Protein 3VQI (pdb70)

Organism: Kluyveromyces marxianus (strain DMKU3-1042 / BCC 29191 / NBRC 104275) (NCBI:txid1003335)

Structure (mmCIF, N/CA/C/O backbone):
data_3VQI
#
_entry.id   3VQI
#
_cell.length_a   165.700
_cell.length_b   81.900
_cell.length_c   158.520
_cell.angle_alpha   90.00
_cell.angle_beta   92.39
_cell.angle_gamma   90.00
#
_symmetry.space_group_name_H-M   'C 1 2 1'
#
loop_
_entity.id
_entity.type
_entity.pdbx_description
1 polymer Atg5
2 non-polymer '4-(2-HYDROXYETHYL)-1-PIPERAZINE ETHANESULFONIC ACID'
3 non-polymer 'SULFATE ION'
4 water water
#
loop_
_atom_site.group_PDB
_atom_site.id
_atom_site.type_symbol
_atom_site.label_atom_id
_atom_site.label_alt_id
_atom_site.label_comp_id
_atom_site.label_asym_id
_atom_site.label_entity_id
_atom_site.label_seq_id
_atom_site.pdbx_PDB_ins_code
_atom_site.Cartn_x
_atom_site.Cartn_y
_atom_site.Cartn_z
_atom_site.occupancy
_atom_site.B_iso_or_equiv
_atom_site.auth_seq_id
_atom_site.auth_comp_id
_atom_site.auth_asym_id
_atom_site.auth_atom_id
_atom_site.pdbx_PDB_model_num
ATOM 1 N N . MET A 1 4 ? 27.240 0.164 13.060 1.00 104.34 1 MET A N 1
ATOM 2 C CA . MET A 1 4 ? 26.601 1.505 13.199 1.00 105.11 1 MET A CA 1
ATOM 3 C C . MET A 1 4 ? 26.571 1.901 14.673 1.00 105.10 1 MET A C 1
ATOM 4 O O . MET A 1 4 ? 27.373 2.720 15.129 1.00 104.75 1 MET A O 1
ATOM 6 N N . GLU A 1 5 ? 25.629 1.313 15.404 1.00 105.22 2 GLU A N 1
ATOM 7 C CA . GLU A 1 5 ? 25.467 1.555 16.837 1.00 104.69 2 GLU A CA 1
ATOM 8 C C . GLU A 1 5 ? 25.593 0.226 17.559 1.00 103.51 2 GLU A C 1
ATOM 9 O O . GLU A 1 5 ? 25.846 0.175 18.762 1.00 103.31 2 GLU A O 1
ATOM 15 N N . GLU A 1 6 ? 25.412 -0.848 16.800 1.00 102.30 3 GLU A N 1
ATOM 16 C CA . GLU A 1 6 ? 25.502 -2.202 17.326 1.00 100.52 3 GLU A CA 1
ATOM 17 C C . GLU A 1 6 ? 26.766 -2.390 18.162 1.00 99.25 3 GLU A C 1
ATOM 18 O O . GLU A 1 6 ? 26.693 -2.685 19.357 1.00 98.30 3 GLU A O 1
ATOM 20 N N . LEU A 1 7 ? 27.920 -2.215 17.521 1.00 98.03 4 LEU A N 1
ATOM 21 C CA . LEU A 1 7 ? 29.212 -2.365 18.182 1.00 96.54 4 LEU A CA 1
ATOM 22 C C . LEU A 1 7 ? 29.287 -1.623 19.506 1.00 95.21 4 LEU A C 1
ATOM 23 O O . LEU A 1 7 ? 29.475 -2.233 20.559 1.00 94.80 4 LEU A O 1
ATOM 28 N N . ARG A 1 8 ? 29.137 -0.304 19.446 1.00 93.37 5 ARG A N 1
ATOM 29 C CA . ARG A 1 8 ? 29.210 0.523 20.638 1.00 92.11 5 ARG A CA 1
ATOM 30 C C . ARG A 1 8 ? 28.443 -0.047 21.825 1.00 89.69 5 ARG A C 1
ATOM 31 O O . ARG A 1 8 ? 28.788 0.208 22.978 1.00 89.34 5 ARG A O 1
ATOM 39 N N . GLU A 1 9 ? 27.403 -0.821 21.547 1.00 87.19 6 GLU A N 1
ATOM 40 C CA . GLU A 1 9 ? 26.626 -1.425 22.621 1.00 84.43 6 GLU A CA 1
ATOM 41 C C . GLU A 1 9 ? 27.384 -2.605 23.212 1.00 82.14 6 GLU A C 1
ATOM 42 O O . GLU A 1 9 ? 27.568 -2.684 24.427 1.00 81.51 6 GLU A O 1
ATOM 48 N N . ARG A 1 10 ? 27.825 -3.519 22.349 1.00 79.11 7 ARG A N 1
ATOM 49 C CA . ARG A 1 10 ? 28.578 -4.690 22.786 1.00 75.19 7 ARG A CA 1
ATOM 50 C C . ARG A 1 10 ? 29.759 -4.269 23.654 1.00 72.01 7 ARG A C 1
ATOM 51 O O . ARG A 1 10 ? 30.037 -4.893 24.680 1.00 71.11 7 ARG A O 1
ATOM 59 N N . VAL A 1 11 ? 30.454 -3.217 23.226 1.00 66.72 8 VAL A N 1
ATOM 60 C CA . VAL A 1 11 ? 31.607 -2.705 23.949 1.00 63.12 8 VAL A CA 1
ATOM 61 C C . VAL A 1 11 ? 31.206 -2.212 25.341 1.00 61.52 8 VAL A C 1
ATOM 62 O O . VAL A 1 11 ? 31.781 -2.623 26.352 1.00 59.31 8 VAL A O 1
ATOM 66 N N . TRP A 1 12 ? 30.206 -1.339 25.390 1.00 58.82 9 TRP A N 1
ATOM 67 C CA . TRP A 1 12 ? 29.726 -0.811 26.661 1.00 55.86 9 TRP A CA 1
ATOM 68 C C . TRP A 1 12 ? 29.330 -1.936 27.612 1.00 55.58 9 TRP A C 1
ATOM 69 O O . TRP A 1 12 ? 29.502 -1.831 28.825 1.00 54.99 9 TRP A O 1
ATOM 80 N N . ASN A 1 13 ? 28.792 -3.012 27.053 1.00 56.22 10 ASN A N 1
ATOM 81 C CA . ASN A 1 13 ? 28.391 -4.158 27.855 1.00 57.11 10 ASN A CA 1
ATOM 82 C C . ASN A 1 13 ? 29.466 -5.241 27.894 1.00 56.36 10 ASN A C 1
ATOM 83 O O . ASN A 1 13 ? 29.210 -6.357 28.350 1.00 56.47 10 ASN A O 1
ATOM 88 N N . GLY A 1 14 ? 30.667 -4.903 27.423 1.00 55.13 11 GLY A N 1
ATOM 89 C CA . GLY A 1 14 ? 31.772 -5.853 27.423 1.00 54.87 11 GLY A CA 1
ATOM 90 C C . GLY A 1 14 ? 31.986 -6.525 28.769 1.00 54.32 11 GLY A C 1
ATOM 91 O O . GLY A 1 14 ? 32.039 -5.873 29.812 1.00 53.04 11 GLY A O 1
ATOM 92 N N . THR A 1 15 ? 32.128 -7.841 28.744 1.00 53.83 12 THR A N 1
ATOM 93 C CA . THR A 1 15 ? 32.301 -8.596 29.967 1.00 54.41 12 THR A CA 1
ATOM 94 C C . THR A 1 15 ? 33.519 -9.521 29.945 1.00 54.60 12 THR A C 1
ATOM 95 O O . THR A 1 15 ? 34.038 -9.836 28.8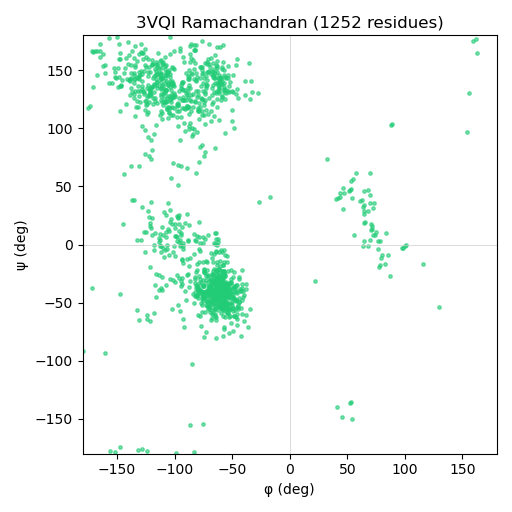80 1.00 55.78 12 THR A O 1
ATOM 99 N N . ILE A 1 16 ? 33.985 -9.925 31.127 1.00 54.69 13 ILE A N 1
ATOM 100 C CA . ILE A 1 16 ? 35.100 -10.872 31.250 1.00 56.40 13 ILE A CA 1
ATOM 101 C C . ILE A 1 16 ? 34.898 -11.690 32.525 1.00 57.52 13 ILE A C 1
ATOM 102 O O . ILE A 1 16 ? 34.532 -11.145 33.565 1.00 57.13 13 ILE A O 1
ATOM 107 N N . ASN A 1 17 ? 35.108 -13.003 32.428 1.00 59.07 14 ASN A N 1
ATOM 108 C CA . ASN A 1 17 ? 34.958 -13.907 33.572 1.00 59.57 14 ASN A CA 1
ATOM 109 C C . ASN A 1 17 ? 36.201 -13.811 34.440 1.00 58.47 14 ASN A C 1
ATOM 110 O O . ASN A 1 17 ? 37.321 -13.889 33.938 1.00 59.68 14 ASN A O 1
ATOM 115 N N . VAL A 1 18 ? 36.008 -13.663 35.743 1.00 55.19 15 VAL A N 1
ATOM 116 C CA . VAL A 1 18 ? 37.137 -13.503 36.643 1.00 53.28 15 VAL A CA 1
ATOM 117 C C . VAL A 1 18 ? 37.106 -14.420 37.857 1.00 53.57 15 VAL A C 1
ATOM 118 O O . VAL A 1 18 ? 36.108 -14.468 38.575 1.00 52.60 15 VAL A O 1
ATOM 122 N N . GLU A 1 19 ? 38.195 -15.149 38.089 1.00 54.23 16 GLU A N 1
ATOM 123 C CA . GLU A 1 19 ? 38.263 -16.001 39.263 1.00 55.92 16 GLU A CA 1
ATOM 124 C C . GLU A 1 19 ? 39.216 -15.364 40.266 1.00 55.33 16 GLU A C 1
ATOM 125 O O . GLU A 1 19 ? 40.403 -15.170 39.989 1.00 55.83 16 GLU A O 1
ATOM 131 N N . VAL A 1 20 ? 38.678 -15.024 41.427 1.00 53.84 17 VAL A N 1
ATOM 132 C CA . VAL A 1 20 ? 39.454 -14.395 42.477 1.00 53.67 17 VAL A CA 1
ATOM 133 C C . VAL A 1 20 ? 39.721 -15.390 43.600 1.00 54.29 17 VAL A C 1
ATOM 134 O O . VAL A 1 20 ? 38.794 -15.866 44.259 1.00 56.37 17 VAL A O 1
ATOM 138 N N . VAL A 1 21 ? 40.995 -15.699 43.813 1.00 52.77 18 VAL A N 1
ATOM 139 C CA . VAL A 1 21 ? 41.391 -16.639 44.852 1.00 50.65 18 VAL A CA 1
ATOM 140 C C . VAL A 1 21 ? 42.265 -15.934 45.877 1.00 49.82 18 VAL A C 1
ATOM 141 O O . VAL A 1 21 ? 43.130 -15.143 45.506 1.00 48.33 18 VAL A O 1
ATOM 145 N N . VAL A 1 22 ? 42.054 -16.214 47.160 1.00 49.22 19 VAL A N 1
ATOM 146 C CA . VAL A 1 22 ? 42.885 -15.584 48.179 1.00 50.22 19 VAL A CA 1
ATOM 147 C C . VAL A 1 22 ? 44.331 -16.024 47.962 1.00 50.95 19 VAL A C 1
ATOM 148 O O . VAL A 1 22 ? 44.578 -17.160 47.566 1.00 48.89 19 VAL A O 1
ATOM 152 N N . SER A 1 23 ? 45.283 -15.125 48.198 1.00 51.53 20 SER A N 1
ATOM 153 C CA . SER A 1 23 ? 46.683 -15.471 47.995 1.00 53.16 20 SER A CA 1
ATOM 154 C C . SER A 1 23 ? 47.175 -16.338 49.142 1.00 55.47 20 SER A C 1
ATOM 155 O O . SER A 1 23 ? 46.694 -16.227 50.274 1.00 55.60 20 SER A O 1
ATOM 158 N N . ASP A 1 24 ? 48.138 -17.203 48.837 1.00 57.14 21 ASP A N 1
ATOM 159 C CA . ASP A 1 24 ? 48.698 -18.112 49.832 1.00 56.86 21 ASP A CA 1
ATOM 160 C C . ASP A 1 24 ? 49.145 -17.371 51.081 1.00 55.00 21 ASP A C 1
ATOM 161 O O . ASP A 1 24 ? 48.923 -17.828 52.198 1.00 54.77 21 ASP A O 1
ATOM 166 N N . ALA A 1 25 ? 49.751 -16.207 50.887 1.00 53.63 22 ALA A N 1
ATOM 167 C CA . ALA A 1 25 ? 50.253 -15.412 51.999 1.00 52.91 22 ALA A CA 1
ATOM 168 C C . ALA A 1 25 ? 49.259 -15.067 53.103 1.00 53.43 22 ALA A C 1
ATOM 169 O O . ALA A 1 25 ? 49.645 -14.989 54.268 1.00 54.38 22 ALA A O 1
ATOM 171 N N . ILE A 1 26 ? 47.989 -14.866 52.764 1.00 54.33 23 ILE A N 1
ATOM 172 C CA . ILE A 1 26 ? 47.022 -14.474 53.792 1.00 55.20 23 ILE A CA 1
ATOM 173 C C . ILE A 1 26 ? 45.857 -15.425 54.055 1.00 56.33 23 ILE A C 1
ATOM 174 O O . ILE A 1 26 ? 45.058 -15.191 54.968 1.00 55.17 23 ILE A O 1
ATOM 179 N N . VAL A 1 27 ? 45.752 -16.489 53.269 1.00 56.71 24 VAL A N 1
ATOM 180 C CA . VAL A 1 27 ? 44.663 -17.438 53.455 1.00 60.65 24 VAL A CA 1
ATOM 181 C C . VAL A 1 27 ? 44.800 -18.229 54.754 1.00 63.81 24 VAL A C 1
ATOM 182 O O . VAL A 1 27 ? 45.907 -18.423 55.258 1.00 65.07 24 VAL A O 1
ATOM 186 N N . VAL A 1 28 ? 43.669 -18.676 55.301 1.00 67.63 25 VAL A N 1
ATOM 187 C CA . VAL A 1 28 ? 43.684 -19.475 56.523 1.00 70.52 25 VAL A CA 1
ATOM 188 C C . VAL A 1 28 ? 44.211 -20.867 56.176 1.00 72.96 25 VAL A C 1
ATOM 189 O O . VAL A 1 28 ? 43.834 -21.453 55.153 1.00 71.98 25 VAL A O 1
ATOM 193 N N . PRO A 1 29 ? 45.096 -21.410 57.029 1.00 75.55 26 PRO A N 1
ATOM 194 C CA . PRO A 1 29 ? 45.720 -22.728 56.874 1.00 76.64 26 PRO A CA 1
ATOM 195 C C . PRO A 1 29 ? 44.861 -23.820 56.238 1.00 77.92 26 PRO A C 1
ATOM 196 O O . PRO A 1 29 ? 43.754 -24.115 56.698 1.00 77.17 26 PRO A O 1
ATOM 200 N N . ASN A 1 30 ? 45.401 -24.403 55.171 1.00 79.59 27 ASN A N 1
ATOM 201 C CA . ASN A 1 30 ? 44.768 -25.484 54.418 1.00 81.27 27 ASN A CA 1
ATOM 202 C C . ASN A 1 30 ? 43.240 -25.466 54.337 1.00 82.48 27 ASN A C 1
ATOM 203 O O . ASN A 1 30 ? 42.562 -26.262 54.991 1.00 83.11 27 ASN A O 1
ATOM 205 N N . THR A 1 31 ? 42.700 -24.554 53.537 1.00 83.50 28 THR A N 1
ATOM 206 C CA . THR A 1 31 ? 41.258 -24.482 53.339 1.00 83.34 28 THR A CA 1
ATOM 207 C C . THR A 1 31 ? 41.031 -24.787 51.869 1.00 83.45 28 THR A C 1
ATOM 208 O O . THR A 1 31 ? 41.864 -24.451 51.026 1.00 82.76 28 THR A O 1
ATOM 212 N N . THR A 1 32 ? 39.912 -25.442 51.576 1.00 83.36 29 THR A N 1
ATOM 213 C CA . THR A 1 32 ? 39.569 -25.848 50.215 1.00 83.63 29 THR A CA 1
ATOM 214 C C . THR A 1 32 ? 39.585 -24.718 49.196 1.00 82.58 29 THR A C 1
ATOM 215 O O . THR A 1 32 ? 39.246 -23.576 49.510 1.00 81.81 29 THR A O 1
ATOM 219 N N . LEU A 1 33 ? 39.980 -25.055 47.972 1.00 80.95 30 LEU A N 1
ATOM 220 C CA . LEU A 1 33 ? 40.029 -24.085 46.888 1.00 79.96 30 LEU A CA 1
ATOM 221 C C . LEU A 1 33 ? 38.650 -23.460 46.688 1.00 79.62 30 LEU A C 1
ATOM 222 O O . LEU A 1 33 ? 38.520 -22.243 46.564 1.00 80.07 30 LEU A O 1
ATOM 227 N N . ALA A 1 34 ? 37.621 -24.297 46.663 1.00 78.30 31 ALA A N 1
ATOM 228 C CA . ALA A 1 34 ? 36.269 -23.807 46.474 1.00 77.65 31 ALA A CA 1
ATOM 229 C C . ALA A 1 34 ? 35.950 -22.716 47.485 1.00 77.09 31 ALA A C 1
ATOM 230 O O . ALA A 1 34 ? 35.359 -21.694 47.138 1.00 78.90 31 ALA A O 1
ATOM 232 N N . ASP A 1 35 ? 36.351 -22.925 48.731 1.00 75.18 32 ASP A N 1
ATOM 233 C CA . ASP A 1 35 ? 36.085 -21.953 49.785 1.00 74.50 32 ASP A CA 1
ATOM 234 C C . ASP A 1 35 ? 36.848 -20.629 49.677 1.00 73.02 32 ASP A C 1
ATOM 235 O O . ASP A 1 35 ? 36.361 -19.590 50.128 1.00 72.34 32 ASP A O 1
ATOM 240 N N . LYS A 1 36 ? 38.040 -20.662 49.088 1.00 71.36 33 LYS A N 1
ATOM 241 C CA . LYS A 1 36 ? 38.854 -19.456 48.961 1.00 69.23 33 LYS A CA 1
ATOM 242 C C . LYS A 1 36 ? 38.754 -18.833 47.571 1.00 67.18 33 LYS A C 1
ATOM 243 O O . LYS A 1 36 ? 39.585 -18.017 47.178 1.00 65.94 33 LYS A O 1
ATOM 249 N N . SER A 1 37 ? 37.726 -19.222 46.833 1.00 65.48 34 SER A N 1
ATOM 250 C CA . SER A 1 37 ? 37.521 -18.695 45.498 1.00 65.84 34 SER A CA 1
ATOM 251 C C . SER A 1 37 ? 36.134 -18.104 45.342 1.00 65.50 34 SER A C 1
ATOM 252 O O . SER A 1 37 ? 35.268 -18.284 46.192 1.00 65.62 34 SER A O 1
ATOM 255 N N . CYS A 1 38 ? 35.944 -17.389 44.242 1.00 65.32 35 CYS A N 1
ATOM 256 C CA . CYS A 1 38 ? 34.665 -16.786 43.903 1.00 64.97 35 CYS A CA 1
ATOM 257 C C . CYS A 1 38 ? 34.806 -16.274 42.481 1.00 64.88 35 CYS A C 1
ATOM 258 O O . CYS A 1 38 ? 35.830 -15.708 42.117 1.00 65.41 35 CYS A O 1
ATOM 261 N N . HIS A 1 39 ? 33.793 -16.514 41.662 1.00 65.78 36 HIS A N 1
ATOM 262 C CA . HIS A 1 39 ? 33.831 -16.064 40.281 1.00 65.51 36 HIS A CA 1
ATOM 263 C C . HIS A 1 39 ? 32.866 -14.908 40.141 1.00 63.47 36 HIS A C 1
ATOM 264 O O . HIS A 1 39 ? 31.735 -14.966 40.614 1.00 62.66 36 HIS A O 1
ATOM 271 N N . ILE A 1 40 ? 33.322 -13.843 39.505 1.00 61.05 37 ILE A N 1
ATOM 272 C CA . ILE A 1 40 ? 32.467 -12.700 39.315 1.00 59.61 37 ILE A CA 1
ATOM 273 C C . ILE A 1 40 ? 32.661 -12.184 37.916 1.00 58.54 37 ILE A C 1
ATOM 274 O O . ILE A 1 40 ? 33.764 -12.239 37.374 1.00 58.80 37 ILE A O 1
ATOM 279 N N . VAL A 1 41 ? 31.579 -11.718 37.311 1.00 56.69 38 VAL A N 1
ATOM 280 C CA . VAL A 1 41 ? 31.675 -11.177 35.973 1.00 55.78 38 VAL A CA 1
ATOM 281 C C . VAL A 1 41 ? 32.001 -9.705 36.174 1.00 54.88 38 VAL A C 1
ATOM 282 O O . VAL A 1 41 ? 31.370 -9.042 36.999 1.00 56.16 38 VAL A O 1
ATOM 286 N N . MET A 1 42 ? 33.010 -9.206 35.463 1.00 51.85 39 MET A N 1
ATOM 287 C CA . MET A 1 42 ? 33.398 -7.802 35.575 1.00 50.21 39 MET A CA 1
ATOM 288 C C . MET A 1 42 ? 33.192 -7.081 34.254 1.00 51.42 39 MET A C 1
ATOM 289 O O . MET A 1 42 ? 33.365 -7.660 33.175 1.00 51.32 39 MET A O 1
ATOM 294 N N . LEU A 1 43 ? 32.814 -5.814 34.334 1.00 49.80 40 LEU A N 1
ATOM 295 C CA . LEU A 1 43 ? 32.627 -5.046 33.126 1.00 47.85 40 LEU A CA 1
ATOM 296 C C . LEU A 1 43 ? 34.006 -4.655 32.615 1.00 47.78 40 LEU A C 1
ATOM 297 O O . LEU A 1 43 ? 34.871 -4.279 33.396 1.00 46.99 40 LEU A O 1
ATOM 302 N N . ARG A 1 44 ? 34.217 -4.773 31.308 1.00 47.60 41 ARG A N 1
ATOM 303 C CA . ARG A 1 44 ? 35.496 -4.423 30.718 1.00 48.79 41 ARG A CA 1
ATOM 304 C C . ARG A 1 44 ? 35.820 -2.965 30.963 1.00 49.15 41 ARG A C 1
ATOM 305 O O . ARG A 1 44 ? 36.950 -2.615 31.278 1.00 48.92 41 ARG A O 1
ATOM 313 N N . ASP A 1 45 ? 34.819 -2.112 30.825 1.00 51.94 42 ASP A N 1
ATOM 314 C CA . ASP A 1 45 ? 35.026 -0.699 31.036 1.00 53.49 42 ASP A CA 1
ATOM 315 C C . ASP A 1 45 ? 34.524 -0.279 32.398 1.00 53.56 42 ASP A C 1
ATOM 316 O O . ASP A 1 45 ? 33.523 0.427 32.529 1.00 56.54 42 ASP A O 1
ATOM 321 N N . ALA A 1 46 ? 35.245 -0.736 33.409 1.00 51.67 43 ALA A N 1
ATOM 322 C CA . ALA A 1 46 ? 34.963 -0.452 34.805 1.00 49.43 43 ALA A CA 1
ATOM 323 C C . ALA A 1 46 ? 36.337 -0.532 35.441 1.00 48.91 43 ALA A C 1
ATOM 324 O O . ALA A 1 46 ? 37.323 -0.777 34.749 1.00 48.43 43 ALA A O 1
ATOM 326 N N . TYR A 1 47 ? 36.412 -0.336 36.749 1.00 47.26 44 TYR A N 1
ATOM 327 C CA . TYR A 1 47 ? 37.693 -0.408 37.431 1.00 47.15 44 TYR A CA 1
ATOM 328 C C . TYR A 1 47 ? 37.725 -1.568 38.421 1.00 47.58 44 TYR A C 1
ATOM 329 O O . TYR A 1 47 ? 36.727 -1.823 39.106 1.00 45.36 44 TYR A O 1
ATOM 338 N N . LEU A 1 48 ? 38.861 -2.270 38.481 1.00 45.85 45 LEU A N 1
ATOM 339 C CA . LEU A 1 48 ? 39.015 -3.399 39.401 1.00 43.80 45 LEU A CA 1
ATOM 340 C C . LEU A 1 48 ? 38.604 -2.986 40.785 1.00 43.33 45 LEU A C 1
ATOM 341 O O . LEU A 1 48 ? 37.984 -3.755 41.528 1.00 43.94 45 LEU A O 1
ATOM 346 N N . GLY A 1 49 ? 38.945 -1.750 41.128 1.00 42.49 46 GLY A N 1
ATOM 347 C CA . GLY A 1 49 ? 38.608 -1.231 42.437 1.00 41.56 46 GLY A CA 1
ATOM 348 C C . GLY A 1 49 ? 37.126 -1.256 42.743 1.00 43.86 46 GLY A C 1
ATOM 349 O O . GLY A 1 49 ? 36.755 -1.287 43.918 1.00 46.34 46 GLY A O 1
ATOM 350 N N . PHE A 1 50 ? 36.266 -1.228 41.723 1.00 42.41 47 PHE A N 1
ATOM 351 C CA . PHE A 1 50 ? 34.829 -1.250 41.990 1.00 43.00 47 PHE A CA 1
ATOM 352 C C . PHE A 1 50 ? 34.463 -2.599 42.585 1.00 44.68 47 PHE A C 1
ATOM 353 O O . PHE A 1 50 ? 33.479 -2.720 43.317 1.00 45.26 47 PHE A O 1
ATOM 361 N N . TYR A 1 51 ? 35.253 -3.621 42.265 1.00 46.01 48 TYR A N 1
ATOM 362 C CA . TYR A 1 51 ? 34.957 -4.973 42.739 1.00 47.45 48 TYR A CA 1
ATOM 363 C C . TYR A 1 51 ? 35.642 -5.385 44.040 1.00 49.23 48 TYR A C 1
ATOM 364 O O . TYR A 1 51 ? 35.262 -6.390 44.644 1.00 49.40 48 TYR A O 1
ATOM 373 N N . LEU A 1 52 ? 36.630 -4.604 44.471 1.00 51.10 49 LEU A N 1
ATOM 374 C CA . LEU A 1 52 ? 37.388 -4.891 45.686 1.00 52.67 49 LEU A CA 1
ATOM 375 C C . LEU A 1 52 ? 36.580 -5.290 46.924 1.00 52.48 49 LEU A C 1
ATOM 376 O O . LEU A 1 52 ? 36.730 -6.402 47.415 1.00 54.42 49 LEU A O 1
ATOM 381 N N . PRO A 1 53 ? 35.727 -4.396 47.455 1.00 53.01 50 PRO A N 1
ATOM 382 C CA . PRO A 1 53 ? 34.948 -4.768 48.647 1.00 53.24 50 PRO A CA 1
ATOM 383 C C . PRO A 1 53 ? 34.043 -5.989 48.525 1.00 53.01 50 PRO A C 1
ATOM 384 O O . PRO A 1 53 ? 33.826 -6.713 49.494 1.00 53.86 50 PRO A O 1
ATOM 388 N N . THR A 1 54 ? 33.500 -6.207 47.338 1.00 53.49 51 THR A N 1
ATOM 389 C CA . THR A 1 54 ? 32.626 -7.348 47.107 1.00 51.63 51 THR A CA 1
ATOM 390 C C . THR A 1 54 ? 33.470 -8.604 47.243 1.00 50.70 51 THR A C 1
ATOM 391 O O . THR A 1 54 ? 33.083 -9.560 47.915 1.00 50.93 51 THR A O 1
ATOM 395 N N . VAL A 1 55 ? 34.630 -8.594 46.596 1.00 48.39 52 VAL A N 1
ATOM 396 C CA . VAL A 1 55 ? 35.533 -9.734 46.650 1.00 46.46 52 VAL A CA 1
ATOM 397 C C . VAL A 1 55 ? 36.003 -9.954 48.081 1.00 46.87 52 VAL A C 1
ATOM 398 O O . VAL A 1 55 ? 36.040 -11.085 48.567 1.00 46.60 52 VAL A O 1
ATOM 402 N N . VAL A 1 56 ? 36.332 -8.876 48.777 1.00 47.76 53 VAL A N 1
ATOM 403 C CA . VAL A 1 56 ? 36.767 -9.018 50.150 1.00 49.39 53 VAL A CA 1
ATOM 404 C C . VAL A 1 56 ? 35.655 -9.649 50.984 1.00 51.40 53 VAL A C 1
ATOM 405 O O . VAL A 1 56 ? 35.901 -10.579 51.741 1.00 51.98 53 VAL A O 1
ATOM 409 N N . ARG A 1 57 ? 34.432 -9.152 50.826 1.00 53.86 54 ARG A N 1
ATOM 410 C CA . ARG A 1 57 ? 33.275 -9.668 51.560 1.00 54.01 54 ARG A CA 1
ATOM 411 C C . ARG A 1 57 ? 33.108 -11.174 51.338 1.00 52.82 54 ARG A C 1
ATOM 412 O O . ARG A 1 57 ? 33.076 -11.953 52.285 1.00 52.19 54 ARG A O 1
ATOM 420 N N . LYS A 1 58 ? 33.006 -11.582 50.081 1.00 52.29 55 LYS A N 1
ATOM 421 C CA . LYS A 1 58 ? 32.806 -12.989 49.772 1.00 53.53 55 LYS A CA 1
ATOM 422 C C . LYS A 1 58 ? 33.859 -13.930 50.329 1.00 54.83 55 LYS A C 1
ATOM 423 O O . LYS A 1 58 ? 33.567 -15.103 50.576 1.00 55.82 55 LYS A O 1
ATOM 429 N N . LEU A 1 59 ? 35.077 -13.431 50.525 1.00 54.67 56 LEU A N 1
ATOM 430 C CA . LEU A 1 59 ? 36.164 -14.278 51.009 1.00 52.77 56 LEU A CA 1
ATOM 431 C C . LEU A 1 59 ? 36.665 -13.923 52.397 1.00 53.85 56 LEU A C 1
ATOM 432 O O . LEU A 1 59 ? 37.638 -14.509 52.861 1.00 56.24 56 LEU A O 1
ATOM 437 N N . ALA A 1 60 ? 36.007 -12.980 53.065 1.00 54.57 57 ALA A N 1
ATOM 438 C CA . ALA A 1 60 ? 36.426 -12.572 54.406 1.00 56.51 57 ALA A CA 1
ATOM 439 C C . ALA A 1 60 ? 36.610 -13.763 55.347 1.00 58.90 57 ALA A C 1
ATOM 440 O O . ALA A 1 60 ? 37.431 -13.718 56.266 1.00 58.59 57 ALA A O 1
ATOM 442 N N . ASP A 1 61 ? 35.848 -14.824 55.108 1.00 60.73 58 ASP A N 1
ATOM 443 C CA . ASP A 1 61 ? 35.904 -16.027 55.933 1.00 63.83 58 ASP A CA 1
ATOM 444 C C . ASP A 1 61 ? 37.200 -16.807 55.810 1.00 64.34 58 ASP A C 1
ATOM 445 O O . ASP A 1 61 ? 37.653 -17.429 56.771 1.00 62.96 58 ASP A O 1
ATOM 450 N N . THR A 1 62 ? 37.784 -16.772 54.621 1.00 64.59 59 THR A N 1
ATOM 451 C CA . THR A 1 62 ? 39.007 -17.501 54.336 1.00 65.21 59 THR A CA 1
ATOM 452 C C . THR A 1 62 ? 40.265 -16.682 54.557 1.00 64.75 59 THR A C 1
ATOM 453 O O . THR A 1 62 ? 41.375 -17.176 54.379 1.00 65.65 59 THR A O 1
ATOM 457 N N . ILE A 1 63 ? 40.106 -15.429 54.954 1.00 64.75 60 ILE A N 1
ATOM 458 C CA . ILE A 1 63 ? 41.270 -14.587 55.183 1.00 64.43 60 ILE A CA 1
ATOM 459 C C . ILE A 1 63 ? 41.733 -14.732 56.621 1.00 64.94 60 ILE A C 1
ATOM 460 O O . ILE A 1 63 ? 40.991 -14.420 57.553 1.00 64.34 60 ILE A O 1
ATOM 465 N N . LYS A 1 64 ? 42.967 -15.200 56.792 1.00 65.80 61 LYS A N 1
ATOM 466 C CA . LYS A 1 64 ? 43.534 -15.411 58.122 1.00 66.98 61 LYS A CA 1
ATOM 467 C C . LYS A 1 64 ? 44.016 -14.117 58.764 1.00 66.46 61 LYS A C 1
ATOM 468 O O . LYS A 1 64 ? 43.953 -13.952 59.982 1.00 66.90 61 LYS A O 1
ATOM 474 N N . VAL A 1 65 ? 44.499 -13.200 57.937 1.00 65.69 62 VAL A N 1
ATOM 475 C CA . VAL A 1 65 ? 45.034 -11.931 58.421 1.00 65.25 62 VAL A CA 1
ATOM 476 C C . VAL A 1 65 ? 43.927 -10.953 58.816 1.00 64.15 62 VAL A C 1
ATOM 477 O O . VAL A 1 65 ? 42.807 -11.045 58.324 1.00 64.91 62 VAL A O 1
ATOM 481 N N . PRO A 1 66 ? 44.216 -10.032 59.749 1.00 63.33 63 PRO A N 1
ATOM 482 C CA . PRO A 1 66 ? 43.222 -9.043 60.187 1.00 63.30 63 PRO A CA 1
ATOM 483 C C . PRO A 1 66 ? 43.305 -7.777 59.331 1.00 63.27 63 PRO A C 1
ATOM 484 O O . PRO A 1 66 ? 44.386 -7.412 58.869 1.00 63.01 63 PRO A O 1
ATOM 488 N N . TYR A 1 67 ? 42.175 -7.106 59.120 1.00 63.21 64 TYR A N 1
ATOM 489 C CA . TYR A 1 67 ? 42.188 -5.885 58.322 1.00 63.30 64 TYR A CA 1
ATOM 490 C C . TYR A 1 67 ? 41.332 -4.726 58.814 1.00 64.95 64 TYR A C 1
ATOM 491 O O . TYR A 1 67 ? 40.208 -4.899 59.284 1.00 64.59 64 TYR A O 1
ATOM 500 N N . GLU A 1 68 ? 41.889 -3.531 58.667 1.00 67.01 65 GLU A N 1
ATOM 501 C CA . GLU A 1 68 ? 41.237 -2.299 59.074 1.00 69.08 65 GLU A CA 1
ATOM 502 C C . GLU A 1 68 ? 40.024 -1.957 58.188 1.00 68.94 65 GLU A C 1
ATOM 503 O O . GLU A 1 68 ? 38.992 -1.501 58.689 1.00 69.76 65 GLU A O 1
ATOM 509 N N . SER A 1 69 ? 40.155 -2.164 56.875 1.00 66.87 66 SER A N 1
ATOM 510 C CA . SER A 1 69 ? 39.069 -1.852 55.949 1.00 63.97 66 SER A CA 1
ATOM 511 C C . SER A 1 69 ? 38.992 -2.766 54.732 1.00 62.56 66 SER A C 1
ATOM 512 O O . SER A 1 69 ? 39.727 -3.751 54.623 1.00 61.35 66 SER A O 1
ATOM 515 N N . ASP A 1 70 ? 38.087 -2.418 53.821 1.00 60.66 67 ASP A N 1
ATOM 516 C CA . ASP A 1 70 ? 37.888 -3.162 52.586 1.00 59.81 67 ASP A CA 1
ATOM 517 C C . ASP A 1 70 ? 38.635 -2.510 51.424 1.00 57.37 67 ASP A C 1
ATOM 518 O O . ASP A 1 70 ? 38.489 -2.927 50.284 1.00 55.40 67 ASP A O 1
ATOM 523 N N . TYR A 1 71 ? 39.436 -1.491 51.709 1.00 56.50 68 TYR A N 1
ATOM 524 C CA . TYR A 1 71 ? 40.171 -0.800 50.654 1.00 57.72 68 TYR A CA 1
ATOM 525 C C . TYR A 1 71 ? 41.678 -0.756 50.845 1.00 56.11 68 TYR A C 1
ATOM 526 O O . TYR A 1 71 ? 42.443 -1.316 50.036 1.00 55.29 68 TYR A O 1
ATOM 535 N N . ARG A 1 72 ? 42.080 -0.065 51.912 1.00 52.74 69 ARG A N 1
ATOM 536 C CA . ARG A 1 72 ? 43.471 0.112 52.290 1.00 50.71 69 ARG A CA 1
ATOM 537 C C . ARG A 1 72 ? 44.230 -1.203 52.403 1.00 49.50 69 ARG A C 1
ATOM 538 O O . ARG A 1 72 ? 43.761 -2.153 53.035 1.00 49.48 69 ARG A O 1
ATOM 540 N N . ASN A 1 73 ? 45.401 -1.241 51.777 1.00 46.68 70 ASN A N 1
ATOM 541 C CA . ASN A 1 73 ? 46.281 -2.403 51.795 1.00 45.66 70 ASN A CA 1
ATOM 542 C C . ASN A 1 73 ? 45.837 -3.640 51.017 1.00 43.76 70 ASN A C 1
ATOM 543 O O . ASN A 1 73 ? 46.409 -4.719 51.188 1.00 44.10 70 ASN A O 1
ATOM 548 N N . TRP A 1 74 ? 44.817 -3.505 50.177 1.00 39.71 71 TRP A N 1
ATOM 549 C CA . TRP A 1 74 ? 44.403 -4.636 49.360 1.00 37.54 71 TRP A CA 1
ATOM 550 C C . TRP A 1 74 ? 44.822 -4.336 47.942 1.00 35.44 71 TRP A C 1
ATOM 551 O O . TRP A 1 74 ? 44.975 -3.181 47.572 1.00 39.39 71 TRP A O 1
ATOM 562 N N . TRP A 1 75 ? 45.043 -5.375 47.157 1.00 34.42 72 TRP A N 1
ATOM 563 C CA . TRP A 1 75 ? 45.387 -5.203 45.752 1.00 34.40 72 TRP A CA 1
ATOM 564 C C . TRP A 1 75 ? 45.205 -6.561 45.073 1.00 35.37 72 TRP A C 1
ATOM 565 O O . TRP A 1 75 ? 44.913 -7.553 45.730 1.00 35.60 72 TRP A O 1
ATOM 576 N N . PHE A 1 76 ? 45.310 -6.610 43.757 1.00 38.34 73 PHE A N 1
ATOM 577 C CA . PHE A 1 76 ? 45.155 -7.879 43.067 1.00 40.30 73 PHE A CA 1
ATOM 578 C C . PHE A 1 76 ? 46.484 -8.258 42.441 1.00 42.05 73 PHE A C 1
ATOM 579 O O . PHE A 1 76 ? 47.309 -7.397 42.102 1.00 39.81 73 PHE A O 1
ATOM 587 N N . GLU A 1 77 ? 46.699 -9.555 42.296 1.00 42.37 74 GLU A N 1
ATOM 588 C CA . GLU A 1 77 ? 47.929 -10.009 41.682 1.00 44.55 74 GLU A CA 1
ATOM 589 C C . GLU A 1 77 ? 47.615 -11.031 40.625 1.00 45.03 74 GLU A C 1
ATOM 590 O O . GLU A 1 77 ? 46.748 -11.891 40.800 1.00 47.42 74 GLU A O 1
ATOM 596 N N . TYR A 1 78 ? 48.284 -10.896 39.498 1.00 44.43 75 TYR A N 1
ATOM 597 C CA . TYR A 1 78 ? 48.117 -11.844 38.418 1.00 45.59 75 TYR A CA 1
ATOM 598 C C . TYR A 1 78 ? 49.514 -12.426 38.264 1.00 45.82 75 TYR A C 1
ATOM 599 O O . TYR A 1 78 ? 50.483 -11.681 38.137 1.00 44.45 75 TYR A O 1
ATOM 608 N N . ASN A 1 79 ? 49.611 -13.750 38.320 1.00 47.51 76 ASN A N 1
ATOM 609 C CA . ASN A 1 79 ? 50.892 -14.444 38.219 1.00 47.82 76 ASN A CA 1
ATOM 610 C C . ASN A 1 79 ? 51.968 -13.834 39.098 1.00 46.78 76 ASN A C 1
ATOM 611 O O . ASN A 1 79 ? 53.088 -13.628 38.655 1.00 46.69 76 ASN A O 1
ATOM 616 N N . GLY A 1 80 ? 51.609 -13.516 40.336 1.00 45.69 77 GLY A N 1
ATOM 617 C CA . GLY A 1 80 ? 52.573 -12.961 41.261 1.00 45.76 77 GLY A CA 1
ATOM 618 C C . GLY A 1 80 ? 52.976 -11.516 41.057 1.00 47.92 77 GLY A C 1
ATOM 619 O O . GLY A 1 80 ? 53.932 -11.054 41.679 1.00 47.31 77 GLY A O 1
ATOM 620 N N . GLU A 1 81 ? 52.262 -10.796 40.196 1.00 48.31 78 GLU A N 1
ATOM 621 C CA . GLU A 1 81 ? 52.572 -9.390 39.955 1.00 47.42 78 GLU A CA 1
ATOM 622 C C . GLU A 1 81 ? 51.375 -8.475 40.254 1.00 45.24 78 GLU A C 1
ATOM 623 O O . GLU A 1 81 ? 50.238 -8.760 39.859 1.00 43.57 78 GLU A O 1
ATOM 629 N N . GLY A 1 82 ? 51.632 -7.384 40.966 1.00 42.73 79 GLY A N 1
ATOM 630 C CA . GLY A 1 82 ? 50.559 -6.456 41.275 1.00 43.36 79 GLY A CA 1
ATOM 631 C C . GLY A 1 82 ? 49.869 -5.928 40.024 1.00 40.68 79 GLY A C 1
ATOM 632 O O . GLY A 1 82 ? 50.524 -5.549 39.059 1.00 41.42 79 GLY A O 1
ATOM 633 N N . VAL A 1 83 ? 48.545 -5.919 40.021 1.00 40.34 80 VAL A N 1
ATOM 634 C CA . VAL A 1 83 ? 47.817 -5.410 38.869 1.00 42.46 80 VAL A CA 1
ATOM 635 C C . VAL A 1 83 ? 47.666 -3.902 39.000 1.00 42.95 80 VAL A C 1
ATOM 636 O O . VAL A 1 83 ? 47.239 -3.411 40.038 1.00 43.77 80 VAL A O 1
ATOM 640 N N . PRO A 1 84 ? 48.035 -3.150 37.948 1.00 43.77 81 PRO A N 1
ATOM 641 C CA . PRO A 1 84 ? 47.966 -1.685 37.882 1.00 44.56 81 PRO A CA 1
ATOM 642 C C . PRO A 1 84 ? 46.514 -1.345 37.703 1.00 46.83 81 PRO A C 1
ATOM 643 O O . PRO A 1 84 ? 46.104 -0.997 36.589 1.00 47.86 81 PRO A O 1
ATOM 647 N N . TRP A 1 85 ? 45.738 -1.442 38.781 1.00 45.78 82 TRP A N 1
ATOM 648 C CA . TRP A 1 85 ? 44.311 -1.197 38.687 1.00 47.36 82 TRP A CA 1
ATOM 649 C C . TRP A 1 85 ? 43.741 0.178 38.295 1.00 46.04 82 TRP A C 1
ATOM 650 O O . TRP A 1 85 ? 42.522 0.326 38.210 1.00 45.22 82 TRP A O 1
ATOM 661 N N . GLU A 1 86 ? 44.595 1.163 38.043 1.00 44.91 83 GLU A N 1
ATOM 662 C CA . GLU A 1 86 ? 44.114 2.469 37.614 1.00 47.08 83 GLU A CA 1
ATOM 663 C C . GLU A 1 86 ? 43.755 2.445 36.121 1.00 48.41 83 GLU A C 1
ATOM 664 O O . GLU A 1 86 ? 43.462 3.481 35.524 1.00 50.48 83 GLU A O 1
ATOM 670 N N . TYR A 1 87 ? 43.798 1.262 35.515 1.00 46.48 84 TYR A N 1
ATOM 671 C CA . TYR A 1 87 ? 43.425 1.117 34.120 1.00 45.27 84 TYR A CA 1
ATOM 672 C C . TYR A 1 87 ? 42.169 0.269 34.089 1.00 45.75 84 TYR A C 1
ATOM 673 O O . TYR A 1 87 ? 41.964 -0.579 34.954 1.00 46.22 84 TYR A O 1
ATOM 682 N N . PRO A 1 88 ? 41.290 0.498 33.106 1.00 46.79 85 PRO A N 1
ATOM 683 C CA . PRO A 1 88 ? 40.085 -0.338 33.100 1.00 45.81 85 PRO A CA 1
ATOM 684 C C . PRO A 1 88 ? 40.386 -1.832 33.047 1.00 45.63 85 PRO A C 1
ATOM 685 O O . PRO A 1 88 ? 41.408 -2.249 32.493 1.00 45.21 85 PRO A O 1
ATOM 689 N N . CYS A 1 89 ? 39.491 -2.621 33.639 1.00 43.62 86 CYS A N 1
ATOM 690 C CA . CYS A 1 89 ? 39.606 -4.076 33.680 1.00 44.71 86 CYS A CA 1
ATOM 691 C C . CYS A 1 89 ? 39.899 -4.683 32.313 1.00 44.56 86 CYS A C 1
ATOM 692 O O . CYS A 1 89 ? 40.856 -5.425 32.139 1.00 44.75 86 CYS A O 1
ATOM 695 N N . GLY A 1 90 ? 39.053 -4.371 31.346 1.00 44.06 87 GLY A N 1
ATOM 696 C CA . GLY A 1 90 ? 39.238 -4.914 30.016 1.00 46.10 87 GLY A CA 1
ATOM 697 C C . GLY A 1 90 ? 40.629 -4.690 29.463 1.00 45.84 87 GLY A C 1
ATOM 698 O O . GLY A 1 90 ? 41.209 -5.573 28.820 1.00 46.09 87 GLY A O 1
ATOM 699 N N . VAL A 1 91 ? 41.162 -3.502 29.712 1.00 43.86 88 VAL A N 1
ATOM 700 C CA . VAL A 1 91 ? 42.488 -3.149 29.245 1.00 43.16 88 VAL A CA 1
ATOM 701 C C . VAL A 1 91 ? 43.537 -4.048 29.900 1.00 43.97 88 VAL A C 1
ATOM 702 O O . VAL A 1 91 ? 44.449 -4.533 29.236 1.00 45.50 88 VAL A O 1
ATOM 706 N N . LEU A 1 92 ? 43.391 -4.284 31.199 1.00 43.16 89 LEU A N 1
ATOM 707 C CA . LEU A 1 92 ? 44.333 -5.109 31.935 1.00 43.13 89 LEU A CA 1
ATOM 708 C C . LEU A 1 92 ? 44.203 -6.549 31.486 1.00 45.14 89 LEU A C 1
ATOM 709 O O . LEU A 1 92 ? 45.198 -7.248 31.301 1.00 43.09 89 LEU A O 1
ATOM 714 N N . PHE A 1 93 ? 42.962 -6.986 31.306 1.00 47.72 90 PHE A N 1
ATOM 715 C CA . PHE A 1 93 ? 42.690 -8.343 30.846 1.00 49.92 90 PHE A CA 1
ATOM 716 C C . PHE A 1 93 ? 43.390 -8.564 29.497 1.00 51.51 90 PHE A C 1
ATOM 717 O O . PHE A 1 93 ? 44.074 -9.569 29.292 1.00 53.53 90 PHE A O 1
ATOM 725 N N . ASP A 1 94 ? 43.207 -7.620 28.580 1.00 50.60 91 ASP A N 1
ATOM 726 C CA . ASP A 1 94 ? 43.817 -7.717 27.264 1.00 50.97 91 ASP A CA 1
ATOM 727 C C . ASP A 1 94 ? 45.334 -7.760 27.358 1.00 49.87 91 ASP A C 1
ATOM 728 O O . ASP A 1 94 ? 45.988 -8.445 26.593 1.00 48.63 91 ASP A O 1
ATOM 733 N N . LEU A 1 95 ? 45.879 -7.025 28.315 1.00 50.03 92 LEU A N 1
ATOM 734 C CA . LEU A 1 95 ? 47.315 -6.924 28.492 1.00 48.98 92 LEU A CA 1
ATOM 735 C C . LEU A 1 95 ? 48.008 -8.075 29.216 1.00 49.67 92 LEU A C 1
ATOM 736 O O . LEU A 1 95 ? 49.106 -8.469 28.827 1.00 49.15 92 LEU A O 1
ATOM 741 N N . LEU A 1 96 ? 47.374 -8.618 30.253 1.00 49.44 93 LEU A N 1
ATOM 742 C CA . LEU A 1 96 ? 48.005 -9.658 31.054 1.00 50.64 93 LEU A CA 1
ATOM 743 C C . LEU A 1 96 ? 47.574 -11.112 30.883 1.00 53.91 93 LEU A C 1
ATOM 744 O O . LEU A 1 96 ? 48.387 -12.023 31.083 1.00 53.05 93 LEU A O 1
ATOM 749 N N . ASN A 1 97 ? 46.324 -11.349 30.509 1.00 56.90 94 ASN A N 1
ATOM 750 C CA . ASN A 1 97 ? 45.853 -12.729 30.400 1.00 62.39 94 ASN A CA 1
ATOM 751 C C . ASN A 1 97 ? 46.488 -13.637 29.350 1.00 64.28 94 ASN A C 1
ATOM 752 O O . ASN A 1 97 ? 46.872 -13.194 28.265 1.00 65.50 94 ASN A O 1
ATOM 757 N N . LYS A 1 98 ? 46.573 -14.925 29.684 1.00 66.07 95 LYS A N 1
ATOM 758 C CA . LYS A 1 98 ? 47.153 -15.923 28.789 1.00 67.14 95 LYS A CA 1
ATOM 759 C C . LYS A 1 98 ? 46.310 -16.076 27.524 1.00 67.86 95 LYS A C 1
ATOM 760 O O . LYS A 1 98 ? 46.791 -15.842 26.413 1.00 68.63 95 LYS A O 1
ATOM 762 N N . GLN A 1 113 ? 36.435 -17.486 28.815 1.00 76.08 110 GLN A N 1
ATOM 763 C CA . GLN A 1 113 ? 37.866 -17.286 29.042 1.00 77.73 110 GLN A CA 1
ATOM 764 C C . GLN A 1 113 ? 38.067 -16.624 30.405 1.00 77.83 110 GLN A C 1
ATOM 765 O O . GLN A 1 113 ? 37.979 -15.398 30.530 1.00 79.11 110 GLN A O 1
ATOM 767 N N . MET A 1 114 ? 38.346 -17.435 31.422 1.00 75.87 111 MET A N 1
ATOM 768 C CA . MET A 1 114 ? 38.520 -16.917 32.770 1.00 74.07 111 MET A CA 1
ATOM 769 C C . MET A 1 114 ? 39.897 -16.327 33.063 1.00 71.70 111 MET A C 1
ATOM 770 O O . MET A 1 114 ? 40.924 -16.830 32.605 1.00 72.26 111 MET A O 1
ATOM 775 N N . TRP A 1 115 ? 39.886 -15.240 33.829 1.00 67.27 112 TRP A N 1
ATOM 776 C CA . TRP A 1 115 ? 41.086 -14.521 34.240 1.00 62.76 112 TRP A CA 1
ATOM 777 C C . TRP A 1 115 ? 41.234 -14.793 35.737 1.00 61.21 112 TRP A C 1
ATOM 778 O O . TRP A 1 115 ? 40.311 -14.529 36.506 1.00 61.54 112 TRP A O 1
ATOM 789 N N . GLU A 1 116 ? 42.369 -15.342 36.155 1.00 59.43 113 GLU A N 1
ATOM 790 C CA . GLU A 1 116 ? 42.555 -15.624 37.572 1.00 59.27 113 GLU A CA 1
ATOM 791 C C . GLU A 1 116 ? 43.416 -14.561 38.254 1.00 56.23 113 GLU A C 1
ATOM 792 O O . GLU A 1 116 ? 44.488 -14.208 37.765 1.00 55.36 113 GLU A O 1
ATOM 798 N N . LEU A 1 117 ? 42.931 -14.055 39.385 1.00 52.21 114 LEU A N 1
ATOM 799 C CA . LEU A 1 117 ? 43.634 -13.031 40.149 1.00 50.05 114 LEU A CA 1
ATOM 800 C C . LEU A 1 117 ? 43.725 -13.467 41.598 1.00 49.63 114 LEU A C 1
ATOM 801 O O . LEU A 1 117 ? 42.843 -14.176 42.094 1.00 50.40 114 LEU A O 1
ATOM 806 N N . GLN A 1 118 ? 44.785 -13.064 42.288 1.00 47.40 115 GLN A N 1
ATOM 807 C CA . GLN A 1 118 ? 44.862 -13.419 43.694 1.00 47.60 115 GLN A CA 1
ATOM 808 C C . GLN A 1 118 ? 44.511 -12.145 44.466 1.00 46.10 115 GLN A C 1
ATOM 809 O O . GLN A 1 118 ? 44.831 -11.036 44.036 1.00 46.16 115 GLN A O 1
ATOM 815 N N . LEU A 1 119 ? 43.824 -12.299 45.588 1.00 45.02 116 LEU A N 1
ATOM 816 C CA . LEU A 1 119 ? 43.470 -11.150 46.404 1.00 43.17 116 LEU A CA 1
ATOM 817 C C . LEU A 1 119 ? 44.540 -11.122 47.485 1.00 43.05 116 LEU A C 1
ATOM 818 O O . LEU A 1 119 ? 44.699 -12.087 48.227 1.00 45.23 116 LEU A O 1
ATOM 823 N N . CYS A 1 120 ? 45.279 -10.026 47.565 1.00 42.17 117 CYS A N 1
ATOM 824 C CA . CYS A 1 120 ? 46.350 -9.910 48.536 1.00 42.45 117 CYS A CA 1
ATOM 825 C C . CYS A 1 120 ? 46.151 -8.749 49.502 1.00 43.61 117 CYS A C 1
ATOM 826 O O . CYS A 1 120 ? 45.422 -7.807 49.206 1.00 45.30 117 CYS A O 1
ATOM 829 N N . HIS A 1 121 ? 46.817 -8.823 50.651 1.00 43.42 118 HIS A N 1
ATOM 830 C CA . HIS A 1 121 ? 46.749 -7.771 51.664 1.00 44.98 118 HIS A CA 1
ATOM 831 C C . HIS A 1 121 ? 48.095 -7.706 52.356 1.00 44.32 118 HIS A C 1
ATOM 832 O O . HIS A 1 121 ? 48.670 -8.739 52.674 1.00 47.14 118 HIS A O 1
ATOM 839 N N . GLY A 1 122 ? 48.602 -6.504 52.589 1.00 42.93 119 GLY A N 1
ATOM 840 C CA . GLY A 1 122 ? 49.890 -6.381 53.246 1.00 45.26 119 GLY A CA 1
ATOM 841 C C . GLY A 1 122 ? 50.166 -4.985 53.765 1.00 46.24 119 GLY A C 1
ATOM 842 O O . GLY A 1 122 ? 49.470 -4.044 53.408 1.00 48.36 119 GLY A O 1
ATOM 843 N N . ASP A 1 123 ? 51.181 -4.833 54.602 1.00 47.14 120 ASP A N 1
ATOM 844 C CA . ASP A 1 123 ? 51.483 -3.516 55.136 1.00 49.74 120 ASP A CA 1
ATOM 845 C C . ASP A 1 123 ? 52.281 -2.693 54.137 1.00 49.24 120 ASP A C 1
ATOM 846 O O . ASP A 1 123 ? 52.365 -1.474 54.244 1.00 48.70 120 ASP A O 1
ATOM 851 N N . LYS A 1 124 ? 52.857 -3.372 53.158 1.00 47.58 121 LYS A N 1
ATOM 852 C CA . LYS A 1 124 ? 53.652 -2.708 52.147 1.00 47.64 121 LYS A CA 1
ATOM 853 C C . LYS A 1 124 ? 53.125 -3.061 50.767 1.00 47.29 121 LYS A C 1
ATOM 854 O O . LYS A 1 124 ? 53.179 -4.223 50.356 1.00 48.96 121 LYS A O 1
ATOM 860 N N . TYR A 1 125 ? 52.628 -2.055 50.053 1.00 44.36 122 TYR A N 1
ATOM 861 C CA . TYR A 1 125 ? 52.102 -2.249 48.711 1.00 43.45 122 TYR A CA 1
ATOM 862 C C . TYR A 1 125 ? 53.229 -2.639 47.785 1.00 41.03 122 TYR A C 1
ATOM 863 O O . TYR A 1 125 ? 54.370 -2.236 47.975 1.00 40.39 122 TYR A O 1
ATOM 872 N N . PRO A 1 126 ? 52.924 -3.446 46.771 1.00 40.47 123 PRO A N 1
ATOM 873 C CA . PRO A 1 126 ? 53.979 -3.841 45.837 1.00 40.85 123 PRO A CA 1
ATOM 874 C C . PRO A 1 126 ? 54.500 -2.601 45.102 1.00 42.02 123 PRO A C 1
ATOM 875 O O . PRO A 1 126 ? 53.790 -1.593 44.948 1.00 39.48 123 PRO A O 1
ATOM 879 N N . ARG A 1 127 ? 55.746 -2.689 44.658 1.00 42.91 124 ARG A N 1
ATOM 880 C CA . ARG A 1 127 ? 56.401 -1.608 43.949 1.00 44.11 124 ARG A CA 1
ATOM 881 C C . ARG A 1 127 ? 55.582 -1.136 42.759 1.00 42.28 124 ARG A C 1
ATOM 882 O O . ARG A 1 127 ? 55.085 -1.942 41.979 1.00 41.32 124 ARG A O 1
ATOM 890 N N . GLY A 1 128 ? 55.422 0.180 42.649 1.00 43.19 125 GLY A N 1
ATOM 891 C CA . GLY A 1 128 ? 54.670 0.770 41.546 1.00 44.53 125 GLY A CA 1
ATOM 892 C C . GLY A 1 128 ? 53.143 0.765 41.587 1.00 45.43 125 GLY A C 1
ATOM 893 O O . GLY A 1 128 ? 52.501 1.509 40.844 1.00 44.81 125 GLY A O 1
ATOM 894 N N . ILE A 1 129 ? 52.548 -0.071 42.431 1.00 46.14 126 ILE A N 1
ATOM 895 C CA . ILE A 1 129 ? 51.092 -0.134 42.521 1.00 47.62 126 ILE A CA 1
ATOM 896 C C . ILE A 1 129 ? 50.520 1.061 43.289 1.00 46.81 126 ILE A C 1
ATOM 897 O O . ILE A 1 129 ? 50.916 1.325 44.418 1.00 46.76 126 ILE A O 1
ATOM 902 N N . LEU A 1 130 ? 49.596 1.793 42.676 1.00 47.50 127 LEU A N 1
ATOM 903 C CA . LEU A 1 130 ? 48.985 2.937 43.355 1.00 45.86 127 LEU A CA 1
ATOM 904 C C . LEU A 1 130 ? 48.032 2.417 44.413 1.00 44.09 127 LEU A C 1
ATOM 905 O O . LEU A 1 130 ? 47.133 1.634 44.121 1.00 43.14 127 LEU A O 1
ATOM 910 N N . PRO A 1 131 ? 48.231 2.834 45.665 1.00 44.13 128 PRO A N 1
ATOM 911 C CA . PRO A 1 131 ? 47.366 2.396 46.761 1.00 45.18 128 PRO A CA 1
ATOM 912 C C . PRO A 1 131 ? 45.941 2.939 46.651 1.00 46.60 128 PRO A C 1
ATOM 913 O O . PRO A 1 131 ? 45.737 4.109 46.351 1.00 47.36 128 PRO A O 1
ATOM 917 N N . LEU A 1 132 ? 44.958 2.076 46.871 1.00 47.31 129 LEU A N 1
ATOM 918 C CA . LEU A 1 132 ? 43.563 2.488 46.819 1.00 48.19 129 LEU A CA 1
ATOM 919 C C . LEU A 1 132 ? 43.156 2.643 48.279 1.00 49.72 129 LEU A C 1
ATOM 920 O O . LEU A 1 132 ? 43.059 1.663 49.012 1.00 49.89 129 LEU A O 1
ATOM 925 N N . VAL A 1 133 ? 42.912 3.875 48.698 1.00 50.94 130 VAL A N 1
ATOM 926 C CA . VAL A 1 133 ? 42.572 4.139 50.085 1.00 51.53 130 VAL A CA 1
ATOM 927 C C . VAL A 1 133 ? 41.180 4.697 50.343 1.00 52.44 130 VAL A C 1
ATOM 928 O O . VAL A 1 133 ? 40.638 4.526 51.426 1.00 53.40 130 VAL A O 1
ATOM 932 N N . ASP A 1 134 ? 40.595 5.368 49.365 1.00 53.12 131 ASP A N 1
ATOM 933 C CA . ASP A 1 134 ? 39.277 5.939 49.581 1.00 56.03 131 ASP A CA 1
ATOM 934 C C . ASP A 1 134 ? 38.201 5.451 48.634 1.00 55.42 131 ASP A C 1
ATOM 935 O O . ASP A 1 134 ? 37.322 6.214 48.236 1.00 56.96 131 ASP A O 1
ATOM 940 N N . GLY A 1 135 ? 38.268 4.175 48.282 1.00 53.77 132 GLY A N 1
ATOM 941 C CA . GLY A 1 135 ? 37.278 3.605 47.399 1.00 52.31 132 GLY A CA 1
ATOM 942 C C . GLY A 1 135 ? 36.839 4.466 46.235 1.00 52.57 132 GLY A C 1
ATOM 943 O O . GLY A 1 135 ? 37.650 5.156 45.609 1.00 53.11 132 GLY A O 1
ATOM 944 N N . HIS A 1 136 ? 35.540 4.431 45.960 1.00 51.98 133 HIS A N 1
ATOM 945 C CA . HIS A 1 136 ? 34.964 5.163 44.847 1.00 51.61 133 HIS A CA 1
ATOM 946 C C . HIS A 1 136 ? 35.365 6.624 44.771 1.00 52.43 133 HIS A C 1
ATOM 947 O O . HIS A 1 136 ? 35.676 7.126 43.687 1.00 52.82 133 HIS A O 1
ATOM 954 N N . SER A 1 137 ? 35.384 7.301 45.914 1.00 51.88 134 SER A N 1
ATOM 955 C CA . SER A 1 137 ? 35.773 8.708 45.958 1.00 51.57 134 SER A CA 1
ATOM 956 C C . SER A 1 137 ? 37.101 8.878 45.237 1.00 50.32 134 SER A C 1
ATOM 957 O O . SER A 1 137 ? 37.253 9.728 44.362 1.00 51.32 134 SER A O 1
ATOM 960 N N . GLN A 1 138 ? 38.061 8.045 45.606 1.00 49.26 135 GLN A N 1
ATOM 961 C CA . GLN A 1 138 ? 39.392 8.100 45.018 1.00 49.31 135 GLN A CA 1
ATOM 962 C C . GLN A 1 138 ? 39.391 7.737 43.541 1.00 49.46 135 GLN A C 1
ATOM 963 O O . GLN A 1 138 ? 40.045 8.407 42.733 1.00 49.86 135 GLN A O 1
ATOM 969 N N . ILE A 1 139 ? 38.664 6.676 43.190 1.00 46.53 136 ILE A N 1
ATOM 970 C CA . ILE A 1 139 ? 38.604 6.251 41.807 1.00 46.37 136 ILE A CA 1
ATOM 971 C C . ILE A 1 139 ? 37.990 7.371 40.983 1.00 48.92 136 ILE A C 1
ATOM 972 O O . ILE A 1 139 ? 38.389 7.631 39.846 1.00 47.23 136 ILE A O 1
ATOM 977 N N . LYS A 1 140 ? 37.005 8.034 41.579 1.00 53.27 137 LYS A N 1
ATOM 978 C CA . LYS A 1 140 ? 36.302 9.140 40.940 1.00 54.69 137 LYS A CA 1
ATOM 979 C C . LYS A 1 140 ? 37.322 10.218 40.561 1.00 54.07 137 LYS A C 1
ATOM 980 O O . LYS A 1 140 ? 37.495 10.536 39.384 1.00 52.13 137 LYS A O 1
ATOM 986 N N . ASP A 1 141 ? 38.004 10.762 41.564 1.00 53.65 138 ASP A N 1
ATOM 987 C CA . ASP A 1 141 ? 39.008 11.792 41.337 1.00 54.87 138 ASP A CA 1
ATOM 988 C C . ASP A 1 141 ? 39.964 11.458 40.218 1.00 54.03 138 ASP A C 1
ATOM 989 O O . ASP A 1 141 ? 40.232 12.294 39.357 1.00 55.59 138 ASP A O 1
ATOM 994 N N . TYR A 1 142 ? 40.490 10.241 40.229 1.00 50.16 139 TYR A N 1
ATOM 995 C CA . TYR A 1 142 ? 41.436 9.848 39.202 1.00 49.57 139 TYR A CA 1
ATOM 996 C C . TYR A 1 142 ? 40.781 9.775 37.839 1.00 48.32 139 TYR A C 1
ATOM 997 O O . TYR A 1 142 ? 41.289 10.340 36.875 1.00 48.50 139 TYR A O 1
ATOM 1006 N N . TRP A 1 143 ? 39.662 9.068 37.750 1.00 48.46 140 TRP A N 1
ATOM 1007 C CA . TRP A 1 143 ? 38.942 8.961 36.486 1.00 48.83 140 TRP A CA 1
ATOM 1008 C C . TRP A 1 143 ? 38.667 10.385 35.963 1.00 50.28 140 TRP A C 1
ATOM 1009 O O . TRP A 1 143 ? 38.841 10.679 34.77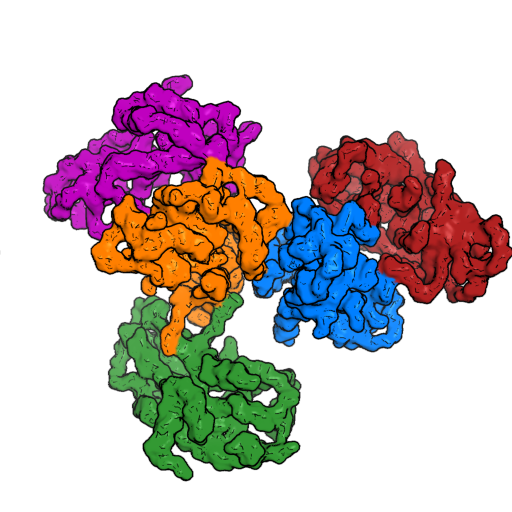9 1.00 45.79 140 TRP A O 1
ATOM 1020 N N . ARG A 1 144 ? 38.244 11.262 36.870 1.00 53.64 141 ARG A N 1
ATOM 1021 C CA . ARG A 1 144 ? 37.951 12.654 36.532 1.00 57.19 141 ARG A CA 1
ATOM 1022 C C . ARG A 1 144 ? 39.138 13.280 35.806 1.00 58.15 141 ARG A C 1
ATOM 1023 O O . ARG A 1 144 ? 39.034 13.703 34.651 1.00 56.05 141 ARG A O 1
ATOM 1031 N N . HIS A 1 145 ? 40.268 13.329 36.507 1.00 60.16 142 HIS A N 1
ATOM 1032 C CA . HIS A 1 145 ? 41.497 13.904 35.972 1.00 61.07 142 HIS A CA 1
ATOM 1033 C C . HIS A 1 145 ? 41.953 13.237 34.679 1.00 58.07 142 HIS A C 1
ATOM 1034 O O . HIS A 1 145 ? 42.662 13.834 33.881 1.00 58.91 142 HIS A O 1
ATOM 1041 N N . GLN A 1 146 ? 41.529 12.008 34.450 1.00 56.13 143 GLN A N 1
ATOM 1042 C CA . GLN A 1 146 ? 41.899 11.344 33.217 1.00 55.13 143 GLN A CA 1
ATOM 1043 C C . GLN A 1 146 ? 41.150 12.042 32.086 1.00 56.58 143 GLN A C 1
ATOM 1044 O O . GLN A 1 146 ? 41.711 12.304 31.025 1.00 56.73 143 GLN A O 1
ATOM 1050 N N . TRP A 1 147 ? 39.872 12.341 32.311 1.00 57.21 144 TRP A N 1
ATOM 1051 C CA . TRP A 1 147 ? 39.068 13.015 31.293 1.00 57.94 144 TRP A CA 1
ATOM 1052 C C . TRP A 1 147 ? 39.522 14.453 31.145 1.00 60.06 144 TRP A C 1
ATOM 1053 O O . TRP A 1 147 ? 39.581 14.995 30.043 1.00 59.49 144 TRP A O 1
ATOM 1064 N N . LYS A 1 148 ? 39.846 15.060 32.277 1.00 63.07 145 LYS A N 1
ATOM 1065 C CA . LYS A 1 148 ? 40.316 16.425 32.301 1.00 66.76 145 LYS A CA 1
ATOM 1066 C C . LYS A 1 148 ? 41.553 16.460 31.421 1.00 68.88 145 LYS A C 1
ATOM 1067 O O . LYS A 1 148 ? 41.975 17.525 3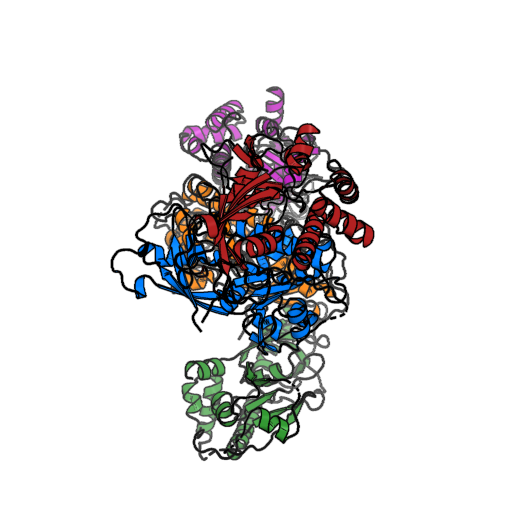0.981 1.00 71.68 145 LYS A O 1
ATOM 1073 N N . GLN A 1 149 ? 42.117 15.280 31.164 1.00 70.00 146 GLN A N 1
ATOM 1074 C CA . GLN A 1 149 ? 43.320 15.132 30.346 1.00 70.28 146 GLN A CA 1
ATOM 1075 C C . GLN A 1 149 ? 43.005 14.771 28.905 1.00 69.80 146 GLN A C 1
ATOM 1076 O O . GLN A 1 149 ? 43.486 15.416 27.983 1.00 70.15 146 GLN A O 1
ATOM 1082 N N . ALA A 1 150 ? 42.213 13.727 28.704 1.00 70.39 147 ALA A N 1
ATOM 1083 C CA . ALA A 1 150 ? 41.857 13.315 27.351 1.00 71.78 147 ALA A CA 1
ATOM 1084 C C . ALA A 1 150 ? 41.186 14.487 26.632 1.00 73.17 147 ALA A C 1
ATOM 1085 O O . ALA A 1 150 ? 41.083 14.515 25.406 1.00 71.57 147 ALA A O 1
ATOM 1087 N N . CYS A 1 151 ? 40.735 15.455 27.421 1.00 75.78 148 CYS A N 1
ATOM 1088 C CA . CYS A 1 151 ? 40.068 16.637 26.896 1.00 78.36 148 CYS A CA 1
ATOM 1089 C C . CYS A 1 151 ? 41.102 17.519 26.183 1.00 78.74 148 CYS A C 1
ATOM 1090 O O . CYS A 1 151 ? 40.938 17.856 25.004 1.00 77.70 148 CYS A O 1
ATOM 1093 N N . PHE A 1 152 ? 42.160 17.884 26.910 1.00 78.74 149 PHE A N 1
ATOM 1094 C CA . PHE A 1 152 ? 43.250 18.696 26.371 1.00 78.22 149 PHE A CA 1
ATOM 1095 C C . PHE A 1 152 ? 43.741 18.099 25.064 1.00 77.50 149 PHE A C 1
ATOM 1096 O O . PHE A 1 152 ? 43.958 18.801 24.078 1.00 76.96 149 PHE A O 1
ATOM 1104 N N . ILE A 1 153 ? 43.940 16.791 25.077 1.00 77.04 150 ILE A N 1
ATOM 1105 C CA . ILE A 1 153 ? 44.395 16.101 23.893 1.00 77.98 150 ILE A CA 1
ATOM 1106 C C . ILE A 1 153 ? 43.417 16.351 22.749 1.00 79.04 150 ILE A C 1
ATOM 1107 O O . ILE A 1 153 ? 43.829 16.640 21.628 1.00 79.99 150 ILE A O 1
ATOM 1112 N N . LEU A 1 154 ? 42.122 16.271 23.040 1.00 79.36 151 LEU A N 1
ATOM 1113 C CA . LEU A 1 154 ? 41.104 16.458 22.012 1.00 80.27 151 LEU A CA 1
ATOM 1114 C C . LEU A 1 154 ? 40.885 17.911 21.594 1.00 81.63 151 LEU A C 1
ATOM 1115 O O . LEU A 1 154 ? 40.770 18.201 20.398 1.00 81.13 151 LEU A O 1
ATOM 1120 N N . ASN A 1 155 ? 40.851 18.828 22.564 1.00 83.06 152 ASN A N 1
ATOM 1121 C CA . ASN A 1 155 ? 40.606 20.229 22.243 1.00 83.55 152 ASN A CA 1
ATOM 1122 C C . ASN A 1 155 ? 41.647 21.279 22.615 1.00 84.30 152 ASN A C 1
ATOM 1123 O O . ASN A 1 155 ? 41.315 22.465 22.595 1.00 86.23 152 ASN A O 1
ATOM 1128 N N . GLY A 1 156 ? 42.876 20.907 22.965 1.00 83.43 153 GLY A N 1
ATOM 1129 C CA . GLY A 1 156 ? 43.874 21.926 23.304 1.00 82.40 153 GLY A CA 1
ATOM 1130 C C . GLY A 1 156 ? 43.650 22.721 24.585 1.00 82.38 153 GLY A C 1
ATOM 1131 O O . GLY A 1 156 ? 44.468 23.594 24.938 1.00 82.25 153 GLY A O 1
ATOM 1132 N N . SER A 1 157 ? 42.548 22.448 25.277 1.00 82.53 154 SER A N 1
ATOM 1133 C CA . SER A 1 157 ? 42.259 23.143 26.516 1.00 83.26 154 SER A CA 1
ATOM 1134 C C . SER A 1 157 ? 41.141 22.462 27.282 1.00 84.01 154 SER A C 1
ATOM 1135 O O . SER A 1 157 ? 40.224 21.900 26.688 1.00 84.21 154 SER A O 1
ATOM 1137 N N . ALA A 1 158 ? 41.225 22.506 28.606 1.00 84.54 155 ALA A N 1
ATOM 1138 C CA . ALA A 1 158 ? 40.199 21.898 29.436 1.00 85.64 155 ALA A CA 1
ATOM 1139 C C . ALA A 1 158 ? 39.049 22.889 29.512 1.00 86.70 155 ALA A C 1
ATOM 1140 O O . ALA A 1 158 ? 38.705 23.385 30.585 1.00 87.22 155 ALA A O 1
ATOM 1142 N N . LYS A 1 159 ? 38.471 23.193 28.353 1.00 87.66 156 LYS A N 1
ATOM 1143 C CA . LYS A 1 159 ? 37.359 24.133 28.265 1.00 88.34 156 LYS A CA 1
ATOM 1144 C C . LYS A 1 159 ? 36.022 23.408 28.371 1.00 88.72 156 LYS A C 1
ATOM 1145 O O . LYS A 1 159 ? 35.322 23.511 29.379 1.00 88.34 156 LYS A O 1
ATOM 1147 N N . ARG A 1 160 ? 35.686 22.667 27.320 1.00 89.10 157 ARG A N 1
ATOM 1148 C CA . ARG A 1 160 ? 34.439 21.915 27.249 1.00 90.07 157 ARG A CA 1
ATOM 1149 C C . ARG A 1 160 ? 34.084 21.174 28.537 1.00 90.16 157 ARG A C 1
ATOM 1150 O O . ARG A 1 160 ? 32.918 21.145 28.937 1.00 90.63 157 ARG A O 1
ATOM 1158 N N . ILE A 1 161 ? 35.087 20.587 29.188 1.00 89.61 158 ILE A N 1
ATOM 1159 C CA . ILE A 1 161 ? 34.859 19.825 30.414 1.00 88.36 158 ILE A CA 1
ATOM 1160 C C . ILE A 1 161 ? 34.768 20.660 31.691 1.00 87.47 158 ILE A C 1
ATOM 1161 O O . ILE A 1 161 ? 34.038 20.302 32.614 1.00 86.50 158 ILE A O 1
ATOM 1166 N N . MET A 1 162 ? 35.505 21.762 31.757 1.00 87.40 159 MET A N 1
ATOM 1167 C CA . MET A 1 162 ? 35.447 22.614 32.942 1.00 87.53 159 MET A CA 1
ATOM 1168 C C . MET A 1 162 ? 34.139 23.400 32.905 1.00 87.12 159 MET A C 1
ATOM 1169 O O . MET A 1 162 ? 33.703 23.963 33.911 1.00 86.71 159 MET A O 1
ATOM 1174 N N . SER A 1 163 ? 33.512 23.415 31.732 1.00 86.76 160 SER A N 1
ATOM 1175 C CA . SER A 1 163 ? 32.251 24.123 31.525 1.00 86.44 160 SER A CA 1
ATOM 1176 C C . SER A 1 163 ? 31.038 23.341 32.022 1.00 85.22 160 SER A C 1
ATOM 1177 O O . SER A 1 163 ? 29.987 23.927 32.283 1.00 84.36 160 SER A O 1
ATOM 1180 N N . LEU A 1 164 ? 31.184 22.023 32.141 1.00 83.93 161 LEU A N 1
ATOM 1181 C CA . LEU A 1 164 ? 30.096 21.161 32.601 1.00 82.22 161 LEU A CA 1
ATOM 1182 C C . LEU A 1 164 ? 29.656 21.525 34.012 1.00 81.50 161 LEU A C 1
ATOM 1183 O O . LEU A 1 164 ? 30.495 21.735 34.895 1.00 81.87 161 LEU A O 1
ATOM 1188 N N . SER A 1 165 ? 28.340 21.609 34.215 1.00 79.36 162 SER A N 1
ATOM 1189 C CA . SER A 1 165 ? 27.784 21.929 35.525 1.00 77.40 162 SER A CA 1
ATOM 1190 C C . SER A 1 165 ? 28.118 20.754 36.426 1.00 76.34 162 SER A C 1
ATOM 1191 O O . SER A 1 165 ? 28.342 19.646 35.939 1.00 75.47 162 SER A O 1
ATOM 1194 N N . ILE A 1 166 ? 28.158 20.979 37.733 1.00 75.48 163 ILE A N 1
ATOM 1195 C CA . ILE A 1 166 ? 28.491 19.891 38.641 1.00 74.73 163 ILE A CA 1
ATOM 1196 C C . ILE A 1 166 ? 27.604 18.657 38.456 1.00 73.64 163 ILE A C 1
ATOM 1197 O O . ILE A 1 166 ? 28.118 17.556 38.270 1.00 73.50 163 ILE A O 1
ATOM 1202 N N . PRO A 1 167 ? 26.267 18.823 38.481 1.00 72.81 164 PRO A N 1
ATOM 1203 C CA . PRO A 1 167 ? 25.350 17.684 38.311 1.00 72.26 164 PRO A CA 1
ATOM 1204 C C . PRO A 1 167 ? 25.447 16.976 36.949 1.00 71.22 164 PRO A C 1
ATOM 1205 O O . PRO A 1 167 ? 25.088 15.802 36.817 1.00 68.93 164 PRO A O 1
ATOM 1209 N N . ASP A 1 168 ? 25.941 17.700 35.949 1.00 71.93 165 ASP A N 1
ATOM 1210 C CA . ASP A 1 168 ? 26.086 17.174 34.593 1.00 72.69 165 ASP A CA 1
ATOM 1211 C C . ASP A 1 168 ? 27.281 16.229 34.540 1.00 72.30 165 ASP A C 1
ATOM 1212 O O . ASP A 1 168 ? 27.266 15.231 33.820 1.00 71.64 165 ASP A O 1
ATOM 1217 N N . PHE A 1 169 ? 28.317 16.564 35.309 1.00 72.22 166 PHE A N 1
ATOM 1218 C CA . PHE A 1 169 ? 29.514 15.738 35.419 1.00 71.95 166 PHE A CA 1
ATOM 1219 C C . PHE A 1 169 ? 29.248 14.573 36.373 1.00 70.56 166 PHE A C 1
ATOM 1220 O O . PHE A 1 169 ? 29.667 13.436 36.122 1.00 68.56 166 PHE A O 1
ATOM 1228 N N . GLU A 1 170 ? 28.564 14.875 37.479 1.00 69.51 167 GLU A N 1
ATOM 1229 C CA . GLU A 1 170 ? 28.191 13.886 38.510 1.00 68.42 167 GLU A CA 1
ATOM 1230 C C . GLU A 1 170 ? 27.355 12.836 37.831 1.00 66.70 167 GLU A C 1
ATOM 1231 O O . GLU A 1 170 ? 27.413 11.679 38.168 1.00 66.75 167 GLU A O 1
ATOM 1237 N N . ASN A 1 171 ? 26.541 13.284 36.890 1.00 65.08 168 ASN A N 1
ATOM 1238 C CA . ASN A 1 171 ? 25.675 12.410 36.116 1.00 64.46 168 ASN A CA 1
ATOM 1239 C C . ASN A 1 171 ? 26.590 11.591 35.194 1.00 61.64 168 ASN A C 1
ATOM 1240 O O . ASN A 1 171 ? 26.285 10.448 34.849 1.00 61.75 168 ASN A O 1
ATOM 1245 N N . PHE A 1 172 ? 27.706 12.195 34.785 1.00 58.59 169 PHE A N 1
ATOM 1246 C CA . PHE A 1 172 ? 28.685 11.537 33.904 1.00 55.02 169 PHE A CA 1
ATOM 1247 C C . PHE A 1 172 ? 29.278 10.360 34.675 1.00 53.63 169 PHE A C 1
ATOM 1248 O O . PHE A 1 172 ? 29.363 9.244 34.170 1.00 52.44 169 PHE A O 1
ATOM 1256 N N . TRP A 1 173 ? 29.666 10.627 35.917 1.00 53.15 170 TRP A N 1
ATOM 1257 C CA . TRP A 1 173 ? 30.225 9.606 36.790 1.00 52.04 170 TRP A CA 1
ATOM 1258 C C . TRP A 1 173 ? 29.192 8.501 36.979 1.00 51.13 170 TRP A C 1
ATOM 1259 O O . TRP A 1 173 ? 29.436 7.337 36.642 1.00 51.63 170 TRP A O 1
ATOM 1270 N N . VAL A 1 174 ? 28.029 8.882 37.499 1.00 49.76 171 VAL A N 1
ATOM 1271 C CA . VAL A 1 174 ? 26.947 7.945 37.752 1.00 47.59 171 VAL A CA 1
ATOM 1272 C C . VAL A 1 174 ? 26.644 7.011 36.578 1.00 47.07 171 VAL A C 1
ATOM 1273 O O . VAL A 1 174 ? 26.327 5.840 36.788 1.00 44.29 171 VAL A O 1
ATOM 1277 N N . SER A 1 175 ? 26.756 7.514 35.350 1.00 47.42 172 SER A N 1
ATOM 1278 C CA . SER A 1 175 ? 26.475 6.694 34.172 1.00 49.28 172 SER A CA 1
ATOM 1279 C C . SER A 1 175 ? 27.338 5.434 34.153 1.00 50.91 172 SER A C 1
ATOM 1280 O O . SER A 1 175 ? 26.893 4.360 33.730 1.00 49.30 172 SER A O 1
ATOM 1283 N N . ILE A 1 176 ? 28.575 5.574 34.620 1.00 50.75 173 ILE A N 1
ATOM 1284 C CA . ILE A 1 176 ? 29.506 4.464 34.651 1.00 51.89 173 ILE A CA 1
ATOM 1285 C C . ILE A 1 176 ? 29.149 3.441 35.726 1.00 53.11 173 ILE A C 1
ATOM 1286 O O . ILE A 1 176 ? 29.453 2.251 35.583 1.00 53.95 173 ILE A O 1
ATOM 1291 N N . LEU A 1 177 ? 28.488 3.894 36.787 1.00 51.55 174 LEU A N 1
ATOM 1292 C CA . LEU A 1 177 ? 28.092 2.998 37.867 1.00 49.93 174 LEU A CA 1
ATOM 1293 C C . LEU A 1 177 ? 26.735 2.371 37.555 1.00 49.40 174 LEU A C 1
ATOM 1294 O O . LEU A 1 177 ? 26.502 1.204 37.852 1.00 48.38 174 LEU A O 1
ATOM 1299 N N . SER A 1 178 ? 25.848 3.143 36.934 1.00 50.39 175 SER A N 1
ATOM 1300 C CA . SER A 1 178 ? 24.511 2.652 36.613 1.00 51.73 175 SER A CA 1
ATOM 1301 C C . SER A 1 178 ? 24.442 1.975 35.261 1.00 51.74 175 SER A C 1
ATOM 1302 O O . SER A 1 178 ? 23.452 1.318 34.939 1.00 51.75 175 SER A O 1
ATOM 1305 N N . ARG A 1 179 ? 25.491 2.140 34.469 1.00 51.57 176 ARG A N 1
ATOM 1306 C CA . ARG A 1 179 ? 25.519 1.541 33.153 1.00 52.49 176 ARG A CA 1
ATOM 1307 C C . ARG A 1 179 ? 24.483 2.200 32.232 1.00 53.39 176 ARG A C 1
ATOM 1308 O O . ARG A 1 179 ? 23.945 1.569 31.327 1.00 53.46 176 ARG A O 1
ATOM 1316 N N . ASN A 1 180 ? 24.191 3.475 32.484 1.00 53.57 177 ASN A N 1
ATOM 1317 C CA . ASN A 1 180 ? 23.272 4.208 31.626 1.00 52.71 177 ASN A CA 1
ATOM 1318 C C . ASN A 1 180 ? 24.110 4.791 30.509 1.00 52.72 177 ASN A C 1
ATOM 1319 O O . ASN A 1 180 ? 24.750 5.847 30.659 1.00 49.82 177 ASN A O 1
ATOM 1324 N N . ARG A 1 181 ? 24.083 4.113 29.370 1.00 53.22 178 ARG A N 1
ATOM 1325 C CA . ARG A 1 181 ? 24.878 4.523 28.212 1.00 56.38 178 ARG A CA 1
ATOM 1326 C C . ARG A 1 181 ? 24.556 5.833 27.538 1.00 56.80 178 ARG A C 1
ATOM 1327 O O . ARG A 1 181 ? 25.457 6.584 27.199 1.00 56.10 178 ARG A O 1
ATOM 1335 N N . SER A 1 182 ? 23.273 6.089 27.321 1.00 58.79 179 SER A N 1
ATOM 1336 C CA . SER A 1 182 ? 22.835 7.329 26.685 1.00 58.47 179 SER A CA 1
ATOM 1337 C C . SER A 1 182 ? 23.253 8.491 27.570 1.00 58.15 179 SER A C 1
ATOM 1338 O O . SER A 1 182 ? 23.618 9.568 27.085 1.00 58.12 179 SER A O 1
ATOM 1341 N N . ASP A 1 183 ? 23.200 8.261 28.877 1.00 56.91 180 ASP A N 1
ATOM 1342 C CA . ASP A 1 183 ? 23.599 9.284 29.829 1.00 58.66 180 ASP A CA 1
ATOM 1343 C C . ASP A 1 183 ? 25.090 9.554 29.674 1.00 59.50 180 ASP A C 1
ATOM 1344 O O . ASP A 1 183 ? 25.539 10.697 29.759 1.00 60.08 180 ASP A O 1
ATOM 1349 N N . PHE A 1 184 ? 25.856 8.491 29.440 1.00 59.77 181 PHE A N 1
ATOM 1350 C CA . PHE A 1 184 ? 27.295 8.606 29.275 1.00 59.29 181 PHE A CA 1
ATOM 1351 C C . PHE A 1 184 ? 27.627 9.337 27.974 1.00 59.14 181 PHE A C 1
ATOM 1352 O O . PHE A 1 184 ? 28.310 10.363 27.992 1.00 58.55 181 PHE A O 1
ATOM 1360 N N . MET A 1 185 ? 27.135 8.817 26.852 1.00 59.29 182 MET A N 1
ATOM 1361 C CA . MET A 1 185 ? 27.383 9.439 25.546 1.00 60.86 182 MET A CA 1
ATOM 1362 C C . MET A 1 185 ? 26.948 10.904 25.546 1.00 60.16 182 MET A C 1
ATOM 1363 O O . MET A 1 185 ? 27.559 11.745 24.893 1.00 58.90 182 MET A O 1
ATOM 1368 N N . ALA A 1 186 ? 25.889 11.196 26.292 1.00 61.60 183 ALA A N 1
ATOM 1369 C CA . ALA A 1 186 ? 25.349 12.545 26.376 1.00 62.64 183 ALA A CA 1
ATOM 1370 C C . ALA A 1 186 ? 26.410 13.551 26.759 1.00 62.94 183 ALA A C 1
ATOM 1371 O O . ALA A 1 186 ? 26.662 14.501 26.017 1.00 63.93 183 ALA A O 1
ATOM 1373 N N . VAL A 1 187 ? 27.029 13.343 27.918 1.00 63.07 184 VAL A N 1
ATOM 1374 C CA . VAL A 1 187 ? 28.065 14.249 28.400 1.00 62.55 184 VAL A CA 1
ATOM 1375 C C . VAL A 1 187 ? 29.370 14.105 27.608 1.00 63.76 184 VAL A C 1
ATOM 1376 O O . VAL A 1 187 ? 30.115 15.072 27.444 1.00 61.86 184 VAL A O 1
ATOM 1380 N N . ARG A 1 188 ? 29.644 12.906 27.106 1.00 65.24 185 ARG A N 1
ATOM 1381 C CA . ARG A 1 188 ? 30.862 12.704 26.326 1.00 68.10 185 ARG A CA 1
ATOM 1382 C C . ARG A 1 188 ? 30.823 13.705 25.169 1.00 70.11 185 ARG A C 1
ATOM 1383 O O . ARG A 1 188 ? 31.841 14.301 24.802 1.00 69.44 185 ARG A O 1
ATOM 1391 N N . SER A 1 189 ? 29.627 13.891 24.614 1.00 72.75 186 SER A N 1
ATOM 1392 C CA . SER A 1 189 ? 29.411 14.818 23.503 1.00 74.33 186 SER A CA 1
ATOM 1393 C C . SER A 1 189 ? 29.704 16.248 23.933 1.00 74.91 186 SER A C 1
ATOM 1394 O O . SER A 1 189 ? 30.394 16.985 23.235 1.00 75.13 186 SER A O 1
ATOM 1397 N N . LYS A 1 190 ? 29.175 16.640 25.086 1.00 76.31 187 LYS A N 1
ATOM 1398 C CA . LYS A 1 190 ? 29.402 17.990 25.586 1.00 78.53 187 LYS A CA 1
ATOM 1399 C C . LYS A 1 190 ? 30.889 18.238 25.862 1.00 79.44 187 LYS A C 1
ATOM 1400 O O . LYS A 1 190 ? 31.274 19.315 26.327 1.00 80.01 187 LYS A O 1
ATOM 1406 N N . LEU A 1 191 ? 31.723 17.243 25.565 1.00 79.74 188 LEU A N 1
ATOM 1407 C CA . LEU A 1 191 ? 33.154 17.360 25.798 1.00 79.29 188 LEU A CA 1
ATOM 1408 C C . LEU A 1 191 ? 33.944 17.402 24.506 1.00 80.69 188 LEU A C 1
ATOM 1409 O O . LEU A 1 191 ? 34.930 18.133 24.395 1.00 80.88 188 LEU A O 1
ATOM 1414 N N . PHE A 1 192 ? 33.518 16.626 23.520 1.00 81.51 189 PHE A N 1
ATOM 1415 C CA . PHE A 1 192 ? 34.246 16.620 22.264 1.00 82.65 189 PHE A CA 1
ATOM 1416 C C . PHE A 1 192 ? 33.449 16.096 21.074 1.00 83.56 189 PHE A C 1
ATOM 1417 O O . PHE A 1 192 ? 32.521 15.301 21.230 1.00 83.57 189 PHE A O 1
ATOM 1425 N N . SER A 1 193 ? 33.845 16.541 19.884 1.00 83.97 190 SER A N 1
ATOM 1426 C CA . SER A 1 193 ? 33.236 16.096 18.638 1.00 84.69 190 SER A CA 1
ATOM 1427 C C . SER A 1 193 ? 34.380 15.488 17.823 1.00 84.85 190 SER A C 1
ATOM 1428 O O . SER A 1 193 ? 35.456 16.084 17.713 1.00 84.30 190 SER A O 1
ATOM 1430 N N . MET A 1 194 ? 34.161 14.298 17.277 1.00 85.22 191 MET A N 1
ATOM 1431 C CA . MET A 1 194 ? 35.191 13.638 16.486 1.00 86.85 191 MET A CA 1
ATOM 1432 C C . MET A 1 194 ? 35.611 14.523 15.311 1.00 88.55 191 MET A C 1
ATOM 1433 O O . MET A 1 194 ? 36.799 14.778 15.095 1.00 88.76 191 MET A O 1
ATOM 1435 N N . ASN A 1 195 ? 34.621 15.004 14.567 1.00 89.73 192 ASN A N 1
ATOM 1436 C CA . ASN A 1 195 ? 34.854 15.851 13.403 1.00 90.41 192 ASN A CA 1
ATOM 1437 C C . ASN A 1 195 ? 35.567 17.180 13.685 1.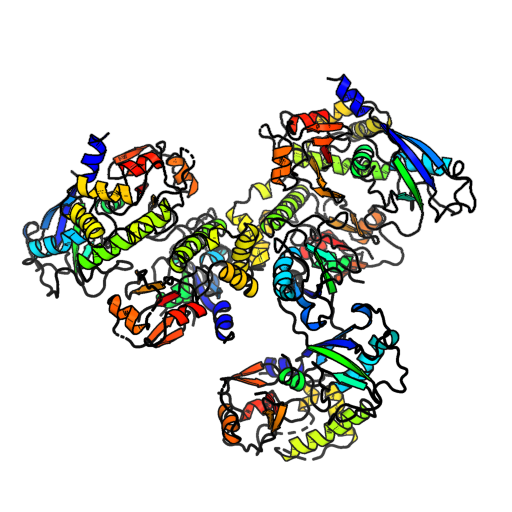00 90.42 192 ASN A C 1
ATOM 1438 O O . ASN A 1 195 ? 35.919 17.899 12.749 1.00 90.33 192 ASN A O 1
ATOM 1440 N N . LYS A 1 196 ? 35.785 17.510 14.955 1.00 90.06 193 LYS A N 1
ATOM 1441 C CA . LYS A 1 196 ? 36.448 18.770 15.295 1.00 89.55 193 LYS A CA 1
ATOM 1442 C C . LYS A 1 196 ? 37.525 18.623 16.374 1.00 89.17 193 LYS A C 1
ATOM 1443 O O . LYS A 1 196 ? 37.681 19.502 17.231 1.00 88.69 193 LYS A O 1
ATOM 1445 N N . ALA A 1 197 ? 38.279 17.530 16.325 1.00 87.44 194 ALA A N 1
ATOM 1446 C CA . ALA A 1 197 ? 39.316 17.305 17.324 1.00 86.68 194 ALA A CA 1
ATOM 1447 C C . ALA A 1 197 ? 40.743 17.383 16.786 1.00 85.64 194 ALA A C 1
ATOM 1448 O O . ALA A 1 197 ? 41.056 16.814 15.740 1.00 85.55 194 ALA A O 1
ATOM 1450 N N . LYS A 1 198 ? 41.603 18.088 17.518 1.00 84.64 195 LYS A N 1
ATOM 1451 C CA . LYS A 1 198 ? 43.007 18.234 17.146 1.00 84.50 195 LYS A CA 1
ATOM 1452 C C . LYS A 1 198 ? 43.695 16.860 17.192 1.00 84.63 195 LYS A C 1
ATOM 1453 O O . LYS A 1 198 ? 43.878 16.211 16.159 1.00 84.86 195 LYS A O 1
ATOM 1455 N N . SER A 1 199 ? 44.072 16.420 18.392 1.00 83.98 196 SER A N 1
ATOM 1456 C CA . SER A 1 199 ? 44.718 15.116 18.572 1.00 82.44 196 SER A CA 1
ATOM 1457 C C . SER A 1 199 ? 43.865 14.174 19.438 1.00 80.64 196 SER A C 1
ATOM 1458 O O . SER A 1 199 ? 43.095 14.617 20.294 1.00 79.70 196 SER A O 1
ATOM 1461 N N . LEU A 1 200 ? 43.994 12.872 19.201 1.00 78.06 197 LEU A N 1
ATOM 1462 C CA . LEU A 1 200 ? 43.221 11.894 19.951 1.00 76.66 197 LEU A CA 1
ATOM 1463 C C . LEU A 1 200 ? 44.006 11.107 21.013 1.00 74.93 197 LEU A C 1
ATOM 1464 O O . LEU A 1 200 ? 45.141 10.677 20.780 1.00 73.89 197 LEU A O 1
ATOM 1469 N N . PRO A 1 201 ? 43.398 10.917 22.203 1.00 72.37 198 PRO A N 1
ATOM 1470 C CA . PRO A 1 201 ? 43.981 10.194 23.345 1.00 69.86 198 PRO A CA 1
ATOM 1471 C C . PRO A 1 201 ? 44.299 8.730 23.039 1.00 67.03 198 PRO A C 1
ATOM 1472 O O . PRO A 1 201 ? 43.398 7.901 22.918 1.00 65.83 198 PRO A O 1
ATOM 1476 N N . VAL A 1 202 ? 45.582 8.415 22.908 1.00 64.73 199 VAL A N 1
ATOM 1477 C CA . VAL A 1 202 ? 45.978 7.049 22.616 1.00 63.01 199 VAL A CA 1
ATOM 1478 C C . VAL A 1 202 ? 47.067 6.574 23.555 1.00 62.57 199 VAL A C 1
ATOM 1479 O O . VAL A 1 202 ? 47.965 7.336 23.933 1.00 63.50 199 VAL A O 1
ATOM 1483 N N . ARG A 1 203 ? 46.976 5.305 23.932 1.00 60.24 200 ARG A N 1
ATOM 1484 C CA . ARG A 1 203 ? 47.955 4.700 24.820 1.00 56.80 200 ARG A CA 1
ATOM 1485 C C . ARG A 1 203 ? 48.246 3.313 24.310 1.00 55.91 200 ARG A C 1
ATOM 1486 O O . ARG A 1 203 ? 47.329 2.533 24.044 1.00 54.93 200 ARG A O 1
ATOM 1494 N N . VAL A 1 204 ? 49.531 3.018 24.153 1.00 55.58 201 VAL A N 1
ATOM 1495 C CA . VAL A 1 204 ? 49.946 1.720 23.647 1.00 56.83 201 VAL A CA 1
ATOM 1496 C C . VAL A 1 204 ? 50.731 0.952 24.699 1.00 55.75 201 VAL A C 1
ATOM 1497 O O . VAL A 1 204 ? 51.537 1.535 25.425 1.00 55.12 201 VAL A O 1
ATOM 1501 N N . TRP A 1 205 ? 50.482 -0.352 24.784 1.00 55.19 202 TRP A N 1
ATOM 1502 C CA . TRP A 1 205 ? 51.183 -1.203 25.741 1.00 54.18 202 TRP A CA 1
ATOM 1503 C C . TRP A 1 205 ? 52.234 -1.993 24.999 1.00 55.00 202 TRP A C 1
ATOM 1504 O O . TRP A 1 205 ? 51.959 -2.557 23.939 1.00 56.98 202 TRP A O 1
ATOM 1515 N N . THR A 1 206 ? 53.441 -2.022 25.556 1.00 54.35 203 THR A N 1
ATOM 1516 C CA . THR A 1 206 ? 54.551 -2.755 24.964 1.00 52.91 203 THR A CA 1
ATOM 1517 C C . THR A 1 206 ? 54.481 -4.219 25.371 1.00 54.41 203 THR A C 1
ATOM 1518 O O . THR A 1 206 ? 53.564 -4.636 26.084 1.00 55.43 203 THR A O 1
ATOM 1522 N N . SER A 1 207 ? 55.457 -4.998 24.922 1.00 54.79 204 SER A N 1
ATOM 1523 C CA . SER A 1 207 ? 55.496 -6.415 25.251 1.00 54.17 204 SER A CA 1
ATOM 1524 C C . SER A 1 207 ? 55.935 -6.589 26.695 1.00 54.41 204 SER A C 1
ATOM 1525 O O . SER A 1 207 ? 55.621 -7.606 27.325 1.00 54.56 204 SER A O 1
ATOM 1527 N N . ASN A 1 208 ? 56.651 -5.593 27.225 1.00 53.66 205 ASN A N 1
ATOM 1528 C CA . ASN A 1 208 ? 57.126 -5.669 28.600 1.00 52.08 205 ASN A CA 1
ATOM 1529 C C . ASN A 1 208 ? 56.231 -4.963 29.617 1.00 51.24 205 ASN A C 1
ATOM 1530 O O . ASN A 1 208 ? 56.642 -4.676 30.740 1.00 49.22 205 ASN A O 1
ATOM 1535 N N . TYR A 1 209 ? 54.997 -4.690 29.213 1.00 53.29 206 TYR A N 1
ATOM 1536 C CA . TYR A 1 209 ? 54.012 -4.064 30.098 1.00 52.54 206 TYR A CA 1
ATOM 1537 C C . TYR A 1 209 ? 54.287 -2.618 30.490 1.00 51.38 206 TYR A C 1
ATOM 1538 O O . TYR A 1 209 ? 54.190 -2.253 31.658 1.00 51.08 206 TYR A O 1
ATOM 1547 N N . ALA A 1 210 ? 54.624 -1.798 29.501 1.00 51.15 207 ALA A N 1
ATOM 1548 C CA . ALA A 1 210 ? 54.878 -0.380 29.720 1.00 50.88 207 ALA A CA 1
ATOM 1549 C C . ALA A 1 210 ? 53.914 0.381 28.803 1.00 51.04 207 ALA A C 1
ATOM 1550 O O . ALA A 1 210 ? 53.566 -0.120 27.729 1.00 49.68 207 ALA A O 1
ATOM 1552 N N . VAL A 1 211 ? 53.476 1.572 29.220 1.00 50.81 208 VAL A N 1
ATOM 1553 C CA . VAL A 1 211 ? 52.564 2.373 28.394 1.00 52.07 208 VAL A CA 1
ATOM 1554 C C . VAL A 1 211 ? 53.166 3.607 27.763 1.00 51.55 208 VAL A C 1
ATOM 1555 O O . VAL A 1 211 ? 53.796 4.420 28.429 1.00 52.36 208 VAL A O 1
ATOM 1559 N N . LEU A 1 212 ? 52.941 3.741 26.467 1.00 52.41 209 LEU A N 1
ATOM 1560 C CA . LEU A 1 212 ? 53.395 4.894 25.722 1.00 53.98 209 LEU A CA 1
ATOM 1561 C C . LEU A 1 212 ? 52.136 5.704 25.436 1.00 56.32 209 LEU A C 1
ATOM 1562 O O . LEU A 1 212 ? 51.046 5.140 25.256 1.00 54.53 209 LEU A O 1
ATOM 1567 N N . GLN A 1 213 ? 52.276 7.025 25.429 1.00 58.68 210 GLN A N 1
ATOM 1568 C CA . GLN A 1 213 ? 51.152 7.890 25.126 1.00 59.97 210 GLN A CA 1
ATOM 1569 C C . GLN A 1 213 ? 51.557 8.754 23.931 1.00 61.30 210 GLN A C 1
ATOM 1570 O O . GLN A 1 213 ? 51.861 9.944 24.065 1.00 59.73 210 GLN A O 1
ATOM 1576 N N . PRO A 1 214 ? 51.546 8.142 22.736 1.00 62.84 211 PRO A N 1
ATOM 1577 C CA . PRO A 1 214 ? 51.882 8.679 21.415 1.00 65.68 211 PRO A CA 1
ATOM 1578 C C . PRO A 1 214 ? 51.066 9.904 21.048 1.00 69.24 211 PRO A C 1
ATOM 1579 O O . PRO A 1 214 ? 49.836 9.849 21.076 1.00 70.35 211 PRO A O 1
ATOM 1583 N N . THR A 1 215 ? 51.736 11.000 20.698 1.00 72.50 212 THR A N 1
ATOM 1584 C CA . THR A 1 215 ? 51.021 12.200 20.278 1.00 75.31 212 THR A CA 1
ATOM 1585 C C . THR A 1 215 ? 50.509 11.899 18.875 1.00 77.44 212 THR A C 1
ATOM 1586 O O . THR A 1 215 ? 51.294 11.764 17.937 1.00 77.32 212 THR A O 1
ATOM 1590 N N . VAL A 1 216 ? 49.192 11.769 18.747 1.00 79.86 213 VAL A N 1
ATOM 1591 C CA . VAL A 1 216 ? 48.572 11.476 17.466 1.00 81.62 213 VAL A CA 1
ATOM 1592 C C . VAL A 1 216 ? 47.586 12.568 17.054 1.00 83.85 213 VAL A C 1
ATOM 1593 O O . VAL A 1 216 ? 46.402 12.507 17.383 1.00 83.59 213 VAL A O 1
ATOM 1597 N N . PRO A 1 217 ? 48.068 13.594 16.335 1.00 85.97 214 PRO A N 1
ATOM 1598 C CA . PRO A 1 217 ? 47.180 14.675 15.898 1.00 87.21 214 PRO A CA 1
ATOM 1599 C C . PRO A 1 217 ? 46.331 14.181 14.721 1.00 88.74 214 PRO A C 1
ATOM 1600 O O . PRO A 1 217 ? 46.749 13.279 13.988 1.00 87.96 214 PRO A O 1
ATOM 1604 N N . VAL A 1 218 ? 45.143 14.759 14.549 1.00 90.39 215 VAL A N 1
ATOM 1605 C CA . VAL A 1 218 ? 44.250 14.368 13.456 1.00 91.87 215 VAL A CA 1
ATOM 1606 C C . VAL A 1 218 ? 44.548 15.148 12.166 1.00 92.52 215 VAL A C 1
ATOM 1607 O O . VAL A 1 218 ? 44.774 16.361 12.190 1.00 91.90 215 VAL A O 1
ATOM 1611 N N . THR A 1 219 ? 44.543 14.434 11.045 1.00 93.00 216 THR A N 1
ATOM 1612 C CA . THR A 1 219 ? 44.822 15.028 9.745 1.00 93.66 216 THR A CA 1
ATOM 1613 C C . THR A 1 219 ? 44.552 14.007 8.644 1.00 94.29 216 THR A C 1
ATOM 1614 O O . THR A 1 219 ? 44.881 12.826 8.786 1.00 94.02 216 THR A O 1
ATOM 1616 N N . LEU A 1 223 ? 45.942 8.196 9.573 1.00 93.16 220 LEU A N 1
ATOM 1617 C CA . LEU A 1 223 ? 46.894 7.287 10.209 1.00 93.26 220 LEU A CA 1
ATOM 1618 C C . LEU A 1 223 ? 46.275 5.927 10.505 1.00 93.08 220 LEU A C 1
ATOM 1619 O O . LEU A 1 223 ? 45.197 5.839 11.087 1.00 93.72 220 LEU A O 1
ATOM 1624 N N . SER A 1 224 ? 46.965 4.866 10.101 1.00 92.95 221 SER A N 1
ATOM 1625 C CA . SER A 1 224 ? 46.494 3.508 10.342 1.00 92.46 221 SER A CA 1
ATOM 1626 C C . SER A 1 224 ? 47.246 2.951 11.551 1.00 91.73 221 SER A C 1
ATOM 1627 O O . SER A 1 224 ? 48.245 3.529 11.984 1.00 91.01 221 SER A O 1
ATOM 1630 N N . VAL A 1 225 ? 46.763 1.837 12.095 1.00 91.19 222 VAL A N 1
ATOM 1631 C CA . VAL A 1 225 ? 47.406 1.214 13.251 1.00 90.14 222 VAL A CA 1
ATOM 1632 C C . VAL A 1 225 ? 48.860 0.916 12.906 1.00 90.05 222 VAL A C 1
ATOM 1633 O O . VAL A 1 225 ? 49.778 1.299 13.637 1.00 89.21 222 VAL A O 1
ATOM 1637 N N . ALA A 1 226 ? 49.061 0.244 11.778 1.00 89.28 223 ALA A N 1
ATOM 1638 C CA . ALA A 1 226 ? 50.401 -0.091 11.327 1.00 89.35 223 ALA A CA 1
ATOM 1639 C C . ALA A 1 226 ? 51.249 1.178 11.241 1.00 88.80 223 ALA A C 1
ATOM 1640 O O . ALA A 1 226 ? 52.415 1.177 11.633 1.00 88.70 223 ALA A O 1
ATOM 1642 N N . GLU A 1 227 ? 50.658 2.261 10.741 1.00 88.52 224 GLU A N 1
ATOM 1643 C CA . GLU A 1 227 ? 51.368 3.531 10.609 1.00 88.47 224 GLU A CA 1
ATOM 1644 C C . GLU A 1 227 ? 51.700 4.123 11.977 1.00 88.81 224 GLU A C 1
ATOM 1645 O O . GLU A 1 227 ? 52.718 4.796 12.143 1.00 88.82 224 GLU A O 1
ATOM 1647 N N . LEU A 1 228 ? 50.836 3.875 12.956 1.00 89.18 225 LEU A N 1
ATOM 1648 C CA . LEU A 1 228 ? 51.067 4.382 14.300 1.00 89.45 225 LEU A CA 1
ATOM 1649 C C . LEU A 1 228 ? 52.213 3.620 14.957 1.00 90.11 225 LEU A C 1
ATOM 1650 O O . LEU A 1 228 ? 53.139 4.224 15.503 1.00 89.92 225 LEU A O 1
ATOM 1655 N N . LEU A 1 229 ? 52.147 2.292 14.899 1.00 90.10 226 LEU A N 1
ATOM 1656 C CA . LEU A 1 229 ? 53.177 1.452 15.498 1.00 90.78 226 LEU A CA 1
ATOM 1657 C C . LEU A 1 229 ? 54.574 1.769 14.968 1.00 91.82 226 LEU A C 1
ATOM 1658 O O . LEU A 1 229 ? 55.512 1.933 15.750 1.00 92.38 226 LEU A O 1
ATOM 1663 N N . ASP A 1 230 ? 54.712 1.856 13.646 1.00 92.31 227 ASP A N 1
ATOM 1664 C CA . ASP A 1 230 ? 56.003 2.159 13.038 1.00 92.05 227 ASP A CA 1
ATOM 1665 C C . ASP A 1 230 ? 56.589 3.430 13.626 1.00 91.69 227 ASP A C 1
ATOM 1666 O O . ASP A 1 230 ? 57.710 3.434 14.124 1.00 92.03 227 ASP A O 1
ATOM 1671 N N . SER A 1 231 ? 55.823 4.511 13.566 1.00 91.16 228 SER A N 1
ATOM 1672 C CA . SER A 1 231 ? 56.274 5.795 14.082 1.00 90.78 228 SER A CA 1
ATOM 1673 C C . SER A 1 231 ? 56.683 5.747 15.552 1.00 90.71 228 SER A C 1
ATOM 1674 O O . SER A 1 231 ? 57.242 6.712 16.075 1.00 90.44 228 SER A O 1
ATOM 1677 N N . ILE A 1 232 ? 56.416 4.624 16.214 1.00 91.42 229 ILE A N 1
ATOM 1678 C CA . ILE A 1 232 ? 56.754 4.489 17.627 1.00 91.91 229 ILE A CA 1
ATOM 1679 C C . ILE A 1 232 ? 57.606 3.246 17.912 1.00 91.79 229 ILE A C 1
ATOM 1680 O O . ILE A 1 232 ? 57.837 2.875 19.066 1.00 91.25 229 ILE A O 1
ATOM 1685 N N . LYS A 1 233 ? 58.079 2.620 16.839 1.00 92.58 230 LYS A N 1
ATOM 1686 C CA . LYS A 1 233 ? 58.933 1.440 16.924 1.00 93.33 230 LYS A CA 1
ATOM 1687 C C . LYS A 1 233 ? 58.294 0.284 17.683 1.00 93.97 230 LYS A C 1
ATOM 1688 O O . LYS A 1 233 ? 58.821 -0.152 18.708 1.00 94.32 230 LYS A O 1
ATOM 1690 N N . LEU A 1 234 ? 57.174 -0.228 17.178 1.00 94.10 231 LEU A N 1
ATOM 1691 C CA . LEU A 1 234 ? 56.495 -1.330 17.852 1.00 94.40 231 LEU A CA 1
ATOM 1692 C C . LEU A 1 234 ? 55.834 -2.345 16.917 1.00 95.03 231 LEU A C 1
ATOM 1693 O O . LEU A 1 234 ? 54.983 -3.127 17.349 1.00 94.98 231 LEU A O 1
ATOM 1698 N N . SER A 1 235 ? 56.223 -2.341 15.645 1.00 95.59 232 SER A N 1
ATOM 1699 C CA . SER A 1 235 ? 55.651 -3.283 14.685 1.00 96.52 232 SER A CA 1
ATOM 1700 C C . SER A 1 235 ? 56.413 -4.608 14.701 1.00 97.13 232 SER A C 1
ATOM 1701 O O . SER A 1 235 ? 57.524 -4.681 15.218 1.00 96.39 232 SER A O 1
ATOM 1704 N N . SER A 1 236 ? 55.810 -5.651 14.136 1.00 98.15 233 SER A N 1
ATOM 1705 C CA . SER A 1 236 ? 56.443 -6.965 14.087 1.00 98.77 233 SER A CA 1
ATOM 1706 C C . SER A 1 236 ? 55.823 -7.852 13.011 1.00 99.40 233 SER A C 1
ATOM 1707 O O . SER A 1 236 ? 55.292 -7.361 12.014 1.00 100.41 233 SER A O 1
ATOM 1709 N N . VAL A 1 239 ? 53.361 -10.042 13.328 1.00 94.13 236 VAL A N 1
ATOM 1710 C CA . VAL A 1 239 ? 52.369 -9.238 14.031 1.00 94.33 236 VAL A CA 1
ATOM 1711 C C . VAL A 1 239 ? 51.481 -8.468 13.053 1.00 94.50 236 VAL A C 1
ATOM 1712 O O . VAL A 1 239 ? 51.894 -7.451 12.488 1.00 94.36 236 VAL A O 1
ATOM 1714 N N . LYS A 1 240 ? 50.258 -8.959 12.860 1.00 94.44 237 LYS A N 1
ATOM 1715 C CA . LYS A 1 240 ? 49.303 -8.321 11.958 1.00 94.08 237 LYS A CA 1
ATOM 1716 C C . LYS A 1 240 ? 48.099 -7.751 12.718 1.00 93.87 237 LYS A C 1
ATOM 1717 O O . LYS A 1 240 ? 47.468 -6.791 12.261 1.00 94.26 237 LYS A O 1
ATOM 1719 N N . SER A 1 241 ? 47.791 -8.339 13.877 1.00 92.77 238 SER A N 1
ATOM 1720 C CA . SER A 1 241 ? 46.654 -7.905 14.698 1.00 90.64 238 SER A CA 1
ATOM 1721 C C . SER A 1 241 ? 47.046 -7.263 16.031 1.00 89.04 238 SER A C 1
ATOM 1722 O O . SER A 1 241 ? 48.047 -7.632 16.650 1.00 89.87 238 SER A O 1
ATOM 1724 N N . VAL A 1 242 ? 46.237 -6.301 16.464 1.00 86.41 239 VAL A N 1
ATOM 1725 C CA . VAL A 1 242 ? 46.444 -5.596 17.728 1.00 83.01 239 VAL A CA 1
ATOM 1726 C C . VAL A 1 242 ? 45.265 -5.968 18.614 1.00 80.47 239 VAL A C 1
ATOM 1727 O O . VAL A 1 242 ? 44.274 -6.497 18.117 1.00 79.93 239 VAL A O 1
ATOM 1731 N N . ILE A 1 243 ? 45.360 -5.720 19.917 1.00 77.92 240 ILE A N 1
ATOM 1732 C CA . ILE A 1 243 ? 44.236 -6.036 20.795 1.00 74.59 240 ILE A CA 1
ATOM 1733 C C . ILE A 1 243 ? 43.585 -4.774 21.343 1.00 73.14 240 ILE A C 1
ATOM 1734 O O . ILE A 1 243 ? 44.206 -4.012 22.082 1.00 74.19 240 ILE A O 1
ATOM 1739 N N . ILE A 1 244 ? 42.331 -4.555 20.961 1.00 70.84 241 ILE A N 1
ATOM 1740 C CA . ILE A 1 244 ? 41.576 -3.396 21.410 1.00 67.45 241 ILE A CA 1
ATOM 1741 C C . ILE A 1 244 ? 40.230 -3.864 21.926 1.00 66.91 241 ILE A C 1
ATOM 1742 O O . ILE A 1 244 ? 39.555 -4.654 21.271 1.00 66.87 241 ILE A O 1
ATOM 1747 N N . GLN A 1 245 ? 39.850 -3.383 23.105 1.00 65.30 242 GLN A N 1
ATOM 1748 C CA . GLN A 1 245 ? 38.578 -3.751 23.708 1.00 64.34 242 GLN A CA 1
ATOM 1749 C C . GLN A 1 245 ? 38.300 -5.248 23.656 1.00 66.35 242 GLN A C 1
ATOM 1750 O O . GLN A 1 245 ? 37.144 -5.666 23.579 1.00 66.63 242 GLN A O 1
ATOM 1756 N N . GLY A 1 246 ? 39.365 -6.047 23.693 1.00 67.93 243 GLY A N 1
ATOM 1757 C CA . GLY A 1 246 ? 39.222 -7.493 23.677 1.00 69.94 243 GLY A CA 1
ATOM 1758 C C . GLY A 1 246 ? 39.063 -8.139 22.310 1.00 72.87 243 GLY A C 1
ATOM 1759 O O . GLY A 1 246 ? 38.754 -9.333 22.207 1.00 72.31 243 GLY A O 1
ATOM 1760 N N . ILE A 1 247 ? 39.274 -7.363 21.253 1.00 74.48 244 ILE A N 1
ATOM 1761 C CA . ILE A 1 247 ? 39.140 -7.898 19.908 1.00 76.06 244 ILE A CA 1
ATOM 1762 C C . ILE A 1 247 ? 40.365 -7.599 19.050 1.00 77.59 244 ILE A C 1
ATOM 1763 O O . ILE A 1 247 ? 40.958 -6.519 19.138 1.00 75.40 244 ILE A O 1
ATOM 1768 N N . ASP A 1 248 ? 40.750 -8.584 18.240 1.00 80.07 245 ASP A N 1
ATOM 1769 C CA . ASP A 1 248 ? 41.899 -8.456 17.350 1.00 81.25 245 ASP A CA 1
ATOM 1770 C C . ASP A 1 248 ? 41.532 -7.532 16.197 1.00 82.08 245 ASP A C 1
ATOM 1771 O O . ASP A 1 248 ? 40.649 -7.846 15.408 1.00 82.53 245 ASP A O 1
ATOM 1776 N N . VAL A 1 249 ? 42.209 -6.390 16.117 1.00 83.21 246 VAL A N 1
ATOM 1777 C CA . VAL A 1 249 ? 41.977 -5.407 15.065 1.00 84.60 246 VAL A CA 1
ATOM 1778 C C . VAL A 1 249 ? 43.133 -5.459 14.064 1.00 86.05 246 VAL A C 1
ATOM 1779 O O . VAL A 1 249 ? 44.294 -5.561 14.461 1.00 86.99 246 VAL A O 1
ATOM 1783 N N . SER A 1 250 ? 42.820 -5.401 12.771 1.00 86.89 247 SER A N 1
ATOM 1784 C CA . SER A 1 250 ? 43.853 -5.437 11.737 1.00 87.46 247 SER A CA 1
ATOM 1785 C C . SER A 1 250 ? 44.765 -4.222 11.875 1.00 87.60 247 SER A C 1
ATOM 1786 O O . SER A 1 250 ? 44.293 -3.107 12.097 1.00 87.24 247 SER A O 1
ATOM 1788 N N . ILE A 1 251 ? 46.071 -4.435 11.748 1.00 87.81 248 ILE A N 1
ATOM 1789 C CA . ILE A 1 251 ? 47.021 -3.338 11.868 1.00 88.79 248 ILE A CA 1
ATOM 1790 C C . ILE A 1 251 ? 46.813 -2.313 10.756 1.00 90.09 248 ILE A C 1
ATOM 1791 O O . ILE A 1 251 ? 47.575 -1.356 10.647 1.00 90.62 248 ILE A O 1
ATOM 1793 N N . GLU A 1 252 ? 45.774 -2.509 9.944 1.00 91.22 249 GLU A N 1
ATOM 1794 C CA . GLU A 1 252 ? 45.471 -1.604 8.833 1.00 91.93 249 GLU A CA 1
ATOM 1795 C C . GLU A 1 252 ? 44.382 -0.575 9.157 1.00 92.65 249 GLU A C 1
ATOM 1796 O O . GLU A 1 252 ? 44.351 0.512 8.569 1.00 92.66 249 GLU A O 1
ATOM 1798 N N . ASP A 1 253 ? 43.498 -0.923 10.092 1.00 92.69 250 ASP A N 1
ATOM 1799 C CA . ASP A 1 253 ? 42.391 -0.057 10.504 1.00 92.25 250 ASP A CA 1
ATOM 1800 C C . ASP A 1 253 ? 42.758 1.404 10.762 1.00 91.88 250 ASP A C 1
ATOM 1801 O O . ASP A 1 253 ? 43.917 1.740 11.002 1.00 92.06 250 ASP A O 1
ATOM 1806 N N . ASN A 1 254 ? 41.748 2.267 10.715 1.00 91.56 251 ASN A N 1
ATOM 1807 C CA . ASN A 1 254 ? 41.930 3.700 10.926 1.00 91.81 251 ASN A CA 1
ATOM 1808 C C . ASN A 1 254 ? 41.798 4.081 12.407 1.00 91.54 251 ASN A C 1
ATOM 1809 O O . ASN A 1 254 ? 40.742 3.911 13.016 1.00 90.99 251 ASN A O 1
ATOM 1814 N N . ILE A 1 255 ? 42.879 4.606 12.977 1.00 91.09 252 ILE A N 1
ATOM 1815 C CA . ILE A 1 255 ? 42.900 4.980 14.387 1.00 90.63 252 ILE A CA 1
ATOM 1816 C C . ILE A 1 255 ? 41.836 6.014 14.772 1.00 90.68 252 ILE A C 1
ATOM 1817 O O . ILE A 1 255 ? 41.238 5.924 15.847 1.00 90.71 252 ILE A O 1
ATOM 1822 N N . PHE A 1 256 ? 41.605 6.995 13.904 1.00 89.97 253 PHE A N 1
ATOM 1823 C CA . PHE A 1 256 ? 40.596 8.019 14.166 1.00 89.39 253 PHE A CA 1
ATOM 1824 C C . PHE A 1 256 ? 39.246 7.339 14.389 1.00 87.63 253 PHE A C 1
ATOM 1825 O O . PHE A 1 256 ? 38.460 7.754 15.243 1.00 86.92 253 PHE A O 1
ATOM 1833 N N . GLU A 1 257 ? 38.992 6.285 13.617 1.00 85.32 254 GLU A N 1
ATOM 1834 C CA . GLU A 1 257 ? 37.741 5.540 13.708 1.00 83.28 254 GLU A CA 1
ATOM 1835 C C . GLU A 1 257 ? 37.756 4.591 14.903 1.00 81.82 254 GLU A C 1
ATOM 1836 O O . GLU A 1 257 ? 36.756 4.456 15.616 1.00 81.87 254 GLU A O 1
ATOM 1838 N N . LEU A 1 258 ? 38.892 3.931 15.116 1.00 79.17 255 LEU A N 1
ATOM 1839 C CA . LEU A 1 258 ? 39.034 3.001 16.229 1.00 76.13 255 LEU A CA 1
ATOM 1840 C C . LEU A 1 258 ? 38.783 3.730 17.545 1.00 75.31 255 LEU A C 1
ATOM 1841 O O . LEU A 1 258 ? 38.318 3.134 18.512 1.00 74.67 255 LEU A O 1
ATOM 1846 N N . TYR A 1 259 ? 39.081 5.027 17.569 1.00 74.18 256 TYR A N 1
ATOM 1847 C CA . TYR A 1 259 ? 38.879 5.828 18.767 1.00 74.08 256 TYR A CA 1
ATOM 1848 C C . TYR A 1 259 ? 37.403 6.138 18.980 1.00 75.34 256 TYR A C 1
ATOM 1849 O O . TYR A 1 259 ? 36.873 5.973 20.080 1.00 75.87 256 TYR A O 1
ATOM 1858 N N . ASP A 1 260 ? 36.752 6.605 17.920 1.00 75.76 257 ASP A N 1
ATOM 1859 C CA . ASP A 1 260 ? 35.340 6.972 17.966 1.00 74.70 257 ASP A CA 1
ATOM 1860 C C . ASP A 1 260 ? 34.444 5.824 18.440 1.00 72.45 257 ASP A C 1
ATOM 1861 O O . ASP A 1 260 ? 33.369 6.052 18.994 1.00 72.44 257 ASP A O 1
ATOM 1866 N N . ILE A 1 261 ? 34.894 4.593 18.230 1.00 69.56 258 ILE A N 1
ATOM 1867 C CA . ILE A 1 261 ? 34.115 3.425 18.624 1.00 68.22 258 ILE A CA 1
ATOM 1868 C C . ILE A 1 261 ? 34.665 2.596 19.794 1.00 66.73 258 ILE A C 1
ATOM 1869 O O . ILE A 1 261 ? 33.890 1.964 20.517 1.00 65.92 258 ILE A O 1
ATOM 1874 N N . PHE A 1 262 ? 35.983 2.604 19.993 1.00 63.86 259 PHE A N 1
ATOM 1875 C CA . PHE A 1 262 ? 36.583 1.780 21.039 1.00 60.27 259 PHE A CA 1
ATOM 1876 C C . PHE A 1 262 ? 37.253 2.432 22.242 1.00 58.47 259 PHE A C 1
ATOM 1877 O O . PHE A 1 262 ? 37.799 1.725 23.089 1.00 56.61 259 PHE A O 1
ATOM 1885 N N . ALA A 1 263 ? 37.232 3.757 22.325 1.00 56.89 260 ALA A N 1
ATOM 1886 C CA . ALA A 1 263 ? 37.841 4.435 23.463 1.00 55.90 260 ALA A CA 1
ATOM 1887 C C . ALA A 1 263 ? 37.225 3.882 24.746 1.00 56.22 260 ALA A C 1
ATOM 1888 O O . ALA A 1 263 ? 36.032 3.574 24.790 1.00 56.72 260 ALA A O 1
ATOM 1890 N N . SER A 1 264 ? 38.042 3.761 25.786 1.00 55.29 261 SER A N 1
ATOM 1891 C CA . SER A 1 264 ? 37.583 3.226 27.065 1.00 53.84 261 SER A CA 1
ATOM 1892 C C . SER A 1 264 ? 36.893 4.307 27.896 1.00 52.95 261 SER A C 1
ATOM 1893 O O . SER A 1 264 ? 36.994 5.483 27.578 1.00 54.53 261 SER A O 1
ATOM 1896 N N . ILE A 1 265 ? 36.200 3.912 28.959 1.00 51.32 262 ILE A N 1
ATOM 1897 C CA . ILE A 1 265 ? 35.470 4.867 29.792 1.00 51.67 262 ILE A CA 1
ATOM 1898 C C . ILE A 1 265 ? 36.279 6.023 30.345 1.00 49.83 262 ILE A C 1
ATOM 1899 O O . ILE A 1 265 ? 35.716 6.947 30.921 1.00 47.79 262 ILE A O 1
ATOM 1904 N N . ASP A 1 266 ? 37.596 5.974 30.200 1.00 49.77 263 ASP A N 1
ATOM 1905 C CA . ASP A 1 266 ? 38.412 7.054 30.726 1.00 49.74 263 ASP A CA 1
ATOM 1906 C C . ASP A 1 266 ? 38.850 8.033 29.642 1.00 51.03 263 ASP A C 1
ATOM 1907 O O . ASP A 1 266 ? 39.543 9.013 29.926 1.00 52.70 263 ASP A O 1
ATOM 1912 N N . GLY A 1 267 ? 38.457 7.764 28.402 1.00 50.69 264 GLY A N 1
ATOM 1913 C CA . GLY A 1 267 ? 38.792 8.677 27.322 1.00 53.87 264 GLY A CA 1
ATOM 1914 C C . GLY A 1 267 ? 39.960 8.301 26.428 1.00 54.14 264 GLY A C 1
ATOM 1915 O O . GLY A 1 267 ? 40.298 9.025 25.490 1.00 53.60 264 GLY A O 1
ATOM 1916 N N . PHE A 1 268 ? 40.590 7.171 26.708 1.00 53.57 265 PHE A N 1
ATOM 1917 C CA . PHE A 1 268 ? 41.701 6.766 25.885 1.00 52.02 265 PHE A CA 1
ATOM 1918 C C . PHE A 1 268 ? 41.418 5.477 25.155 1.00 52.46 265 PHE A C 1
ATOM 1919 O O . PHE A 1 268 ? 40.670 4.623 25.621 1.00 52.70 265 PHE A O 1
ATOM 1927 N N . LEU A 1 269 ? 42.016 5.364 23.981 1.00 53.97 266 LEU A N 1
ATOM 1928 C CA . LEU A 1 269 ? 41.902 4.175 23.154 1.00 53.94 266 LEU A CA 1
ATOM 1929 C C . LEU A 1 269 ? 43.163 3.392 23.492 1.00 53.99 266 LEU A C 1
ATOM 1930 O O . LEU A 1 269 ? 44.272 3.890 23.304 1.00 55.40 266 LEU A O 1
ATOM 1935 N N . TYR A 1 270 ? 43.003 2.184 24.009 1.00 53.46 267 TYR A N 1
ATOM 1936 C CA . TYR A 1 270 ? 44.159 1.386 24.375 1.00 53.20 267 TYR A CA 1
ATOM 1937 C C . TYR A 1 270 ? 44.484 0.295 23.377 1.00 54.10 267 TYR A C 1
ATOM 1938 O O . TYR A 1 270 ? 43.637 -0.524 23.020 1.00 53.91 267 TYR A O 1
ATOM 1947 N N . LEU A 1 271 ? 45.731 0.284 22.938 1.00 55.34 268 LEU A N 1
ATOM 1948 C CA . LEU A 1 271 ? 46.189 -0.738 22.022 1.00 58.12 268 LEU A CA 1
ATOM 1949 C C . LEU A 1 271 ? 47.149 -1.648 22.772 1.00 59.14 268 LEU A C 1
ATOM 1950 O O . LEU A 1 271 ? 48.075 -1.175 23.435 1.00 58.96 268 LEU A O 1
ATOM 1955 N N . VAL A 1 272 ? 46.910 -2.947 22.690 1.00 60.84 269 VAL A N 1
ATOM 1956 C CA . VAL A 1 272 ? 47.790 -3.919 23.314 1.00 62.32 269 VAL A CA 1
ATOM 1957 C C . VAL A 1 272 ? 48.497 -4.660 22.180 1.00 64.77 269 VAL A C 1
ATOM 1958 O O . VAL A 1 272 ? 47.867 -5.375 21.398 1.00 64.68 269 VAL A O 1
ATOM 1962 N N . THR A 1 273 ? 49.807 -4.459 22.088 1.00 67.53 270 THR A N 1
ATOM 1963 C CA . THR A 1 273 ? 50.627 -5.088 21.059 1.00 70.91 270 THR A CA 1
ATOM 1964 C C . THR A 1 273 ? 50.818 -6.584 21.278 1.00 73.54 270 THR A C 1
ATOM 1965 O O . THR A 1 273 ? 50.707 -7.087 22.401 1.00 74.41 270 THR A O 1
ATOM 1969 N N . LYS A 1 274 ? 51.115 -7.286 20.189 1.00 75.96 271 LYS A N 1
ATOM 1970 C CA . LYS A 1 274 ? 51.346 -8.723 20.230 1.00 77.99 271 LYS A CA 1
ATOM 1971 C C . LYS A 1 274 ? 52.818 -9.030 19.953 1.00 78.48 271 LYS A C 1
ATOM 1972 O O . LYS A 1 274 ? 53.554 -8.074 19.618 1.00 78.47 271 LYS A O 1
ATOM 1978 N N . MET B 1 4 ? 12.827 -16.976 51.852 1.00 90.11 1 MET B N 1
ATOM 1979 C CA . MET B 1 4 ? 12.589 -15.578 52.324 1.00 89.79 1 MET B CA 1
ATOM 1980 C C . MET B 1 4 ? 13.588 -14.657 51.671 1.00 89.83 1 MET B C 1
ATOM 1981 O O . MET B 1 4 ? 13.462 -13.432 51.746 1.00 90.79 1 MET B O 1
ATOM 1983 N N . GLU B 1 5 ? 14.594 -15.254 51.038 1.00 88.70 2 GLU B N 1
ATOM 1984 C CA . GLU B 1 5 ? 15.655 -14.482 50.397 1.00 88.05 2 GLU B CA 1
ATOM 1985 C C . GLU B 1 5 ? 15.453 -14.264 48.903 1.00 86.92 2 GLU B C 1
ATOM 1986 O O . GLU B 1 5 ? 15.887 -13.251 48.354 1.00 87.93 2 GLU B O 1
ATOM 1992 N N . GLU B 1 6 ? 14.776 -15.198 48.245 1.00 84.13 3 GLU B N 1
ATOM 1993 C CA . GLU B 1 6 ? 14.472 -15.033 46.822 1.00 82.64 3 GLU B CA 1
ATOM 1994 C C . GLU B 1 6 ? 13.499 -13.838 46.817 1.00 81.53 3 GLU B C 1
ATOM 1995 O O . GLU B 1 6 ? 13.245 -13.197 45.791 1.00 82.00 3 GLU B O 1
ATOM 1997 N N . LEU B 1 7 ? 12.989 -13.537 48.009 1.00 78.78 4 LEU B N 1
ATOM 1998 C CA . LEU B 1 7 ? 12.046 -12.445 48.218 1.00 76.33 4 LEU B CA 1
ATOM 1999 C C . LEU B 1 7 ? 12.749 -11.109 48.398 1.00 74.86 4 LEU B C 1
ATOM 2000 O O . LEU B 1 7 ? 12.305 -10.116 47.848 1.00 74.76 4 LEU B O 1
ATOM 2005 N N . ARG B 1 8 ? 13.838 -11.076 49.163 1.00 73.55 5 ARG B N 1
ATOM 2006 C CA . ARG B 1 8 ? 14.567 -9.824 49.366 1.00 71.86 5 ARG B CA 1
ATOM 2007 C C . ARG B 1 8 ? 15.188 -9.404 48.047 1.00 69.93 5 ARG B C 1
ATOM 2008 O O . ARG B 1 8 ? 15.443 -8.222 47.804 1.00 69.31 5 ARG B O 1
ATOM 2016 N N . GLU B 1 9 ? 15.425 -10.396 47.198 1.00 66.57 6 GLU B N 1
ATOM 2017 C CA . GLU B 1 9 ? 16.022 -10.177 45.895 1.00 64.30 6 GLU B CA 1
ATOM 2018 C C . GLU B 1 9 ? 14.961 -9.644 44.938 1.00 61.44 6 GLU B C 1
ATOM 2019 O O . GLU B 1 9 ? 15.258 -8.900 44.006 1.00 61.10 6 GLU B O 1
ATOM 2025 N N . ARG B 1 10 ? 13.720 -10.040 45.185 1.00 58.67 7 ARG B N 1
ATOM 2026 C CA . ARG B 1 10 ? 12.581 -9.643 44.365 1.00 56.02 7 ARG B CA 1
ATOM 2027 C C . ARG B 1 10 ? 12.268 -8.166 44.639 1.00 53.53 7 ARG B C 1
ATOM 2028 O O . ARG B 1 10 ? 11.945 -7.403 43.728 1.00 54.25 7 ARG B O 1
ATOM 2030 N N . VAL B 1 11 ? 12.370 -7.781 45.908 1.00 49.07 8 VAL B N 1
ATOM 2031 C CA . VA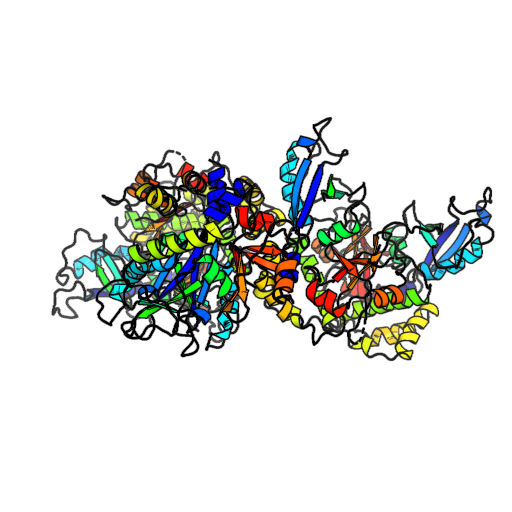L B 1 11 ? 12.118 -6.417 46.338 1.00 44.80 8 VAL B CA 1
ATOM 2032 C C . VAL B 1 11 ? 13.227 -5.504 45.842 1.00 43.30 8 VAL B C 1
ATOM 2033 O O . VAL B 1 11 ? 12.975 -4.399 45.374 1.00 44.24 8 VAL B O 1
ATOM 2037 N N . TRP B 1 12 ? 14.461 -5.976 45.947 1.00 40.15 9 TRP B N 1
ATOM 2038 C CA . TRP B 1 12 ? 15.595 -5.206 45.490 1.00 38.03 9 TRP B CA 1
ATOM 2039 C C . TRP B 1 12 ? 15.488 -4.934 43.983 1.00 39.81 9 TRP B C 1
ATOM 2040 O O . TRP B 1 12 ? 15.889 -3.865 43.505 1.00 38.46 9 TRP B O 1
ATOM 2051 N N . ASN B 1 13 ? 14.938 -5.898 43.244 1.00 39.52 10 ASN B N 1
ATOM 2052 C CA . ASN B 1 13 ? 14.776 -5.748 41.797 1.00 41.30 10 ASN B CA 1
ATOM 2053 C C . ASN B 1 13 ? 13.385 -5.209 41.435 1.00 42.72 10 ASN B C 1
ATOM 2054 O O . ASN B 1 13 ? 12.991 -5.188 40.265 1.00 41.63 10 ASN B O 1
ATOM 2059 N N . GLY B 1 14 ? 12.643 -4.769 42.448 1.00 42.14 11 GLY B N 1
ATOM 2060 C CA . GLY B 1 14 ? 11.314 -4.234 42.203 1.00 42.25 11 GLY B CA 1
ATOM 2061 C C . GLY B 1 14 ? 11.308 -3.208 41.084 1.00 40.01 11 GLY B C 1
ATOM 2062 O O . GLY B 1 14 ? 12.098 -2.262 41.076 1.00 40.46 11 GLY B O 1
ATOM 2063 N N . THR B 1 15 ? 10.376 -3.375 40.157 1.00 39.40 12 THR B N 1
ATOM 2064 C CA . THR B 1 15 ? 10.301 -2.501 39.005 1.00 37.81 12 THR B CA 1
ATOM 2065 C C . THR B 1 15 ? 8.898 -1.991 38.659 1.00 37.27 12 THR B C 1
ATOM 2066 O O . THR B 1 15 ? 7.902 -2.610 39.030 1.00 37.11 12 THR B O 1
ATOM 2070 N N . ILE B 1 16 ? 8.825 -0.833 38.000 1.00 37.59 13 ILE B N 1
ATOM 2071 C CA . ILE B 1 16 ? 7.540 -0.289 37.523 1.00 37.56 13 ILE B CA 1
ATOM 2072 C C . ILE B 1 16 ? 7.704 0.300 36.126 1.00 37.10 13 ILE B C 1
ATOM 2073 O O . ILE B 1 16 ? 8.729 0.888 35.785 1.00 34.66 13 ILE B O 1
ATOM 2078 N N . ASN B 1 17 ? 6.685 0.119 35.303 1.00 38.72 14 ASN B N 1
ATOM 2079 C CA . ASN B 1 17 ? 6.734 0.634 33.946 1.00 39.44 14 ASN B CA 1
ATOM 2080 C C . ASN B 1 17 ? 6.171 2.045 33.939 1.00 39.89 14 ASN B C 1
ATOM 2081 O O . ASN B 1 17 ? 5.086 2.302 34.475 1.00 37.54 14 ASN B O 1
ATOM 2086 N N . VAL B 1 18 ? 6.919 2.957 33.331 1.00 39.99 15 VAL B N 1
ATOM 2087 C CA . VAL B 1 18 ? 6.504 4.347 33.282 1.00 40.08 15 VAL B CA 1
ATOM 2088 C C . VAL B 1 18 ? 6.498 4.953 31.880 1.00 40.86 15 VAL B C 1
ATOM 2089 O O . VAL B 1 18 ? 7.460 4.802 31.120 1.00 39.03 15 VAL B O 1
ATOM 2093 N N . GLU B 1 19 ? 5.403 5.633 31.547 1.00 40.44 16 GLU B N 1
ATOM 2094 C CA . GLU B 1 19 ? 5.300 6.319 30.270 1.00 40.52 16 GLU B CA 1
ATOM 2095 C C . GLU B 1 19 ? 5.433 7.806 30.569 1.00 39.04 16 GLU B C 1
ATOM 2096 O O . GLU B 1 19 ? 4.687 8.359 31.372 1.00 38.54 16 GLU B O 1
ATOM 2102 N N . VAL B 1 20 ? 6.396 8.451 29.938 1.00 37.86 17 VAL B N 1
ATOM 2103 C CA . VAL B 1 20 ? 6.568 9.866 30.157 1.00 37.70 17 VAL B CA 1
ATOM 2104 C C . VAL B 1 20 ? 6.180 10.632 28.893 1.00 38.22 17 VAL B C 1
ATOM 2105 O O . VAL B 1 20 ? 6.718 10.388 27.806 1.00 38.20 17 VAL B O 1
ATOM 2109 N N . VAL B 1 21 ? 5.218 11.537 29.046 1.00 36.30 18 VAL B N 1
ATOM 2110 C CA . VAL B 1 21 ? 4.742 12.356 27.945 1.00 36.13 18 VAL B CA 1
ATOM 2111 C C . VAL B 1 21 ? 5.019 13.825 28.250 1.00 36.66 18 VAL B C 1
ATOM 2112 O O . VAL B 1 21 ? 4.732 14.304 29.359 1.00 34.76 18 VAL B O 1
ATOM 2116 N N . VAL B 1 22 ? 5.605 14.535 27.286 1.00 37.13 19 VAL B N 1
ATOM 2117 C CA . VAL B 1 22 ? 5.875 15.954 27.488 1.00 37.88 19 VAL B CA 1
ATOM 2118 C C . VAL B 1 22 ? 4.504 16.558 27.748 1.00 39.59 19 VAL B C 1
ATOM 2119 O O . VAL B 1 22 ? 3.523 16.147 27.132 1.00 36.20 19 VAL B O 1
ATOM 2123 N N . SER B 1 23 ? 4.422 17.507 28.675 1.00 42.29 20 SER B N 1
ATOM 2124 C CA . SER B 1 23 ? 3.132 18.107 28.992 1.00 44.69 20 SER B CA 1
ATOM 2125 C C . SER B 1 23 ? 2.687 19.045 27.886 1.00 45.09 20 SER B C 1
ATOM 2126 O O . SER B 1 23 ? 3.513 19.569 27.140 1.00 44.79 20 SER B O 1
ATOM 2129 N N . ASP B 1 24 ? 1.378 19.254 27.798 1.00 47.58 21 ASP B N 1
ATOM 2130 C CA . ASP B 1 24 ? 0.800 20.131 26.782 1.00 49.89 21 ASP B CA 1
ATOM 2131 C C . ASP B 1 24 ? 1.312 21.562 26.883 1.00 48.67 21 ASP B C 1
ATOM 2132 O O . ASP B 1 24 ? 1.478 22.240 25.875 1.00 49.64 21 ASP B O 1
ATOM 2137 N N . ALA B 1 25 ? 1.587 22.011 28.097 1.00 47.27 22 ALA B N 1
ATOM 2138 C CA . ALA B 1 25 ? 2.055 23.370 28.293 1.00 46.74 22 ALA B CA 1
ATOM 2139 C C . ALA B 1 25 ? 3.386 23.691 27.639 1.00 49.04 22 ALA B C 1
ATOM 2140 O O . ALA B 1 25 ? 3.706 24.867 27.447 1.00 53.13 22 ALA B O 1
ATOM 2142 N N . ILE B 1 26 ? 4.170 22.679 27.278 1.00 47.24 23 ILE B N 1
ATOM 2143 C CA . ILE B 1 26 ? 5.473 22.972 26.691 1.00 44.55 23 ILE B CA 1
ATOM 2144 C C . ILE B 1 26 ? 5.848 22.207 25.424 1.00 44.89 23 ILE B C 1
ATOM 2145 O O . ILE B 1 26 ? 6.962 22.352 24.922 1.00 44.36 23 ILE B O 1
ATOM 2150 N N . VAL B 1 27 ? 4.937 21.394 24.906 1.00 44.50 24 VAL B N 1
ATOM 2151 C CA . VAL B 1 27 ? 5.246 20.628 23.711 1.00 47.64 24 VAL B CA 1
ATOM 2152 C C . VAL B 1 27 ? 5.093 21.468 22.445 1.00 50.93 24 VAL B C 1
ATOM 2153 O O . VAL B 1 27 ? 4.227 22.336 22.358 1.00 52.20 24 VAL B O 1
ATOM 2157 N N . VAL B 1 28 ? 5.956 21.218 21.471 1.00 53.73 25 VAL B N 1
ATOM 2158 C CA . VAL B 1 28 ? 5.878 21.921 20.205 1.00 55.57 25 VAL B CA 1
ATOM 2159 C C . VAL B 1 28 ? 4.585 21.496 19.517 1.00 58.11 25 VAL B C 1
ATOM 2160 O O . VAL B 1 28 ? 4.363 20.309 19.264 1.00 57.64 25 VAL B O 1
ATOM 2164 N N . PRO B 1 29 ? 3.717 22.468 19.199 1.00 60.07 26 PRO B N 1
ATOM 2165 C CA . PRO B 1 29 ? 2.428 22.242 18.540 1.00 61.02 26 PRO B CA 1
ATOM 2166 C C . PRO B 1 29 ? 2.432 21.166 17.458 1.00 62.25 26 PRO B C 1
ATOM 2167 O O . PRO B 1 29 ? 3.382 21.035 16.686 1.00 62.19 26 PRO B O 1
ATOM 2171 N N . ASN B 1 30 ? 1.355 20.395 17.416 1.00 64.04 27 ASN B N 1
ATOM 2172 C CA . ASN B 1 30 ? 1.198 19.337 16.426 1.00 66.33 27 ASN B CA 1
ATOM 2173 C C . ASN B 1 30 ? 2.364 18.352 16.379 1.00 67.48 27 ASN B C 1
ATOM 2174 O O . ASN B 1 30 ? 2.960 18.138 15.319 1.00 69.63 27 ASN B O 1
ATOM 2176 N N . THR B 1 31 ? 2.694 17.769 17.530 1.00 67.55 28 THR B N 1
ATOM 2177 C CA . THR B 1 31 ? 3.760 16.770 17.626 1.00 65.94 28 THR B CA 1
ATOM 2178 C C . THR B 1 31 ? 3.061 15.428 17.829 1.00 64.97 28 THR B C 1
ATOM 2179 O O . THR B 1 31 ? 2.058 15.347 18.544 1.00 63.47 28 THR B O 1
ATOM 2183 N N . THR B 1 32 ? 3.577 14.383 17.192 1.00 63.85 29 THR B N 1
ATOM 2184 C CA . THR B 1 32 ? 2.981 13.055 17.324 1.00 64.56 29 THR B CA 1
ATOM 2185 C C . THR B 1 32 ? 3.245 12.483 18.715 1.00 64.68 29 THR B C 1
ATOM 2186 O O . THR B 1 32 ? 4.281 12.770 19.324 1.00 65.50 29 THR B O 1
ATOM 2190 N N . LEU B 1 33 ? 2.312 11.681 19.219 1.00 63.83 30 LEU B N 1
ATOM 2191 C CA . LEU B 1 33 ? 2.477 11.063 20.532 1.00 63.45 30 LEU B CA 1
ATOM 2192 C C . LEU B 1 33 ? 3.838 10.390 20.595 1.00 62.62 30 LEU B C 1
ATOM 2193 O O . LEU B 1 33 ? 4.603 10.604 21.527 1.00 63.08 30 LEU B O 1
ATOM 2198 N N . ALA B 1 34 ? 4.136 9.590 19.579 1.00 62.10 31 ALA B N 1
ATOM 2199 C CA . ALA B 1 34 ? 5.392 8.862 19.506 1.00 62.58 31 ALA B CA 1
ATOM 2200 C C . ALA B 1 34 ? 6.625 9.713 19.782 1.00 62.45 31 ALA B C 1
ATOM 2201 O O . ALA B 1 34 ? 7.581 9.244 20.396 1.00 63.55 31 ALA B O 1
ATOM 2203 N N . ASP B 1 35 ? 6.607 10.962 19.337 1.00 61.17 32 ASP B N 1
ATOM 2204 C CA . ASP B 1 35 ? 7.754 11.839 19.527 1.00 58.85 32 ASP B CA 1
ATOM 2205 C C . ASP B 1 35 ? 7.806 12.474 20.914 1.00 56.36 32 ASP B C 1
ATOM 2206 O O . ASP B 1 35 ? 8.886 12.676 21.480 1.00 53.11 32 ASP B O 1
ATOM 2211 N N . LYS B 1 36 ? 6.638 12.777 21.468 1.00 52.78 33 LYS B N 1
ATOM 2212 C CA . LYS B 1 36 ? 6.583 13.424 22.769 1.00 51.11 33 LYS B CA 1
ATOM 2213 C C . LYS B 1 36 ? 6.441 12.480 23.960 1.00 50.24 33 LYS B C 1
ATOM 2214 O O . LYS B 1 36 ? 6.133 12.918 25.068 1.00 49.01 33 LYS B O 1
ATOM 2220 N N . SER B 1 37 ? 6.689 11.195 23.727 1.00 48.64 34 SER B N 1
ATOM 2221 C CA . SER B 1 37 ? 6.582 10.193 24.775 1.00 47.72 34 SER B CA 1
ATOM 2222 C C . SER B 1 37 ? 7.727 9.170 24.740 1.00 47.65 34 SER B C 1
ATOM 2223 O O . SER B 1 37 ? 8.353 8.936 23.707 1.00 46.47 34 SER B O 1
ATOM 2226 N N . CYS B 1 38 ? 8.005 8.584 25.896 1.00 46.42 35 CYS B N 1
ATOM 2227 C CA . CYS B 1 38 ? 9.030 7.569 26.015 1.00 44.06 35 CYS B CA 1
ATOM 2228 C C . CYS B 1 38 ? 8.630 6.644 27.153 1.00 42.47 35 CYS B C 1
ATOM 2229 O O . CYS B 1 38 ? 8.043 7.067 28.142 1.00 42.15 35 CYS B O 1
ATOM 2232 N N . HIS B 1 39 ? 8.917 5.362 26.992 1.00 41.72 36 HIS B N 1
ATOM 2233 C CA . HIS B 1 39 ? 8.563 4.396 28.001 1.00 41.62 36 HIS B CA 1
ATOM 2234 C C . HIS B 1 39 ? 9.800 3.883 28.703 1.00 41.87 36 HIS B C 1
ATOM 2235 O O . HIS B 1 39 ? 10.735 3.414 28.060 1.00 41.46 36 HIS B O 1
ATOM 2242 N N . ILE B 1 40 ? 9.803 3.972 30.030 1.00 42.89 37 ILE B N 1
ATOM 2243 C CA . ILE B 1 40 ? 10.952 3.517 30.799 1.00 44.13 37 ILE B CA 1
ATOM 2244 C C . ILE B 1 40 ? 10.613 2.683 32.024 1.00 42.40 37 ILE B C 1
ATOM 2245 O O . ILE B 1 40 ? 9.618 2.929 32.704 1.00 43.72 37 ILE B O 1
ATOM 2250 N N . VAL B 1 41 ? 11.449 1.681 32.276 1.00 40.91 38 VAL B N 1
ATOM 2251 C CA . VAL B 1 41 ? 11.318 0.805 33.436 1.00 38.72 38 VAL B CA 1
ATOM 2252 C C . VAL B 1 41 ? 12.079 1.488 34.556 1.00 39.58 38 VAL B C 1
ATOM 2253 O O . VAL B 1 41 ? 13.285 1.705 34.446 1.00 41.12 38 VAL B O 1
ATOM 2257 N N . MET B 1 42 ? 11.380 1.844 35.622 1.00 39.77 39 MET B N 1
ATOM 2258 C CA . MET B 1 42 ? 12.020 2.507 36.751 1.00 41.54 39 MET B CA 1
ATOM 2259 C C . MET B 1 42 ? 12.123 1.583 37.944 1.00 40.75 39 MET B C 1
ATOM 2260 O O . MET B 1 42 ? 11.226 0.786 38.194 1.00 42.18 39 MET B O 1
ATOM 2265 N N . LEU B 1 43 ? 13.217 1.688 38.687 1.00 41.09 40 LEU B N 1
ATOM 2266 C CA . LEU B 1 43 ? 13.374 0.859 39.876 1.00 40.38 40 LEU B CA 1
ATOM 2267 C C . LEU B 1 43 ? 12.497 1.399 41.005 1.00 37.89 40 LEU B C 1
ATOM 2268 O O . LEU B 1 43 ? 12.484 2.592 41.258 1.00 36.90 40 LEU B O 1
ATOM 2273 N N . ARG B 1 44 ? 11.750 0.524 41.662 1.00 38.86 41 ARG B N 1
ATOM 2274 C CA . ARG B 1 44 ? 10.907 0.930 42.783 1.00 39.61 41 ARG B CA 1
ATOM 2275 C C . ARG B 1 44 ? 11.725 1.632 43.852 1.00 40.29 41 ARG B C 1
ATOM 2276 O O . ARG B 1 44 ? 11.321 2.657 44.393 1.00 38.90 41 ARG B O 1
ATOM 2284 N N . ASP B 1 45 ? 12.883 1.068 44.158 1.00 43.93 42 ASP B N 1
ATOM 2285 C CA . ASP B 1 45 ? 13.733 1.647 45.174 1.00 45.80 42 ASP B CA 1
ATOM 2286 C C . ASP B 1 45 ? 14.817 2.512 44.582 1.00 45.28 42 ASP B C 1
ATOM 2287 O O . ASP B 1 45 ? 16.001 2.181 44.625 1.00 47.96 42 ASP B O 1
ATOM 2292 N N . ALA B 1 46 ? 14.380 3.629 44.023 1.00 44.26 43 ALA B N 1
ATOM 2293 C CA . ALA B 1 46 ? 15.254 4.618 43.414 1.00 43.16 43 ALA B CA 1
ATOM 2294 C C . ALA B 1 46 ? 14.455 5.915 43.475 1.00 42.96 43 ALA B C 1
ATOM 2295 O O . ALA B 1 46 ? 13.347 5.932 44.008 1.00 43.45 43 ALA B O 1
ATOM 2297 N N . TYR B 1 47 ? 15.004 6.989 42.929 1.00 40.22 44 TYR B N 1
ATOM 2298 C CA . TYR B 1 47 ? 14.316 8.265 42.937 1.00 39.46 44 TYR B CA 1
ATOM 2299 C C . TYR B 1 47 ? 14.029 8.732 41.515 1.00 39.53 44 TYR B C 1
ATOM 2300 O O . TYR B 1 47 ? 14.831 8.489 40.614 1.00 39.74 44 TYR B O 1
ATOM 2309 N N . LEU B 1 48 ? 12.890 9.395 41.311 1.00 39.33 45 LEU B N 1
ATOM 2310 C CA . LEU B 1 48 ? 12.511 9.913 39.989 1.00 38.12 45 LEU B CA 1
ATOM 2311 C C . LEU B 1 48 ? 13.602 10.788 39.400 1.00 39.23 45 LEU B C 1
ATOM 2312 O O . LEU B 1 48 ? 13.851 10.772 38.194 1.00 39.53 45 LEU B O 1
ATOM 2317 N N . GLY B 1 49 ? 14.237 11.568 40.267 1.00 40.22 46 GLY B N 1
ATOM 2318 C CA . GLY B 1 49 ? 15.303 12.444 39.843 1.00 38.82 46 GLY B CA 1
ATOM 2319 C C . GLY B 1 49 ? 16.410 11.680 39.158 1.00 41.59 46 GLY B C 1
ATOM 2320 O O . GLY B 1 49 ? 17.170 12.279 38.394 1.00 43.64 46 GLY B O 1
ATOM 2321 N N . PHE B 1 50 ? 16.524 10.374 39.426 1.00 41.79 47 PHE B N 1
ATOM 2322 C CA . PHE B 1 50 ? 17.563 9.563 38.788 1.00 42.12 47 PHE B CA 1
ATOM 2323 C C . PHE B 1 50 ? 17.318 9.507 37.287 1.00 42.79 47 PHE B C 1
ATOM 2324 O O . PHE B 1 50 ? 18.257 9.446 36.504 1.00 46.20 47 PHE B O 1
ATOM 2332 N N . TYR B 1 51 ? 16.047 9.518 36.897 1.00 42.24 48 TYR B N 1
ATOM 2333 C CA . TYR B 1 51 ? 15.654 9.418 35.492 1.00 42.36 48 TYR B CA 1
ATOM 2334 C C . TYR B 1 51 ? 15.308 10.738 34.810 1.00 42.95 48 TYR B C 1
ATOM 2335 O O . TYR B 1 51 ? 15.128 10.772 33.595 1.00 42.50 48 TYR B O 1
ATOM 2344 N N . LEU B 1 52 ? 15.200 11.810 35.579 1.00 43.59 49 LEU B N 1
ATOM 2345 C CA . LEU B 1 52 ? 14.841 13.109 35.017 1.00 48.59 49 LEU B CA 1
ATOM 2346 C C . LEU B 1 52 ? 15.667 13.489 33.792 1.00 50.79 49 LEU B C 1
ATOM 2347 O O . LEU B 1 52 ? 15.124 13.735 32.715 1.00 52.91 49 LEU B O 1
ATOM 2352 N N . PRO B 1 53 ? 16.998 13.535 33.938 1.00 51.41 50 PRO B N 1
ATOM 2353 C CA . PRO B 1 53 ? 17.862 13.895 32.815 1.00 51.64 50 PRO B CA 1
ATOM 2354 C C . PRO B 1 53 ? 17.770 12.996 31.596 1.00 51.52 50 PRO B C 1
ATOM 2355 O O . PRO B 1 53 ? 17.957 13.452 30.467 1.00 52.66 50 PRO B O 1
ATOM 2359 N N . THR B 1 54 ? 17.480 11.722 31.815 1.00 49.95 51 THR B N 1
ATOM 2360 C CA . THR B 1 54 ? 17.390 10.776 30.713 1.00 47.42 51 THR B CA 1
ATOM 2361 C C . THR B 1 54 ? 16.130 11.068 29.924 1.00 46.58 51 THR B C 1
ATOM 2362 O O . THR B 1 54 ? 16.125 11.009 28.696 1.00 47.78 51 THR B O 1
ATOM 2366 N N . VAL B 1 55 ? 15.059 11.376 30.645 1.00 45.44 52 VAL B N 1
ATOM 2367 C CA . VAL B 1 55 ? 13.781 11.679 30.026 1.00 44.42 52 VAL B CA 1
ATOM 2368 C C . VAL B 1 55 ? 13.868 13.004 29.257 1.00 43.26 52 VAL B C 1
ATOM 2369 O O . VAL B 1 55 ? 13.345 13.113 28.155 1.00 41.90 52 VAL B O 1
ATOM 2373 N N . VAL B 1 56 ? 14.542 13.996 29.831 1.00 42.33 53 VAL B N 1
ATOM 2374 C CA . VAL B 1 56 ? 14.711 15.278 29.166 1.00 43.65 53 VAL B CA 1
ATOM 2375 C C . VAL B 1 56 ? 15.422 15.172 27.800 1.00 45.90 53 VAL B C 1
ATOM 2376 O O . VAL B 1 56 ? 14.928 15.698 26.816 1.00 46.62 53 VAL B O 1
ATOM 2380 N N . ARG B 1 57 ? 16.558 14.485 27.716 1.00 48.97 54 ARG B N 1
ATOM 2381 C CA . ARG B 1 57 ? 17.254 14.383 26.429 1.00 50.53 54 ARG B CA 1
ATOM 2382 C C . ARG B 1 57 ? 16.417 13.617 25.431 1.00 50.04 54 ARG B C 1
ATOM 2383 O O . ARG B 1 57 ? 16.298 13.996 24.271 1.00 50.56 54 ARG B O 1
ATOM 2391 N N . LYS B 1 58 ? 15.854 12.517 25.897 1.00 49.57 55 LYS B N 1
ATOM 2392 C CA . LYS B 1 58 ? 15.045 11.658 25.063 1.00 49.85 55 LYS B CA 1
ATOM 2393 C C . LYS B 1 58 ? 13.833 12.352 24.453 1.00 50.43 55 LYS B C 1
ATOM 2394 O O . LYS B 1 58 ? 13.327 11.905 23.422 1.00 52.12 55 LYS B O 1
ATOM 2400 N N . LEU B 1 59 ? 13.366 13.441 25.065 1.00 48.13 56 LEU B N 1
ATOM 2401 C CA . LEU B 1 59 ? 12.182 14.142 24.545 1.00 45.08 56 LEU B CA 1
ATOM 2402 C C . LEU B 1 59 ? 12.482 15.588 24.104 1.00 45.17 56 LEU B C 1
ATOM 2403 O O . LEU B 1 59 ? 11.596 16.305 23.623 1.00 42.07 56 LEU B O 1
ATOM 2408 N N . ALA B 1 60 ? 13.739 15.984 24.260 1.00 44.88 57 ALA B N 1
ATOM 2409 C CA . ALA B 1 60 ? 14.210 17.326 23.935 1.00 49.30 57 ALA B CA 1
ATOM 2410 C C . ALA B 1 60 ? 13.742 17.948 22.619 1.00 51.62 57 ALA B C 1
ATOM 2411 O O . ALA B 1 60 ? 13.278 19.088 22.602 1.00 49.95 57 ALA B O 1
ATOM 2413 N N . ASP B 1 61 ? 13.874 17.208 21.523 1.00 54.85 58 ASP B N 1
ATOM 2414 C CA . ASP B 1 61 ? 13.473 17.707 20.211 1.00 57.93 58 ASP B CA 1
ATOM 2415 C C . ASP B 1 61 ? 12.005 18.094 20.149 1.00 58.62 58 ASP B C 1
ATOM 2416 O O . ASP B 1 61 ? 11.551 18.651 19.148 1.00 60.46 58 ASP B O 1
ATOM 2421 N N . THR B 1 62 ? 11.260 17.814 21.214 1.00 57.03 59 THR B N 1
ATOM 2422 C CA . THR B 1 62 ? 9.835 18.130 21.233 1.00 55.42 59 THR B CA 1
ATOM 2423 C C . THR B 1 62 ? 9.460 19.263 22.188 1.00 53.59 59 THR B C 1
ATOM 2424 O O . THR B 1 62 ? 8.306 19.687 22.242 1.00 52.53 59 THR B O 1
ATOM 2428 N N . ILE B 1 63 ? 10.441 19.775 22.920 1.00 51.76 60 ILE B N 1
ATOM 2429 C CA . ILE B 1 63 ? 10.193 20.858 23.860 1.00 51.14 60 ILE B CA 1
ATOM 2430 C C . ILE B 1 63 ? 10.306 22.241 23.225 1.00 52.00 60 ILE B C 1
ATOM 2431 O O . ILE B 1 63 ? 11.391 22.684 22.854 1.00 51.62 60 ILE B O 1
ATOM 2436 N N . LYS B 1 64 ? 9.166 22.921 23.132 1.00 52.38 61 LYS B N 1
ATOM 2437 C CA . LYS B 1 64 ? 9.089 24.247 22.525 1.00 53.54 61 LYS B CA 1
ATOM 2438 C C . LYS B 1 64 ? 9.734 25.347 23.373 1.00 55.04 61 LYS B C 1
ATOM 2439 O O . LYS B 1 64 ? 10.189 26.366 22.848 1.00 54.65 61 LYS B O 1
ATOM 2445 N N . VAL B 1 65 ? 9.778 25.128 24.682 1.00 55.25 62 VAL B N 1
ATOM 2446 C CA . VAL B 1 65 ? 10.329 26.105 25.614 1.00 54.67 62 VAL B CA 1
ATOM 2447 C C . VAL B 1 65 ? 11.854 26.063 25.761 1.00 54.01 62 VAL B C 1
ATOM 2448 O O . VAL B 1 65 ? 12.500 25.034 25.564 1.00 54.60 62 VAL B O 1
ATOM 2452 N N . PRO B 1 66 ? 12.455 27.207 26.079 1.00 54.39 63 PRO B N 1
ATOM 2453 C CA . PRO B 1 66 ? 13.908 27.218 26.242 1.00 55.78 63 PRO B CA 1
ATOM 2454 C C . PRO B 1 66 ? 14.236 26.793 27.664 1.00 56.39 63 PRO B C 1
ATOM 2455 O O . PRO B 1 66 ? 13.458 27.066 28.583 1.00 58.68 63 PRO B O 1
ATOM 2459 N N . TYR B 1 67 ? 15.355 26.104 27.858 1.00 55.67 64 TYR B N 1
ATOM 2460 C CA . TYR B 1 67 ? 15.730 25.717 29.211 1.00 54.82 64 TYR B CA 1
ATOM 2461 C C . TYR B 1 67 ? 17.222 25.718 29.450 1.00 56.63 64 TYR B C 1
ATOM 2462 O O . TYR B 1 67 ? 18.017 25.338 28.599 1.00 54.74 64 TYR B O 1
ATOM 2471 N N . GLU B 1 68 ? 17.568 26.169 30.645 1.00 61.25 65 GLU B N 1
ATOM 2472 C CA . GLU B 1 68 ? 18.939 26.281 31.105 1.00 63.98 65 GLU B CA 1
ATOM 2473 C C . GLU B 1 68 ? 19.570 24.899 31.332 1.00 64.16 65 GLU B C 1
ATOM 2474 O O . GLU B 1 68 ? 20.588 24.581 30.724 1.00 64.53 65 GLU B O 1
ATOM 2480 N N . SER B 1 69 ? 18.965 24.076 32.194 1.00 63.84 66 SER B N 1
ATOM 2481 C CA . SER B 1 69 ? 19.511 22.747 32.482 1.00 62.15 66 SER B CA 1
ATOM 2482 C C . SER B 1 69 ? 18.536 21.570 32.357 1.00 61.03 66 SER B C 1
ATOM 2483 O O . SER B 1 69 ? 17.384 21.734 31.956 1.00 60.27 66 SER B O 1
ATOM 2486 N N . ASP B 1 70 ? 19.032 20.381 32.698 1.00 59.68 67 ASP B N 1
ATOM 2487 C CA . ASP B 1 70 ? 18.264 19.137 32.637 1.00 58.50 67 ASP B CA 1
ATOM 2488 C C . ASP B 1 70 ? 17.656 18.818 33.998 1.00 56.95 67 ASP B C 1
ATOM 2489 O O . ASP B 1 70 ? 16.959 17.817 34.151 1.00 55.47 67 ASP B O 1
ATOM 2494 N N . TYR B 1 71 ? 17.931 19.657 34.989 1.00 55.62 68 TYR B N 1
ATOM 2495 C CA . TYR B 1 71 ? 17.404 19.440 36.336 1.00 56.66 68 TYR B CA 1
ATOM 2496 C C . TYR B 1 71 ? 16.484 20.549 36.806 1.00 55.09 68 TYR B C 1
ATOM 2497 O O . TYR B 1 71 ? 15.309 20.324 37.119 1.00 54.59 68 TYR B O 1
ATOM 2506 N N . ARG B 1 72 ? 17.045 21.747 36.834 1.00 53.47 69 ARG B N 1
ATOM 2507 C CA . ARG B 1 72 ? 16.360 22.934 37.289 1.00 52.82 69 ARG B CA 1
ATOM 2508 C C . ARG B 1 72 ? 15.074 23.275 36.565 1.00 49.89 69 ARG B C 1
ATOM 2509 O O . ARG B 1 72 ? 15.037 23.297 35.356 1.00 50.72 69 ARG B O 1
ATOM 2517 N N . ASN B 1 73 ? 14.027 23.540 37.333 1.00 46.15 70 ASN B N 1
ATOM 2518 C CA . ASN B 1 73 ? 12.725 23.897 36.799 1.00 44.33 70 ASN B CA 1
ATOM 2519 C C . ASN B 1 73 ? 11.951 22.776 36.120 1.00 41.08 70 ASN B C 1
ATOM 2520 O O . ASN B 1 73 ? 10.979 23.051 35.420 1.00 39.73 70 ASN B O 1
ATOM 2525 N N . TRP B 1 74 ? 12.384 21.526 36.300 1.00 37.26 71 TRP B N 1
ATOM 2526 C CA . TRP B 1 74 ? 11.656 20.387 35.737 1.00 35.48 71 TRP B CA 1
ATOM 2527 C C . TRP B 1 74 ? 11.033 19.640 36.904 1.00 35.05 71 TRP B C 1
ATOM 2528 O O . TRP B 1 74 ? 11.503 19.727 38.034 1.00 37.97 71 TRP B O 1
ATOM 2539 N N . TRP B 1 75 ? 9.983 18.891 36.615 1.00 31.63 72 TRP B N 1
ATOM 2540 C CA . TRP B 1 75 ? 9.335 18.094 37.620 1.00 31.52 72 TRP B CA 1
ATOM 2541 C C . TRP B 1 75 ? 8.310 17.209 36.906 1.00 32.31 72 TRP B C 1
ATOM 2542 O O . TRP B 1 75 ? 8.022 17.420 35.719 1.00 34.15 72 TRP B O 1
ATOM 2553 N N . PHE B 1 76 ? 7.798 16.199 37.604 1.00 30.20 73 PHE B N 1
ATOM 2554 C CA . PHE B 1 76 ? 6.823 15.296 37.018 1.00 32.06 73 PHE B CA 1
ATOM 2555 C C . PHE B 1 76 ? 5.442 15.532 37.603 1.00 34.58 73 PHE B C 1
ATOM 2556 O O . PHE B 1 76 ? 5.295 15.952 38.755 1.00 34.90 73 PHE B O 1
ATOM 2564 N N . GLU B 1 77 ? 4.423 15.251 36.808 1.00 34.11 74 GLU B N 1
ATOM 2565 C CA . GLU B 1 77 ? 3.067 15.430 37.282 1.00 35.97 74 GLU B CA 1
ATOM 2566 C C . GLU B 1 77 ? 2.255 14.183 36.977 1.00 35.63 74 GLU B C 1
ATOM 2567 O O . GLU B 1 77 ? 2.453 13.533 35.958 1.00 32.64 74 GLU B O 1
ATOM 2573 N N . TYR B 1 78 ? 1.365 13.842 37.898 1.00 35.63 75 TYR B N 1
ATOM 2574 C CA . TYR B 1 78 ? 0.487 12.714 37.711 1.00 36.33 75 TYR B CA 1
ATOM 2575 C C . TYR B 1 78 ? -0.917 13.295 37.867 1.00 37.93 75 TYR B C 1
ATOM 2576 O O . TYR B 1 78 ? -1.235 13.889 38.889 1.00 38.99 75 TYR B O 1
ATOM 2585 N N . ASN B 1 79 ? -1.746 13.157 36.838 1.00 40.90 76 ASN B N 1
ATOM 2586 C CA . ASN B 1 79 ? -3.094 13.689 36.901 1.00 40.94 76 ASN B CA 1
ATOM 2587 C C . ASN B 1 79 ? -3.134 15.159 37.290 1.00 39.53 76 ASN B C 1
ATOM 2588 O O . ASN B 1 79 ? -3.903 15.545 38.171 1.00 39.46 76 ASN B O 1
ATOM 2593 N N . GLY B 1 80 ? -2.293 15.970 36.662 1.00 36.86 77 GLY B N 1
ATOM 2594 C CA . GLY B 1 80 ? -2.277 17.386 36.968 1.00 36.48 77 GLY B CA 1
ATOM 2595 C C . GLY B 1 80 ? -1.688 17.811 38.305 1.00 38.97 77 GLY B C 1
ATOM 2596 O O . GLY B 1 80 ? -1.798 18.980 38.664 1.00 39.87 77 GLY B O 1
ATOM 2597 N N . GLU B 1 81 ? -1.075 16.889 39.046 1.00 39.25 78 GLU B N 1
ATOM 2598 C CA . GLU B 1 81 ? -0.469 17.223 40.331 1.00 38.80 78 GLU B CA 1
ATOM 2599 C C . GLU B 1 81 ? 1.011 16.819 40.337 1.00 39.21 78 GLU B C 1
ATOM 2600 O O . GLU B 1 81 ? 1.376 15.721 39.888 1.00 36.47 78 GLU B O 1
ATOM 2606 N N . GLY B 1 82 ? 1.862 17.720 40.829 1.00 38.00 79 GLY B N 1
ATOM 2607 C CA . GLY B 1 82 ? 3.285 17.448 40.890 1.00 36.11 79 GLY B CA 1
ATOM 2608 C C . GLY B 1 82 ? 3.584 16.259 41.776 1.00 34.79 79 GLY B C 1
ATOM 2609 O O . GLY B 1 82 ? 2.935 16.059 42.793 1.00 35.67 79 GLY B O 1
ATOM 2610 N N . VAL B 1 83 ? 4.554 15.449 41.385 1.00 35.34 80 VAL B N 1
ATOM 2611 C CA . VAL B 1 83 ? 4.919 14.295 42.184 1.00 35.53 80 VAL B CA 1
ATOM 2612 C C . VAL B 1 83 ? 6.047 14.653 43.145 1.00 36.64 80 VAL B C 1
ATOM 2613 O O . VAL B 1 83 ? 7.091 15.140 42.732 1.00 37.56 80 VAL B O 1
ATOM 2617 N N . PRO B 1 84 ? 5.837 14.425 44.450 1.00 37.93 81 PRO B N 1
ATOM 2618 C CA . PRO B 1 84 ? 6.839 14.727 45.479 1.00 37.96 81 PRO B CA 1
ATOM 2619 C C . PRO B 1 84 ? 7.954 13.713 45.403 1.00 40.85 81 PRO B C 1
ATOM 2620 O O . PRO B 1 84 ? 8.008 12.759 46.200 1.00 43.90 81 PRO B O 1
ATOM 2624 N N . TRP B 1 85 ? 8.844 13.937 44.439 1.00 38.73 82 TRP B N 1
ATOM 2625 C CA . TRP B 1 85 ? 9.954 13.055 44.177 1.00 40.74 82 TRP B CA 1
ATOM 2626 C C . TRP B 1 85 ? 11.032 12.818 45.246 1.00 41.05 82 TRP B C 1
ATOM 2627 O O . TRP B 1 85 ? 12.014 12.134 44.984 1.00 39.31 82 TRP B O 1
ATOM 2638 N N . GLU B 1 86 ? 10.873 13.361 46.442 1.00 43.90 83 GLU B N 1
ATOM 2639 C CA . GLU B 1 86 ? 11.877 13.100 47.468 1.00 44.80 83 GLU B CA 1
ATOM 2640 C C . GLU B 1 86 ? 11.641 11.714 48.065 1.00 44.56 83 GLU B C 1
ATOM 2641 O O . GLU B 1 86 ? 12.423 11.253 48.881 1.00 47.09 83 GLU B O 1
ATOM 2647 N N . TYR B 1 87 ? 10.569 11.050 47.642 1.00 43.11 84 TYR B N 1
ATOM 2648 C CA . TYR B 1 87 ? 10.266 9.697 48.111 1.00 42.93 84 TYR B CA 1
ATOM 2649 C C . TYR B 1 87 ? 10.599 8.699 47.000 1.00 42.60 84 TYR B C 1
ATOM 2650 O O . TYR B 1 87 ? 10.527 9.034 45.823 1.00 44.68 84 TYR B O 1
ATOM 2659 N N . PRO B 1 88 ? 10.976 7.459 47.352 1.00 43.12 85 PRO B N 1
ATOM 2660 C CA . PRO B 1 88 ? 11.282 6.539 46.250 1.00 41.70 85 PRO B CA 1
ATOM 2661 C C . PRO B 1 88 ? 10.140 6.307 45.276 1.00 39.71 85 PRO B C 1
ATOM 2662 O O . PRO B 1 88 ? 8.965 6.400 45.635 1.00 40.22 85 PRO B O 1
ATOM 2666 N N . CYS B 1 89 ? 10.522 6.013 44.036 1.00 38.35 86 CYS B N 1
ATOM 2667 C CA . CYS B 1 89 ? 9.595 5.773 42.936 1.00 39.11 86 CYS B CA 1
ATOM 2668 C C . CYS B 1 89 ? 8.451 4.855 43.285 1.00 36.58 86 CYS B C 1
ATOM 2669 O O . CYS B 1 89 ? 7.300 5.204 43.056 1.00 37.10 86 CYS B O 1
ATOM 2672 N N . GLY B 1 90 ? 8.783 3.673 43.804 1.00 34.89 87 GLY B N 1
ATOM 2673 C CA . GLY B 1 90 ? 7.780 2.678 44.153 1.00 33.56 87 GLY B CA 1
ATOM 2674 C C . GLY B 1 90 ? 6.759 3.163 45.161 1.00 34.48 87 GLY B C 1
ATOM 2675 O O . GLY B 1 90 ? 5.571 2.835 45.065 1.00 32.19 87 GLY B O 1
ATOM 2676 N N . VAL B 1 91 ? 7.221 3.956 46.124 1.00 33.35 88 VAL B N 1
ATOM 2677 C CA . VAL B 1 91 ? 6.331 4.485 47.137 1.00 34.71 88 VAL B CA 1
ATOM 2678 C C . VAL B 1 91 ? 5.325 5.429 46.486 1.00 36.12 88 VAL B C 1
ATOM 2679 O O . VAL B 1 91 ? 4.121 5.347 46.745 1.00 37.52 88 VAL B O 1
ATOM 2683 N N . LEU B 1 92 ? 5.815 6.311 45.622 1.00 36.13 89 LEU B N 1
ATOM 2684 C CA . LEU B 1 92 ? 4.933 7.272 44.966 1.00 36.24 89 LEU B CA 1
ATOM 2685 C C . LEU B 1 92 ? 3.946 6.543 44.067 1.00 36.34 89 LEU B C 1
ATOM 2686 O O . LEU B 1 92 ? 2.792 6.959 43.904 1.00 35.65 89 LEU B O 1
ATOM 2691 N N . PHE B 1 93 ? 4.401 5.430 43.513 1.00 37.20 90 PHE B N 1
ATOM 2692 C CA . PHE B 1 93 ? 3.574 4.647 42.620 1.00 40.56 90 PHE B CA 1
ATOM 2693 C C . PHE B 1 93 ? 2.392 4.065 43.390 1.00 42.00 90 PHE B C 1
ATOM 2694 O O . PHE B 1 93 ? 1.231 4.278 43.028 1.00 40.98 90 PHE B O 1
ATOM 2702 N N . ASP B 1 94 ? 2.689 3.334 44.459 1.00 43.31 91 ASP B N 1
ATOM 2703 C CA . ASP B 1 94 ? 1.635 2.752 45.278 1.00 43.28 91 ASP B CA 1
ATOM 2704 C C . ASP B 1 94 ? 0.714 3.854 45.813 1.00 43.16 91 ASP B C 1
ATOM 2705 O O . ASP B 1 94 ? -0.504 3.678 45.910 1.00 43.56 91 ASP B O 1
ATOM 2710 N N . LEU B 1 95 ? 1.304 4.993 46.161 1.00 41.61 92 LEU B N 1
ATOM 2711 C CA . LEU B 1 95 ? 0.542 6.118 46.684 1.00 41.21 92 LEU B CA 1
ATOM 2712 C C . LEU B 1 95 ? -0.382 6.791 45.679 1.00 42.07 92 LEU B C 1
ATOM 2713 O O . LEU B 1 95 ? -1.559 7.013 45.961 1.00 41.87 92 LEU B O 1
ATOM 2718 N N . LEU B 1 96 ? 0.151 7.108 44.503 1.00 41.73 93 LEU B N 1
ATOM 2719 C CA . LEU B 1 96 ? -0.620 7.838 43.509 1.00 42.65 93 LEU B CA 1
ATOM 2720 C C . LEU B 1 96 ? -1.384 7.116 42.405 1.00 45.92 93 LEU B C 1
ATOM 2721 O O . LEU B 1 96 ? -2.462 7.559 42.006 1.00 44.89 93 LEU B O 1
ATOM 2726 N N . ASN B 1 97 ? -0.840 6.017 41.903 1.00 52.37 94 ASN B N 1
ATOM 2727 C CA . ASN B 1 97 ? -1.483 5.295 40.810 1.00 58.14 94 ASN B CA 1
ATOM 2728 C C . ASN B 1 97 ? -2.964 4.985 41.029 1.00 60.87 94 ASN B C 1
ATOM 2729 O O . ASN B 1 97 ? -3.333 4.233 41.935 1.00 60.37 94 ASN B O 1
ATOM 2734 N N . LYS B 1 98 ? -3.807 5.571 40.181 1.00 63.17 95 LYS B N 1
ATOM 2735 C CA . LYS B 1 98 ? -5.250 5.361 40.255 1.00 64.87 95 LYS B CA 1
ATOM 2736 C C . LYS B 1 98 ? -5.687 4.436 39.117 1.00 65.96 95 LYS B C 1
ATOM 2737 O O . LYS B 1 98 ? -4.905 3.604 38.638 1.00 66.62 95 LYS B O 1
ATOM 2739 N N . THR B 1 110 ? -3.676 -9.333 27.786 1.00 70.61 107 THR B N 1
ATOM 2740 C CA . THR B 1 110 ? -3.626 -8.849 29.166 1.00 72.09 107 THR B CA 1
ATOM 2741 C C . THR B 1 110 ? -3.118 -7.402 29.245 1.00 70.84 107 THR B C 1
ATOM 2742 O O . THR B 1 110 ? -2.407 -6.930 28.356 1.00 69.94 107 THR B O 1
ATOM 2744 N N . SER B 1 111 ? -3.484 -6.714 30.324 1.00 70.28 108 SER B N 1
ATOM 2745 C CA . SER B 1 111 ? -3.098 -5.317 30.540 1.00 68.97 108 SER B CA 1
ATOM 2746 C C . SER B 1 111 ? -1.644 -5.171 30.990 1.00 66.55 108 SER B C 1
ATOM 2747 O O . SER B 1 111 ? -1.104 -6.023 31.696 1.00 67.14 108 SER B O 1
ATOM 2750 N N . LEU B 1 112 ? -1.014 -4.081 30.577 1.00 63.16 109 LEU B N 1
ATOM 2751 C CA . LEU B 1 112 ? 0.376 -3.833 30.936 1.00 61.79 109 LEU B CA 1
ATOM 2752 C C . LEU B 1 112 ? 0.383 -2.708 31.957 1.00 59.11 109 LEU B C 1
ATOM 2753 O O . LEU B 1 112 ? -0.138 -1.623 31.691 1.00 59.23 109 LEU B O 1
ATOM 2758 N N . GLN B 1 113 ? 0.946 -2.963 33.129 1.00 55.67 110 GLN B N 1
ATOM 2759 C CA . GLN B 1 113 ? 0.981 -1.931 34.149 1.00 53.49 110 GLN B CA 1
ATOM 2760 C C . GLN B 1 113 ? 1.739 -0.740 33.550 1.00 53.23 110 GLN B C 1
ATOM 2761 O O . GLN B 1 113 ? 2.847 -0.901 33.010 1.00 52.02 110 GLN B O 1
ATOM 2767 N N . MET B 1 114 ? 1.129 0.443 33.609 1.00 47.35 111 MET B N 1
ATOM 2768 C CA . MET B 1 114 ? 1.754 1.628 33.040 1.00 45.36 111 MET B CA 1
ATOM 2769 C C . MET B 1 114 ? 1.419 2.906 33.793 1.00 42.79 111 MET B C 1
ATOM 2770 O O . MET B 1 114 ? 0.272 3.335 33.847 1.00 43.38 111 MET B O 1
ATOM 2775 N N . TRP B 1 115 ? 2.433 3.507 34.393 1.00 39.70 112 TRP B N 1
ATOM 2776 C CA . TRP B 1 115 ? 2.244 4.740 35.143 1.00 39.02 112 TRP B CA 1
ATOM 2777 C C . TRP B 1 115 ? 2.532 5.897 34.184 1.00 37.55 112 TRP B C 1
ATOM 2778 O O . TRP B 1 115 ? 3.638 6.038 33.677 1.00 37.51 112 TRP B O 1
ATOM 2789 N N . GLU B 1 116 ? 1.524 6.712 33.926 1.00 38.21 113 GLU B N 1
ATOM 2790 C CA . GLU B 1 116 ? 1.672 7.815 32.990 1.00 40.82 113 GLU B CA 1
ATOM 2791 C C . GLU B 1 116 ? 1.992 9.130 33.667 1.00 38.55 113 GLU B C 1
ATOM 2792 O O . GLU B 1 116 ? 1.171 9.647 34.406 1.00 39.86 113 GLU B O 1
ATOM 2798 N N . LEU B 1 117 ? 3.179 9.666 33.408 1.00 35.32 114 LEU B N 1
ATOM 2799 C CA . LEU B 1 117 ? 3.585 10.943 33.984 1.00 36.89 114 LEU B CA 1
ATOM 2800 C C . LEU B 1 117 ? 3.785 12.008 32.891 1.00 37.74 114 LEU B C 1
ATOM 2801 O O . LEU B 1 117 ? 4.074 11.691 31.727 1.00 38.08 114 LEU B O 1
ATOM 2806 N N . GLN B 1 118 ? 3.627 13.268 33.266 1.00 35.21 115 GLN B N 1
ATOM 2807 C CA . GLN B 1 118 ? 3.839 14.353 32.327 1.00 37.53 115 GLN B CA 1
ATOM 2808 C C . GLN B 1 118 ? 5.142 15.029 32.719 1.00 35.35 115 GLN B C 1
ATOM 2809 O O . GLN B 1 118 ? 5.365 15.320 33.896 1.00 35.48 115 GLN B O 1
ATOM 2815 N N . LEU B 1 119 ? 6.000 15.277 31.740 1.00 34.01 116 LEU B N 1
ATOM 2816 C CA . LEU B 1 119 ? 7.270 15.941 32.017 1.00 34.68 116 LEU B CA 1
ATOM 2817 C C . LEU B 1 119 ? 6.976 17.442 31.910 1.00 34.09 116 LEU B C 1
ATOM 2818 O O . LEU B 1 119 ? 6.564 17.935 30.867 1.00 30.94 116 LEU B O 1
ATOM 2823 N N . CYS B 1 120 ? 7.170 18.149 33.018 1.00 35.23 117 CYS B N 1
ATOM 2824 C CA . CYS B 1 120 ? 6.857 19.571 33.077 1.00 35.73 117 CYS B CA 1
ATOM 2825 C C . CYS B 1 120 ? 8.042 20.480 33.285 1.00 36.31 117 CYS B C 1
ATOM 2826 O O . CYS B 1 120 ? 9.036 20.095 33.882 1.00 35.86 117 CYS B O 1
ATOM 2829 N N . HIS B 1 121 ? 7.909 21.706 32.796 1.00 38.04 118 HIS B N 1
ATOM 2830 C CA . HIS B 1 121 ? 8.955 22.712 32.949 1.00 40.06 118 HIS B CA 1
ATOM 2831 C C . HIS B 1 121 ? 8.279 24.064 33.054 1.00 39.42 118 HIS B C 1
ATOM 2832 O O . HIS B 1 121 ? 7.350 24.346 32.305 1.00 40.47 118 HIS B O 1
ATOM 2839 N N . GLY B 1 122 ? 8.742 24.898 33.977 1.00 39.60 119 GLY B N 1
ATOM 2840 C CA . GLY B 1 122 ? 8.148 26.212 34.130 1.00 40.93 119 GLY B CA 1
ATOM 2841 C C . GLY B 1 122 ? 8.974 27.086 35.045 1.00 42.92 119 GLY B C 1
ATOM 2842 O O . GLY B 1 122 ? 9.849 26.577 35.740 1.00 43.40 119 GLY B O 1
ATOM 2843 N N . ASP B 1 123 ? 8.700 28.392 35.055 1.00 43.71 120 ASP B N 1
ATOM 2844 C CA . ASP B 1 123 ? 9.452 29.319 35.900 1.00 44.67 120 ASP B CA 1
ATOM 2845 C C . ASP B 1 123 ? 9.081 29.231 37.377 1.00 43.62 120 ASP B C 1
ATOM 2846 O O . ASP B 1 123 ? 9.850 29.644 38.235 1.00 44.38 120 ASP B O 1
ATOM 2851 N N . LYS B 1 124 ? 7.902 28.703 37.671 1.00 42.53 121 LYS B N 1
ATOM 2852 C CA . LYS B 1 124 ? 7.443 28.588 39.044 1.00 43.05 121 LYS B CA 1
ATOM 2853 C C . LYS B 1 124 ? 7.065 27.142 39.317 1.00 42.07 121 LYS B C 1
ATOM 2854 O O . LYS B 1 124 ? 6.223 26.561 38.633 1.00 42.92 121 LYS B O 1
ATOM 2860 N N . TYR B 1 125 ? 7.697 26.572 40.330 1.00 41.33 122 TYR B N 1
ATOM 2861 C CA . TYR B 1 125 ? 7.459 25.200 40.725 1.00 38.92 122 TYR B CA 1
ATOM 2862 C C . TYR B 1 125 ? 6.067 25.081 41.305 1.00 38.39 122 TYR B C 1
ATOM 2863 O O . TYR B 1 125 ? 5.561 26.010 41.916 1.00 39.62 122 TYR B O 1
ATOM 2872 N N . PRO B 1 126 ? 5.417 23.939 41.102 1.00 36.19 123 PRO B N 1
ATOM 2873 C CA . PRO B 1 126 ? 4.074 23.815 41.665 1.00 37.79 123 PRO B CA 1
ATOM 2874 C C . PRO B 1 126 ? 4.220 23.897 43.170 1.00 40.33 123 PRO B C 1
ATOM 2875 O O . PRO B 1 126 ? 5.263 23.532 43.727 1.00 40.37 123 PRO B O 1
ATOM 2879 N N . ARG B 1 127 ? 3.175 24.376 43.829 1.00 42.47 124 ARG B N 1
ATOM 2880 C CA . ARG B 1 127 ? 3.204 24.524 45.268 1.00 44.40 124 ARG B CA 1
ATOM 2881 C C . ARG B 1 127 ? 3.601 23.242 46.009 1.00 44.08 124 ARG B C 1
ATOM 2882 O O . ARG B 1 127 ? 3.158 22.140 45.678 1.00 45.94 124 ARG B O 1
ATOM 2890 N N . GLY B 1 128 ? 4.468 23.392 46.999 1.00 42.80 125 GLY B N 1
ATOM 2891 C CA . GLY B 1 128 ? 4.900 22.247 47.783 1.00 44.25 125 GLY B CA 1
ATOM 2892 C C . GLY B 1 128 ? 5.917 21.270 47.193 1.00 45.61 125 GLY B C 1
ATOM 2893 O O . GLY B 1 128 ? 6.315 20.339 47.881 1.00 43.52 125 GLY B O 1
ATOM 2894 N N . ILE B 1 129 ? 6.336 21.446 45.943 1.00 44.25 126 ILE B N 1
ATOM 2895 C CA . ILE B 1 129 ? 7.312 20.528 45.370 1.00 45.09 126 ILE B CA 1
ATOM 2896 C C . ILE B 1 129 ? 8.735 21.047 45.613 1.00 46.31 126 ILE B C 1
ATOM 2897 O O . ILE B 1 129 ? 9.016 22.229 45.399 1.00 44.85 126 ILE B O 1
ATOM 2902 N N . LEU B 1 130 ? 9.625 20.165 46.076 1.00 47.56 127 LEU B N 1
ATOM 2903 C CA . LEU B 1 130 ? 11.016 20.546 46.340 1.00 46.64 127 LEU B CA 1
ATOM 2904 C C . LEU B 1 130 ? 11.771 20.646 45.024 1.00 46.11 127 LEU B C 1
ATOM 2905 O O . LEU B 1 130 ? 11.773 19.716 44.218 1.00 46.72 127 LEU B O 1
ATOM 2910 N N . PRO B 1 131 ? 12.399 21.791 44.770 1.00 44.93 128 PRO B N 1
ATOM 2911 C CA . PRO B 1 131 ? 13.115 21.850 43.502 1.00 44.82 128 PRO B CA 1
ATOM 2912 C C . PRO B 1 131 ? 14.387 21.011 43.507 1.00 45.26 128 PRO B C 1
ATOM 2913 O O . PRO B 1 131 ? 15.109 20.978 44.496 1.00 45.37 128 PRO B O 1
ATOM 2917 N N . LEU B 1 132 ? 14.629 20.307 42.404 1.00 46.53 129 LEU B N 1
ATOM 2918 C CA . LEU B 1 132 ? 15.827 19.496 42.249 1.00 48.74 129 LEU B CA 1
ATOM 2919 C C . LEU B 1 132 ? 16.747 20.408 41.441 1.00 50.01 129 LEU B C 1
ATOM 2920 O O . LEU B 1 132 ? 16.447 20.737 40.299 1.00 51.94 129 LEU B O 1
ATOM 2925 N N . VAL B 1 133 ? 17.859 20.827 42.026 1.00 51.42 130 VAL B N 1
ATOM 2926 C CA . VAL B 1 133 ? 18.760 21.735 41.335 1.00 52.08 130 VAL B CA 1
ATOM 2927 C C . VAL B 1 133 ? 20.143 21.176 41.031 1.00 54.42 130 VAL B C 1
ATOM 2928 O O . VAL B 1 133 ? 20.646 21.332 39.928 1.00 57.07 130 VAL B O 1
ATOM 2932 N N . ASP B 1 134 ? 20.758 20.524 42.007 1.00 56.66 131 ASP B N 1
ATOM 2933 C CA . ASP B 1 134 ? 22.101 19.985 41.830 1.00 58.09 131 ASP B CA 1
ATOM 2934 C C . ASP B 1 134 ? 22.151 18.504 41.465 1.00 57.71 131 ASP B C 1
ATOM 2935 O O . ASP B 1 134 ? 23.149 17.824 41.709 1.00 58.44 131 ASP B O 1
ATOM 2940 N N . GLY B 1 135 ? 21.067 18.013 40.881 1.00 55.81 132 GLY B N 1
ATOM 2941 C CA . GLY B 1 135 ? 21.008 16.632 40.454 1.00 53.24 132 GLY B CA 1
ATOM 2942 C C . GLY B 1 135 ? 21.358 15.579 41.475 1.00 52.98 132 GLY B C 1
ATOM 2943 O O . GLY B 1 135 ? 20.933 15.652 42.627 1.00 53.17 132 GLY B O 1
ATOM 2944 N N . HIS B 1 136 ? 22.136 14.591 41.040 1.00 51.73 133 HIS B N 1
ATOM 2945 C CA . HIS B 1 136 ? 22.529 13.488 41.896 1.00 51.39 133 HIS B CA 1
ATOM 2946 C C . HIS B 1 136 ? 23.150 13.879 43.224 1.00 50.61 133 HIS B C 1
ATOM 2947 O O . HIS B 1 136 ? 22.859 13.256 44.244 1.00 50.54 133 HIS B O 1
ATOM 2954 N N . SER B 1 137 ? 23.995 14.903 43.233 1.00 49.16 134 SER B N 1
ATOM 2955 C CA . SER B 1 137 ? 24.601 15.303 44.490 1.00 49.77 134 SER B CA 1
ATOM 2956 C C . SER B 1 137 ? 23.506 15.701 45.481 1.00 48.26 134 SER B C 1
ATOM 2957 O O . SER B 1 137 ? 23.552 15.326 46.658 1.00 47.79 134 SER B O 1
ATOM 2960 N N . GLN B 1 138 ? 22.508 16.431 44.992 1.00 46.21 135 GLN B N 1
ATOM 2961 C CA . GLN B 1 138 ? 21.406 16.865 45.835 1.00 44.47 135 GLN B CA 1
ATOM 2962 C C . GLN B 1 138 ? 20.613 15.672 46.331 1.00 43.45 135 GLN B C 1
ATOM 2963 O O . GLN B 1 138 ? 20.222 15.616 47.497 1.00 43.93 135 GLN B O 1
ATOM 2969 N N . ILE B 1 139 ? 20.362 14.717 45.446 1.00 43.27 136 ILE B N 1
ATOM 2970 C CA . ILE B 1 139 ? 19.637 13.521 45.850 1.00 43.06 136 ILE B CA 1
ATOM 2971 C C . ILE B 1 139 ? 20.477 12.744 46.874 1.00 44.51 136 ILE B C 1
ATOM 2972 O O . ILE B 1 139 ? 19.950 12.273 47.884 1.00 44.42 136 ILE B O 1
ATOM 2977 N N . LYS B 1 140 ? 21.784 12.632 46.626 1.00 44.39 137 LYS B N 1
ATOM 2978 C CA . LYS B 1 140 ? 22.680 11.930 47.546 1.00 47.06 137 LYS B CA 1
ATOM 2979 C C . LYS B 1 140 ? 22.549 12.536 48.948 1.00 46.98 137 LYS B C 1
ATOM 2980 O O . LYS B 1 140 ? 22.369 11.826 49.943 1.00 43.76 137 LYS B O 1
ATOM 2986 N N . ASP B 1 141 ? 22.631 13.861 49.005 1.00 48.96 138 ASP B N 1
ATOM 2987 C CA . ASP B 1 141 ? 22.507 14.612 50.252 1.00 51.36 138 ASP B CA 1
ATOM 2988 C C . ASP B 1 141 ? 21.234 14.311 51.017 1.00 50.22 138 ASP B C 1
ATOM 2989 O O . ASP B 1 141 ? 21.256 14.044 52.220 1.00 52.65 138 ASP B O 1
ATOM 2994 N N . TYR B 1 142 ? 20.117 14.388 50.312 1.00 47.80 139 TYR B N 1
ATOM 2995 C CA . TYR B 1 142 ? 18.821 14.163 50.920 1.00 47.32 139 TYR B CA 1
ATOM 2996 C C . TYR B 1 142 ? 18.674 12.744 51.443 1.00 46.15 139 TYR B C 1
ATOM 2997 O O . TYR B 1 142 ? 18.216 12.527 52.562 1.00 46.66 139 TYR B O 1
ATOM 3006 N N . TRP B 1 143 ? 19.062 11.783 50.620 1.00 46.01 140 TRP B N 1
ATOM 3007 C CA . TRP B 1 143 ? 18.999 10.365 50.974 1.00 46.47 140 TRP B CA 1
ATOM 3008 C C . TRP B 1 143 ? 19.836 10.107 52.212 1.00 47.30 140 TRP B C 1
ATOM 3009 O O . TRP B 1 143 ? 19.517 9.282 53.068 1.00 48.20 140 TRP B O 1
ATOM 3020 N N . ARG B 1 144 ? 20.931 10.831 52.291 1.00 48.25 141 ARG B N 1
ATOM 3021 C CA . ARG B 1 144 ? 21.858 10.684 53.388 1.00 50.81 141 ARG B CA 1
ATOM 3022 C C . ARG B 1 144 ? 21.260 11.080 54.712 1.00 51.56 141 ARG B C 1
ATOM 3023 O O . ARG B 1 144 ? 21.283 10.310 55.653 1.00 50.44 141 ARG B O 1
ATOM 3031 N N . HIS B 1 145 ? 20.761 12.304 54.785 1.00 52.28 142 HIS B N 1
ATOM 3032 C CA . HIS B 1 145 ? 20.122 12.812 55.989 1.00 53.72 142 HIS B CA 1
ATOM 3033 C C . HIS B 1 145 ? 18.883 11.976 56.338 1.00 50.34 142 HIS B C 1
ATOM 3034 O O . HIS B 1 145 ? 18.427 11.910 57.489 1.00 50.19 142 HIS B O 1
ATOM 3041 N N . GLN B 1 146 ? 18.367 11.292 55.331 1.00 47.65 143 GLN B N 1
ATOM 3042 C CA . GLN B 1 146 ? 17.217 10.424 55.535 1.00 46.85 143 GLN B CA 1
ATOM 3043 C C . GLN B 1 146 ? 17.714 9.195 56.325 1.00 48.85 143 GLN B C 1
ATOM 3044 O O . GLN B 1 146 ? 17.080 8.761 57.289 1.00 48.49 143 GLN B O 1
ATOM 3050 N N . TRP B 1 147 ? 18.864 8.647 55.929 1.00 49.76 144 TRP B N 1
ATOM 3051 C CA . TRP B 1 147 ? 19.425 7.495 56.632 1.00 49.05 144 TRP B CA 1
ATOM 3052 C C . TRP B 1 147 ? 19.897 7.914 58.015 1.00 51.36 144 TRP B C 1
ATOM 3053 O O . TRP B 1 147 ? 19.785 7.159 58.989 1.00 50.06 144 TRP B O 1
ATOM 3064 N N . LYS B 1 148 ? 20.427 9.131 58.081 1.00 52.76 145 LYS B N 1
ATOM 3065 C CA . LYS B 1 148 ? 20.911 9.697 59.320 1.00 54.39 145 LYS B CA 1
ATOM 3066 C C . LYS B 1 148 ? 19.723 9.755 60.274 1.00 55.53 145 LYS B C 1
ATOM 3067 O O . LYS B 1 148 ? 19.856 9.480 61.466 1.00 56.28 145 LYS B O 1
ATOM 3073 N N . GLN B 1 149 ? 18.548 10.083 59.742 1.00 56.51 146 GLN B N 1
ATOM 3074 C CA . GLN B 1 149 ? 17.346 10.156 60.569 1.00 55.99 146 GLN B CA 1
ATOM 3075 C C . GLN B 1 149 ? 16.874 8.753 60.943 1.00 55.83 146 GLN B C 1
ATOM 3076 O O . GLN B 1 149 ? 16.458 8.513 62.073 1.00 55.94 146 GLN B O 1
ATOM 3082 N N . ALA B 1 150 ? 16.937 7.831 59.990 1.00 55.39 147 ALA B N 1
ATOM 3083 C CA . ALA B 1 150 ? 16.509 6.463 60.240 1.00 58.34 147 ALA B CA 1
ATOM 3084 C C . ALA B 1 150 ? 17.347 5.839 61.347 1.00 61.19 147 ALA B C 1
ATOM 3085 O O . ALA B 1 150 ? 16.846 5.021 62.122 1.00 61.85 147 ALA B O 1
ATOM 3087 N N . CYS B 1 151 ? 18.626 6.210 61.411 1.00 62.94 148 CYS B N 1
ATOM 3088 C CA . CYS B 1 151 ? 19.507 5.680 62.445 1.00 65.92 148 CYS B CA 1
ATOM 3089 C C . CYS B 1 151 ? 19.208 6.335 63.795 1.00 65.15 148 CYS B C 1
ATOM 3090 O O . CYS B 1 151 ? 19.115 5.637 64.805 1.00 64.47 148 CYS B O 1
ATOM 3093 N N . PHE B 1 152 ? 19.066 7.662 63.819 1.00 63.31 149 PHE B N 1
ATOM 3094 C CA . PHE B 1 152 ? 18.734 8.352 65.059 1.00 62.85 149 PHE B CA 1
ATOM 3095 C C . PHE B 1 152 ? 17.552 7.582 65.644 1.00 61.41 149 PHE B C 1
ATOM 3096 O O . PHE B 1 152 ? 17.465 7.341 66.842 1.00 62.03 149 PHE B O 1
ATOM 3104 N N . ILE B 1 153 ? 16.644 7.180 64.771 1.00 59.63 150 ILE B N 1
ATOM 3105 C CA . ILE B 1 153 ? 15.470 6.447 65.201 1.00 58.55 150 ILE B CA 1
ATOM 3106 C C . ILE B 1 153 ? 15.831 5.043 65.657 1.00 59.02 150 ILE B C 1
ATOM 3107 O O . ILE B 1 153 ? 15.437 4.620 66.739 1.00 59.58 150 ILE B O 1
ATOM 3112 N N . LEU B 1 154 ? 16.584 4.327 64.829 1.00 59.28 151 LEU B N 1
ATOM 3113 C CA . LEU B 1 154 ? 16.984 2.958 65.137 1.00 60.46 151 LEU B CA 1
ATOM 3114 C C . LEU B 1 154 ? 17.965 2.811 66.311 1.00 62.10 151 LEU B C 1
ATOM 3115 O O . LEU B 1 154 ? 17.855 1.866 67.096 1.00 62.72 151 LEU B O 1
ATOM 3120 N N . ASN B 1 155 ? 18.908 3.741 66.443 1.00 62.03 152 ASN B N 1
ATOM 3121 C CA . ASN B 1 155 ? 19.919 3.639 67.492 1.00 63.43 152 ASN B CA 1
ATOM 3122 C C . ASN B 1 155 ? 19.943 4.740 68.545 1.00 64.35 152 ASN B C 1
ATOM 3123 O O . ASN B 1 155 ? 20.884 4.816 69.336 1.00 66.07 152 ASN B O 1
ATOM 3128 N N . GLY B 1 156 ? 18.932 5.597 68.561 1.00 64.23 153 GLY B N 1
ATOM 3129 C CA . GLY B 1 156 ? 18.906 6.668 69.539 1.00 63.37 153 GLY B CA 1
ATOM 3130 C C . GLY B 1 156 ? 20.044 7.655 69.371 1.00 64.27 153 GLY B C 1
ATOM 3131 O O . GLY B 1 156 ? 20.141 8.636 70.114 1.00 64.64 153 GLY B O 1
ATOM 3132 N N . SER B 1 157 ? 20.910 7.404 68.394 1.00 65.97 154 SER B N 1
ATOM 3133 C CA . SER B 1 157 ? 22.052 8.286 68.137 1.00 67.73 154 SER B CA 1
ATOM 3134 C C . SER B 1 157 ? 22.603 8.090 66.733 1.00 68.62 154 SER B C 1
ATOM 3135 O O . SER B 1 157 ? 22.575 6.984 66.188 1.00 69.15 154 SER B O 1
ATOM 3137 N N . ALA B 1 158 ? 23.112 9.171 66.153 1.00 69.80 155 ALA B N 1
ATOM 3138 C CA . ALA B 1 158 ? 23.681 9.110 64.818 1.00 72.10 155 ALA B CA 1
ATOM 3139 C C . ALA B 1 158 ? 25.086 8.521 64.922 1.00 73.01 155 ALA B C 1
ATOM 3140 O O . ALA B 1 158 ? 25.910 8.667 64.018 1.00 73.73 155 ALA B O 1
ATOM 3142 N N . LYS B 1 159 ? 25.342 7.846 66.037 1.00 74.22 156 LYS B N 1
ATOM 3143 C CA . LYS B 1 159 ? 26.638 7.228 66.296 1.00 75.56 156 LYS B CA 1
ATOM 3144 C C . LYS B 1 159 ? 27.110 6.352 65.135 1.00 75.84 156 LYS B C 1
ATOM 3145 O O . LYS B 1 159 ? 28.088 6.677 64.456 1.00 74.16 156 LYS B O 1
ATOM 3147 N N . ARG B 1 160 ? 26.405 5.247 64.915 1.00 76.61 157 ARG B N 1
ATOM 3148 C CA . ARG B 1 160 ? 26.742 4.303 63.859 1.00 78.41 157 ARG B CA 1
ATOM 3149 C C . ARG B 1 160 ? 26.917 4.880 62.468 1.00 79.38 157 ARG B C 1
ATOM 3150 O O . ARG B 1 160 ? 27.736 4.374 61.697 1.00 79.84 157 ARG B O 1
ATOM 3158 N N . ILE B 1 161 ? 26.170 5.926 62.124 1.00 80.19 158 ILE B N 1
ATOM 3159 C CA . ILE B 1 161 ? 26.304 6.497 60.779 1.00 80.91 158 ILE B CA 1
ATOM 3160 C C . ILE B 1 161 ? 27.531 7.400 60.596 1.00 80.98 158 ILE B C 1
ATOM 3161 O O . ILE B 1 161 ? 28.184 7.367 59.557 1.00 81.04 158 ILE B O 1
ATOM 3166 N N . MET B 1 162 ? 27.841 8.202 61.610 1.00 80.69 159 MET B N 1
ATOM 3167 C CA . MET B 1 162 ? 29.000 9.083 61.551 1.00 80.61 159 MET B CA 1
ATOM 3168 C C . MET B 1 162 ? 30.263 8.224 61.703 1.00 79.78 159 MET B C 1
ATOM 3169 O O . MET B 1 162 ? 31.355 8.605 61.269 1.00 80.09 159 MET B O 1
ATOM 3174 N N . SER B 1 163 ? 30.105 7.063 62.331 1.00 78.26 160 SER B N 1
ATOM 3175 C CA . SER B 1 163 ? 31.208 6.123 62.491 1.00 77.15 160 SER B CA 1
ATOM 3176 C C . SER B 1 163 ? 31.727 5.773 61.096 1.00 76.52 160 SER B C 1
ATOM 3177 O O . SER B 1 163 ? 32.910 5.947 60.805 1.00 77.47 160 SER B O 1
ATOM 3180 N N . LEU B 1 164 ? 30.826 5.280 60.243 1.00 73.82 161 LEU B N 1
ATOM 3181 C CA . LEU B 1 164 ? 31.155 4.883 58.875 1.00 71.68 161 LEU B CA 1
ATOM 3182 C C . LEU B 1 164 ? 32.239 5.729 58.225 1.00 70.81 161 LEU B C 1
ATOM 3183 O O . LEU B 1 164 ? 32.285 6.947 58.404 1.00 70.05 161 LEU B O 1
ATOM 3188 N N . SER B 1 165 ? 33.112 5.071 57.466 1.00 69.46 162 SER B N 1
ATOM 3189 C CA . SER B 1 165 ? 34.183 5.766 56.768 1.00 70.36 162 SER B CA 1
ATOM 3190 C C . SER B 1 165 ? 33.640 6.343 55.467 1.00 70.08 162 SER B C 1
ATOM 3191 O O . SER B 1 165 ? 32.643 5.862 54.931 1.00 68.56 162 SER B O 1
ATOM 3194 N N . ILE B 1 166 ? 34.291 7.381 54.962 1.00 70.38 163 ILE B N 1
ATOM 3195 C CA . ILE B 1 166 ? 33.846 7.991 53.723 1.00 71.56 163 ILE B CA 1
ATOM 3196 C C . ILE B 1 166 ? 33.664 6.954 52.602 1.00 70.68 163 ILE B C 1
ATOM 3197 O O . ILE B 1 166 ? 32.580 6.844 52.035 1.00 71.37 163 ILE B O 1
ATOM 3202 N N . PRO B 1 167 ? 34.707 6.162 52.292 1.00 69.67 164 PRO B N 1
ATOM 3203 C CA . PRO B 1 167 ? 34.596 5.153 51.228 1.00 68.91 164 PRO B CA 1
ATOM 3204 C C . PRO B 1 167 ? 33.532 4.068 51.452 1.00 67.43 164 PRO B C 1
ATOM 3205 O O . PRO B 1 167 ? 33.005 3.501 50.496 1.00 66.84 164 PRO B O 1
ATOM 3209 N N . ASP B 1 168 ? 33.224 3.788 52.714 1.00 67.28 165 ASP B N 1
ATOM 3210 C CA . ASP B 1 168 ? 32.225 2.782 53.076 1.00 66.32 165 ASP B CA 1
ATOM 3211 C C . ASP B 1 168 ? 30.834 3.336 52.805 1.00 65.27 165 ASP B C 1
ATOM 3212 O O . ASP B 1 168 ? 29.927 2.610 52.401 1.00 64.05 165 ASP B O 1
ATOM 3217 N N . PHE B 1 169 ? 30.683 4.635 53.043 1.00 64.17 166 PHE B N 1
ATOM 3218 C CA . PHE B 1 169 ? 29.419 5.312 52.824 1.00 62.74 166 PHE B CA 1
ATOM 3219 C C . PHE B 1 169 ? 29.221 5.547 51.331 1.00 61.72 166 PHE B C 1
ATOM 3220 O O . PHE B 1 169 ? 28.146 5.279 50.785 1.00 59.43 166 PHE B O 1
ATOM 3228 N N . GLU B 1 170 ? 30.258 6.053 50.672 1.00 60.02 167 GLU B N 1
ATOM 3229 C CA . GLU B 1 170 ? 30.185 6.258 49.234 1.00 59.78 167 GLU B CA 1
ATOM 3230 C C . GLU B 1 170 ? 29.842 4.913 48.610 1.00 56.36 167 GLU B C 1
ATOM 3231 O O . GLU B 1 170 ? 29.138 4.835 47.609 1.00 57.70 167 GLU B O 1
ATOM 3237 N N . ASN B 1 171 ? 30.332 3.847 49.217 1.00 51.97 168 ASN B N 1
ATOM 3238 C CA . ASN B 1 171 ? 30.059 2.529 48.701 1.00 52.02 168 ASN B CA 1
ATOM 3239 C C . ASN B 1 171 ? 28.578 2.201 48.889 1.00 49.09 168 ASN B C 1
ATOM 3240 O O . ASN B 1 171 ? 27.969 1.531 48.057 1.00 46.81 168 ASN B O 1
ATOM 3245 N N . PHE B 1 172 ? 28.010 2.677 49.991 1.00 47.55 169 PHE B N 1
ATOM 3246 C CA . PHE B 1 172 ? 26.595 2.466 50.301 1.00 46.77 169 PHE B CA 1
ATOM 3247 C C . PHE B 1 172 ? 25.760 3.132 49.187 1.00 47.07 169 PHE B C 1
ATOM 3248 O O . PHE B 1 172 ? 24.871 2.520 48.599 1.00 45.72 169 PHE B O 1
ATOM 3256 N N . TRP B 1 173 ? 26.072 4.391 48.905 1.00 47.84 170 TRP B N 1
ATOM 3257 C CA . TRP B 1 173 ? 25.397 5.154 47.868 1.00 47.12 170 TRP B CA 1
ATOM 3258 C C . TRP B 1 173 ? 25.577 4.456 46.528 1.00 46.82 170 TRP B C 1
ATOM 3259 O O . TRP B 1 173 ? 24.600 4.153 45.840 1.00 47.50 170 TRP B O 1
ATOM 3270 N N . VAL B 1 174 ? 26.830 4.191 46.166 1.00 44.55 171 VAL B N 1
ATOM 3271 C CA . VAL B 1 174 ? 27.130 3.537 44.903 1.00 40.27 171 VAL B CA 1
ATOM 3272 C C . VAL B 1 174 ? 26.375 2.233 44.725 1.00 40.28 171 VAL B C 1
ATOM 3273 O O . VAL B 1 174 ? 25.960 1.925 43.618 1.00 41.95 171 VAL B O 1
ATOM 3277 N N . SER B 1 175 ? 26.176 1.472 45.798 1.00 41.05 172 SER B N 1
ATOM 3278 C CA . SER B 1 175 ? 25.463 0.194 45.683 1.00 44.04 172 SER B CA 1
ATOM 3279 C C . SER B 1 175 ? 24.042 0.396 45.151 1.00 45.14 172 SER B C 1
ATOM 3280 O O . SER B 1 175 ? 23.486 -0.479 44.486 1.00 46.80 172 SER B O 1
ATOM 3283 N N . ILE B 1 176 ? 23.457 1.554 45.436 1.00 44.04 173 ILE B N 1
ATOM 3284 C CA . ILE B 1 176 ? 22.115 1.848 44.963 1.00 44.31 173 ILE B CA 1
ATOM 3285 C C . ILE B 1 176 ? 22.122 2.171 43.467 1.00 45.07 173 ILE B C 1
ATOM 3286 O O . ILE B 1 176 ? 21.111 2.016 42.778 1.00 44.47 173 ILE B O 1
ATOM 3291 N N . LEU B 1 177 ? 23.271 2.608 42.968 1.00 43.62 174 LEU B N 1
ATOM 3292 C CA . LEU B 1 177 ? 23.396 2.956 41.563 1.00 43.13 174 LEU B CA 1
ATOM 3293 C C . LEU B 1 177 ? 23.843 1.741 40.765 1.00 44.82 174 LEU B C 1
ATOM 3294 O O . LEU B 1 177 ? 23.371 1.513 39.651 1.00 45.26 174 LEU B O 1
ATOM 3299 N N . SER B 1 178 ? 24.756 0.961 41.335 1.00 45.41 175 SER B N 1
ATOM 3300 C CA . SER B 1 178 ? 25.243 -0.229 40.661 1.00 45.09 175 SER B CA 1
ATOM 3301 C C . SER B 1 178 ? 24.231 -1.344 40.873 1.00 45.48 175 SER B C 1
ATOM 3302 O O . SER B 1 178 ? 24.151 -2.282 40.090 1.00 44.51 175 SER B O 1
ATOM 3305 N N . ARG B 1 179 ? 23.449 -1.229 41.936 1.00 46.57 176 ARG B N 1
ATOM 3306 C CA . ARG B 1 179 ? 22.450 -2.236 42.250 1.00 47.88 176 ARG B CA 1
ATOM 3307 C C . ARG B 1 179 ? 23.062 -3.534 42.757 1.00 48.46 176 ARG B C 1
ATOM 3308 O O . ARG B 1 179 ? 22.532 -4.619 42.522 1.00 47.99 176 ARG B O 1
ATOM 3316 N N . ASN B 1 180 ? 24.198 -3.413 43.437 1.00 47.58 177 ASN B N 1
ATOM 3317 C CA . ASN B 1 180 ? 24.845 -4.564 44.040 1.00 47.18 177 ASN B CA 1
ATOM 3318 C C . ASN B 1 180 ? 24.158 -4.724 45.400 1.00 47.13 177 ASN B C 1
ATOM 3319 O O . ASN B 1 180 ? 24.471 -4.002 46.345 1.00 45.84 177 ASN B O 1
ATOM 3324 N N . ARG B 1 181 ? 23.218 -5.658 45.488 1.00 47.76 178 ARG B N 1
ATOM 3325 C CA . ARG B 1 181 ? 22.471 -5.879 46.716 1.00 50.53 178 ARG B CA 1
ATOM 3326 C C . ARG B 1 181 ? 23.298 -6.313 47.918 1.00 52.80 178 ARG B C 1
ATOM 3327 O O . ARG B 1 181 ? 22.934 -6.025 49.060 1.00 54.63 178 ARG B O 1
ATOM 3335 N N . SER B 1 182 ? 24.398 -7.018 47.682 1.00 53.54 179 SER B N 1
ATOM 3336 C CA . SER B 1 182 ? 25.236 -7.456 48.793 1.00 52.84 179 SER B CA 1
ATOM 3337 C C . SER B 1 182 ? 26.048 -6.291 49.350 1.00 51.05 179 SER B C 1
ATOM 3338 O O . SER B 1 182 ? 26.195 -6.158 50.568 1.00 49.29 179 SER B O 1
ATOM 3341 N N . ASP B 1 183 ? 26.575 -5.450 48.467 1.00 49.34 180 ASP B N 1
ATOM 3342 C CA . ASP B 1 183 ? 27.323 -4.280 48.917 1.00 51.45 180 ASP B CA 1
ATOM 3343 C C . ASP B 1 183 ? 26.386 -3.441 49.764 1.00 51.93 180 ASP B C 1
ATOM 3344 O O . ASP B 1 183 ? 26.795 -2.843 50.754 1.00 52.26 180 ASP B O 1
ATOM 3349 N N . PHE B 1 184 ? 25.121 -3.390 49.353 1.00 51.65 181 PHE B N 1
ATOM 3350 C CA . PHE B 1 184 ? 24.136 -2.603 50.064 1.00 51.75 181 PHE B CA 1
ATOM 3351 C C . PHE B 1 184 ? 23.863 -3.197 51.428 1.00 52.11 181 PHE B C 1
ATOM 3352 O O . PHE B 1 184 ? 23.918 -2.488 52.437 1.00 49.72 181 PHE B O 1
ATOM 3360 N N . MET B 1 185 ? 23.573 -4.496 51.450 1.00 53.32 182 MET B N 1
ATOM 3361 C CA . MET B 1 185 ? 23.294 -5.205 52.695 1.00 55.22 182 MET B CA 1
ATOM 3362 C C . MET B 1 185 ? 24.476 -5.139 53.661 1.00 55.12 182 MET B C 1
ATOM 3363 O O . MET B 1 185 ? 24.300 -5.058 54.874 1.00 54.66 182 MET B O 1
ATOM 3368 N N . ALA B 1 186 ? 25.682 -5.154 53.111 1.00 55.89 183 ALA B N 1
ATOM 3369 C CA . ALA B 1 186 ? 26.886 -5.117 53.927 1.00 56.54 183 ALA B CA 1
ATOM 3370 C C . ALA B 1 186 ? 26.948 -3.876 54.796 1.00 57.11 183 ALA B C 1
ATOM 3371 O O . ALA B 1 186 ? 27.293 -3.961 55.975 1.00 58.18 183 ALA B O 1
ATOM 3373 N N . VAL B 1 187 ? 26.619 -2.724 54.218 1.00 55.71 184 VAL B N 1
ATOM 3374 C CA . VAL B 1 187 ? 26.661 -1.479 54.968 1.00 55.23 184 VAL B CA 1
ATOM 3375 C C . VAL B 1 187 ? 25.415 -1.249 55.816 1.00 55.88 184 VAL B C 1
ATOM 3376 O O . VAL B 1 187 ? 25.482 -0.604 56.860 1.00 56.15 184 VAL B O 1
ATOM 3380 N N . ARG B 1 188 ? 24.278 -1.769 55.373 1.00 57.14 185 ARG B N 1
ATOM 3381 C CA . ARG B 1 188 ? 23.039 -1.596 56.122 1.00 58.81 185 ARG B CA 1
ATOM 3382 C C . ARG B 1 188 ? 23.279 -2.228 57.488 1.00 60.39 185 ARG B C 1
ATOM 3383 O O . ARG B 1 188 ? 22.967 -1.643 58.526 1.00 61.09 185 ARG B O 1
ATOM 3391 N N . SER B 1 189 ? 23.860 -3.425 57.464 1.00 61.17 186 SER B N 1
ATOM 3392 C CA . SER B 1 189 ? 24.170 -4.191 58.670 1.00 61.57 186 SER B CA 1
ATOM 3393 C C . SER B 1 189 ? 24.987 -3.417 59.692 1.00 61.21 186 SER B C 1
ATOM 3394 O O . SER B 1 189 ? 24.772 -3.546 60.893 1.00 60.83 186 SER B O 1
ATOM 3397 N N . LYS B 1 190 ? 25.934 -2.626 59.213 1.00 62.06 187 LYS B N 1
ATOM 3398 C CA . LYS B 1 190 ? 26.764 -1.835 60.099 1.00 64.78 187 LYS B CA 1
ATOM 3399 C C . LYS B 1 190 ? 25.929 -0.764 60.791 1.00 67.22 187 LYS B C 1
ATOM 3400 O O . LYS B 1 190 ? 26.188 -0.417 61.946 1.00 69.22 187 LYS B O 1
ATOM 3406 N N . LEU B 1 191 ? 24.922 -0.248 60.086 1.00 69.07 188 LEU B N 1
ATOM 3407 C CA . LEU B 1 191 ? 24.071 0.807 60.630 1.00 68.46 188 LEU B CA 1
ATOM 3408 C C . LEU B 1 191 ? 23.045 0.334 61.629 1.00 69.49 188 LEU B C 1
ATOM 3409 O O . LEU B 1 191 ? 22.701 1.075 62.544 1.00 69.85 188 LEU B O 1
ATOM 3414 N N . PHE B 1 192 ? 22.549 -0.888 61.468 1.00 71.06 189 PHE B N 1
ATOM 3415 C CA . PHE B 1 192 ? 21.568 -1.393 62.419 1.00 72.23 189 PHE B CA 1
ATOM 3416 C C . PHE B 1 192 ? 21.371 -2.914 62.430 1.00 73.72 189 PHE B C 1
ATOM 3417 O O . PHE B 1 192 ? 21.600 -3.610 61.434 1.00 73.66 189 PHE B O 1
ATOM 3425 N N . SER B 1 193 ? 20.941 -3.409 63.586 1.00 74.63 190 SER B N 1
ATOM 3426 C CA . SER B 1 193 ? 20.669 -4.822 63.796 1.00 76.12 190 SER B CA 1
ATOM 3427 C C . SER B 1 193 ? 19.267 -4.867 64.387 1.00 76.72 190 SER B C 1
ATOM 3428 O O . SER B 1 193 ? 18.932 -4.057 65.253 1.00 77.06 190 SER B O 1
ATOM 3430 N N . MET B 1 194 ? 18.439 -5.795 63.918 1.00 77.05 191 MET B N 1
ATOM 3431 C CA . MET B 1 194 ? 17.079 -5.894 64.430 1.00 78.09 191 MET B CA 1
ATOM 3432 C C . MET B 1 194 ? 17.105 -6.109 65.939 1.00 79.10 191 MET B C 1
ATOM 3433 O O . MET B 1 194 ? 16.308 -5.524 66.674 1.00 79.44 191 MET B O 1
ATOM 3435 N N . ASN B 1 195 ? 18.043 -6.937 66.395 1.00 79.41 192 ASN B N 1
ATOM 3436 C CA . ASN B 1 195 ? 18.180 -7.249 67.814 1.00 79.24 192 ASN B CA 1
ATOM 3437 C C . ASN B 1 195 ? 18.479 -6.025 68.681 1.00 78.57 192 ASN B C 1
ATOM 3438 O O . ASN B 1 195 ? 18.027 -5.948 69.820 1.00 78.59 192 ASN B O 1
ATOM 3440 N N . LYS B 1 196 ? 19.235 -5.069 68.154 1.00 77.94 193 LYS B N 1
ATOM 3441 C CA . LYS B 1 196 ? 19.570 -3.876 68.930 1.00 77.03 193 LYS B CA 1
ATOM 3442 C C . LYS B 1 196 ? 18.742 -2.648 68.531 1.00 76.03 193 LYS B C 1
ATOM 3443 O O . LYS B 1 196 ? 19.104 -1.514 68.855 1.00 75.07 193 LYS B O 1
ATOM 3445 N N . ALA B 1 197 ? 17.626 -2.883 67.841 1.00 74.57 194 ALA B N 1
ATOM 3446 C CA . ALA B 1 197 ? 16.744 -1.809 67.390 1.00 72.75 194 ALA B CA 1
ATOM 3447 C C . ALA B 1 197 ? 15.880 -1.239 68.515 1.00 72.39 194 ALA B C 1
ATOM 3448 O O . ALA B 1 197 ? 15.020 -1.932 69.062 1.00 71.41 194 ALA B O 1
ATOM 3450 N N . LYS B 1 198 ? 16.102 0.029 68.850 1.00 71.75 195 LYS B N 1
ATOM 3451 C CA . LYS B 1 198 ? 15.336 0.691 69.904 1.00 71.26 195 LYS B CA 1
ATOM 3452 C C . LYS B 1 198 ? 13.973 1.146 69.368 1.00 71.28 195 LYS B C 1
ATOM 3453 O O . LYS B 1 198 ? 12.955 1.055 70.059 1.00 71.53 195 LYS B O 1
ATOM 3455 N N . SER B 1 199 ? 13.960 1.632 68.130 1.00 70.73 196 SER B N 1
ATOM 3456 C CA . SER B 1 199 ? 12.725 2.085 67.491 1.00 68.97 196 SER B CA 1
ATOM 3457 C C . SER B 1 199 ? 12.899 2.030 65.967 1.00 67.54 196 SER B C 1
ATOM 3458 O O . SER B 1 199 ? 13.965 2.377 65.450 1.00 68.19 196 SER B O 1
ATOM 3461 N N . LEU B 1 200 ? 11.869 1.590 65.246 1.00 64.43 197 LEU B N 1
ATOM 3462 C CA . LEU B 1 200 ? 11.981 1.497 63.794 1.00 62.28 197 LEU B CA 1
ATOM 3463 C C . LEU B 1 200 ? 11.328 2.624 62.982 1.00 59.81 197 LEU B C 1
ATOM 3464 O O . LEU B 1 200 ? 10.233 3.087 63.300 1.00 58.53 197 LEU B O 1
ATOM 3469 N N . PRO B 1 201 ? 12.016 3.086 61.918 1.00 57.96 198 PRO B N 1
ATOM 3470 C CA . PRO B 1 201 ? 11.539 4.163 61.035 1.00 55.81 198 PRO B CA 1
ATOM 3471 C C . PRO B 1 201 ? 10.333 3.722 60.206 1.00 53.09 198 PRO B C 1
ATOM 3472 O O . PRO B 1 201 ? 10.439 2.831 59.365 1.00 50.55 198 PRO B O 1
ATOM 3476 N N . VAL B 1 202 ? 9.185 4.344 60.449 1.00 51.74 199 VAL B N 1
ATOM 3477 C CA . VAL B 1 202 ? 7.975 3.973 59.732 1.00 49.91 199 VAL B CA 1
ATOM 3478 C C . VAL B 1 202 ? 7.166 5.164 59.231 1.00 49.33 199 VAL B C 1
ATOM 3479 O O . VAL B 1 202 ? 6.877 6.095 59.988 1.00 48.11 199 VAL B O 1
ATOM 3483 N N . ARG B 1 203 ? 6.813 5.129 57.946 1.00 47.24 200 ARG B N 1
ATOM 3484 C CA . ARG B 1 203 ? 6.001 6.187 57.350 1.00 44.62 200 ARG B CA 1
ATOM 3485 C C . ARG B 1 203 ? 4.719 5.612 56.772 1.00 43.22 200 ARG B C 1
ATOM 3486 O O . ARG B 1 203 ? 4.736 4.610 56.051 1.00 43.14 200 ARG B O 1
ATOM 3494 N N . VAL B 1 204 ? 3.606 6.254 57.117 1.00 43.11 201 VAL B N 1
ATOM 3495 C CA . VAL B 1 204 ? 2.282 5.829 56.670 1.00 43.93 201 VAL B CA 1
ATOM 3496 C C . VAL B 1 204 ? 1.567 6.927 55.882 1.00 43.80 201 VAL B C 1
ATOM 3497 O O . VAL B 1 204 ? 1.469 8.077 56.326 1.00 43.90 201 VAL B O 1
ATOM 3501 N N . TRP B 1 205 ? 1.057 6.566 54.714 1.00 42.77 202 TRP B N 1
ATOM 3502 C CA . TRP B 1 205 ? 0.355 7.531 53.890 1.00 41.90 202 TRP B CA 1
ATOM 3503 C C . TRP B 1 205 ? -1.153 7.461 54.103 1.00 42.80 202 TRP B C 1
ATOM 3504 O O . TRP B 1 205 ? -1.743 6.372 54.107 1.00 42.26 202 TRP B O 1
ATOM 3515 N N . THR B 1 206 ? -1.773 8.624 54.293 1.00 41.33 203 THR B N 1
ATOM 3516 C CA . THR B 1 206 ? -3.215 8.673 54.485 1.00 42.91 203 THR B CA 1
ATOM 3517 C C . THR B 1 206 ? -3.884 8.631 53.126 1.00 44.11 203 THR B C 1
ATOM 3518 O O . THR B 1 206 ? -3.221 8.807 52.100 1.00 45.90 203 THR B O 1
ATOM 3522 N N . SER B 1 207 ? -5.193 8.405 53.112 1.00 42.88 204 SER B N 1
ATOM 3523 C CA . SER B 1 207 ? -5.920 8.345 51.856 1.00 42.17 204 SER B CA 1
ATOM 3524 C C . SER B 1 207 ? -5.912 9.678 51.117 1.00 40.90 204 SER B C 1
ATOM 3525 O O . SER B 1 207 ? -6.060 9.693 49.899 1.00 41.98 204 SER B O 1
ATOM 3528 N N . ASN B 1 208 ? -5.748 10.789 51.830 1.00 38.36 205 ASN B N 1
ATOM 3529 C CA . ASN B 1 208 ? -5.696 12.079 51.150 1.00 36.89 205 ASN B CA 1
ATOM 3530 C C . ASN B 1 208 ? -4.256 12.538 50.898 1.00 36.80 205 ASN B C 1
ATOM 3531 O O . ASN B 1 208 ? -3.975 13.731 50.790 1.00 34.21 205 ASN B O 1
ATOM 3536 N N . TYR B 1 209 ? -3.344 11.567 50.813 1.00 39.28 206 TYR B N 1
ATOM 3537 C CA . TYR B 1 209 ? -1.922 11.810 50.514 1.00 39.74 206 TYR B CA 1
ATOM 3538 C C . TYR B 1 209 ? -1.108 12.638 51.488 1.00 40.89 206 TYR B C 1
ATOM 3539 O O . TYR B 1 209 ? -0.258 13.442 51.083 1.00 40.98 206 TYR B O 1
ATOM 3548 N N . ALA B 1 210 ? -1.374 12.440 52.770 1.00 41.38 207 ALA B N 1
ATOM 3549 C CA . ALA B 1 210 ? -0.646 13.120 53.817 1.00 39.53 207 ALA B CA 1
ATOM 3550 C C . ALA B 1 210 ? 0.216 11.989 54.383 1.00 39.51 207 ALA B C 1
ATOM 3551 O O . ALA B 1 210 ? -0.211 10.835 54.377 1.00 38.42 207 ALA B O 1
ATOM 3553 N N . VAL B 1 211 ? 1.429 12.300 54.833 1.00 40.41 208 VAL B N 1
ATOM 3554 C CA . VAL B 1 211 ? 2.345 11.289 55.369 1.00 41.41 208 VAL B CA 1
ATOM 3555 C C . VAL B 1 211 ? 2.579 11.430 56.881 1.00 42.61 208 VAL B C 1
ATOM 3556 O O . VAL B 1 211 ? 2.877 12.514 57.384 1.00 43.63 208 VAL B O 1
ATOM 3560 N N . LEU B 1 212 ? 2.415 10.318 57.595 1.00 43.57 209 LEU B N 1
ATOM 3561 C CA . LEU B 1 212 ? 2.576 10.263 59.057 1.00 45.76 209 LEU B CA 1
ATOM 3562 C C . LEU B 1 212 ? 3.800 9.441 59.441 1.00 48.13 209 LEU B C 1
ATOM 3563 O O . LEU B 1 212 ? 4.079 8.412 58.821 1.00 48.46 209 LEU B O 1
ATOM 3568 N N . GLN B 1 213 ? 4.531 9.903 60.450 1.00 48.19 210 GLN B N 1
ATOM 3569 C CA . GLN B 1 213 ? 5.704 9.183 60.925 1.00 49.70 210 GLN B CA 1
ATOM 3570 C C . GLN B 1 213 ? 5.507 8.813 62.400 1.00 50.69 210 GLN B C 1
ATOM 3571 O O . GLN B 1 213 ? 6.120 9.389 63.300 1.00 48.96 210 GLN B O 1
ATOM 3577 N N . PRO B 1 214 ? 4.642 7.826 62.657 1.00 52.64 211 PRO B N 1
ATOM 3578 C CA . PRO B 1 214 ? 4.321 7.341 64.003 1.00 55.89 211 PRO B CA 1
ATOM 3579 C C . PRO B 1 214 ? 5.562 6.819 64.715 1.00 58.79 211 PRO B C 1
ATOM 3580 O O . PRO B 1 214 ? 6.430 6.212 64.085 1.00 60.21 211 PRO B O 1
ATOM 3584 N N . THR B 1 215 ? 5.661 7.049 66.017 1.00 59.88 212 THR B N 1
ATOM 3585 C CA . THR B 1 215 ? 6.795 6.517 66.738 1.00 61.01 212 THR B CA 1
ATOM 3586 C C . THR B 1 215 ? 6.415 5.072 67.012 1.00 62.21 212 THR B C 1
ATOM 3587 O O . THR B 1 215 ? 5.293 4.779 67.427 1.00 61.52 212 THR B O 1
ATOM 3591 N N . VAL B 1 216 ? 7.333 4.160 66.731 1.00 64.41 213 VAL B N 1
ATOM 3592 C CA . VAL B 1 216 ? 7.054 2.746 66.933 1.00 67.06 213 VAL B CA 1
ATOM 3593 C C . VAL B 1 216 ? 8.149 2.083 67.765 1.00 68.85 213 VAL B C 1
ATOM 3594 O O . VAL B 1 216 ? 9.245 1.795 67.267 1.00 68.49 213 VAL B O 1
ATOM 3598 N N . PRO B 1 217 ? 7.870 1.854 69.058 1.00 69.71 214 PRO B N 1
ATOM 3599 C CA . PRO B 1 217 ? 8.855 1.217 69.933 1.00 68.93 214 PRO B CA 1
ATOM 3600 C C . PRO B 1 217 ? 8.959 -0.253 69.551 1.00 67.94 214 PRO B C 1
ATOM 3601 O O . PRO B 1 217 ? 7.961 -0.884 69.218 1.00 65.74 214 PRO B O 1
ATOM 3605 N N . VAL B 1 218 ? 10.173 -0.786 69.590 1.00 69.62 215 VAL B N 1
ATOM 3606 C CA . VAL B 1 218 ? 10.416 -2.177 69.232 1.00 70.36 215 VAL B CA 1
ATOM 3607 C C . VAL B 1 218 ? 9.951 -3.170 70.301 1.00 71.49 215 VAL B C 1
ATOM 3608 O O . VAL B 1 218 ? 10.283 -3.040 71.479 1.00 71.95 215 VAL B O 1
ATOM 3612 N N . GLU B 1 222 ? 5.471 -8.242 69.484 1.00 72.76 219 GLU B N 1
ATOM 3613 C CA . GLU B 1 222 ? 5.146 -8.276 68.060 1.00 74.19 219 GLU B CA 1
ATOM 3614 C C . GLU B 1 222 ? 3.937 -7.392 67.731 1.00 75.30 219 GLU B C 1
ATOM 3615 O O . GLU B 1 222 ? 2.787 -7.813 67.897 1.00 75.89 219 GLU B O 1
ATOM 3617 N N . LEU B 1 223 ? 4.205 -6.170 67.262 1.00 76.38 220 LEU B N 1
ATOM 3618 C CA . LEU B 1 223 ? 3.153 -5.206 66.895 1.00 75.65 220 LEU B CA 1
ATOM 3619 C C . LEU B 1 223 ? 2.741 -5.412 65.435 1.00 74.85 220 LEU B C 1
ATOM 3620 O O . LEU B 1 223 ? 3.583 -5.418 64.535 1.00 75.19 220 LEU B O 1
ATOM 3625 N N . SER B 1 224 ? 1.446 -5.577 65.201 1.00 73.43 221 SER B N 1
ATOM 3626 C CA . SER B 1 224 ? 0.948 -5.797 63.850 1.00 71.94 221 SER B CA 1
ATOM 3627 C C . SER B 1 224 ? 0.471 -4.502 63.188 1.00 71.47 221 SER B C 1
ATOM 3628 O O . SER B 1 224 ? 0.289 -3.479 63.857 1.00 70.73 221 SER B O 1
ATOM 3631 N N . VAL B 1 225 ? 0.259 -4.567 61.872 1.00 69.59 222 VAL B N 1
ATOM 3632 C CA . VAL B 1 225 ? -0.198 -3.424 61.091 1.00 67.04 222 VAL B CA 1
ATOM 3633 C C . VAL B 1 225 ? -1.497 -2.884 61.660 1.00 66.01 222 VAL B C 1
ATOM 3634 O O . VAL B 1 225 ? -1.585 -1.704 62.023 1.00 63.48 222 VAL B O 1
ATOM 3638 N N . ALA B 1 226 ? -2.496 -3.758 61.739 1.00 65.53 223 ALA B N 1
ATOM 3639 C CA . ALA B 1 226 ? -3.808 -3.398 62.268 1.00 66.08 223 ALA B CA 1
ATOM 3640 C C . ALA B 1 226 ? -3.675 -2.622 63.580 1.00 66.28 223 ALA B C 1
ATOM 3641 O O . ALA B 1 226 ? -4.301 -1.577 63.760 1.00 64.92 223 ALA B O 1
ATOM 3643 N N . GLU B 1 227 ? -2.849 -3.128 64.490 1.00 67.60 224 GLU B N 1
ATOM 3644 C CA . GLU B 1 227 ? -2.646 -2.459 65.769 1.00 70.17 224 GLU B CA 1
ATOM 3645 C C . GLU B 1 227 ? -2.034 -1.075 65.600 1.00 70.55 224 GLU B C 1
ATOM 3646 O O . GLU B 1 227 ? -2.537 -0.101 66.160 1.00 71.99 224 GLU B O 1
ATOM 3652 N N . LEU B 1 228 ? -0.952 -0.989 64.829 1.00 70.10 225 LEU B N 1
ATOM 3653 C CA . LEU B 1 228 ? -0.283 0.286 64.598 1.00 69.42 225 LEU B CA 1
ATOM 3654 C C . LEU B 1 228 ? -1.229 1.288 63.950 1.00 69.58 225 LEU B C 1
ATOM 3655 O O . LEU B 1 228 ? -1.181 2.485 64.249 1.00 67.82 225 LEU B O 1
ATOM 3660 N N . LEU B 1 229 ? -2.090 0.790 63.067 1.00 69.73 226 LEU B N 1
ATOM 3661 C CA . LEU B 1 229 ? -3.061 1.636 62.386 1.00 71.23 226 LEU B CA 1
ATOM 3662 C C . LEU B 1 229 ? -4.124 2.095 63.374 1.00 73.07 226 LEU B C 1
ATOM 3663 O O . LEU B 1 229 ? -4.386 3.296 63.498 1.00 73.45 226 LEU B O 1
ATOM 3668 N N . ASP B 1 230 ? -4.735 1.141 64.077 1.00 75.07 227 ASP B N 1
ATOM 3669 C CA . ASP B 1 230 ? -5.762 1.468 65.060 1.00 75.95 227 ASP B CA 1
ATOM 3670 C C . ASP B 1 230 ? -5.230 2.568 65.944 1.00 76.15 227 ASP B C 1
ATOM 3671 O O . ASP B 1 230 ? -5.921 3.549 66.229 1.00 77.35 227 ASP B O 1
ATOM 3676 N N . SER B 1 231 ? -3.988 2.399 66.377 1.00 75.01 228 SER B N 1
ATOM 3677 C CA . SER B 1 231 ? -3.322 3.370 67.237 1.00 75.38 228 SER B CA 1
ATOM 3678 C C . SER B 1 231 ? -3.149 4.781 66.688 1.00 75.00 228 SER B C 1
ATOM 3679 O O . SER B 1 231 ? -2.813 5.684 67.448 1.00 75.23 228 SER B O 1
ATOM 3682 N N . ILE B 1 232 ? -3.342 4.982 65.389 1.00 74.61 229 ILE B N 1
ATOM 3683 C CA . ILE B 1 232 ? -3.183 6.320 64.829 1.00 74.63 229 ILE B CA 1
ATOM 3684 C C . ILE B 1 232 ? -4.403 6.792 64.068 1.00 74.38 229 ILE B C 1
ATOM 3685 O O . ILE B 1 232 ? -4.379 7.818 63.367 1.00 73.12 229 ILE B O 1
ATOM 3690 N N . LYS B 1 233 ? -5.470 6.015 64.225 1.00 74.85 230 LYS B N 1
ATOM 3691 C CA . LYS B 1 233 ? -6.763 6.316 63.647 1.00 76.22 230 LYS B CA 1
ATOM 3692 C C . LYS B 1 233 ? -6.820 6.193 62.127 1.00 76.76 230 LYS B C 1
ATOM 3693 O O . LYS B 1 233 ? -7.495 6.986 61.462 1.00 75.90 230 LYS B O 1
ATOM 3695 N N . LEU B 1 234 ? -6.102 5.217 61.575 1.00 77.16 231 LEU B N 1
ATOM 3696 C CA . LEU B 1 234 ? -6.096 5.006 60.130 1.00 78.10 231 LEU B CA 1
ATOM 3697 C C . LEU B 1 234 ? -6.604 3.628 59.748 1.00 78.82 231 LEU B C 1
ATOM 3698 O O . LEU B 1 234 ? -6.289 3.123 58.666 1.00 78.78 231 LEU B O 1
ATOM 3703 N N . SER B 1 235 ? -7.386 3.016 60.629 1.00 79.21 232 SER B N 1
ATOM 3704 C CA . SER B 1 235 ? -7.918 1.693 60.339 1.00 80.78 232 SER B CA 1
ATOM 3705 C C . SER B 1 235 ? -9.395 1.807 59.998 1.00 82.58 232 SER B C 1
ATOM 3706 O O . SER B 1 235 ? -10.221 2.084 60.868 1.00 83.44 232 SER B O 1
ATOM 3709 N N . SER B 1 236 ? -9.719 1.598 58.724 1.00 84.68 233 SER B N 1
ATOM 3710 C CA . SER B 1 236 ? -11.097 1.686 58.254 1.00 85.81 233 SER B CA 1
ATOM 3711 C C . SER B 1 236 ? -11.762 0.311 58.295 1.00 86.36 233 SER B C 1
ATOM 3712 O O . SER B 1 236 ? -11.137 -0.697 57.969 1.00 86.73 233 SER B O 1
ATOM 3715 N N . ASP B 1 237 ? -13.029 0.291 58.701 1.00 87.08 234 ASP B N 1
ATOM 3716 C CA . ASP B 1 237 ? -13.824 -0.930 58.820 1.00 88.15 234 ASP B CA 1
ATOM 3717 C C . ASP B 1 237 ? -13.549 -2.024 57.785 1.00 88.50 234 ASP B C 1
ATOM 3718 O O . ASP B 1 237 ? -13.250 -3.163 58.150 1.00 88.75 234 ASP B O 1
ATOM 3720 N N . GLY B 1 238 ? -13.659 -1.683 56.503 1.00 88.43 235 GLY B N 1
ATOM 3721 C CA . GLY B 1 238 ? -13.436 -2.651 55.428 1.00 88.78 235 GLY B CA 1
ATOM 3722 C C . GLY B 1 238 ? -11.958 -2.924 55.125 1.00 88.55 235 GLY B C 1
ATOM 3723 O O . GLY B 1 238 ? -11.575 -4.070 54.870 1.00 89.17 235 GLY B O 1
ATOM 3724 N N . VAL B 1 239 ? -11.138 -1.874 55.144 1.00 87.12 236 VAL B N 1
ATOM 3725 C CA . VAL B 1 239 ? -9.708 -2.002 54.862 1.00 84.69 236 VAL B CA 1
ATOM 3726 C C . VAL B 1 239 ? -9.071 -3.113 55.697 1.00 82.79 236 VAL B C 1
ATOM 3727 O O . VAL B 1 239 ? -8.862 -2.959 56.902 1.00 83.39 236 VAL B O 1
ATOM 3729 N N . LYS B 1 240 ? -8.767 -4.234 55.051 1.00 79.55 237 LYS B N 1
ATOM 3730 C CA . LYS B 1 240 ? -8.157 -5.364 55.738 1.00 77.07 237 LYS B CA 1
ATOM 3731 C C . LYS B 1 240 ? -6.695 -5.522 55.327 1.00 75.62 237 LYS B C 1
ATOM 3732 O O . LYS B 1 240 ? -5.965 -6.358 55.876 1.00 76.96 237 LYS B O 1
ATOM 3734 N N . SER B 1 241 ? -6.264 -4.706 54.371 1.00 72.29 238 SER B N 1
ATOM 3735 C CA . SER B 1 241 ? -4.891 -4.765 53.884 1.00 67.93 238 SER B CA 1
ATOM 3736 C C . SER B 1 241 ? -4.255 -3.382 53.760 1.00 64.22 238 SER B C 1
ATOM 3737 O O . SER B 1 241 ? -4.923 -2.360 53.892 1.00 65.11 238 SER B O 1
ATOM 3740 N N . VAL B 1 242 ? -2.952 -3.364 53.508 1.00 59.90 239 VAL B N 1
ATOM 3741 C CA . VAL B 1 242 ? -2.200 -2.124 53.341 1.00 54.60 239 VAL B CA 1
ATOM 3742 C C . VAL B 1 242 ? -1.212 -2.383 52.199 1.00 51.65 239 VAL B C 1
ATOM 3743 O O . VAL B 1 242 ? -0.885 -3.540 51.920 1.00 51.19 239 VAL B O 1
ATOM 3747 N N . ILE B 1 243 ? -0.756 -1.342 51.507 1.00 48.01 240 ILE B N 1
ATOM 3748 C CA . ILE B 1 243 ? 0.205 -1.587 50.430 1.00 45.39 240 ILE B CA 1
ATOM 3749 C C . ILE B 1 243 ? 1.634 -1.282 50.846 1.00 43.42 240 ILE B C 1
ATOM 3750 O O . ILE B 1 243 ? 1.928 -0.201 51.354 1.00 44.85 240 ILE B O 1
ATOM 3755 N N . ILE B 1 244 ? 2.512 -2.260 50.640 1.00 42.06 241 ILE B N 1
ATOM 3756 C CA . ILE B 1 244 ? 3.923 -2.127 50.970 1.00 41.15 241 ILE B CA 1
ATOM 3757 C C . ILE B 1 244 ? 4.713 -2.656 49.784 1.00 42.29 241 ILE B C 1
ATOM 3758 O O . ILE B 1 244 ? 4.415 -3.734 49.276 1.00 41.35 241 ILE B O 1
ATOM 3763 N N . GLN B 1 245 ? 5.714 -1.895 49.354 1.00 41.98 242 GLN B N 1
ATOM 3764 C CA . GLN B 1 245 ? 6.548 -2.284 48.222 1.00 43.92 242 GLN B CA 1
ATOM 3765 C C . GLN B 1 245 ? 5.748 -2.879 47.067 1.00 43.95 242 GLN B C 1
ATOM 3766 O O . GLN B 1 245 ? 6.177 -3.848 46.433 1.00 45.30 242 GLN B O 1
ATOM 3772 N N . GLY B 1 246 ? 4.585 -2.292 46.804 1.00 44.47 243 GLY B N 1
ATOM 3773 C CA . GLY B 1 246 ? 3.740 -2.745 45.712 1.00 45.85 243 GLY B CA 1
ATOM 3774 C C . GLY B 1 246 ? 2.949 -4.009 45.969 1.00 48.85 243 GLY B C 1
ATOM 3775 O O . GLY B 1 246 ? 2.234 -4.489 45.091 1.00 50.36 243 GLY B O 1
ATOM 3776 N N . ILE B 1 247 ? 3.065 -4.541 47.179 1.00 50.65 244 ILE B N 1
ATOM 3777 C CA . ILE B 1 247 ? 2.390 -5.769 47.577 1.00 51.40 244 ILE B CA 1
ATOM 3778 C C . ILE B 1 247 ? 1.305 -5.495 48.621 1.00 52.85 244 ILE B C 1
ATOM 3779 O O . ILE B 1 247 ? 1.481 -4.653 49.496 1.00 51.48 244 ILE B O 1
ATOM 3784 N N . ASP B 1 248 ? 0.187 -6.206 48.522 1.00 55.26 245 ASP B N 1
ATOM 3785 C CA . ASP B 1 248 ? -0.892 -6.054 49.495 1.00 59.46 245 ASP B CA 1
ATOM 3786 C C . ASP B 1 248 ? -0.535 -6.909 50.710 1.00 60.48 245 ASP B C 1
ATOM 3787 O O . ASP B 1 248 ? -0.320 -8.111 50.579 1.00 62.48 245 ASP B O 1
ATOM 3792 N N . VAL B 1 249 ? -0.457 -6.304 51.887 1.00 61.06 246 VAL B N 1
ATOM 3793 C CA . VAL B 1 249 ? -0.127 -7.075 53.079 1.00 61.91 246 VAL B CA 1
ATOM 3794 C C . VAL B 1 249 ? -1.258 -6.977 54.113 1.00 63.06 246 VAL B C 1
ATOM 3795 O O . VAL B 1 249 ? -1.798 -5.893 54.353 1.00 61.39 246 VAL B O 1
ATOM 3799 N N . SER B 1 250 ? -1.623 -8.114 54.704 1.00 64.37 247 SER B N 1
ATOM 3800 C CA . SER B 1 250 ? -2.691 -8.161 55.709 1.00 66.05 247 SER B CA 1
ATOM 3801 C C . SER B 1 250 ? -2.348 -7.286 56.905 1.00 66.47 247 SER B C 1
ATOM 3802 O O . SER B 1 250 ? -1.196 -7.237 57.326 1.00 67.10 247 SER B O 1
ATOM 3804 N N . ILE B 1 251 ? -3.343 -6.599 57.456 1.00 67.50 248 ILE B N 1
ATOM 3805 C CA . ILE B 1 251 ? -3.109 -5.741 58.613 1.00 69.38 248 ILE B CA 1
ATOM 3806 C C . ILE B 1 251 ? -2.674 -6.575 59.812 1.00 70.87 248 ILE B C 1
ATOM 3807 O O . ILE B 1 251 ? -2.302 -6.043 60.859 1.00 69.94 248 ILE B O 1
ATOM 3812 N N . GLU B 1 252 ? -2.719 -7.892 59.636 1.00 73.52 249 GLU B N 1
ATOM 3813 C CA . GLU B 1 252 ? -2.330 -8.837 60.673 1.00 76.04 249 GLU B CA 1
ATOM 3814 C C . GLU B 1 252 ? -0.818 -8.987 60.768 1.00 76.33 249 GLU B C 1
ATOM 3815 O O . GLU B 1 252 ? -0.287 -9.324 61.830 1.00 76.84 249 GLU B O 1
ATOM 3821 N N . ASP B 1 253 ? -0.126 -8.742 59.658 1.00 75.15 250 ASP B N 1
ATOM 3822 C CA . ASP B 1 253 ? 1.325 -8.877 59.624 1.00 74.24 250 ASP B CA 1
ATOM 3823 C C . ASP B 1 253 ? 2.066 -8.089 60.693 1.00 73.02 250 ASP B C 1
ATOM 3824 O O . ASP B 1 253 ? 1.586 -7.076 61.191 1.00 72.52 250 ASP B O 1
ATOM 3829 N N . ASN B 1 254 ? 3.249 -8.586 61.030 1.00 72.16 251 ASN B N 1
ATOM 3830 C CA . ASN B 1 254 ? 4.111 -8.008 62.054 1.00 72.09 251 ASN B CA 1
ATOM 3831 C C . ASN B 1 254 ? 5.036 -6.894 61.528 1.00 70.49 251 ASN B C 1
ATOM 3832 O O . ASN B 1 254 ? 6.034 -7.175 60.870 1.00 69.07 251 ASN B O 1
ATOM 3837 N N . ILE B 1 255 ? 4.702 -5.641 61.835 1.00 68.64 252 ILE B N 1
ATOM 3838 C CA . ILE B 1 255 ? 5.484 -4.478 61.403 1.00 68.71 252 ILE B CA 1
ATOM 3839 C C . ILE B 1 255 ? 7.005 -4.654 61.556 1.00 69.79 252 ILE B C 1
ATOM 3840 O O . ILE B 1 255 ? 7.795 -4.074 60.801 1.00 68.76 252 ILE B O 1
ATOM 3845 N N . PHE B 1 256 ? 7.425 -5.450 62.531 1.00 70.04 253 PHE B N 1
ATOM 3846 C CA . PHE B 1 256 ? 8.854 -5.654 62.746 1.00 69.25 253 PHE B CA 1
ATOM 3847 C C . PHE B 1 256 ? 9.464 -6.505 61.633 1.00 66.61 253 PHE B C 1
ATOM 3848 O O . PHE B 1 256 ? 10.547 -6.210 61.141 1.00 66.01 253 PHE B O 1
ATOM 3856 N N . GLU B 1 257 ? 8.763 -7.558 61.236 1.00 65.87 254 GLU B N 1
ATOM 3857 C CA . GLU B 1 257 ? 9.249 -8.428 60.174 1.00 65.95 254 GLU B CA 1
ATOM 3858 C C . GLU B 1 257 ? 9.206 -7.663 58.856 1.00 63.59 254 GLU B C 1
ATOM 3859 O O . GLU B 1 257 ? 10.143 -7.728 58.057 1.00 62.88 254 GLU B O 1
ATOM 3865 N N . LEU B 1 258 ? 8.106 -6.940 58.646 1.00 61.64 255 LEU B N 1
ATOM 3866 C CA . LEU B 1 258 ? 7.893 -6.141 57.444 1.00 58.29 255 LEU B CA 1
ATOM 3867 C C . LEU B 1 258 ? 9.042 -5.162 57.250 1.00 57.09 255 LEU B C 1
ATOM 3868 O O . LEU B 1 258 ? 9.554 -5.003 56.137 1.00 56.80 255 LEU B O 1
ATOM 3873 N N . TYR B 1 259 ? 9.461 -4.510 58.326 1.00 54.00 256 TYR B N 1
ATOM 3874 C CA . TYR B 1 259 ? 10.559 -3.581 58.196 1.00 53.24 256 TYR B CA 1
ATOM 3875 C C . TYR B 1 259 ? 11.815 -4.316 57.737 1.00 55.53 256 TYR B C 1
ATOM 3876 O O . TYR B 1 259 ? 12.550 -3.824 56.877 1.00 55.24 256 TYR B O 1
ATOM 3885 N N . ASP B 1 260 ? 12.057 -5.493 58.313 1.00 56.58 257 ASP B N 1
ATOM 3886 C CA . ASP B 1 260 ? 13.246 -6.282 57.981 1.00 58.09 257 ASP B CA 1
ATOM 3887 C C . ASP B 1 260 ? 13.339 -6.571 56.494 1.00 55.85 257 ASP B C 1
ATOM 3888 O O . ASP B 1 260 ? 14.410 -6.463 55.887 1.00 55.28 257 ASP B O 1
ATOM 3893 N N . ILE B 1 261 ? 12.209 -6.934 55.910 1.00 54.02 258 ILE B N 1
ATOM 3894 C CA . ILE B 1 261 ? 12.171 -7.264 54.506 1.00 54.16 258 ILE B CA 1
ATOM 3895 C C . ILE B 1 261 ? 11.887 -6.119 53.540 1.00 51.96 258 ILE B C 1
ATOM 3896 O O . ILE B 1 261 ? 12.573 -5.967 52.539 1.00 52.85 258 ILE B O 1
ATOM 3901 N N . PHE B 1 262 ? 10.864 -5.329 53.843 1.00 49.88 259 PHE B N 1
ATOM 3902 C CA . PHE B 1 262 ? 10.410 -4.273 52.956 1.00 47.32 259 PHE B CA 1
ATOM 3903 C C . PHE B 1 262 ? 10.855 -2.825 53.110 1.00 46.47 259 PHE B C 1
ATOM 3904 O O . PHE B 1 262 ? 10.413 -1.970 52.354 1.00 46.94 259 PHE B O 1
ATOM 3912 N N . ALA B 1 263 ? 11.724 -2.534 54.063 1.00 44.88 260 ALA B N 1
ATOM 3913 C CA . ALA B 1 263 ? 12.179 -1.159 54.212 1.00 45.28 260 ALA B CA 1
ATOM 3914 C C . ALA B 1 263 ? 12.793 -0.681 52.896 1.00 45.74 260 ALA B C 1
ATOM 3915 O O . ALA B 1 263 ? 13.590 -1.386 52.269 1.00 45.64 260 ALA B O 1
ATOM 3917 N N . SER B 1 264 ? 12.394 0.514 52.478 1.00 45.52 261 SER B N 1
ATOM 3918 C CA . SER B 1 264 ? 12.895 1.121 51.257 1.00 45.24 261 SER B CA 1
ATOM 3919 C C . SER B 1 264 ? 14.357 1.520 51.449 1.00 44.99 261 SER B C 1
ATOM 3920 O O . SER B 1 264 ? 14.890 1.432 52.554 1.00 45.53 261 SER B O 1
ATOM 3923 N N . ILE B 1 265 ? 14.999 1.957 50.372 1.00 45.46 262 ILE B N 1
ATOM 3924 C CA . ILE B 1 265 ? 16.415 2.332 50.406 1.00 44.92 262 ILE B CA 1
ATOM 3925 C C . ILE B 1 265 ? 16.761 3.581 51.200 1.00 43.63 262 ILE B C 1
ATOM 3926 O O . ILE B 1 265 ? 17.939 3.909 51.366 1.00 42.32 262 ILE B O 1
ATOM 3931 N N . ASP B 1 266 ? 15.756 4.301 51.673 1.00 42.92 263 ASP B N 1
ATOM 3932 C CA . ASP B 1 266 ? 16.056 5.495 52.438 1.00 42.24 263 ASP B CA 1
ATOM 3933 C C . ASP B 1 266 ? 16.055 5.160 53.922 1.00 42.31 263 ASP B C 1
ATOM 3934 O O . ASP B 1 266 ? 16.308 6.025 54.769 1.00 44.72 263 ASP B O 1
ATOM 3939 N N . GLY B 1 267 ? 15.776 3.897 54.232 1.00 39.87 264 GLY B N 1
ATOM 3940 C CA . GLY B 1 267 ? 15.770 3.467 55.619 1.00 41.35 264 GLY B CA 1
ATOM 3941 C C . GLY B 1 267 ? 14.405 3.409 56.272 1.00 43.01 264 GLY B C 1
ATOM 3942 O O . GLY B 1 267 ? 14.283 3.009 57.427 1.00 44.91 264 GLY B O 1
ATOM 3943 N N . PHE B 1 268 ? 13.367 3.811 55.551 1.00 43.32 265 PHE B N 1
ATOM 3944 C CA . PHE B 1 268 ? 12.027 3.769 56.118 1.00 40.67 265 PHE B CA 1
ATOM 3945 C C . PHE B 1 268 ? 11.149 2.721 55.469 1.00 40.44 265 PHE B C 1
ATOM 3946 O O . PHE B 1 268 ? 11.371 2.315 54.326 1.00 41.02 265 PHE B O 1
ATOM 3954 N N . LEU B 1 269 ? 10.158 2.276 56.227 1.00 38.82 266 LEU B N 1
ATOM 3955 C CA . LEU B 1 269 ? 9.195 1.302 55.755 1.00 38.58 266 LEU B CA 1
ATOM 3956 C C . LEU B 1 269 ? 7.988 2.180 55.452 1.00 37.79 266 LEU B C 1
ATOM 3957 O O . LEU B 1 269 ? 7.554 2.953 56.314 1.00 37.90 266 LEU B O 1
ATOM 3962 N N . TYR B 1 270 ? 7.465 2.091 54.239 1.00 35.53 267 TYR B N 1
ATOM 3963 C CA . TYR B 1 270 ? 6.297 2.885 53.888 1.00 37.39 267 TYR B CA 1
ATOM 3964 C C . TYR B 1 270 ? 5.054 2.018 53.756 1.00 37.25 267 TYR B C 1
ATOM 3965 O O . TYR B 1 270 ? 5.092 0.901 53.222 1.00 36.32 267 TYR B O 1
ATOM 3974 N N . LEU B 1 271 ? 3.954 2.540 54.266 1.00 38.03 268 LEU B N 1
ATOM 3975 C CA . LEU B 1 271 ? 2.676 1.851 54.188 1.00 41.07 268 LEU B CA 1
ATOM 3976 C C . LEU B 1 271 ? 1.694 2.807 53.539 1.00 42.03 268 LEU B C 1
ATOM 3977 O O . LEU B 1 271 ? 1.480 3.904 54.058 1.00 41.54 268 LEU B O 1
ATOM 3982 N N . VAL B 1 272 ? 1.121 2.416 52.402 1.00 44.23 269 VAL B N 1
ATOM 3983 C CA . VAL B 1 272 ? 0.125 3.250 51.724 1.00 44.78 269 VAL B CA 1
ATOM 3984 C C . VAL B 1 272 ? -1.251 2.770 52.200 1.00 49.57 269 VAL B C 1
ATOM 3985 O O . VAL B 1 272 ? -1.682 1.661 51.871 1.00 49.16 269 VAL B O 1
ATOM 3989 N N . THR B 1 273 ? -1.924 3.588 53.003 1.00 54.31 270 THR B N 1
ATOM 3990 C CA . THR B 1 273 ? -3.242 3.223 53.509 1.00 61.14 270 THR B CA 1
ATOM 3991 C C . THR B 1 273 ? -4.312 3.290 52.432 1.00 63.59 270 THR B C 1
ATOM 3992 O O . THR B 1 273 ? -4.388 4.258 51.676 1.00 63.75 270 THR B O 1
ATOM 3996 N N . LYS B 1 274 ? -5.152 2.261 52.383 1.00 67.02 271 LYS B N 1
ATOM 3997 C CA . LYS B 1 274 ? -6.213 2.181 51.381 1.00 69.44 271 LYS B CA 1
ATOM 3998 C C . LYS B 1 274 ? -7.572 2.608 51.927 1.00 69.92 271 LYS B C 1
ATOM 3999 O O . LYS B 1 274 ? -7.674 3.802 52.296 1.00 70.85 271 LYS B O 1
ATOM 4005 N N . MET C 1 4 ? 17.989 -26.020 25.590 1.00 108.30 1 MET C N 1
ATOM 4006 C CA . MET C 1 4 ? 16.908 -26.205 24.582 1.00 108.75 1 MET C CA 1
ATOM 4007 C C . MET C 1 4 ? 15.529 -26.163 25.224 1.00 108.95 1 MET C C 1
ATOM 4008 O O . MET C 1 4 ? 14.614 -25.527 24.702 1.00 109.60 1 MET C O 1
ATOM 4013 N N . GLU C 1 5 ? 15.376 -26.856 26.349 1.00 108.56 2 GLU C N 1
ATOM 4014 C CA . GLU C 1 5 ? 14.096 -26.886 27.051 1.00 108.25 2 GLU C CA 1
ATOM 4015 C C . GLU C 1 5 ? 13.727 -25.487 27.549 1.00 107.75 2 GLU C C 1
ATOM 4016 O O . GLU C 1 5 ? 12.557 -25.103 27.564 1.00 106.80 2 GLU C O 1
ATOM 4018 N N . GLU C 1 6 ? 14.742 -24.730 27.952 1.00 107.63 3 GLU C N 1
ATOM 4019 C CA . GLU C 1 6 ? 14.547 -23.374 28.450 1.00 107.61 3 GLU C CA 1
ATOM 4020 C C . GLU C 1 6 ? 14.253 -22.411 27.303 1.00 106.91 3 GLU C C 1
ATOM 4021 O O . GLU C 1 6 ? 13.387 -21.535 27.415 1.00 106.20 3 GLU C O 1
ATOM 4027 N N . LEU C 1 7 ? 14.988 -22.579 26.206 1.00 105.84 4 LEU C N 1
ATOM 4028 C CA . LEU C 1 7 ? 14.824 -21.733 25.029 1.00 104.49 4 LEU C CA 1
ATOM 4029 C C . LEU C 1 7 ? 13.462 -21.971 24.384 1.00 102.99 4 LEU C C 1
ATOM 4030 O O . LEU C 1 7 ? 12.664 -21.046 24.258 1.00 103.25 4 LEU C O 1
ATOM 4035 N N . ARG C 1 8 ? 13.196 -23.208 23.975 1.00 100.88 5 ARG C N 1
ATOM 4036 C CA . ARG C 1 8 ? 11.914 -23.533 23.357 1.00 99.22 5 ARG C CA 1
ATOM 4037 C C . ARG C 1 8 ? 10.775 -23.027 24.228 1.00 97.28 5 ARG C C 1
ATOM 4038 O O . ARG C 1 8 ? 9.650 -22.832 23.760 1.00 96.73 5 ARG C O 1
ATOM 4046 N N . GLU C 1 9 ? 11.083 -22.825 25.504 1.00 95.23 6 GLU C N 1
ATOM 4047 C CA . GLU C 1 9 ? 10.108 -22.344 26.472 1.00 92.74 6 GLU C CA 1
ATOM 4048 C C . GLU C 1 9 ? 10.015 -20.818 26.383 1.00 89.50 6 GLU C C 1
ATOM 4049 O O . GLU C 1 9 ? 8.918 -20.262 26.262 1.00 88.66 6 GLU C O 1
ATOM 4055 N N . ARG C 1 10 ? 11.169 -20.154 26.431 1.00 85.50 7 ARG C N 1
ATOM 4056 C CA . ARG C 1 10 ? 11.234 -18.696 26.356 1.00 81.66 7 ARG C CA 1
ATOM 4057 C C . ARG C 1 10 ? 10.528 -18.177 25.095 1.00 79.38 7 ARG C C 1
ATOM 4058 O O . ARG C 1 10 ? 9.910 -17.109 25.108 1.00 80.32 7 ARG C O 1
ATOM 4060 N N . VAL C 1 11 ? 10.614 -18.948 24.014 1.00 74.80 8 VAL C N 1
ATOM 4061 C CA . VAL C 1 11 ? 9.986 -18.591 22.749 1.00 69.57 8 VAL C CA 1
ATOM 4062 C C . VAL C 1 11 ? 8.466 -18.702 22.820 1.00 67.37 8 VAL C C 1
ATOM 4063 O O . VAL C 1 11 ? 7.748 -17.821 22.349 1.00 68.33 8 VAL C O 1
ATOM 4067 N N . TRP C 1 12 ? 7.980 -19.792 23.400 1.00 63.23 9 TRP C N 1
ATOM 4068 C CA . TRP C 1 12 ? 6.545 -20.025 23.528 1.00 57.81 9 TRP C CA 1
ATOM 4069 C C . TRP C 1 12 ? 5.877 -18.931 24.354 1.00 56.94 9 TRP C C 1
ATOM 4070 O O . TRP C 1 12 ? 4.659 -18.747 24.296 1.00 56.13 9 TRP C O 1
ATOM 4081 N N . ASN C 1 13 ? 6.688 -18.201 25.109 1.00 55.63 10 ASN C N 1
ATOM 4082 C CA . ASN C 1 13 ? 6.186 -17.141 25.966 1.00 56.43 10 ASN C CA 1
ATOM 4083 C C . ASN C 1 13 ? 6.602 -15.728 25.564 1.00 54.66 10 ASN C C 1
ATOM 4084 O O . ASN C 1 13 ? 6.375 -14.776 26.312 1.00 54.91 10 ASN C O 1
ATOM 4089 N N . GLY C 1 14 ? 7.217 -15.594 24.394 1.00 51.77 11 GLY C N 1
ATOM 4090 C CA . GLY C 1 14 ? 7.639 -14.284 23.936 1.00 47.83 11 GLY C CA 1
ATOM 4091 C C . GLY C 1 14 ? 6.447 -13.360 23.792 1.00 45.48 11 GLY C C 1
ATOM 4092 O O . GLY C 1 14 ? 5.364 -13.759 23.358 1.00 43.22 11 GLY C O 1
ATOM 4093 N N . THR C 1 15 ? 6.633 -12.108 24.168 1.00 43.68 12 THR C N 1
ATOM 4094 C CA . THR C 1 15 ? 5.536 -11.161 24.072 1.00 41.90 12 THR C CA 1
ATOM 4095 C C . THR C 1 15 ? 6.073 -9.837 23.605 1.00 41.13 12 THR C C 1
ATOM 4096 O O . THR C 1 15 ? 7.290 -9.653 23.476 1.00 38.28 12 THR C O 1
ATOM 4100 N N . ILE C 1 16 ? 5.146 -8.914 23.361 1.00 40.98 13 ILE C N 1
ATOM 4101 C CA . ILE C 1 16 ? 5.490 -7.556 22.969 1.00 39.03 13 ILE C CA 1
ATOM 4102 C C . ILE C 1 16 ? 4.530 -6.592 23.640 1.00 39.41 13 ILE C C 1
ATOM 4103 O O . ILE C 1 16 ? 3.343 -6.877 23.815 1.00 39.89 13 ILE C O 1
ATOM 4108 N N . ASN C 1 17 ? 5.064 -5.451 24.046 1.00 40.51 14 ASN C N 1
ATOM 4109 C CA . ASN C 1 17 ? 4.261 -4.429 24.685 1.00 40.62 14 ASN C CA 1
ATOM 4110 C C . ASN C 1 17 ? 3.708 -3.503 23.620 1.00 41.31 14 ASN C C 1
ATOM 4111 O O . ASN C 1 17 ? 4.461 -2.924 22.826 1.00 41.48 14 ASN C O 1
ATOM 4116 N N . VAL C 1 18 ? 2.388 -3.366 23.611 1.00 39.98 15 VAL C N 1
ATOM 4117 C CA . VAL C 1 18 ? 1.721 -2.528 22.635 1.00 40.58 15 VAL C CA 1
ATOM 4118 C C . VAL C 1 18 ? 0.886 -1.418 23.274 1.00 41.59 15 VAL C C 1
ATOM 4119 O O . VAL C 1 18 ? 0.107 -1.644 24.204 1.00 40.51 15 VAL C O 1
ATOM 4123 N N . GLU C 1 19 ? 1.055 -0.213 22.758 1.00 41.14 16 GLU C N 1
ATOM 4124 C CA . GLU C 1 19 ? 0.288 0.913 23.233 1.00 40.37 16 GLU C CA 1
ATOM 4125 C C . GLU C 1 19 ? -0.690 1.197 22.086 1.00 39.22 16 GLU C C 1
ATOM 4126 O O . GLU C 1 19 ? -0.282 1.386 20.946 1.00 37.62 16 GLU C O 1
ATOM 4132 N N . VAL C 1 20 ? -1.981 1.160 22.384 1.00 38.13 17 VAL C N 1
ATOM 4133 C CA . VAL C 1 20 ? -2.996 1.421 21.381 1.00 39.23 17 VAL C CA 1
ATOM 4134 C C . VAL C 1 20 ? -3.704 2.729 21.693 1.00 39.09 17 VAL C C 1
ATOM 4135 O O . VAL C 1 20 ? -4.246 2.917 22.782 1.00 40.70 17 VAL C O 1
ATOM 4139 N N . VAL C 1 21 ? -3.699 3.626 20.722 1.00 40.02 18 VAL C N 1
ATOM 4140 C CA . VAL C 1 21 ? -4.327 4.926 20.869 1.00 41.11 18 VAL C CA 1
ATOM 4141 C C . VAL C 1 21 ? -5.414 5.067 19.819 1.00 42.13 18 VAL C C 1
ATOM 4142 O O . VAL C 1 21 ? -5.203 4.714 18.663 1.00 42.93 18 VAL C O 1
ATOM 4146 N N . VAL C 1 22 ? -6.576 5.571 20.221 1.00 42.57 19 VAL C N 1
ATOM 4147 C CA . VAL C 1 22 ? -7.667 5.780 19.282 1.00 42.00 19 VAL C CA 1
ATOM 4148 C C . VAL C 1 22 ? -7.216 6.780 18.222 1.00 43.02 19 VAL C C 1
ATOM 4149 O O . VAL C 1 22 ? -6.546 7.759 18.524 1.00 42.24 19 VAL C O 1
ATOM 4153 N N . SER C 1 23 ? -7.576 6.508 16.975 1.00 45.92 20 SER C N 1
ATOM 4154 C CA . SER C 1 23 ? -7.231 7.364 15.844 1.00 48.74 20 SER C CA 1
ATOM 4155 C C . SER C 1 23 ? -7.818 8.777 16.010 1.00 50.03 20 SER C C 1
ATOM 4156 O O . SER C 1 23 ? -8.918 8.938 16.544 1.00 48.99 20 SER C O 1
ATOM 4159 N N . ASP C 1 24 ? -7.081 9.789 15.553 1.00 51.78 21 ASP C N 1
ATOM 4160 C CA . ASP C 1 24 ? -7.537 11.180 15.641 1.00 54.78 21 ASP C CA 1
ATOM 4161 C C . ASP C 1 24 ? -8.866 11.387 14.906 1.00 53.97 21 ASP C C 1
ATOM 4162 O O . ASP C 1 24 ? -9.689 12.211 15.300 1.00 53.69 21 ASP C O 1
ATOM 4167 N N . ALA C 1 25 ? -9.073 10.623 13.843 1.00 53.01 22 ALA C N 1
ATOM 4168 C CA . ALA C 1 25 ? -10.288 10.731 13.045 1.00 53.43 22 ALA C CA 1
ATOM 4169 C C . ALA C 1 25 ? -11.560 10.185 13.685 1.00 53.60 22 ALA C C 1
ATOM 4170 O O . ALA C 1 25 ? -12.663 10.466 13.197 1.00 55.16 22 ALA C O 1
ATOM 4172 N N . ILE C 1 26 ? -11.440 9.417 14.762 1.00 51.43 23 ILE C N 1
ATOM 4173 C CA . ILE C 1 26 ? -12.643 8.845 15.351 1.00 53.08 23 ILE C CA 1
ATOM 4174 C C . ILE C 1 26 ? -12.808 9.048 16.848 1.00 55.30 23 ILE C C 1
ATOM 4175 O O . ILE C 1 26 ? -13.757 8.544 17.448 1.00 54.91 23 ILE C O 1
ATOM 4180 N N . VAL C 1 27 ? -11.885 9.787 17.448 1.00 57.22 24 VAL C N 1
ATOM 4181 C CA . VAL C 1 27 ? -11.937 10.038 18.877 1.00 59.91 24 VAL C CA 1
ATOM 4182 C C . VAL C 1 27 ? -12.769 11.279 19.191 1.00 62.62 24 VAL C C 1
ATOM 4183 O O . VAL C 1 27 ? -12.789 12.235 18.413 1.00 63.17 24 VAL C O 1
ATOM 4187 N N . VAL C 1 28 ? -13.478 11.242 20.316 1.00 65.26 25 VAL C N 1
ATOM 4188 C CA . VAL C 1 28 ? -14.274 12.376 20.752 1.00 68.94 25 VAL C CA 1
ATOM 4189 C C . VAL C 1 28 ? -13.246 13.469 20.988 1.00 71.95 25 VAL C C 1
ATOM 4190 O O . VAL C 1 28 ? -12.222 13.226 21.630 1.00 72.28 25 VAL C O 1
ATOM 4194 N N . PRO C 1 29 ? -13.493 14.684 20.469 1.00 74.39 26 PRO C N 1
ATOM 4195 C CA . PRO C 1 29 ? -12.539 15.783 20.655 1.00 75.89 26 PRO C CA 1
ATOM 4196 C C . PRO C 1 29 ? -12.239 16.113 22.113 1.00 76.86 26 PRO C C 1
ATOM 4197 O O . PRO C 1 29 ? -13.027 15.809 23.014 1.00 75.53 26 PRO C O 1
ATOM 4201 N N . ASN C 1 30 ? -11.082 16.731 22.330 1.00 79.04 27 ASN C N 1
ATOM 4202 C CA . ASN C 1 30 ? -10.650 17.135 23.665 1.00 81.34 27 ASN C CA 1
ATOM 4203 C C . ASN C 1 30 ? -10.652 15.969 24.653 1.00 81.22 27 ASN C C 1
ATOM 4204 O O . ASN C 1 30 ? -11.303 16.034 25.702 1.00 81.47 27 ASN C O 1
ATOM 4209 N N . THR C 1 31 ? -9.931 14.902 24.318 1.00 80.11 28 THR C N 1
ATOM 4210 C CA . THR C 1 31 ? -9.849 13.741 25.199 1.00 78.44 28 THR C CA 1
ATOM 4211 C C . THR C 1 31 ? -8.410 13.555 25.670 1.00 77.48 28 THR C C 1
ATOM 4212 O O . THR C 1 31 ? -7.468 13.786 24.912 1.00 77.16 28 THR C O 1
ATOM 4216 N N . THR C 1 32 ? -8.242 13.147 26.924 1.00 75.97 29 THR C N 1
ATOM 4217 C CA . THR C 1 32 ? -6.905 12.949 27.470 1.00 74.41 29 THR C CA 1
ATOM 4218 C C . THR C 1 32 ? -6.287 11.633 27.002 1.00 73.16 29 THR C C 1
ATOM 4219 O O . THR C 1 32 ? -6.973 10.616 26.873 1.00 71.86 29 THR C O 1
ATOM 4223 N N . LEU C 1 33 ? -4.980 11.676 26.761 1.00 71.69 30 LEU C N 1
ATOM 4224 C CA . LEU C 1 33 ? -4.218 10.522 26.309 1.00 69.42 30 LEU C CA 1
ATOM 4225 C C . LEU C 1 33 ? -4.622 9.299 27.115 1.00 68.78 30 LEU C C 1
ATOM 4226 O O . LEU C 1 33 ? -4.867 8.225 26.565 1.00 69.49 30 LEU C O 1
ATOM 4231 N N . ALA C 1 34 ? -4.706 9.479 28.425 1.00 67.52 31 ALA C N 1
ATOM 4232 C CA . ALA C 1 34 ? -5.068 8.396 29.325 1.00 67.26 31 ALA C CA 1
ATOM 4233 C C . ALA C 1 34 ? -6.401 7.745 28.992 1.00 67.03 31 ALA C C 1
ATOM 4234 O O . ALA C 1 34 ? -6.571 6.543 29.190 1.00 67.22 31 ALA C O 1
ATOM 4236 N N . ASP C 1 35 ? -7.343 8.539 28.488 1.00 67.20 32 ASP C N 1
ATOM 4237 C CA . ASP C 1 35 ? -8.678 8.040 28.149 1.00 65.81 32 ASP C CA 1
ATOM 4238 C C . ASP C 1 35 ? -8.736 7.263 26.832 1.00 63.13 32 ASP C C 1
ATOM 4239 O O . ASP C 1 35 ? -9.441 6.261 26.720 1.00 61.42 32 ASP C O 1
ATOM 4244 N N . LYS C 1 36 ? -7.998 7.739 25.837 1.00 59.92 33 LYS C N 1
ATOM 4245 C CA . LYS C 1 36 ? -7.987 7.110 24.526 1.00 58.56 33 LYS C CA 1
ATOM 4246 C C . LYS C 1 36 ? -6.796 6.164 24.343 1.00 57.31 33 LYS C C 1
ATOM 4247 O O . LYS C 1 36 ? -6.378 5.873 23.218 1.00 55.59 33 LYS C O 1
ATOM 4253 N N . SER C 1 37 ? -6.252 5.681 25.450 1.00 55.23 34 SER C N 1
ATOM 4254 C CA . SER C 1 37 ? -5.116 4.791 25.373 1.00 54.06 34 SER C CA 1
ATOM 4255 C C . SER C 1 37 ? -5.221 3.583 26.262 1.00 53.84 34 SER C C 1
ATOM 4256 O O . SER C 1 37 ? -5.892 3.602 27.292 1.00 56.92 34 SER C O 1
ATOM 4259 N N . CYS C 1 38 ? -4.559 2.520 25.836 1.00 50.70 35 CYS C N 1
ATOM 4260 C CA . CYS C 1 38 ? -4.482 1.314 26.620 1.00 47.84 35 CYS C CA 1
ATOM 4261 C C . CYS C 1 38 ? -3.175 0.616 26.243 1.00 46.47 35 CYS C C 1
ATOM 4262 O O . CYS C 1 38 ? -2.663 0.768 25.130 1.00 42.93 35 CYS C O 1
ATOM 4265 N N . HIS C 1 39 ? -2.607 -0.087 27.212 1.00 44.93 36 HIS C N 1
ATOM 4266 C CA . HIS C 1 39 ? -1.367 -0.807 27.022 1.00 43.68 36 HIS C CA 1
ATOM 4267 C C . HIS C 1 39 ? -1.667 -2.278 27.208 1.00 44.19 36 HIS C C 1
ATOM 4268 O O . HIS C 1 39 ? -2.233 -2.668 28.221 1.00 47.44 36 HIS C O 1
ATOM 4275 N N . ILE C 1 40 ? -1.303 -3.093 26.229 1.00 43.79 37 ILE C N 1
ATOM 4276 C CA . ILE C 1 40 ? -1.545 -4.521 26.334 1.00 44.85 37 ILE C CA 1
ATOM 4277 C C . ILE C 1 40 ? -0.345 -5.374 25.912 1.00 43.77 37 ILE C C 1
ATOM 4278 O O . ILE C 1 40 ? 0.351 -5.069 24.947 1.00 43.76 37 ILE C O 1
ATOM 4283 N N . VAL C 1 41 ? -0.103 -6.436 26.664 1.00 42.58 38 VAL C N 1
ATOM 4284 C CA . VAL C 1 41 ? 0.984 -7.349 26.368 1.00 42.25 38 VAL C CA 1
ATOM 4285 C C . VAL C 1 41 ? 0.432 -8.364 25.373 1.00 42.43 38 VAL C C 1
ATOM 4286 O O . VAL C 1 41 ? -0.593 -8.983 25.634 1.00 43.13 38 VAL C O 1
ATOM 4290 N N . MET C 1 42 ? 1.084 -8.508 24.221 1.00 41.72 39 MET C N 1
ATOM 4291 C CA . MET C 1 42 ? 0.623 -9.460 23.213 1.00 42.15 39 MET C CA 1
ATOM 4292 C C . MET C 1 42 ? 1.595 -10.615 23.025 1.00 42.96 39 MET C C 1
ATOM 4293 O O . MET C 1 42 ? 2.813 -10.439 23.102 1.00 42.22 39 MET C O 1
ATOM 4298 N N . LEU C 1 43 ? 1.052 -11.803 22.790 1.00 43.60 40 LEU C N 1
ATOM 4299 C CA . LEU C 1 43 ? 1.894 -12.962 22.553 1.00 44.97 40 LEU C CA 1
ATOM 4300 C C . LEU C 1 43 ? 2.464 -12.801 21.154 1.00 45.80 40 LEU C C 1
ATOM 4301 O O . LEU C 1 43 ? 1.726 -12.522 20.208 1.00 46.21 40 LEU C O 1
ATOM 4306 N N . ARG C 1 44 ? 3.773 -12.969 21.026 1.00 46.63 41 ARG C N 1
ATOM 4307 C CA . ARG C 1 44 ? 4.429 -12.864 19.735 1.00 48.64 41 ARG C CA 1
ATOM 4308 C C . ARG C 1 44 ? 3.796 -13.779 18.700 1.00 51.23 41 ARG C C 1
ATOM 4309 O O . ARG C 1 44 ? 3.597 -13.373 17.551 1.00 52.24 41 ARG C O 1
ATOM 4317 N N . ASP C 1 45 ? 3.485 -15.012 19.089 1.00 52.88 42 ASP C N 1
ATOM 4318 C CA . ASP C 1 45 ? 2.883 -15.928 18.135 1.00 57.98 42 ASP C CA 1
ATOM 4319 C C . ASP C 1 45 ? 1.368 -15.984 18.235 1.00 58.37 42 ASP C C 1
ATOM 4320 O O . ASP C 1 45 ? 0.763 -17.048 18.329 1.00 61.39 42 ASP C O 1
ATOM 4325 N N . ALA C 1 46 ? 0.760 -14.812 18.206 1.00 57.55 43 ALA C N 1
ATOM 4326 C CA . ALA C 1 46 ? -0.678 -14.698 18.266 1.00 56.49 43 ALA C CA 1
ATOM 4327 C C . ALA C 1 46 ? -1.063 -13.766 17.131 1.00 56.56 43 ALA C C 1
ATOM 4328 O O . ALA C 1 46 ? -0.216 -13.067 16.581 1.00 56.09 43 ALA C O 1
ATOM 4330 N N . TYR C 1 47 ? -2.333 -13.757 16.764 1.00 56.28 44 TYR C N 1
ATOM 4331 C CA . TYR C 1 47 ? -2.768 -12.881 15.692 1.00 57.08 44 TYR C CA 1
ATOM 4332 C C . TYR C 1 47 ? -3.344 -11.576 16.240 1.00 55.34 44 TYR C C 1
ATOM 4333 O O . TYR C 1 47 ? -4.230 -11.599 17.091 1.00 53.87 44 TYR C O 1
ATOM 4342 N N . LEU C 1 48 ? -2.820 -10.444 15.763 1.00 54.98 45 LEU C N 1
ATOM 4343 C CA . LEU C 1 48 ? -3.286 -9.121 16.192 1.00 52.67 45 LEU C CA 1
ATOM 4344 C C . LEU C 1 48 ? -4.792 -9.109 16.390 1.00 53.58 45 LEU C C 1
ATOM 4345 O O . LEU C 1 48 ? -5.302 -8.481 17.319 1.00 55.71 45 LEU C O 1
ATOM 4350 N N . GLY C 1 49 ? -5.501 -9.811 15.508 1.00 54.59 46 GLY C N 1
ATOM 4351 C CA . GLY C 1 49 ? -6.947 -9.877 15.589 1.00 53.26 46 GLY C CA 1
ATOM 4352 C C . GLY C 1 49 ? -7.473 -10.350 16.922 1.00 56.49 46 GLY C C 1
ATOM 4353 O O . GLY C 1 49 ? -8.552 -9.927 17.341 1.00 58.23 46 GLY C O 1
ATOM 4354 N N . PHE C 1 50 ? -6.734 -11.236 17.589 1.00 58.13 47 PHE C N 1
ATOM 4355 C CA . PHE C 1 50 ? -7.165 -11.744 18.893 1.00 59.54 47 PHE C CA 1
ATOM 4356 C C . PHE C 1 50 ? -7.437 -10.592 19.834 1.00 58.54 47 PHE C C 1
ATOM 4357 O O . PHE C 1 50 ? -8.371 -10.632 20.625 1.00 61.12 47 PHE C O 1
ATOM 4365 N N . TYR C 1 51 ? -6.613 -9.560 19.742 1.00 57.06 48 TYR C N 1
ATOM 4366 C CA . TYR C 1 51 ? -6.723 -8.425 20.646 1.00 55.94 48 TYR C CA 1
ATOM 4367 C C . TYR C 1 51 ? -7.663 -7.297 20.251 1.00 55.40 48 TYR C C 1
ATOM 4368 O O . TYR C 1 51 ? -8.072 -6.506 21.102 1.00 53.95 48 TYR C O 1
ATOM 4377 N N . LEU C 1 52 ? -8.020 -7.232 18.976 1.00 56.39 49 LEU C N 1
ATOM 4378 C CA . LEU C 1 52 ? -8.889 -6.165 18.489 1.00 60.19 49 LEU C CA 1
ATOM 4379 C C . LEU C 1 52 ? -10.184 -5.918 19.273 1.00 60.45 49 LEU C C 1
ATOM 4380 O O . LEU C 1 52 ? -10.477 -4.785 19.675 1.00 60.07 49 LEU C O 1
ATOM 4385 N N . PRO C 1 53 ? -10.981 -6.968 19.498 1.00 61.08 50 PRO C N 1
ATOM 4386 C CA . PRO C 1 53 ? -12.230 -6.778 20.244 1.00 60.82 50 PRO C CA 1
ATOM 4387 C C . PRO C 1 53 ? -11.978 -6.302 21.665 1.00 59.92 50 PRO C C 1
ATOM 4388 O O . PRO C 1 53 ? -12.759 -5.534 22.233 1.00 60.08 50 PRO C O 1
ATOM 4392 N N . THR C 1 54 ? -10.873 -6.753 22.237 1.00 59.02 51 THR C N 1
ATOM 4393 C CA . THR C 1 54 ? -10.531 -6.370 23.597 1.00 58.62 51 THR C CA 1
ATOM 4394 C C . THR C 1 54 ? -10.157 -4.898 23.655 1.00 58.13 51 THR C C 1
ATOM 4395 O O . THR C 1 54 ? -10.624 -4.161 24.522 1.00 58.91 51 THR C O 1
ATOM 4399 N N . VAL C 1 55 ? -9.303 -4.481 22.729 1.00 56.66 52 VAL C N 1
ATOM 4400 C CA . VAL C 1 55 ? -8.857 -3.098 22.671 1.00 55.98 52 VAL C CA 1
ATOM 4401 C C . VAL C 1 55 ? -10.045 -2.189 22.383 1.00 56.17 52 VAL C C 1
ATOM 4402 O O . VAL C 1 55 ? -10.209 -1.146 23.019 1.00 54.45 52 VAL C O 1
ATOM 4406 N N . VAL C 1 56 ? -10.875 -2.595 21.424 1.00 56.28 53 VAL C N 1
ATOM 4407 C CA . VAL C 1 56 ? -12.054 -1.816 21.059 1.00 55.57 53 VAL C CA 1
ATOM 4408 C C . VAL C 1 56 ? -12.974 -1.588 22.251 1.00 55.21 53 VAL C C 1
ATOM 4409 O O . VAL C 1 56 ? -13.590 -0.537 22.359 1.00 55.84 53 VAL C O 1
ATOM 4413 N N . ARG C 1 57 ? -13.069 -2.567 23.145 1.00 56.86 54 ARG C N 1
ATOM 4414 C CA . ARG C 1 57 ? -13.914 -2.424 24.335 1.00 56.24 54 ARG C CA 1
ATOM 4415 C C . ARG C 1 57 ? -13.274 -1.432 25.303 1.00 56.21 54 ARG C C 1
ATOM 4416 O O . ARG C 1 57 ? -13.924 -0.508 25.778 1.00 57.56 54 ARG C O 1
ATOM 4418 N N . LYS C 1 58 ? -11.987 -1.612 25.572 1.00 56.76 55 LYS C N 1
ATOM 4419 C CA . LYS C 1 58 ? -11.269 -0.725 26.473 1.00 57.45 55 LYS C CA 1
ATOM 4420 C C . LYS C 1 58 ? -11.317 0.739 26.055 1.00 56.22 55 LYS C C 1
ATOM 4421 O O . LYS C 1 58 ? -11.157 1.623 26.894 1.00 55.43 55 LYS C O 1
ATOM 4427 N N . LEU C 1 59 ? -11.525 1.009 24.770 1.00 54.58 56 LEU C N 1
ATOM 4428 C CA . LEU C 1 59 ? -11.532 2.396 24.319 1.00 54.47 56 LEU C CA 1
ATOM 4429 C C . LEU C 1 59 ? -12.885 2.933 23.827 1.00 54.45 56 LEU C C 1
ATOM 4430 O O . LEU C 1 59 ? -12.977 4.075 23.378 1.00 52.68 56 LEU C O 1
ATOM 4435 N N . ALA C 1 60 ? -13.926 2.116 23.939 1.00 57.29 57 ALA C N 1
ATOM 4436 C CA . ALA C 1 60 ? -15.279 2.488 23.508 1.00 61.45 57 ALA C CA 1
ATOM 4437 C C . ALA C 1 60 ? -15.652 3.934 23.830 1.00 63.70 57 ALA C C 1
ATOM 4438 O O . ALA C 1 60 ? -15.863 4.755 22.931 1.00 63.92 57 ALA C O 1
ATOM 4440 N N . ASP C 1 61 ? -15.735 4.221 25.122 1.00 65.34 58 ASP C N 1
ATOM 4441 C CA . ASP C 1 61 ? -16.084 5.541 25.634 1.00 68.04 58 ASP C CA 1
ATOM 4442 C C . ASP C 1 61 ? -15.444 6.710 24.902 1.00 68.01 58 ASP C C 1
ATOM 4443 O O . ASP C 1 61 ? -16.048 7.772 24.779 1.00 69.88 58 ASP C O 1
ATOM 4448 N N . THR C 1 62 ? -14.222 6.527 24.426 1.00 66.50 59 THR C N 1
ATOM 4449 C CA . THR C 1 62 ? -13.521 7.611 23.753 1.00 65.79 59 THR C CA 1
ATOM 4450 C C . THR C 1 62 ? -13.807 7.675 22.253 1.00 64.33 59 THR C C 1
ATOM 4451 O O . THR C 1 62 ? -13.255 8.510 21.534 1.00 61.74 59 THR C O 1
ATOM 4455 N N . ILE C 1 63 ? -14.697 6.808 21.787 1.00 63.97 60 ILE C N 1
ATOM 4456 C CA . ILE C 1 63 ? -15.028 6.766 20.369 1.00 65.27 60 ILE C CA 1
ATOM 4457 C C . ILE C 1 63 ? -16.355 7.448 20.033 1.00 66.61 60 ILE C C 1
ATOM 4458 O O . ILE C 1 63 ? -17.415 7.029 20.503 1.00 66.14 60 ILE C O 1
ATOM 4463 N N . LYS C 1 64 ? -16.280 8.496 19.210 1.00 68.14 61 LYS C N 1
ATOM 4464 C CA . LYS C 1 64 ? -17.455 9.277 18.808 1.00 70.12 61 LYS C CA 1
ATOM 4465 C C . LYS C 1 64 ? -18.332 8.575 17.778 1.00 71.68 61 LYS C C 1
ATOM 4466 O O . LYS C 1 64 ? -19.562 8.573 17.896 1.00 71.68 61 LYS C O 1
ATOM 4472 N N . VAL C 1 65 ? -17.690 7.992 16.767 1.00 72.85 62 VAL C N 1
ATOM 4473 C CA . VAL C 1 65 ? -18.382 7.275 15.697 1.00 73.63 62 VAL C CA 1
ATOM 4474 C C . VAL C 1 65 ? -19.165 6.072 16.246 1.00 74.33 62 VAL C C 1
ATOM 4475 O O . VAL C 1 65 ? -18.755 5.440 17.224 1.00 74.72 62 VAL C O 1
ATOM 4479 N N . PRO C 1 66 ? -20.323 5.759 15.638 1.00 74.49 63 PRO C N 1
ATOM 4480 C CA . PRO C 1 66 ? -21.140 4.625 16.084 1.00 73.62 63 PRO C CA 1
ATOM 4481 C C . PRO C 1 66 ? -20.670 3.361 15.366 1.00 73.30 63 PRO C C 1
ATOM 4482 O O . PRO C 1 66 ? -20.186 3.434 14.234 1.00 72.48 63 PRO C O 1
ATOM 4486 N N . TYR C 1 67 ? -20.807 2.205 16.009 1.00 72.26 64 TYR C N 1
ATOM 4487 C CA . TYR C 1 67 ? -20.363 0.971 15.376 1.00 71.79 64 TYR C CA 1
ATOM 4488 C C . TYR C 1 67 ? -21.150 -0.289 15.729 1.00 73.15 64 TYR C C 1
ATOM 4489 O O . TYR C 1 67 ? -21.600 -0.471 16.861 1.00 72.66 64 TYR C O 1
ATOM 4498 N N . GLU C 1 68 ? -21.290 -1.160 14.732 1.00 74.81 65 GLU C N 1
ATOM 4499 C CA . GLU C 1 68 ? -22.007 -2.427 14.851 1.00 77.25 65 GLU C CA 1
ATOM 4500 C C . GLU C 1 68 ? -21.261 -3.477 15.678 1.00 77.15 65 GLU C C 1
ATOM 4501 O O . GLU C 1 68 ? -21.622 -3.745 16.823 1.00 78.12 65 GLU C O 1
ATOM 4507 N N . SER C 1 69 ? -20.225 -4.074 15.095 1.00 75.93 66 SER C N 1
ATOM 4508 C CA . SER C 1 69 ? -19.462 -5.099 15.793 1.00 75.49 66 SER C CA 1
ATOM 4509 C C . SER C 1 69 ? -18.122 -4.585 16.310 1.00 75.00 66 SER C C 1
ATOM 4510 O O . SER C 1 69 ? -17.769 -3.418 16.117 1.00 74.21 66 SER C O 1
ATOM 4513 N N . ASP C 1 70 ? -17.385 -5.464 16.981 1.00 74.22 67 ASP C N 1
ATOM 4514 C CA . ASP C 1 70 ? -16.078 -5.116 17.527 1.00 73.85 67 ASP C CA 1
ATOM 4515 C C . ASP C 1 70 ? -14.975 -5.709 16.658 1.00 72.51 67 ASP C C 1
ATOM 4516 O O . ASP C 1 70 ? -13.833 -5.848 17.094 1.00 72.44 67 ASP C O 1
ATOM 4521 N N . TYR C 1 71 ? -15.329 -6.043 15.422 1.00 71.39 68 TYR C N 1
ATOM 4522 C CA . TYR C 1 71 ? -14.388 -6.619 14.470 1.00 70.83 68 TYR C CA 1
ATOM 4523 C C . TYR C 1 71 ? -14.481 -5.911 13.117 1.00 68.21 68 TYR C C 1
ATOM 4524 O O . TYR C 1 71 ? -13.484 -5.384 12.592 1.00 64.41 68 TYR C O 1
ATOM 4533 N N . ARG C 1 72 ? -15.695 -5.909 12.567 1.00 65.16 69 ARG C N 1
ATOM 4534 C CA . ARG C 1 72 ? -15.965 -5.306 11.268 1.00 62.41 69 ARG C CA 1
ATOM 4535 C C . ARG C 1 72 ? -15.628 -3.824 11.192 1.00 59.19 69 ARG C C 1
ATOM 4536 O O . ARG C 1 72 ? -16.079 -3.022 12.010 1.00 58.05 69 ARG C O 1
ATOM 4538 N N . ASN C 1 73 ? -14.822 -3.490 10.189 1.00 55.44 70 ASN C N 1
ATOM 4539 C CA . ASN C 1 73 ? -14.389 -2.130 9.907 1.00 53.22 70 ASN C CA 1
ATOM 4540 C C . ASN C 1 73 ? -13.352 -1.555 10.852 1.00 51.53 70 ASN C C 1
ATOM 4541 O O . ASN C 1 73 ? -13.061 -0.360 10.787 1.00 53.14 70 ASN C O 1
ATOM 4546 N N . TRP C 1 74 ? -12.807 -2.379 11.739 1.00 46.31 71 TRP C N 1
ATOM 4547 C CA . TRP C 1 74 ? -11.771 -1.901 12.642 1.00 42.71 71 TRP C CA 1
ATOM 4548 C C . TRP C 1 74 ? -10.441 -2.460 12.154 1.00 40.85 71 TRP C C 1
ATOM 4549 O O . TRP C 1 74 ? -10.411 -3.539 11.571 1.00 39.63 71 TRP C O 1
ATOM 4560 N N . TRP C 1 75 ? -9.357 -1.720 12.370 1.00 37.28 72 TRP C N 1
ATOM 4561 C CA . TRP C 1 75 ? -8.035 -2.172 11.977 1.00 37.02 72 TRP C CA 1
ATOM 4562 C C . TRP C 1 75 ? -7.019 -1.288 12.697 1.00 39.80 72 TRP C C 1
ATOM 4563 O O . TRP C 1 75 ? -7.367 -0.214 13.187 1.00 40.53 72 TRP C O 1
ATOM 4574 N N . PHE C 1 76 ? -5.776 -1.755 12.785 1.00 39.49 73 PHE C N 1
ATOM 4575 C CA . PHE C 1 76 ? -4.717 -1.004 13.430 1.00 38.08 73 PHE C CA 1
ATOM 4576 C C . PHE C 1 76 ? -3.859 -0.366 12.357 1.00 39.64 73 PHE C C 1
ATOM 4577 O O . PHE C 1 76 ? -3.758 -0.868 11.235 1.00 37.88 73 PHE C O 1
ATOM 4585 N N . GLU C 1 77 ? -3.231 0.744 12.711 1.00 39.60 74 GLU C N 1
ATOM 4586 C CA . GLU C 1 77 ? -2.337 1.420 11.791 1.00 40.47 74 GLU C CA 1
ATOM 4587 C C . GLU C 1 77 ? -1.059 1.690 12.551 1.00 40.06 74 GLU C C 1
ATOM 4588 O O . GLU C 1 77 ? -1.075 1.875 13.757 1.00 39.92 74 GLU C O 1
ATOM 4594 N N . TYR C 1 78 ? 0.051 1.675 11.833 1.00 40.74 75 TYR C N 1
ATOM 4595 C CA . TYR C 1 78 ? 1.342 1.960 12.407 1.00 40.74 75 TYR C CA 1
ATOM 4596 C C . TYR C 1 78 ? 1.986 2.968 11.467 1.00 42.94 75 TYR C C 1
ATOM 4597 O O . TYR C 1 78 ? 2.201 2.676 10.297 1.00 42.40 75 TYR C O 1
ATOM 4606 N N . ASN C 1 79 ? 2.270 4.161 11.979 1.00 45.84 76 ASN C N 1
ATOM 4607 C CA . ASN C 1 79 ? 2.872 5.216 11.175 1.00 48.26 76 ASN C CA 1
ATOM 4608 C C . ASN C 1 79 ? 2.138 5.475 9.869 1.00 47.08 76 ASN C C 1
ATOM 4609 O O . ASN C 1 79 ? 2.752 5.591 8.817 1.00 48.83 76 ASN C O 1
ATOM 4614 N N . GLY C 1 80 ? 0.820 5.557 9.939 1.00 46.88 77 GLY C N 1
ATOM 4615 C CA . GLY C 1 80 ? 0.032 5.822 8.755 1.00 46.27 77 GLY C CA 1
ATOM 4616 C C . GLY C 1 80 ? -0.342 4.633 7.889 1.00 48.07 77 GLY C C 1
ATOM 4617 O O . GLY C 1 80 ? -1.142 4.784 6.962 1.00 49.75 77 GLY C O 1
ATOM 4618 N N . GLU C 1 81 ? 0.215 3.455 8.153 1.00 46.57 78 GLU C N 1
ATOM 4619 C CA . GLU C 1 81 ? -0.132 2.302 7.326 1.00 45.60 78 GLU C CA 1
ATOM 4620 C C . GLU C 1 81 ? -0.935 1.242 8.046 1.00 42.03 78 GLU C C 1
ATOM 4621 O O . GLU C 1 81 ? -0.609 0.868 9.168 1.00 41.12 78 GLU C O 1
ATOM 4627 N N . GLY C 1 82 ? -1.994 0.766 7.401 1.00 40.47 79 GLY C N 1
ATOM 4628 C CA . GLY C 1 82 ? -2.800 -0.289 7.993 1.00 40.23 79 GLY C CA 1
ATOM 4629 C C . GLY C 1 82 ? -1.897 -1.498 8.212 1.00 39.18 79 GLY C C 1
ATOM 4630 O O . GLY C 1 82 ? -1.061 -1.795 7.369 1.00 37.94 79 GLY C O 1
ATOM 4631 N N . VAL C 1 83 ? -2.034 -2.172 9.351 1.00 39.41 80 VAL C N 1
ATOM 4632 C CA . VAL C 1 83 ? -1.222 -3.350 9.661 1.00 40.56 80 VAL C CA 1
ATOM 4633 C C . VAL C 1 83 ? -1.980 -4.624 9.240 1.00 42.57 80 VAL C C 1
ATOM 4634 O O . VAL C 1 83 ? -3.173 -4.752 9.509 1.00 41.59 80 VAL C O 1
ATOM 4638 N N . PRO C 1 84 ? -1.296 -5.571 8.561 1.00 44.00 81 PRO C N 1
ATOM 4639 C CA . PRO C 1 84 ? -1.897 -6.833 8.101 1.00 45.97 81 PRO C CA 1
ATOM 4640 C C . PRO C 1 84 ? -1.964 -7.833 9.235 1.00 51.91 81 PRO C C 1
ATOM 4641 O O . PRO C 1 84 ? -0.967 -8.525 9.480 1.00 56.51 81 PRO C O 1
ATOM 4645 N N . TRP C 1 85 ? -3.103 -7.947 9.920 1.00 54.10 82 TRP C N 1
ATOM 4646 C CA . TRP C 1 85 ? -3.216 -8.903 11.041 1.00 57.94 82 TRP C CA 1
ATOM 4647 C C . TRP C 1 85 ? -3.306 -10.391 10.684 1.00 56.43 82 TRP C C 1
ATOM 4648 O O . TRP C 1 85 ? -3.492 -11.223 11.569 1.00 54.81 82 TRP C O 1
ATOM 4659 N N . GLU C 1 86 ? -3.179 -10.753 9.417 1.00 55.42 83 GLU C N 1
ATOM 4660 C CA . GLU C 1 86 ? -3.288 -12.178 9.128 1.00 56.39 83 GLU C CA 1
ATOM 4661 C C . GLU C 1 86 ? -1.924 -12.787 9.396 1.00 55.34 83 GLU C C 1
ATOM 4662 O O . GLU C 1 86 ? -1.680 -13.939 9.095 1.00 57.13 83 GLU C O 1
ATOM 4668 N N . TYR C 1 87 ? -1.041 -11.992 9.988 1.00 54.24 84 TYR C N 1
ATOM 4669 C CA . TYR C 1 87 ? 0.287 -12.454 10.338 1.00 53.63 84 TYR C CA 1
ATOM 4670 C C . TYR C 1 87 ? 0.459 -12.329 11.845 1.00 53.47 84 TYR C C 1
ATOM 4671 O O . TYR C 1 87 ? -0.207 -11.513 12.486 1.00 56.02 84 TYR C O 1
ATOM 4680 N N . PRO C 1 88 ? 1.340 -13.150 12.438 1.00 52.12 85 PRO C N 1
ATOM 4681 C CA . PRO C 1 88 ? 1.546 -13.071 13.889 1.00 50.23 85 PRO C CA 1
ATOM 4682 C C . PRO C 1 88 ? 2.162 -11.759 14.375 1.00 48.23 85 PRO C C 1
ATOM 4683 O O . PRO C 1 88 ? 3.005 -11.166 13.699 1.00 48.09 85 PRO C O 1
ATOM 4687 N N . CYS C 1 89 ? 1.724 -11.333 15.559 1.00 45.94 86 CYS C N 1
ATOM 4688 C CA . CYS C 1 89 ? 2.167 -10.095 16.200 1.00 45.85 86 CYS C CA 1
ATOM 4689 C C . CYS C 1 89 ? 3.660 -9.866 16.171 1.00 43.34 86 CYS C C 1
ATOM 4690 O O . CYS C 1 89 ? 4.124 -8.820 15.721 1.00 42.14 86 CYS C O 1
ATOM 4693 N N . GLY C 1 90 ? 4.403 -10.841 16.687 1.00 42.83 87 GLY C N 1
ATOM 4694 C CA . GLY C 1 90 ? 5.848 -10.736 16.734 1.00 41.25 87 GLY C CA 1
ATOM 4695 C C . GLY C 1 90 ? 6.472 -10.486 15.375 1.00 41.12 87 GLY C C 1
ATOM 4696 O O . GLY C 1 90 ? 7.366 -9.642 15.243 1.00 38.99 87 GLY C O 1
ATOM 4697 N N . VAL C 1 91 ? 6.004 -11.215 14.365 1.00 38.20 88 VAL C N 1
ATOM 4698 C CA . VAL C 1 91 ? 6.541 -11.045 13.023 1.00 41.88 88 VAL C CA 1
ATOM 4699 C C . VAL C 1 91 ? 6.334 -9.590 12.572 1.00 41.38 88 VAL C C 1
ATOM 4700 O O . VAL C 1 91 ? 7.288 -8.905 12.172 1.00 40.72 88 VAL C O 1
ATOM 4704 N N . LEU C 1 92 ? 5.091 -9.126 12.678 1.00 40.04 89 LEU C N 1
ATOM 4705 C CA . LEU C 1 92 ? 4.717 -7.769 12.284 1.00 40.24 89 LEU C CA 1
ATOM 4706 C C . LEU C 1 92 ? 5.526 -6.712 13.010 1.00 42.14 89 LEU C C 1
ATOM 4707 O O . LEU C 1 92 ? 5.989 -5.750 12.400 1.00 43.44 89 LEU C O 1
ATOM 4712 N N . PHE C 1 93 ? 5.682 -6.890 14.316 1.00 43.84 90 PHE C N 1
ATOM 4713 C CA . PHE C 1 93 ? 6.444 -5.964 15.128 1.00 45.27 90 PHE C CA 1
ATOM 4714 C C . PHE C 1 93 ? 7.903 -5.941 14.663 1.00 46.83 90 PHE C C 1
ATOM 4715 O O . PHE C 1 93 ? 8.497 -4.880 14.523 1.00 48.14 90 PHE C O 1
ATOM 4723 N N . ASP C 1 94 ? 8.487 -7.108 14.428 1.00 48.53 91 ASP C N 1
ATOM 4724 C CA . ASP C 1 94 ? 9.875 -7.145 13.963 1.00 51.73 91 ASP C CA 1
ATOM 4725 C C . ASP C 1 94 ? 9.964 -6.544 12.561 1.00 51.22 91 ASP C C 1
ATOM 4726 O O . ASP C 1 94 ? 10.967 -5.936 12.185 1.00 49.97 91 ASP C O 1
ATOM 4731 N N . LEU C 1 95 ? 8.901 -6.713 11.787 1.00 51.74 92 LEU C N 1
ATOM 4732 C CA . LEU C 1 95 ? 8.872 -6.184 10.433 1.00 50.91 92 LEU C CA 1
ATOM 4733 C C . LEU C 1 95 ? 8.757 -4.667 10.396 1.00 51.22 92 LEU C C 1
ATOM 4734 O O . LEU C 1 95 ? 9.522 -4.004 9.707 1.00 51.62 92 LEU C O 1
ATOM 4739 N N . LEU C 1 96 ? 7.818 -4.129 11.168 1.00 50.83 93 LEU C N 1
ATOM 4740 C CA . LEU C 1 96 ? 7.533 -2.701 11.166 1.00 50.97 93 LEU C CA 1
ATOM 4741 C C . LEU C 1 96 ? 8.219 -1.779 12.174 1.00 54.73 93 LEU C C 1
ATOM 4742 O O . LEU C 1 96 ? 8.418 -0.596 11.890 1.00 54.20 93 LEU C O 1
ATOM 4747 N N . ASN C 1 97 ? 8.572 -2.297 13.344 1.00 58.51 94 ASN C N 1
ATOM 4748 C CA . ASN C 1 97 ? 9.201 -1.467 14.361 1.00 62.89 94 ASN C CA 1
ATOM 4749 C C . ASN C 1 97 ? 10.306 -0.556 13.824 1.00 65.41 94 ASN C C 1
ATOM 4750 O O . ASN C 1 97 ? 11.251 -1.012 13.174 1.00 65.98 94 ASN C O 1
ATOM 4755 N N . LYS C 1 98 ? 10.178 0.737 14.111 1.00 66.83 95 LYS C N 1
ATOM 4756 C CA . LYS C 1 98 ? 11.146 1.730 13.660 1.00 68.51 95 LYS C CA 1
ATOM 4757 C C . LYS C 1 98 ? 11.322 2.810 14.722 1.00 69.28 95 LYS C C 1
ATOM 4758 O O . LYS C 1 98 ? 11.073 3.990 14.472 1.00 69.45 95 LYS C O 1
ATOM 4760 N N . THR C 1 110 ? 16.897 0.338 30.690 1.00 67.66 107 THR C N 1
ATOM 4761 C CA . THR C 1 110 ? 15.999 1.343 31.260 1.00 66.88 107 THR C CA 1
ATOM 4762 C C . THR C 1 110 ? 14.803 1.587 30.337 1.00 65.10 107 THR C C 1
ATOM 4763 O O . THR C 1 110 ? 13.707 1.905 30.798 1.00 64.12 107 THR C O 1
ATOM 4765 N N . SER C 1 111 ? 15.016 1.440 29.033 1.00 63.29 108 SER C N 1
ATOM 4766 C CA . SER C 1 111 ? 13.937 1.635 28.071 1.00 61.57 108 SER C CA 1
ATOM 4767 C C . SER C 1 111 ? 12.962 0.448 28.096 1.00 59.55 108 SER C C 1
ATOM 4768 O O . SER C 1 111 ? 13.356 -0.706 28.290 1.00 59.42 108 SER C O 1
ATOM 4770 N N . LEU C 1 112 ? 11.684 0.751 27.919 1.00 56.31 109 LEU C N 1
ATOM 4771 C CA . LEU C 1 112 ? 10.645 -0.262 27.904 1.00 53.46 109 LEU C CA 1
ATOM 4772 C C . LEU C 1 112 ? 10.134 -0.374 26.473 1.00 51.97 109 LEU C C 1
ATOM 4773 O O . LEU C 1 112 ? 9.648 0.607 25.895 1.00 52.94 109 LEU C O 1
ATOM 4778 N N . GLN C 1 113 ? 10.265 -1.561 25.899 1.00 49.42 110 GLN C N 1
ATOM 4779 C CA . GLN C 1 113 ? 9.823 -1.788 24.534 1.00 48.93 110 GLN C CA 1
ATOM 4780 C C . GLN C 1 113 ? 8.318 -1.510 24.376 1.00 49.84 110 GLN C C 1
ATOM 4781 O O . GLN C 1 113 ? 7.495 -2.075 25.095 1.00 50.50 110 GLN C O 1
ATOM 4787 N N . MET C 1 114 ? 7.974 -0.623 23.443 1.00 48.06 111 MET C N 1
ATOM 4788 C CA . MET C 1 114 ? 6.581 -0.262 23.187 1.00 46.78 111 MET C CA 1
ATOM 4789 C C . MET C 1 114 ? 6.264 -0.045 21.710 1.00 45.73 111 MET C C 1
ATOM 4790 O O . MET C 1 114 ? 6.852 0.820 21.075 1.00 46.46 111 MET C O 1
ATOM 4795 N N . TRP C 1 115 ? 5.323 -0.818 21.176 1.00 43.07 112 TRP C N 1
ATOM 4796 C CA . TRP C 1 115 ? 4.918 -0.675 19.785 1.00 43.16 112 TRP C CA 1
ATOM 4797 C C . TRP C 1 115 ? 3.644 0.182 19.743 1.00 43.87 112 TRP C C 1
ATOM 4798 O O . TRP C 1 115 ? 2.574 -0.256 20.167 1.00 45.61 112 TRP C O 1
ATOM 4809 N N . GLU C 1 116 ? 3.753 1.406 19.248 1.00 44.21 113 GLU C N 1
ATOM 4810 C CA . GLU C 1 116 ? 2.584 2.275 19.191 1.00 45.82 113 GLU C CA 1
ATOM 4811 C C . GLU C 1 116 ? 1.695 1.957 18.000 1.00 42.75 113 GLU C C 1
ATOM 4812 O O . GLU C 1 116 ? 2.154 1.893 16.866 1.00 44.28 113 GLU C O 1
ATOM 4818 N N . LEU C 1 117 ? 0.416 1.743 18.275 1.00 40.63 114 LEU C N 1
ATOM 4819 C CA . LEU C 1 117 ? -0.557 1.425 17.248 1.00 38.13 114 LEU C CA 1
ATOM 4820 C C . LEU C 1 117 ? -1.785 2.312 17.370 1.00 39.35 114 LEU C C 1
ATOM 4821 O O . LEU C 1 117 ? -2.197 2.683 18.474 1.00 38.67 114 LEU C O 1
ATOM 4826 N N . GLN C 1 118 ? -2.376 2.645 16.232 1.00 38.71 115 GLN C N 1
ATOM 4827 C CA . GLN C 1 118 ? -3.578 3.460 16.227 1.00 40.13 115 GLN C CA 1
ATOM 4828 C C . GLN C 1 118 ? -4.769 2.564 15.939 1.00 39.40 115 GLN C C 1
ATOM 4829 O O . GLN C 1 118 ? -4.687 1.652 15.115 1.00 36.68 115 GLN C O 1
ATOM 4835 N N . LEU C 1 119 ? -5.876 2.826 16.620 1.00 39.47 116 LEU C N 1
ATOM 4836 C CA . LEU C 1 119 ? -7.076 2.058 16.385 1.00 41.04 116 LEU C CA 1
ATOM 4837 C C . LEU C 1 119 ? -7.906 2.892 15.410 1.00 43.68 116 LEU C C 1
ATOM 4838 O O . LEU C 1 119 ? -8.230 4.051 15.674 1.00 44.35 116 LEU C O 1
ATOM 4843 N N . CYS C 1 120 ? -8.224 2.299 14.269 1.00 44.81 117 CYS C N 1
ATOM 4844 C CA . CYS C 1 120 ? -8.980 2.987 13.241 1.00 44.67 117 CYS C CA 1
ATOM 4845 C C . CYS C 1 120 ? -10.297 2.299 12.916 1.00 46.03 117 CYS C C 1
ATOM 4846 O O . CYS C 1 120 ? -10.477 1.104 13.143 1.00 46.34 117 CYS C O 1
ATOM 4849 N N . HIS C 1 121 ? -11.231 3.085 12.403 1.00 49.51 118 HIS C N 1
ATOM 4850 C CA . HIS C 1 121 ? -12.541 2.583 12.016 1.00 53.28 118 HIS C CA 1
ATOM 4851 C C . HIS C 1 121 ? -12.925 3.266 10.705 1.00 54.29 118 HIS C C 1
ATOM 4852 O O . HIS C 1 121 ? -12.339 4.280 10.345 1.00 53.47 118 HIS C O 1
ATOM 4859 N N . GLY C 1 122 ? -13.899 2.712 9.993 1.00 57.39 119 GLY C N 1
ATOM 4860 C CA . GLY C 1 122 ? -14.306 3.318 8.737 1.00 61.49 119 GLY C CA 1
ATOM 4861 C C . GLY C 1 122 ? -15.037 2.389 7.789 1.00 63.24 119 GLY C C 1
ATOM 4862 O O . GLY C 1 122 ? -15.181 1.198 8.054 1.00 63.34 119 GLY C O 1
ATOM 4863 N N . ASP C 1 123 ? -15.504 2.942 6.676 1.00 65.01 120 ASP C N 1
ATOM 4864 C CA . ASP C 1 123 ? -16.227 2.156 5.687 1.00 66.14 120 ASP C CA 1
ATOM 4865 C C . ASP C 1 123 ? -15.284 1.540 4.673 1.00 64.89 120 ASP C C 1
ATOM 4866 O O . ASP C 1 123 ? -15.599 0.512 4.081 1.00 65.06 120 ASP C O 1
ATOM 4871 N N . LYS C 1 124 ? -14.127 2.167 4.480 1.00 62.66 121 LYS C N 1
ATOM 4872 C CA . LYS C 1 124 ? -13.152 1.665 3.522 1.00 62.41 121 LYS C CA 1
ATOM 4873 C C . LYS C 1 124 ? -11.833 1.230 4.151 1.00 62.38 121 LYS C C 1
ATOM 4874 O O . LYS C 1 124 ? -10.986 2.061 4.506 1.00 61.19 121 LYS C O 1
ATOM 4876 N N . TYR C 1 125 ? -11.673 -0.084 4.282 1.00 62.27 122 TYR C N 1
ATOM 4877 C CA . TYR C 1 125 ? -10.460 -0.667 4.831 1.00 61.33 122 TYR C CA 1
ATOM 4878 C C . TYR C 1 125 ? -9.309 -0.176 3.993 1.00 59.84 122 TYR C C 1
ATOM 4879 O O . TYR C 1 125 ? -9.452 0.023 2.793 1.00 59.74 122 TYR C O 1
ATOM 4888 N N . PRO C 1 126 ? -8.148 0.034 4.613 1.00 58.62 123 PRO C N 1
ATOM 4889 C CA . PRO C 1 126 ? -7.053 0.494 3.776 1.00 57.54 123 PRO C CA 1
ATOM 4890 C C . PRO C 1 126 ? -6.763 -0.545 2.718 1.00 58.29 123 PRO C C 1
ATOM 4891 O O . PRO C 1 126 ? -7.205 -1.694 2.785 1.00 57.42 123 PRO C O 1
ATOM 4895 N N . ARG C 1 127 ? -5.936 -0.132 1.782 1.00 59.97 124 ARG C N 1
ATOM 4896 C CA . ARG C 1 127 ? -5.562 -0.941 0.639 1.00 60.70 124 ARG C CA 1
ATOM 4897 C C . ARG C 1 127 ? -4.897 -2.265 1.006 1.00 61.22 124 ARG C C 1
ATOM 4898 O O . ARG C 1 127 ? -4.103 -2.302 1.921 1.00 62.71 124 ARG C O 1
ATOM 4906 N N . GLY C 1 128 ? -5.264 -3.342 0.306 1.00 60.69 125 GLY C N 1
ATOM 4907 C CA . GLY C 1 128 ? -4.704 -4.663 0.554 1.00 60.55 125 GLY C CA 1
ATOM 4908 C C . GLY C 1 128 ? -4.818 -5.197 1.971 1.00 60.56 125 GLY C C 1
ATOM 4909 O O . GLY C 1 128 ? -4.241 -6.232 2.295 1.00 62.44 125 GLY C O 1
ATOM 4910 N N . ILE C 1 129 ? -5.550 -4.504 2.832 1.00 60.64 126 ILE C N 1
ATOM 4911 C CA . ILE C 1 129 ? -5.689 -4.974 4.197 1.00 59.93 126 ILE C CA 1
ATOM 4912 C C . ILE C 1 129 ? -6.830 -5.962 4.207 1.00 59.71 126 ILE C C 1
ATOM 4913 O O . ILE C 1 129 ? -7.974 -5.616 3.937 1.00 58.89 126 ILE C O 1
ATOM 4918 N N . LEU C 1 130 ? -6.504 -7.212 4.496 1.00 61.74 127 LEU C N 1
ATOM 4919 C CA . LEU C 1 130 ? -7.509 -8.261 4.541 1.00 61.87 127 LEU C CA 1
ATOM 4920 C C . LEU C 1 130 ? -8.459 -7.977 5.698 1.00 61.86 127 LEU C C 1
ATOM 4921 O O . LEU C 1 130 ? -8.085 -8.083 6.857 1.00 61.94 127 LEU C O 1
ATOM 4926 N N . PRO C 1 131 ? -9.708 -7.617 5.394 1.00 62.93 128 PRO C N 1
ATOM 4927 C CA . PRO C 1 131 ? -10.730 -7.305 6.401 1.00 64.36 128 PRO C CA 1
ATOM 4928 C C . PRO C 1 131 ? -11.126 -8.423 7.373 1.00 65.76 128 PRO C C 1
ATOM 4929 O O . PRO C 1 131 ? -11.426 -9.541 6.958 1.00 66.82 128 PRO C O 1
ATOM 4933 N N . LEU C 1 132 ? -11.139 -8.103 8.665 1.00 67.39 129 LEU C N 1
ATOM 4934 C CA . LEU C 1 132 ? -11.511 -9.066 9.694 1.00 70.20 129 LEU C CA 1
ATOM 4935 C C . LEU C 1 132 ? -13.003 -8.926 9.944 1.00 72.23 129 LEU C C 1
ATOM 4936 O O . LEU C 1 132 ? -13.446 -7.995 10.604 1.00 72.85 129 LEU C O 1
ATOM 4941 N N . VAL C 1 133 ? -13.775 -9.873 9.434 1.00 75.68 130 VAL C N 1
ATOM 4942 C CA . VAL C 1 133 ? -15.216 -9.823 9.569 1.00 78.18 130 VAL C CA 1
ATOM 4943 C C . VAL C 1 133 ? -15.826 -10.594 10.727 1.00 80.69 130 VAL C C 1
ATOM 4944 O O . VAL C 1 133 ? -16.527 -10.011 11.559 1.00 81.24 130 VAL C O 1
ATOM 4948 N N . ASP C 1 134 ? -15.565 -11.897 10.797 1.00 82.55 131 ASP C N 1
ATOM 4949 C CA . ASP C 1 134 ? -16.177 -12.700 11.853 1.00 84.96 131 ASP C CA 1
ATOM 4950 C C . ASP C 1 134 ? -15.371 -13.143 13.073 1.00 85.28 131 ASP C C 1
ATOM 4951 O O . ASP C 1 134 ? -15.299 -14.329 13.373 1.00 86.06 131 ASP C O 1
ATOM 4956 N N . GLY C 1 135 ? -14.801 -12.179 13.790 1.00 84.91 132 GLY C N 1
ATOM 4957 C CA . GLY C 1 135 ? -14.044 -12.469 15.001 1.00 83.30 132 GLY C CA 1
ATOM 4958 C C . GLY C 1 135 ? -13.040 -13.604 15.009 1.00 82.10 132 GLY C C 1
ATOM 4959 O O . GLY C 1 135 ? -12.411 -13.909 13.996 1.00 82.06 132 GLY C O 1
ATOM 4960 N N . HIS C 1 136 ? -12.884 -14.228 16.173 1.00 81.55 133 HIS C N 1
ATOM 4961 C CA . HIS C 1 136 ? -11.941 -15.331 16.323 1.00 81.40 133 HIS C CA 1
ATOM 4962 C C . HIS C 1 136 ? -12.278 -16.462 15.363 1.00 80.39 133 HIS C C 1
ATOM 4963 O O . HIS C 1 136 ? -11.417 -17.273 15.010 1.00 79.35 133 HIS C O 1
ATOM 4970 N N . SER C 1 137 ? -13.534 -16.496 14.929 1.00 80.07 134 SER C N 1
ATOM 4971 C CA . SER C 1 137 ? -13.991 -17.515 13.992 1.00 79.93 134 SER C CA 1
ATOM 4972 C C . SER C 1 137 ? -13.074 -17.490 12.772 1.00 79.17 134 SER C C 1
ATOM 4973 O O . SER C 1 137 ? -12.419 -18.484 12.438 1.00 79.10 134 SER C O 1
ATOM 4976 N N . GLN C 1 138 ? -13.023 -16.328 12.128 1.00 77.49 135 GLN C N 1
ATOM 4977 C CA . GLN C 1 138 ? -12.213 -16.126 10.936 1.00 75.28 135 GLN C CA 1
ATOM 4978 C C . GLN C 1 138 ? -10.729 -16.352 11.203 1.00 74.61 135 GLN C C 1
ATOM 4979 O O . GLN C 1 138 ? -10.021 -16.974 10.401 1.00 74.89 135 GLN C O 1
ATOM 4985 N N . ILE C 1 139 ? -10.256 -15.841 12.331 1.00 72.71 136 ILE C N 1
ATOM 4986 C CA . ILE C 1 139 ? -8.855 -15.991 12.675 1.00 72.06 136 ILE C CA 1
ATOM 4987 C C . ILE C 1 139 ? -8.475 -17.468 12.728 1.00 72.92 136 ILE C C 1
ATOM 4988 O O . ILE C 1 139 ? -7.449 -17.868 12.178 1.00 71.53 136 ILE C O 1
ATOM 4993 N N . LYS C 1 140 ? -9.311 -18.275 13.377 1.00 74.97 137 LYS C N 1
ATOM 4994 C CA . LYS C 1 140 ? -9.062 -19.715 13.484 1.00 76.87 137 LYS C CA 1
ATOM 4995 C C . LYS C 1 140 ? -8.980 -20.331 12.090 1.00 77.81 137 LYS C C 1
ATOM 4996 O O . LYS C 1 140 ? -8.006 -21.013 11.747 1.00 76.82 137 LYS C O 1
ATOM 4998 N N . ASP C 1 141 ? -10.013 -20.078 11.293 1.00 78.94 138 ASP C N 1
ATOM 4999 C CA . ASP C 1 141 ? -10.077 -20.598 9.940 1.00 79.88 138 ASP C CA 1
ATOM 5000 C C . ASP C 1 141 ? -8.855 -20.185 9.134 1.00 79.51 138 ASP C C 1
ATOM 5001 O O . ASP C 1 141 ? -8.264 -21.008 8.438 1.00 80.79 138 ASP C O 1
ATOM 5006 N N . TYR C 1 142 ? -8.455 -18.923 9.227 1.00 78.35 139 TYR C N 1
ATOM 5007 C CA . TYR C 1 142 ? -7.284 -18.502 8.476 1.00 77.58 139 TYR C CA 1
ATOM 5008 C C . TYR C 1 142 ? -6.067 -19.267 8.978 1.00 79.70 139 TYR C C 1
ATOM 5009 O O . TYR C 1 142 ? -5.174 -19.632 8.203 1.00 80.02 139 TYR C O 1
ATOM 5018 N N . TRP C 1 143 ? -6.044 -19.519 10.282 1.00 82.27 140 TRP C N 1
ATOM 5019 C CA . TRP C 1 143 ? -4.939 -20.240 10.904 1.00 85.60 140 TRP C CA 1
ATOM 5020 C C . TRP C 1 143 ? -4.800 -21.658 10.332 1.00 87.65 140 TRP C C 1
ATOM 5021 O O . TRP C 1 143 ? -3.710 -22.067 9.916 1.00 86.90 140 TRP C O 1
ATOM 5032 N N . ARG C 1 144 ? -5.905 -22.401 10.319 1.00 89.92 141 ARG C N 1
ATOM 5033 C CA . ARG C 1 144 ? -5.913 -23.762 9.788 1.00 92.46 141 ARG C CA 1
ATOM 5034 C C . ARG C 1 144 ? -5.258 -23.806 8.422 1.00 94.12 141 ARG C C 1
ATOM 5035 O O . ARG C 1 144 ? -4.129 -24.286 8.257 1.00 93.85 141 ARG C O 1
ATOM 5043 N N . HIS C 1 145 ? -5.998 -23.309 7.437 1.00 95.92 142 HIS C N 1
ATOM 5044 C CA . HIS C 1 145 ? -5.550 -23.280 6.047 1.00 96.99 142 HIS C CA 1
ATOM 5045 C C . HIS C 1 145 ? -4.084 -22.894 5.881 1.00 97.28 142 HIS C C 1
ATOM 5046 O O . HIS C 1 145 ? -3.471 -23.200 4.862 1.00 98.37 142 HIS C O 1
ATOM 5053 N N . GLN C 1 146 ? -3.520 -22.217 6.872 1.00 96.77 143 GLN C N 1
ATOM 5054 C CA . GLN C 1 146 ? -2.128 -21.809 6.776 1.00 96.24 143 GLN C CA 1
ATOM 5055 C C . GLN C 1 146 ? -1.253 -22.994 7.192 1.00 98.01 143 GLN C C 1
ATOM 5056 O O . GLN C 1 146 ? -0.207 -23.252 6.577 1.00 98.42 143 GLN C O 1
ATOM 5062 N N . TRP C 1 147 ? -1.672 -23.714 8.235 1.00 100.18 144 TRP C N 1
ATOM 5063 C CA . TRP C 1 147 ? -0.933 -24.888 8.695 1.00 101.55 144 TRP C CA 1
ATOM 5064 C C . TRP C 1 147 ? -0.926 -25.891 7.548 1.00 102.10 144 TRP C C 1
ATOM 5065 O O . TRP C 1 147 ? 0.137 -26.353 7.132 1.00 101.02 144 TRP C O 1
ATOM 5076 N N . LYS C 1 148 ? -2.113 -26.213 7.035 1.00 103.37 145 LYS C N 1
ATOM 5077 C CA . LYS C 1 148 ? -2.229 -27.170 5.950 1.00 104.80 145 LYS C CA 1
ATOM 5078 C C . LYS C 1 148 ? -1.091 -26.941 4.975 1.00 106.56 145 LYS C C 1
ATOM 5079 O O . LYS C 1 148 ? -0.437 -27.883 4.527 1.00 107.31 145 LYS C O 1
ATOM 5081 N N . GLN C 1 149 ? -0.844 -25.669 4.683 1.00 108.10 146 GLN C N 1
ATOM 5082 C CA . GLN C 1 149 ? 0.202 -25.294 3.756 1.00 109.99 146 GLN C CA 1
ATOM 5083 C C . GLN C 1 149 ? 1.606 -25.574 4.279 1.00 111.08 146 GLN C C 1
ATOM 5084 O O . GLN C 1 149 ? 2.401 -26.176 3.559 1.00 111.36 146 GLN C O 1
ATOM 5090 N N . ALA C 1 150 ? 1.926 -25.148 5.500 1.00 112.00 147 ALA C N 1
ATOM 5091 C CA . ALA C 1 150 ? 3.260 -25.395 6.051 1.00 112.63 147 ALA C CA 1
ATOM 5092 C C . ALA C 1 150 ? 3.431 -26.897 6.091 1.00 113.16 147 ALA C C 1
ATOM 5093 O O . ALA C 1 150 ? 4.506 -27.441 5.816 1.00 113.42 147 ALA C O 1
ATOM 5095 N N . CYS C 1 151 ? 2.319 -27.545 6.420 1.00 113.42 148 CYS C N 1
ATOM 5096 C CA . CYS C 1 151 ? 2.216 -28.992 6.516 1.00 113.11 148 CYS C CA 1
ATOM 5097 C C . CYS C 1 151 ? 2.881 -29.643 5.305 1.00 112.15 148 CYS C C 1
ATOM 5098 O O . CYS C 1 151 ? 3.946 -30.256 5.414 1.00 110.87 148 CYS C O 1
ATOM 5101 N N . PHE C 1 152 ? 2.251 -29.464 4.150 1.00 111.67 149 PHE C N 1
ATOM 5102 C CA . PHE C 1 152 ? 2.731 -30.028 2.900 1.00 110.85 149 PHE C CA 1
ATOM 5103 C C . PHE C 1 152 ? 4.174 -29.648 2.596 1.00 110.42 149 PHE C C 1
ATOM 5104 O O . PHE C 1 152 ? 5.013 -30.523 2.397 1.00 110.63 149 PHE C O 1
ATOM 5112 N N . ILE C 1 153 ? 4.465 -28.351 2.571 1.00 110.08 150 ILE C N 1
ATOM 5113 C CA . ILE C 1 153 ? 5.818 -27.876 2.280 1.00 109.80 150 ILE C CA 1
ATOM 5114 C C . ILE C 1 153 ? 6.905 -28.760 2.905 1.00 110.00 150 ILE C C 1
ATOM 5115 O O . ILE C 1 153 ? 7.977 -28.944 2.325 1.00 109.45 150 ILE C O 1
ATOM 5120 N N . LEU C 1 154 ? 6.617 -29.311 4.081 1.00 110.00 151 LEU C N 1
ATOM 5121 C CA . LEU C 1 154 ? 7.560 -30.186 4.770 1.00 110.37 151 LEU C CA 1
ATOM 5122 C C . LEU C 1 154 ? 7.308 -31.656 4.423 1.00 111.16 151 LEU C C 1
ATOM 5123 O O . LEU C 1 154 ? 8.244 -32.434 4.210 1.00 110.88 151 LEU C O 1
ATOM 5128 N N . SER C 1 163 ? -5.465 -36.573 8.754 1.00 112.99 160 SER C N 1
ATOM 5129 C CA . SER C 1 163 ? -4.948 -37.422 9.824 1.00 112.79 160 SER C CA 1
ATOM 5130 C C . SER C 1 163 ? -5.690 -37.158 11.135 1.00 112.56 160 SER C C 1
ATOM 5131 O O . SER C 1 163 ? -6.214 -38.082 11.764 1.00 112.37 160 SER C O 1
ATOM 5134 N N . LEU C 1 164 ? -5.732 -35.888 11.532 1.00 112.04 161 LEU C N 1
ATOM 5135 C CA . LEU C 1 164 ? -6.398 -35.471 12.762 1.00 111.27 161 LEU C CA 1
ATOM 5136 C C . LEU C 1 164 ? -7.875 -35.156 12.525 1.00 110.56 161 LEU C C 1
ATOM 5137 O O . LEU C 1 164 ? -8.227 -34.480 11.560 1.00 109.85 161 LEU C O 1
ATOM 5139 N N . SER C 1 165 ? -8.729 -35.649 13.417 1.00 109.99 162 SER C N 1
ATOM 5140 C CA . SER C 1 165 ? -10.168 -35.429 13.322 1.00 109.83 162 SER C CA 1
ATOM 5141 C C . SER C 1 165 ? -10.492 -33.935 13.319 1.00 110.07 162 SER C C 1
ATOM 5142 O O . SER C 1 165 ? -9.606 -33.107 13.533 1.00 109.96 162 SER C O 1
ATOM 5144 N N . ILE C 1 166 ? -11.757 -33.592 13.072 1.00 110.49 163 ILE C N 1
ATOM 5145 C CA . ILE C 1 166 ? -12.178 -32.192 13.059 1.00 110.52 163 ILE C CA 1
ATOM 5146 C C . ILE C 1 166 ? -12.003 -31.603 14.453 1.00 110.58 163 ILE C C 1
ATOM 5147 O O . ILE C 1 166 ? -11.220 -30.667 14.643 1.00 111.11 163 ILE C O 1
ATOM 5152 N N . PRO C 1 167 ? -12.730 -32.151 15.422 1.00 110.02 164 PRO C N 1
ATOM 5153 C CA . PRO C 1 167 ? -12.655 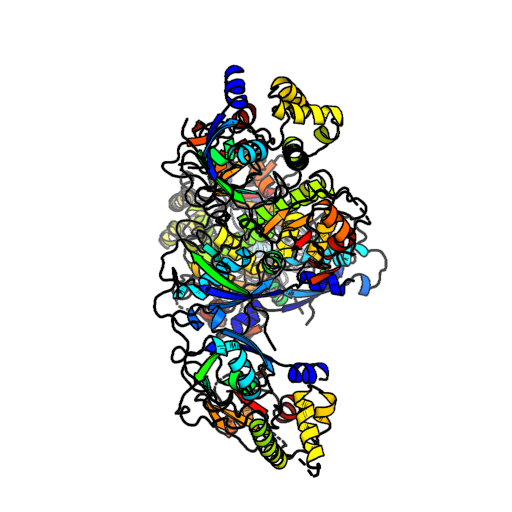-31.690 16.796 1.00 109.25 164 PRO C CA 1
ATOM 5154 C C . PRO C 1 167 ? -11.241 -31.910 17.308 1.00 108.61 164 PRO C C 1
ATOM 5155 O O . PRO C 1 167 ? -10.751 -31.168 18.167 1.00 109.16 164 PRO C O 1
ATOM 5157 N N . ASP C 1 168 ? -10.593 -32.938 16.768 1.00 107.02 165 ASP C N 1
ATOM 5158 C CA . ASP C 1 168 ? -9.228 -33.263 17.151 1.00 105.49 165 ASP C CA 1
ATOM 5159 C C . ASP C 1 168 ? -8.335 -32.088 16.786 1.00 104.33 165 ASP C C 1
ATOM 5160 O O . ASP C 1 168 ? -7.292 -31.876 17.394 1.00 103.72 165 ASP C O 1
ATOM 5165 N N . PHE C 1 169 ? -8.768 -31.324 15.790 1.00 103.71 166 PHE C N 1
ATOM 5166 C CA . PHE C 1 169 ? -7.998 -30.179 15.329 1.00 102.64 166 PHE C CA 1
ATOM 5167 C C . PHE C 1 169 ? -8.190 -28.956 16.211 1.00 101.70 166 PHE C C 1
ATOM 5168 O O . PHE C 1 169 ? -7.219 -28.273 16.524 1.00 101.48 166 PHE C O 1
ATOM 5176 N N . GLU C 1 170 ? -9.427 -28.672 16.614 1.00 99.84 167 GLU C N 1
ATOM 5177 C CA . GLU C 1 170 ? -9.669 -27.517 17.469 1.00 98.55 167 GLU C CA 1
ATOM 5178 C C . GLU C 1 170 ? -8.903 -27.747 18.763 1.00 97.27 167 GLU C C 1
ATOM 5179 O O . GLU C 1 170 ? -8.595 -26.811 19.500 1.00 97.45 167 GLU C O 1
ATOM 5185 N N . ASN C 1 171 ? -8.595 -29.011 19.027 1.00 95.44 168 ASN C N 1
ATOM 5186 C CA . ASN C 1 171 ? -7.842 -29.383 20.211 1.00 93.59 168 ASN C CA 1
ATOM 5187 C C . ASN C 1 171 ? -6.475 -28.725 20.056 1.00 92.29 168 ASN C C 1
ATOM 5188 O O . ASN C 1 171 ? -5.872 -28.262 21.020 1.00 92.21 168 ASN C O 1
ATOM 5193 N N . PHE C 1 172 ? -6.004 -28.691 18.815 1.00 90.89 169 PHE C N 1
ATOM 5194 C CA . PHE C 1 172 ? -4.721 -28.086 18.469 1.00 89.25 169 PHE C CA 1
ATOM 5195 C C . PHE C 1 172 ? -4.850 -26.569 18.637 1.00 88.74 169 PHE C C 1
ATOM 5196 O O . PHE C 1 172 ? -3.914 -25.890 19.061 1.00 88.21 169 PHE C O 1
ATOM 5204 N N . TRP C 1 173 ? -6.034 -26.059 18.312 1.00 87.77 170 TRP C N 1
ATOM 5205 C CA . TRP C 1 173 ? -6.337 -24.640 18.421 1.00 86.65 170 TRP C CA 1
ATOM 5206 C C . TRP C 1 173 ? -6.277 -24.255 19.896 1.00 85.42 170 TRP C C 1
ATOM 5207 O O . TRP C 1 173 ? -5.480 -23.408 20.305 1.00 85.64 170 TRP C O 1
ATOM 5218 N N . VAL C 1 174 ? -7.126 -24.903 20.685 1.00 83.34 171 VAL C N 1
ATOM 5219 C CA . VAL C 1 174 ? -7.217 -24.657 22.113 1.00 81.76 171 VAL C CA 1
ATOM 5220 C C . VAL C 1 174 ? -5.869 -24.720 22.827 1.00 82.18 171 VAL C C 1
ATOM 5221 O O . VAL C 1 174 ? -5.649 -23.994 23.796 1.00 82.17 171 VAL C O 1
ATOM 5225 N N . SER C 1 175 ? -4.964 -25.574 22.354 1.00 83.06 172 SER C N 1
ATOM 5226 C CA . SER C 1 175 ? -3.645 -25.700 22.977 1.00 83.16 172 SER C CA 1
ATOM 5227 C C . SER C 1 175 ? -2.974 -24.336 22.984 1.00 83.02 172 SER C C 1
ATOM 5228 O O . SER C 1 175 ? -2.292 -23.971 23.943 1.00 83.10 172 SER C O 1
ATOM 5231 N N . ILE C 1 176 ? -3.175 -23.588 21.900 1.00 82.34 173 ILE C N 1
ATOM 5232 C CA . ILE C 1 176 ? -2.612 -22.253 21.762 1.00 81.41 173 ILE C CA 1
ATOM 5233 C C . ILE C 1 176 ? -3.371 -21.287 22.670 1.00 81.15 173 ILE C C 1
ATOM 5234 O O . ILE C 1 176 ? -2.785 -20.639 23.542 1.00 81.36 173 ILE C O 1
ATOM 5239 N N . LEU C 1 177 ? -4.680 -21.199 22.462 1.00 80.19 174 LEU C N 1
ATOM 5240 C CA . LEU C 1 177 ? -5.521 -20.317 23.257 1.00 78.29 174 LEU C CA 1
ATOM 5241 C C . LEU C 1 177 ? -5.365 -20.566 24.751 1.00 77.53 174 LEU C C 1
ATOM 5242 O O . LEU C 1 177 ? -5.630 -19.677 25.556 1.00 78.21 174 LEU C O 1
ATOM 5247 N N . SER C 1 178 ? -4.920 -21.763 25.124 1.00 75.80 175 SER C N 1
ATOM 5248 C CA . SER C 1 178 ? -4.758 -22.093 26.536 1.00 74.30 175 SER C CA 1
ATOM 5249 C C . SER C 1 178 ? -3.318 -22.019 27.029 1.00 73.57 175 SER C C 1
ATOM 5250 O O . SER C 1 178 ? -3.059 -22.170 28.226 1.00 72.37 175 SER C O 1
ATOM 5253 N N . ARG C 1 179 ? -2.384 -21.792 26.111 1.00 72.64 176 ARG C N 1
ATOM 5254 C CA . ARG C 1 179 ? -0.973 -21.693 26.468 1.00 73.39 176 ARG C CA 1
ATOM 5255 C C . ARG C 1 179 ? -0.398 -23.001 27.018 1.00 74.07 176 ARG C C 1
ATOM 5256 O O . ARG C 1 179 ? 0.570 -22.992 27.785 1.00 74.65 176 ARG C O 1
ATOM 5264 N N . ASN C 1 180 ? -0.996 -24.123 26.630 1.00 73.98 177 ASN C N 1
ATOM 5265 C CA . ASN C 1 180 ? -0.528 -25.437 27.070 1.00 74.55 177 ASN C CA 1
ATOM 5266 C C . ASN C 1 180 ? 0.604 -25.833 26.121 1.00 74.80 177 ASN C C 1
ATOM 5267 O O . ASN C 1 180 ? 0.351 -26.381 25.046 1.00 73.70 177 ASN C O 1
ATOM 5272 N N . ARG C 1 181 ? 1.847 -25.563 26.504 1.00 75.43 178 ARG C N 1
ATOM 5273 C CA . ARG C 1 181 ? 2.952 -25.892 25.613 1.00 77.47 178 ARG C CA 1
ATOM 5274 C C . ARG C 1 181 ? 3.022 -27.374 25.263 1.00 78.59 178 ARG C C 1
ATOM 5275 O O . ARG C 1 181 ? 3.012 -27.733 24.084 1.00 78.33 178 ARG C O 1
ATOM 5283 N N . SER C 1 182 ? 3.092 -28.226 26.284 1.00 80.22 179 SER C N 1
ATOM 5284 C CA . SER C 1 182 ? 3.167 -29.673 26.082 1.00 81.89 179 SER C CA 1
ATOM 5285 C C . SER C 1 182 ? 2.168 -30.144 25.027 1.00 83.07 179 SER C C 1
ATOM 5286 O O . SER C 1 182 ? 2.532 -30.830 24.075 1.00 83.25 179 SER C O 1
ATOM 5288 N N . ASP C 1 183 ? 0.907 -29.765 25.198 1.00 85.34 180 ASP C N 1
ATOM 5289 C CA . ASP C 1 183 ? -0.145 -30.147 24.266 1.00 88.33 180 ASP C CA 1
ATOM 5290 C C . ASP C 1 183 ? -0.005 -29.558 22.871 1.00 90.40 180 ASP C C 1
ATOM 5291 O O . ASP C 1 183 ? -0.756 -29.921 21.968 1.00 91.00 180 ASP C O 1
ATOM 5296 N N . PHE C 1 184 ? 0.938 -28.644 22.684 1.00 92.31 181 PHE C N 1
ATOM 5297 C CA . PHE C 1 184 ? 1.113 -28.057 21.366 1.00 93.82 181 PHE C CA 1
ATOM 5298 C C . PHE C 1 184 ? 1.864 -29.028 20.479 1.00 94.16 181 PHE C C 1
ATOM 5299 O O . PHE C 1 184 ? 1.340 -29.472 19.455 1.00 94.47 181 PHE C O 1
ATOM 5307 N N . MET C 1 185 ? 3.091 -29.363 20.870 1.00 94.99 182 MET C N 1
ATOM 5308 C CA . MET C 1 185 ? 3.894 -30.294 20.085 1.00 96.05 182 MET C CA 1
ATOM 5309 C C . MET C 1 185 ? 3.117 -31.571 19.815 1.00 95.69 182 MET C C 1
ATOM 5310 O O . MET C 1 185 ? 3.284 -32.200 18.769 1.00 94.68 182 MET C O 1
ATOM 5315 N N . ALA C 1 186 ? 2.271 -31.947 20.769 1.00 95.94 183 ALA C N 1
ATOM 5316 C CA . ALA C 1 186 ? 1.441 -33.136 20.633 1.00 96.58 183 ALA C CA 1
ATOM 5317 C C . ALA C 1 186 ? 0.804 -33.162 19.245 1.00 96.99 183 ALA C C 1
ATOM 5318 O O . ALA C 1 186 ? 1.029 -34.089 18.465 1.00 97.76 183 ALA C O 1
ATOM 5320 N N . VAL C 1 187 ? 0.018 -32.134 18.937 1.00 96.55 184 VAL C N 1
ATOM 5321 C CA . VAL C 1 187 ? -0.643 -32.046 17.643 1.00 95.48 184 VAL C CA 1
ATOM 5322 C C . VAL C 1 187 ? 0.332 -31.559 16.571 1.00 95.11 184 VAL C C 1
ATOM 5323 O O . VAL C 1 187 ? 0.726 -32.315 15.679 1.00 93.82 184 VAL C O 1
ATOM 5325 N N . SER C 1 193 ? 7.357 -33.941 11.813 1.00 125.94 190 SER C N 1
ATOM 5326 C CA . SER C 1 193 ? 8.564 -34.613 12.282 1.00 126.22 190 SER C CA 1
ATOM 5327 C C . SER C 1 193 ? 9.812 -33.831 11.892 1.00 126.12 190 SER C C 1
ATOM 5328 O O . SER C 1 193 ? 10.295 -33.946 10.766 1.00 126.05 190 SER C O 1
ATOM 5330 N N . MET C 1 194 ? 10.335 -33.044 12.829 1.00 126.03 191 MET C N 1
ATOM 5331 C CA . MET C 1 194 ? 11.531 -32.244 12.582 1.00 125.96 191 MET C CA 1
ATOM 5332 C C . MET C 1 194 ? 12.704 -33.117 12.143 1.00 125.98 191 MET C C 1
ATOM 5333 O O . MET C 1 194 ? 13.706 -32.615 11.631 1.00 126.05 191 MET C O 1
ATOM 5335 N N . ASN C 1 195 ? 12.573 -34.426 12.348 1.00 125.50 192 ASN C N 1
ATOM 5336 C CA . ASN C 1 195 ? 13.614 -35.376 11.969 1.00 124.08 192 ASN C CA 1
ATOM 5337 C C . ASN C 1 195 ? 13.546 -35.670 10.471 1.00 123.20 192 ASN C C 1
ATOM 5338 O O . ASN C 1 195 ? 14.503 -35.414 9.739 1.00 123.08 192 ASN C O 1
ATOM 5340 N N . LYS C 1 196 ? 12.415 -36.209 10.020 1.00 121.81 193 LYS C N 1
ATOM 5341 C CA . LYS C 1 196 ? 12.227 -36.529 8.607 1.00 120.25 193 LYS C CA 1
ATOM 5342 C C . LYS C 1 196 ? 11.511 -35.374 7.914 1.00 118.96 193 LYS C C 1
ATOM 5343 O O . LYS C 1 196 ? 10.280 -35.348 7.855 1.00 119.07 193 LYS C O 1
ATOM 5345 N N . ALA C 1 197 ? 12.287 -34.426 7.387 1.00 116.98 194 ALA C N 1
ATOM 5346 C CA . ALA C 1 197 ? 11.731 -33.253 6.713 1.00 114.28 194 ALA C CA 1
ATOM 5347 C C . ALA C 1 197 ? 12.422 -32.912 5.390 1.00 112.16 194 ALA C C 1
ATOM 5348 O O . ALA C 1 197 ? 13.639 -32.733 5.343 1.00 111.63 194 ALA C O 1
ATOM 5350 N N . LYS C 1 198 ? 11.632 -32.805 4.325 1.00 109.58 195 LYS C N 1
ATOM 5351 C CA . LYS C 1 198 ? 12.153 -32.488 2.999 1.00 107.14 195 LYS C CA 1
ATOM 5352 C C . LYS C 1 198 ? 12.478 -31.005 2.852 1.00 105.87 195 LYS C C 1
ATOM 5353 O O . LYS C 1 198 ? 13.645 -30.628 2.776 1.00 105.21 195 LYS C O 1
ATOM 5355 N N . SER C 1 199 ? 11.440 -30.172 2.807 1.00 105.11 196 SER C N 1
ATOM 5356 C CA . SER C 1 199 ? 11.604 -28.724 2.671 1.00 103.96 196 SER C CA 1
ATOM 5357 C C . SER C 1 199 ? 10.856 -27.972 3.778 1.00 103.10 196 SER C C 1
ATOM 5358 O O . SER C 1 199 ? 9.668 -28.209 4.009 1.00 103.70 196 SER C O 1
ATOM 5360 N N . LEU C 1 200 ? 11.554 -27.055 4.447 1.00 101.21 197 LEU C N 1
ATOM 5361 C CA . LEU C 1 200 ? 10.968 -26.276 5.540 1.00 99.12 197 LEU C CA 1
ATOM 5362 C C . LEU C 1 200 ? 10.279 -24.969 5.114 1.00 97.94 197 LEU C C 1
ATOM 5363 O O . LEU C 1 200 ? 10.858 -24.157 4.388 1.00 98.65 197 LEU C O 1
ATOM 5368 N N . PRO C 1 201 ? 9.019 -24.760 5.559 1.00 95.94 198 PRO C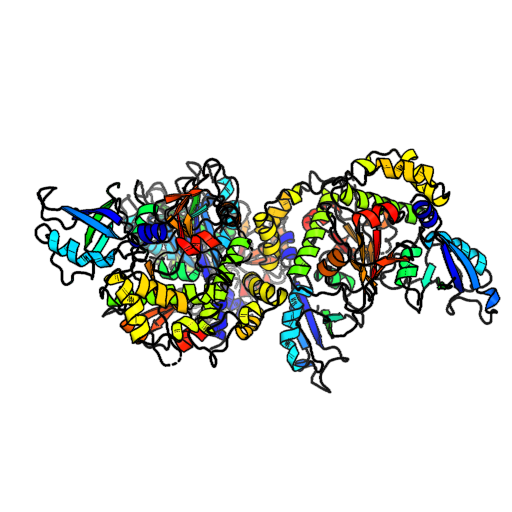 N 1
ATOM 5369 C CA . PRO C 1 201 ? 8.215 -23.567 5.250 1.00 93.50 198 PRO C CA 1
ATOM 5370 C C . PRO C 1 201 ? 8.792 -22.272 5.826 1.00 90.94 198 PRO C C 1
ATOM 5371 O O . PRO C 1 201 ? 8.368 -21.821 6.893 1.00 91.56 198 PRO C O 1
ATOM 5375 N N . VAL C 1 202 ? 9.749 -21.677 5.116 1.00 86.82 199 VAL C N 1
ATOM 5376 C CA . VAL C 1 202 ? 10.377 -20.436 5.558 1.00 82.63 199 VAL C CA 1
ATOM 5377 C C . VAL C 1 202 ? 9.844 -19.245 4.766 1.00 79.64 199 VAL C C 1
ATOM 5378 O O . VAL C 1 202 ? 9.635 -19.335 3.559 1.00 81.26 199 VAL C O 1
ATOM 5380 N N . ARG C 1 203 ? 9.609 -18.132 5.453 1.00 75.38 200 ARG C N 1
ATOM 5381 C CA . ARG C 1 203 ? 9.118 -16.916 4.805 1.00 69.91 200 ARG C CA 1
ATOM 5382 C C . ARG C 1 203 ? 10.073 -15.772 5.074 1.00 68.97 200 ARG C C 1
ATOM 5383 O O . ARG C 1 203 ? 10.570 -15.611 6.192 1.00 70.09 200 ARG C O 1
ATOM 5391 N N . VAL C 1 204 ? 10.354 -14.986 4.046 1.00 66.50 201 VAL C N 1
ATOM 5392 C CA . VAL C 1 204 ? 11.264 -13.870 4.222 1.00 65.03 201 VAL C CA 1
ATOM 5393 C C . VAL C 1 204 ? 10.559 -12.574 3.897 1.00 65.06 201 VAL C C 1
ATOM 5394 O O . VAL C 1 204 ? 9.821 -12.494 2.914 1.00 66.65 201 VAL C O 1
ATOM 5398 N N . TRP C 1 205 ? 10.759 -11.567 4.742 1.00 62.90 202 TRP C N 1
ATOM 5399 C CA . TRP C 1 205 ? 10.155 -10.266 4.502 1.00 60.23 202 TRP C CA 1
ATOM 5400 C C . TRP C 1 205 ? 11.269 -9.419 3.911 1.00 59.39 202 TRP C C 1
ATOM 5401 O O . TRP C 1 205 ? 12.413 -9.472 4.376 1.00 59.34 202 TRP C O 1
ATOM 5412 N N . THR C 1 206 ? 10.939 -8.667 2.867 1.00 58.25 203 THR C N 1
ATOM 5413 C CA . THR C 1 206 ? 11.911 -7.807 2.209 1.00 58.00 203 THR C CA 1
ATOM 5414 C C . THR C 1 206 ? 11.968 -6.472 2.920 1.00 55.42 203 THR C C 1
ATOM 5415 O O . THR C 1 206 ? 11.166 -6.204 3.808 1.00 52.87 203 THR C O 1
ATOM 5419 N N . SER C 1 207 ? 12.925 -5.644 2.525 1.00 53.81 204 SER C N 1
ATOM 5420 C CA . SER C 1 207 ? 13.075 -4.317 3.090 1.00 53.37 204 SER C CA 1
ATOM 5421 C C . SER C 1 207 ? 11.843 -3.452 2.764 1.00 52.85 204 SER C C 1
ATOM 5422 O O . SER C 1 207 ? 11.403 -2.653 3.595 1.00 53.76 204 SER C O 1
ATOM 5425 N N . ASN C 1 208 ? 11.276 -3.606 1.570 1.00 49.28 205 ASN C N 1
ATOM 5426 C CA . ASN C 1 208 ? 10.100 -2.821 1.227 1.00 46.66 205 ASN C CA 1
ATOM 5427 C C . ASN C 1 208 ? 8.802 -3.503 1.686 1.00 45.53 205 ASN C C 1
ATOM 5428 O O . ASN C 1 208 ? 7.707 -3.177 1.231 1.00 43.93 205 ASN C O 1
ATOM 5433 N N . TYR C 1 209 ? 8.940 -4.458 2.594 1.00 46.30 206 TYR C N 1
ATOM 5434 C CA . TYR C 1 209 ? 7.798 -5.151 3.185 1.00 47.93 206 TYR C CA 1
ATOM 5435 C C . TYR C 1 209 ? 7.008 -6.085 2.297 1.00 49.22 206 TYR C C 1
ATOM 5436 O O . TYR C 1 209 ? 5.776 -6.088 2.342 1.00 48.58 206 TYR C O 1
ATOM 5445 N N . ALA C 1 210 ? 7.703 -6.878 1.492 1.00 50.01 207 ALA C N 1
ATOM 5446 C CA . ALA C 1 210 ? 7.028 -7.844 0.645 1.00 51.35 207 ALA C CA 1
ATOM 5447 C C . ALA C 1 210 ? 7.343 -9.200 1.272 1.00 53.81 207 ALA C C 1
ATOM 5448 O O . ALA C 1 210 ? 8.288 -9.311 2.041 1.00 52.38 207 ALA C O 1
ATOM 5450 N N . VAL C 1 211 ? 6.568 -10.226 0.948 1.00 59.31 208 VAL C N 1
ATOM 5451 C CA . VAL C 1 211 ? 6.804 -11.537 1.532 1.00 65.72 208 VAL C CA 1
ATOM 5452 C C . VAL C 1 211 ? 7.286 -12.612 0.556 1.00 68.82 208 VAL C C 1
ATOM 5453 O O . VAL C 1 211 ? 6.552 -13.047 -0.332 1.00 69.58 208 VAL C O 1
ATOM 5457 N N . LEU C 1 212 ? 8.538 -13.027 0.721 1.00 73.18 209 LEU C N 1
ATOM 5458 C CA . LEU C 1 212 ? 9.111 -14.076 -0.114 1.00 78.15 209 LEU C CA 1
ATOM 5459 C C . LEU C 1 212 ? 8.897 -15.385 0.624 1.00 81.21 209 LEU C C 1
ATOM 5460 O O . LEU C 1 212 ? 9.043 -15.441 1.850 1.00 82.53 209 LEU C O 1
ATOM 5465 N N . GLN C 1 213 ? 8.535 -16.431 -0.111 1.00 84.26 210 GLN C N 1
ATOM 5466 C CA . GLN C 1 213 ? 8.317 -17.741 0.496 1.00 87.09 210 GLN C CA 1
ATOM 5467 C C . GLN C 1 213 ? 9.066 -18.819 -0.277 1.00 88.99 210 GLN C C 1
ATOM 5468 O O . GLN C 1 213 ? 8.462 -19.679 -0.915 1.00 88.58 210 GLN C O 1
ATOM 5474 N N . PRO C 1 214 ? 10.404 -18.781 -0.220 1.00 91.84 211 PRO C N 1
ATOM 5475 C CA . PRO C 1 214 ? 11.274 -19.738 -0.905 1.00 95.08 211 PRO C CA 1
ATOM 5476 C C . PRO C 1 214 ? 11.096 -21.171 -0.413 1.00 98.11 211 PRO C C 1
ATOM 5477 O O . PRO C 1 214 ? 10.943 -21.410 0.789 1.00 98.45 211 PRO C O 1
ATOM 5481 N N . THR C 1 215 ? 11.107 -22.119 -1.346 1.00 101.18 212 THR C N 1
ATOM 5482 C CA . THR C 1 215 ? 10.998 -23.523 -0.980 1.00 103.70 212 THR C CA 1
ATOM 5483 C C . THR C 1 215 ? 12.430 -23.950 -0.676 1.00 105.33 212 THR C C 1
ATOM 5484 O O . THR C 1 215 ? 13.321 -23.799 -1.519 1.00 104.15 212 THR C O 1
ATOM 5488 N N . VAL C 1 216 ? 12.650 -24.460 0.535 1.00 107.36 213 VAL C N 1
ATOM 5489 C CA . VAL C 1 216 ? 13.984 -24.875 0.960 1.00 108.96 213 VAL C CA 1
ATOM 5490 C C . VAL C 1 216 ? 14.053 -26.332 1.420 1.00 110.32 213 VAL C C 1
ATOM 5491 O O . VAL C 1 216 ? 13.481 -26.688 2.449 1.00 110.86 213 VAL C O 1
ATOM 5495 N N . PRO C 1 217 ? 14.759 -27.190 0.657 1.00 111.34 214 PRO C N 1
ATOM 5496 C CA . PRO C 1 217 ? 14.927 -28.617 0.964 1.00 111.63 214 PRO C CA 1
ATOM 5497 C C . PRO C 1 217 ? 16.034 -28.853 2.006 1.00 112.12 214 PRO C C 1
ATOM 5498 O O . PRO C 1 217 ? 16.765 -27.927 2.358 1.00 112.21 214 PRO C O 1
ATOM 5502 N N . VAL C 1 218 ? 16.161 -30.089 2.488 1.00 112.50 215 VAL C N 1
ATOM 5503 C CA . VAL C 1 218 ? 17.169 -30.423 3.499 1.00 112.60 215 VAL C CA 1
ATOM 5504 C C . VAL C 1 218 ? 18.490 -30.953 2.931 1.00 112.65 215 VAL C C 1
ATOM 5505 O O . VAL C 1 218 ? 18.499 -31.826 2.062 1.00 112.47 215 VAL C O 1
ATOM 5507 N N . THR C 1 219 ? 19.601 -30.426 3.443 1.00 112.58 216 THR C N 1
ATOM 5508 C CA . THR C 1 219 ? 20.933 -30.831 3.002 1.00 112.51 216 THR C CA 1
ATOM 5509 C C . THR C 1 219 ? 21.831 -31.138 4.198 1.00 112.68 216 THR C C 1
ATOM 5510 O O . THR C 1 219 ? 23.056 -31.025 4.116 1.00 112.39 216 THR C O 1
ATOM 5512 N N . LEU C 1 223 ? 20.537 -25.986 4.198 1.00 121.99 220 LEU C N 1
ATOM 5513 C CA . LEU C 1 223 ? 21.006 -24.659 3.820 1.00 122.40 220 LEU C CA 1
ATOM 5514 C C . LEU C 1 223 ? 21.585 -23.918 5.021 1.00 122.88 220 LEU C C 1
ATOM 5515 O O . LEU C 1 223 ? 21.639 -24.454 6.127 1.00 122.84 220 LEU C O 1
ATOM 5517 N N . SER C 1 224 ? 22.027 -22.685 4.790 1.00 123.49 221 SER C N 1
ATOM 5518 C CA . SER C 1 224 ? 22.590 -21.853 5.849 1.00 124.13 221 SER C CA 1
ATOM 5519 C C . SER C 1 224 ? 21.854 -20.519 5.849 1.00 124.78 221 SER C C 1
ATOM 5520 O O . SER C 1 224 ? 21.155 -20.194 4.888 1.00 124.98 221 SER C O 1
ATOM 5523 N N . VAL C 1 225 ? 22.007 -19.746 6.919 1.00 124.85 222 VAL C N 1
ATOM 5524 C CA . VAL C 1 225 ? 21.334 -18.457 6.996 1.00 124.72 222 VAL C CA 1
ATOM 5525 C C . VAL C 1 225 ? 21.731 -17.600 5.800 1.00 124.49 222 VAL C C 1
ATOM 5526 O O . VAL C 1 225 ? 20.873 -17.126 5.055 1.00 124.63 222 VAL C O 1
ATOM 5528 N N . ALA C 1 226 ? 23.034 -17.421 5.607 1.00 124.32 223 ALA C N 1
ATOM 5529 C CA . ALA C 1 226 ? 23.544 -16.621 4.495 1.00 123.80 223 ALA C CA 1
ATOM 5530 C C . ALA C 1 226 ? 23.110 -17.173 3.141 1.00 123.32 223 ALA C C 1
ATOM 5531 O O . ALA C 1 226 ? 23.002 -16.429 2.165 1.00 123.88 223 ALA C O 1
ATOM 5533 N N . GLU C 1 227 ? 22.855 -18.477 3.092 1.00 122.20 224 GLU C N 1
ATOM 5534 C CA . GLU C 1 227 ? 22.445 -19.138 1.859 1.00 121.08 224 GLU C CA 1
ATOM 5535 C C . GLU C 1 227 ? 21.179 -18.550 1.235 1.00 120.10 224 GLU C C 1
ATOM 5536 O O . GLU C 1 227 ? 21.248 -17.870 0.210 1.00 119.87 224 GLU C O 1
ATOM 5538 N N . LEU C 1 228 ? 20.028 -18.811 1.848 1.00 119.03 225 LEU C N 1
ATOM 5539 C CA . LEU C 1 228 ? 18.767 -18.311 1.316 1.00 117.86 225 LEU C CA 1
ATOM 5540 C C . LEU C 1 228 ? 18.832 -16.850 0.924 1.00 117.68 225 LEU C C 1
ATOM 5541 O O . LEU C 1 228 ? 18.197 -16.434 -0.046 1.00 117.21 225 LEU C O 1
ATOM 5546 N N . LEU C 1 229 ? 19.597 -16.073 1.682 1.00 118.04 226 LEU C N 1
ATOM 5547 C CA . LEU C 1 229 ? 19.752 -14.658 1.382 1.00 118.50 226 LEU C CA 1
ATOM 5548 C C . LEU C 1 229 ? 20.202 -14.559 -0.072 1.00 118.70 226 LEU C C 1
ATOM 5549 O O . LEU C 1 229 ? 19.521 -13.958 -0.903 1.00 119.91 226 LEU C O 1
ATOM 5551 N N . ASP C 1 230 ? 21.341 -15.174 -0.379 1.00 117.70 227 ASP C N 1
ATOM 5552 C CA . ASP C 1 230 ? 21.868 -15.159 -1.737 1.00 115.88 227 ASP C CA 1
ATOM 5553 C C . ASP C 1 230 ? 20.987 -15.960 -2.688 1.00 115.18 227 ASP C C 1
ATOM 5554 O O . ASP C 1 230 ? 20.954 -15.685 -3.884 1.00 115.24 227 ASP C O 1
ATOM 5559 N N . SER C 1 231 ? 20.269 -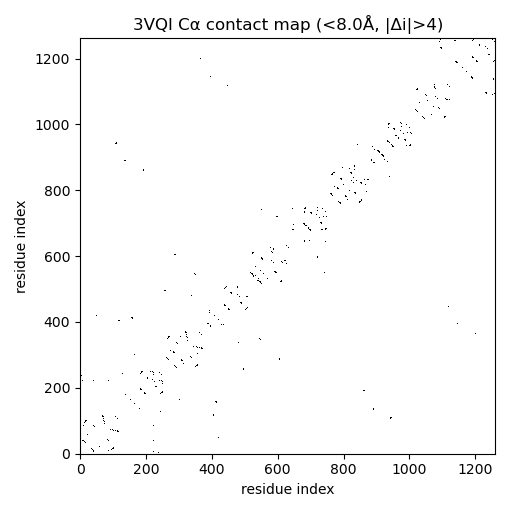16.943 -2.153 1.00 114.72 228 SER C N 1
ATOM 5560 C CA . SER C 1 231 ? 19.387 -17.775 -2.965 1.00 114.59 228 SER C CA 1
ATOM 5561 C C . SER C 1 231 ? 18.422 -16.954 -3.810 1.00 114.94 228 SER C C 1
ATOM 5562 O O . SER C 1 231 ? 18.324 -17.164 -5.018 1.00 114.79 228 SER C O 1
ATOM 5565 N N . ILE C 1 232 ? 17.704 -16.031 -3.168 1.00 115.47 229 ILE C N 1
ATOM 5566 C CA . ILE C 1 232 ? 16.743 -15.183 -3.870 1.00 115.24 229 ILE C CA 1
ATOM 5567 C C . ILE C 1 232 ? 17.294 -13.770 -4.045 1.00 115.41 229 ILE C C 1
ATOM 5568 O O . ILE C 1 232 ? 16.567 -12.850 -4.422 1.00 115.37 229 ILE C O 1
ATOM 5573 N N . LYS C 1 233 ? 18.589 -13.620 -3.775 1.00 115.63 230 LYS C N 1
ATOM 5574 C CA . LYS C 1 233 ? 19.301 -12.347 -3.900 1.00 115.43 230 LYS C CA 1
ATOM 5575 C C . LYS C 1 233 ? 18.904 -11.307 -2.857 1.00 115.32 230 LYS C C 1
ATOM 5576 O O . LYS C 1 233 ? 18.426 -10.222 -3.197 1.00 115.66 230 LYS C O 1
ATOM 5578 N N . LEU C 1 234 ? 19.130 -11.635 -1.588 1.00 115.29 231 LEU C N 1
ATOM 5579 C CA . LEU C 1 234 ? 18.793 -10.741 -0.487 1.00 115.57 231 LEU C CA 1
ATOM 5580 C C . LEU C 1 234 ? 19.874 -10.697 0.599 1.00 115.73 231 LEU C C 1
ATOM 5581 O O . LEU C 1 234 ? 19.652 -11.160 1.720 1.00 116.44 231 LEU C O 1
ATOM 5586 N N . SER C 1 235 ? 21.039 -10.147 0.264 1.00 115.14 232 SER C N 1
ATOM 5587 C CA . SER C 1 235 ? 22.145 -10.021 1.215 1.00 114.50 232 SER C CA 1
ATOM 5588 C C . SER C 1 235 ? 22.550 -8.548 1.296 1.00 114.24 232 SER C C 1
ATOM 5589 O O . SER C 1 235 ? 21.931 -7.702 0.652 1.00 114.43 232 SER C O 1
ATOM 5591 N N . SER C 1 236 ? 23.579 -8.238 2.082 1.00 113.71 233 SER C N 1
ATOM 5592 C CA . SER C 1 236 ? 24.035 -6.853 2.226 1.00 112.82 233 SER C CA 1
ATOM 5593 C C . SER C 1 236 ? 25.235 -6.713 3.164 1.00 112.04 233 SER C C 1
ATOM 5594 O O . SER C 1 236 ? 26.043 -7.629 3.309 1.00 110.57 233 SER C O 1
ATOM 5596 N N . VAL C 1 239 ? 25.150 -6.059 6.726 1.00 95.77 236 VAL C N 1
ATOM 5597 C CA . VAL C 1 239 ? 24.091 -6.926 7.229 1.00 96.66 236 VAL C CA 1
ATOM 5598 C C . VAL C 1 239 ? 24.670 -8.284 7.601 1.00 97.13 236 VAL C C 1
ATOM 5599 O O . VAL C 1 239 ? 24.962 -9.105 6.728 1.00 97.37 236 VAL C O 1
ATOM 5601 N N . LYS C 1 240 ? 24.835 -8.512 8.901 1.00 97.19 237 LYS C N 1
ATOM 5602 C CA . LYS C 1 240 ? 25.386 -9.769 9.395 1.00 97.09 237 LYS C CA 1
ATOM 5603 C C . LYS C 1 240 ? 24.415 -10.471 10.341 1.00 96.73 237 LYS C C 1
ATOM 5604 O O . LYS C 1 240 ? 24.813 -11.352 11.109 1.00 96.86 237 LYS C O 1
ATOM 5606 N N . SER C 1 241 ? 23.141 -10.090 10.273 1.00 95.39 238 SER C N 1
ATOM 5607 C CA . SER C 1 241 ? 22.124 -10.688 11.133 1.00 92.80 238 SER C CA 1
ATOM 5608 C C . SER C 1 241 ? 20.703 -10.629 10.566 1.00 91.04 238 SER C C 1
ATOM 5609 O O . SER C 1 241 ? 20.290 -9.621 9.989 1.00 91.32 238 SER C O 1
ATOM 5612 N N . VAL C 1 242 ? 19.968 -11.728 10.732 1.00 88.34 239 VAL C N 1
ATOM 5613 C CA . VAL C 1 242 ? 18.577 -11.837 10.283 1.00 85.43 239 VAL C CA 1
ATOM 5614 C C . VAL C 1 242 ? 17.710 -11.900 11.543 1.00 83.37 239 VAL C C 1
ATOM 5615 O O . VAL C 1 242 ? 18.063 -12.596 12.494 1.00 83.85 239 VAL C O 1
ATOM 5619 N N . ILE C 1 243 ? 16.588 -11.185 11.563 1.00 80.12 240 ILE C N 1
ATOM 5620 C CA . ILE C 1 243 ? 15.721 -11.196 12.741 1.00 76.34 240 ILE C CA 1
ATOM 5621 C C . ILE C 1 243 ? 14.724 -12.339 12.719 1.00 74.24 240 ILE C C 1
ATOM 5622 O O . ILE C 1 243 ? 14.095 -12.596 11.695 1.00 73.77 240 ILE C O 1
ATOM 5627 N N . ILE C 1 244 ? 14.587 -13.020 13.855 1.00 72.15 241 ILE C N 1
ATOM 5628 C CA . ILE C 1 244 ? 13.644 -14.128 13.992 1.00 69.89 241 ILE C CA 1
ATOM 5629 C C . ILE C 1 244 ? 13.110 -14.149 15.413 1.00 68.71 241 ILE C C 1
ATOM 5630 O O . ILE C 1 244 ? 13.865 -13.970 16.370 1.00 68.67 241 ILE C O 1
ATOM 5635 N N . GLN C 1 245 ? 11.805 -14.371 15.542 1.00 67.04 242 GLN C N 1
ATOM 5636 C CA . GLN C 1 245 ? 11.149 -14.401 16.844 1.00 64.62 242 GLN C CA 1
ATOM 5637 C C . GLN C 1 245 ? 11.690 -13.309 17.765 1.00 64.95 242 GLN C C 1
ATOM 5638 O O . GLN C 1 245 ? 11.885 -13.529 18.956 1.00 62.95 242 GLN C O 1
ATOM 5644 N N . GLY C 1 246 ? 11.942 -12.135 17.187 1.00 65.97 243 GLY C N 1
ATOM 5645 C CA . GLY C 1 246 ? 12.433 -11.001 17.952 1.00 68.50 243 GLY C CA 1
ATOM 5646 C C . GLY C 1 246 ? 13.924 -10.951 18.222 1.00 71.14 243 GLY C C 1
ATOM 5647 O O . GLY C 1 246 ? 14.466 -9.903 18.572 1.00 71.16 243 GLY C O 1
ATOM 5648 N N . ILE C 1 247 ? 14.600 -12.076 18.056 1.00 74.39 244 ILE C N 1
ATOM 5649 C CA . ILE C 1 247 ? 16.034 -12.133 18.309 1.00 78.37 244 ILE C CA 1
ATOM 5650 C C . ILE C 1 247 ? 16.870 -12.098 17.027 1.00 80.67 244 ILE C C 1
ATOM 5651 O O . ILE C 1 247 ? 16.522 -12.728 16.024 1.00 80.26 244 ILE C O 1
ATOM 5656 N N . ASP C 1 248 ? 17.967 -11.344 17.075 1.00 83.49 245 ASP C N 1
ATOM 5657 C CA . ASP C 1 248 ? 18.865 -11.175 15.929 1.00 86.35 245 ASP C CA 1
ATOM 5658 C C . ASP C 1 248 ? 19.793 -12.368 15.698 1.00 87.60 245 ASP C C 1
ATOM 5659 O O . ASP C 1 248 ? 20.936 -12.350 16.149 1.00 87.81 245 ASP C O 1
ATOM 5664 N N . VAL C 1 249 ? 19.320 -13.394 14.996 1.00 88.70 246 VAL C N 1
ATOM 5665 C CA . VAL C 1 249 ? 20.165 -14.551 14.730 1.00 90.84 246 VAL C CA 1
ATOM 5666 C C . VAL C 1 249 ? 21.231 -14.169 13.700 1.00 93.51 246 VAL C C 1
ATOM 5667 O O . VAL C 1 249 ? 20.939 -13.472 12.724 1.00 93.65 246 VAL C O 1
ATOM 5671 N N . SER C 1 250 ? 22.469 -14.605 13.924 1.00 96.08 247 SER C N 1
ATOM 5672 C CA . SER C 1 250 ? 23.557 -14.302 12.993 1.00 97.66 247 SER C CA 1
ATOM 5673 C C . SER C 1 250 ? 23.293 -15.025 11.676 1.00 98.88 247 SER C C 1
ATOM 5674 O O . SER C 1 250 ? 22.741 -16.131 11.661 1.00 98.74 247 SER C O 1
ATOM 5676 N N . ILE C 1 251 ? 23.680 -14.392 10.575 1.00 100.12 248 ILE C N 1
ATOM 5677 C CA . ILE C 1 251 ? 23.471 -14.956 9.244 1.00 101.64 248 ILE C CA 1
ATOM 5678 C C . ILE C 1 251 ? 24.264 -16.237 9.028 1.00 102.84 248 ILE C C 1
ATOM 5679 O O . ILE C 1 251 ? 24.211 -16.847 7.965 1.00 103.60 248 ILE C O 1
ATOM 5684 N N . GLU C 1 252 ? 24.996 -16.649 10.057 1.00 103.59 249 GLU C N 1
ATOM 5685 C CA . GLU C 1 252 ? 25.804 -17.865 9.947 1.00 103.92 249 GLU C CA 1
ATOM 5686 C C . GLU C 1 252 ? 25.087 -19.141 10.444 1.00 103.91 249 GLU C C 1
ATOM 5687 O O . GLU C 1 252 ? 25.556 -20.242 10.186 1.00 104.40 249 GLU C O 1
ATOM 5689 N N . ASP C 1 253 ? 23.955 -18.992 11.142 1.00 103.45 250 ASP C N 1
ATOM 5690 C CA . ASP C 1 253 ? 23.219 -20.152 11.685 1.00 102.09 250 ASP C CA 1
ATOM 5691 C C . ASP C 1 253 ? 22.663 -21.134 10.650 1.00 101.01 250 ASP C C 1
ATOM 5692 O O . ASP C 1 253 ? 22.637 -20.864 9.446 1.00 100.07 250 ASP C O 1
ATOM 5694 N N . ASN C 1 254 ? 22.198 -22.274 11.150 1.00 100.38 251 ASN C N 1
ATOM 5695 C CA . ASN C 1 254 ? 21.649 -23.334 10.316 1.00 100.11 251 ASN C CA 1
ATOM 5696 C C . ASN C 1 254 ? 20.131 -23.313 10.223 1.00 99.42 251 ASN C C 1
ATOM 5697 O O . ASN C 1 254 ? 19.429 -23.746 11.138 1.00 99.60 251 ASN C O 1
ATOM 5699 N N . ILE C 1 255 ? 19.635 -22.805 9.103 1.00 98.69 252 ILE C N 1
ATOM 5700 C CA . ILE C 1 255 ? 18.199 -22.726 8.856 1.00 98.16 252 ILE C CA 1
ATOM 5701 C C . ILE C 1 255 ? 17.530 -24.063 9.165 1.00 96.49 252 ILE C C 1
ATOM 5702 O O . ILE C 1 255 ? 16.405 -24.106 9.658 1.00 96.88 252 ILE C O 1
ATOM 5707 N N . PHE C 1 256 ? 18.233 -25.148 8.869 1.00 95.33 253 PHE C N 1
ATOM 5708 C CA . PHE C 1 256 ? 17.721 -26.494 9.098 1.00 94.40 253 PHE C CA 1
ATOM 5709 C C . PHE C 1 256 ? 16.987 -26.603 10.429 1.00 93.78 253 PHE C C 1
ATOM 5710 O O . PHE C 1 256 ? 15.795 -26.933 10.476 1.00 93.14 253 PHE C O 1
ATOM 5712 N N . GLU C 1 257 ? 17.711 -26.311 11.506 1.00 92.41 254 GLU C N 1
ATOM 5713 C CA . GLU C 1 257 ? 17.174 -26.384 12.858 1.00 90.50 254 GLU C CA 1
ATOM 5714 C C . GLU C 1 257 ? 16.308 -25.187 13.252 1.00 89.03 254 GLU C C 1
ATOM 5715 O O . GLU C 1 257 ? 15.303 -25.349 13.949 1.00 88.48 254 GLU C O 1
ATOM 5717 N N . LEU C 1 258 ? 16.697 -23.990 12.817 1.00 87.12 255 LEU C N 1
ATOM 5718 C CA . LEU C 1 258 ? 15.942 -22.785 13.150 1.00 83.57 255 LEU C CA 1
ATOM 5719 C C . LEU C 1 258 ? 14.442 -22.992 13.016 1.00 82.31 255 LEU C C 1
ATOM 5720 O O . LEU C 1 258 ? 13.673 -22.484 13.824 1.00 82.29 255 LEU C O 1
ATOM 5725 N N . TYR C 1 259 ? 14.019 -23.741 12.006 1.00 80.90 256 TYR C N 1
ATOM 5726 C CA . TYR C 1 259 ? 12.595 -23.991 11.842 1.00 80.72 256 TYR C CA 1
ATOM 5727 C C . TYR C 1 259 ? 12.094 -24.815 13.019 1.00 81.98 256 TYR C C 1
ATOM 5728 O O . TYR C 1 259 ? 11.077 -24.503 13.635 1.00 81.75 256 TYR C O 1
ATOM 5737 N N . ASP C 1 260 ? 12.827 -25.887 13.301 1.00 83.85 257 ASP C N 1
ATOM 5738 C CA . ASP C 1 260 ? 12.517 -26.824 14.378 1.00 83.72 257 ASP C CA 1
ATOM 5739 C C . ASP C 1 260 ? 12.035 -26.140 15.650 1.00 82.86 257 ASP C C 1
ATOM 5740 O O . ASP C 1 260 ? 11.051 -26.562 16.260 1.00 82.96 257 ASP C O 1
ATOM 5745 N N . ILE C 1 261 ? 12.731 -25.074 16.032 1.00 80.49 258 ILE C N 1
ATOM 5746 C CA . ILE C 1 261 ? 12.424 -24.343 17.252 1.00 78.78 258 ILE C CA 1
ATOM 5747 C C . ILE C 1 261 ? 11.658 -23.014 17.102 1.00 77.97 258 ILE C C 1
ATOM 5748 O O . ILE C 1 261 ? 10.592 -22.831 17.703 1.00 76.71 258 ILE C O 1
ATOM 5753 N N . PHE C 1 262 ? 12.214 -22.106 16.299 1.00 76.06 259 PHE C N 1
ATOM 5754 C CA . PHE C 1 262 ? 11.670 -20.772 16.079 1.00 73.16 259 PHE C CA 1
ATOM 5755 C C . PHE C 1 262 ? 10.449 -20.600 15.191 1.00 72.04 259 PHE C C 1
ATOM 5756 O O . PHE C 1 262 ? 10.049 -19.474 14.907 1.00 71.69 259 PHE C O 1
ATOM 5764 N N . ALA C 1 263 ? 9.847 -21.696 14.759 1.00 70.49 260 ALA C N 1
ATOM 5765 C CA . ALA C 1 263 ? 8.684 -21.599 13.899 1.00 70.85 260 ALA C CA 1
ATOM 5766 C C . ALA C 1 263 ? 7.481 -21.001 14.627 1.00 71.57 260 ALA C C 1
ATOM 5767 O O . ALA C 1 263 ? 7.109 -21.446 15.710 1.00 72.79 260 ALA C O 1
ATOM 5769 N N . SER C 1 264 ? 6.876 -19.988 14.019 1.00 71.52 261 SER C N 1
ATOM 5770 C CA . SER C 1 264 ? 5.707 -19.331 14.587 1.00 71.74 261 SER C CA 1
ATOM 5771 C C . SER C 1 264 ? 4.563 -20.332 14.626 1.00 72.12 261 SER C C 1
ATOM 5772 O O . SER C 1 264 ? 4.613 -21.353 13.950 1.00 71.72 261 SER C O 1
ATOM 5775 N N . ILE C 1 265 ? 3.528 -20.040 15.406 1.00 73.98 262 ILE C N 1
ATOM 5776 C CA . ILE C 1 265 ? 2.401 -20.962 15.519 1.00 75.49 262 ILE C CA 1
ATOM 5777 C C . ILE C 1 265 ? 1.615 -21.161 14.235 1.00 75.91 262 ILE C C 1
ATOM 5778 O O . ILE C 1 265 ? 0.543 -21.761 14.255 1.00 76.72 262 ILE C O 1
ATOM 5783 N N . ASP C 1 266 ? 2.122 -20.655 13.118 1.00 76.17 263 ASP C N 1
ATOM 5784 C CA . ASP C 1 266 ? 1.412 -20.846 11.858 1.00 76.58 263 ASP C CA 1
ATOM 5785 C C . ASP C 1 266 ? 2.168 -21.852 11.001 1.00 76.92 263 ASP C C 1
ATOM 5786 O O . ASP C 1 266 ? 1.875 -22.039 9.823 1.00 77.76 263 ASP C O 1
ATOM 5791 N N . GLY C 1 267 ? 3.145 -22.507 11.613 1.00 77.11 264 GLY C N 1
ATOM 5792 C CA . GLY C 1 267 ? 3.917 -23.497 10.896 1.00 76.94 264 GLY C CA 1
ATOM 5793 C C . GLY C 1 267 ? 5.105 -22.944 10.139 1.00 76.98 264 GLY C C 1
ATOM 5794 O O . GLY C 1 267 ? 6.080 -23.661 9.926 1.00 78.19 264 GLY C O 1
ATOM 5795 N N . PHE C 1 268 ? 5.048 -21.681 9.731 1.00 74.39 265 PHE C N 1
ATOM 5796 C CA . PHE C 1 268 ? 6.163 -21.112 8.987 1.00 71.94 265 PHE C CA 1
ATOM 5797 C C . PHE C 1 268 ? 7.172 -20.437 9.882 1.00 70.65 265 PHE C C 1
ATOM 5798 O O . PHE C 1 268 ? 6.858 -20.035 10.994 1.00 70.92 265 PHE C O 1
ATOM 5806 N N . LEU C 1 269 ? 8.393 -20.324 9.381 1.00 70.34 266 LEU C N 1
ATOM 5807 C CA . LEU C 1 269 ? 9.464 -19.655 10.105 1.00 70.73 266 LEU C CA 1
ATOM 5808 C C . LEU C 1 269 ? 9.572 -18.303 9.396 1.00 70.35 266 LEU C C 1
ATOM 5809 O O . LEU C 1 269 ? 9.688 -18.252 8.168 1.00 72.28 266 LEU C O 1
ATOM 5814 N N . TYR C 1 270 ? 9.517 -17.210 10.150 1.00 66.45 267 TYR C N 1
ATOM 5815 C CA . TYR C 1 270 ? 9.614 -15.904 9.531 1.00 61.52 267 TYR C CA 1
ATOM 5816 C C . TYR C 1 270 ? 10.965 -15.280 9.736 1.00 61.63 267 TYR C C 1
ATOM 5817 O O . TYR C 1 270 ? 11.512 -15.303 10.837 1.00 62.49 267 TYR C O 1
ATOM 5826 N N . LEU C 1 271 ? 11.504 -14.719 8.664 1.00 61.68 268 LEU C N 1
ATOM 5827 C CA . LEU C 1 271 ? 12.788 -14.058 8.735 1.00 63.89 268 LEU C CA 1
ATOM 5828 C C . LEU C 1 271 ? 12.614 -12.642 8.210 1.00 64.95 268 LEU C C 1
ATOM 5829 O O . LEU C 1 271 ? 12.142 -12.444 7.091 1.00 67.23 268 LEU C O 1
ATOM 5834 N N . VAL C 1 272 ? 12.977 -11.662 9.026 1.00 63.25 269 VAL C N 1
ATOM 5835 C CA . VAL C 1 272 ? 12.868 -10.272 8.632 1.00 63.40 269 VAL C CA 1
ATOM 5836 C C . VAL C 1 272 ? 14.261 -9.770 8.294 1.00 65.54 269 VAL C C 1
ATOM 5837 O O . VAL C 1 272 ? 15.175 -9.855 9.115 1.00 66.91 269 VAL C O 1
ATOM 5841 N N . THR C 1 273 ? 14.425 -9.245 7.084 1.00 65.60 270 THR C N 1
ATOM 5842 C CA . THR C 1 273 ? 15.722 -8.744 6.650 1.00 66.39 270 THR C CA 1
ATOM 5843 C C . THR C 1 273 ? 15.902 -7.260 6.956 1.00 66.45 270 THR C C 1
ATOM 5844 O O . THR C 1 273 ? 17.037 -6.893 7.333 1.00 66.16 270 THR C O 1
ATOM 5848 N N . MET D 1 4 ? 69.248 33.764 47.513 1.00 106.06 1 MET D N 1
ATOM 5849 C CA . MET D 1 4 ? 68.128 33.302 46.646 1.00 106.67 1 MET D CA 1
ATOM 5850 C C . MET D 1 4 ? 68.665 32.784 45.311 1.00 106.12 1 MET D C 1
ATOM 5851 O O . MET D 1 4 ? 68.423 31.635 44.942 1.00 106.59 1 MET D O 1
ATOM 5856 N N . GLU D 1 5 ? 69.395 33.630 44.590 1.00 105.39 2 GLU D N 1
ATOM 5857 C CA . GLU D 1 5 ? 69.966 33.230 43.312 1.00 104.04 2 GLU D CA 1
ATOM 5858 C C . GLU D 1 5 ? 70.970 32.119 43.579 1.00 102.74 2 GLU D C 1
ATOM 5859 O O . GLU D 1 5 ? 71.193 31.255 42.731 1.00 102.34 2 GLU D O 1
ATOM 5861 N N . GLU D 1 6 ? 71.569 32.147 44.766 1.00 101.19 3 GLU D N 1
ATOM 5862 C CA . GLU D 1 6 ? 72.535 31.130 45.154 1.00 99.78 3 GLU D CA 1
ATOM 5863 C C . GLU D 1 6 ? 71.867 29.770 45.015 1.00 99.02 3 GLU D C 1
ATOM 5864 O O . GLU D 1 6 ? 72.403 28.864 44.373 1.00 99.03 3 GLU D O 1
ATOM 5866 N N . LEU D 1 7 ? 70.677 29.654 45.604 1.00 98.15 4 LEU D N 1
ATOM 5867 C CA . LEU D 1 7 ? 69.900 28.422 45.567 1.00 96.28 4 LEU D CA 1
ATOM 5868 C C . LEU D 1 7 ? 69.537 28.020 44.140 1.00 94.48 4 LEU D C 1
ATOM 5869 O O . LEU D 1 7 ? 69.811 26.890 43.727 1.00 95.19 4 LEU D O 1
ATOM 5871 N N . ARG D 1 8 ? 68.935 28.933 43.381 1.00 91.33 5 ARG D N 1
ATOM 5872 C CA . ARG D 1 8 ? 68.553 28.625 41.997 1.00 89.16 5 ARG D CA 1
ATOM 5873 C C . ARG D 1 8 ? 69.713 28.113 41.155 1.00 87.92 5 ARG D C 1
ATOM 5874 O O . ARG D 1 8 ? 69.532 27.250 40.302 1.00 88.51 5 ARG D O 1
ATOM 5876 N N . GLU D 1 9 ? 70.901 28.656 41.394 1.00 86.29 6 GLU D N 1
ATOM 5877 C CA . GLU D 1 9 ? 72.091 28.259 40.653 1.00 83.90 6 GLU D CA 1
ATOM 5878 C C . GLU D 1 9 ? 72.606 26.899 41.099 1.00 81.44 6 GLU D C 1
ATOM 5879 O O . GLU D 1 9 ? 72.970 26.062 40.266 1.00 81.70 6 GLU D O 1
ATOM 5885 N N . ARG D 1 10 ? 72.654 26.676 42.407 1.00 77.07 7 ARG D N 1
ATOM 5886 C CA . ARG D 1 10 ? 73.126 25.402 42.924 1.00 73.51 7 ARG D CA 1
ATOM 5887 C C . ARG D 1 10 ? 72.196 24.262 42.482 1.00 71.18 7 ARG D C 1
ATOM 5888 O O . ARG D 1 10 ? 72.652 23.159 42.216 1.00 71.18 7 ARG D O 1
ATOM 5890 N N . VAL D 1 11 ? 70.898 24.533 42.400 1.00 68.19 8 VAL D N 1
ATOM 5891 C CA . VAL D 1 11 ? 69.936 23.530 41.975 1.00 65.44 8 VAL D CA 1
ATOM 5892 C C . VAL D 1 11 ? 70.270 23.085 40.560 1.00 64.74 8 VAL D C 1
ATOM 5893 O O . VAL D 1 11 ? 70.313 21.892 40.254 1.00 66.39 8 VAL D O 1
ATOM 5897 N N . TRP D 1 12 ? 70.498 24.067 39.702 1.00 61.60 9 TRP D N 1
ATOM 5898 C CA . TRP D 1 12 ? 70.818 23.836 38.304 1.00 57.49 9 TRP D CA 1
ATOM 5899 C C . TRP D 1 12 ? 72.141 23.103 38.136 1.00 57.39 9 TRP D C 1
ATOM 5900 O O . TRP D 1 12 ? 72.380 22.466 37.115 1.00 57.49 9 TRP D O 1
ATOM 5911 N N . ASN D 1 13 ? 72.997 23.184 39.146 1.00 57.42 10 ASN D N 1
ATOM 5912 C CA . ASN D 1 13 ? 74.293 22.513 39.096 1.00 57.89 10 ASN D CA 1
ATOM 5913 C C . ASN D 1 13 ? 74.334 21.292 40.012 1.00 57.53 10 ASN D C 1
ATOM 5914 O O . ASN D 1 13 ? 75.394 20.687 40.197 1.00 57.49 10 ASN D O 1
ATOM 5919 N N . GLY D 1 14 ? 73.184 20.942 40.590 1.00 56.41 11 GLY D N 1
ATOM 5920 C CA . GLY D 1 14 ? 73.108 19.791 41.473 1.00 54.61 11 GLY D CA 1
ATOM 5921 C C . GLY D 1 14 ? 73.616 18.518 40.812 1.00 54.45 11 GLY D C 1
ATOM 5922 O O . GLY D 1 14 ? 73.273 18.208 39.661 1.00 51.45 11 GLY D O 1
ATOM 5923 N N . THR D 1 15 ? 74.465 17.793 41.536 1.00 53.76 12 THR D N 1
ATOM 5924 C CA . THR D 1 15 ? 75.018 16.544 41.045 1.00 54.73 12 THR D CA 1
ATOM 5925 C C . THR D 1 15 ? 74.883 15.352 42.002 1.00 55.33 12 THR D C 1
ATOM 5926 O O . THR D 1 15 ? 74.608 15.485 43.196 1.00 55.43 12 THR D O 1
ATOM 5930 N N . ILE D 1 16 ? 75.122 14.183 41.423 1.00 55.69 13 ILE D N 1
ATOM 5931 C CA . ILE D 1 16 ? 75.041 12.897 42.092 1.00 56.04 13 ILE D CA 1
ATOM 5932 C C . ILE D 1 16 ? 76.258 12.058 41.721 1.00 55.18 13 ILE D C 1
ATOM 5933 O O . ILE D 1 16 ? 76.732 12.107 40.584 1.00 54.19 13 ILE D O 1
ATOM 5938 N N . ASN D 1 17 ? 76.768 11.302 42.684 1.00 54.62 14 ASN D N 1
ATOM 5939 C CA . ASN D 1 17 ? 77.912 10.442 42.428 1.00 54.77 14 ASN D CA 1
ATOM 5940 C C . ASN D 1 17 ? 77.354 9.058 42.143 1.00 54.00 14 ASN D C 1
ATOM 5941 O O . ASN D 1 17 ? 76.670 8.466 42.976 1.00 53.89 14 ASN D O 1
ATOM 5946 N N . VAL D 1 18 ? 77.642 8.558 40.949 1.00 52.20 15 VAL D N 1
ATOM 5947 C CA . VAL D 1 18 ? 77.157 7.264 40.517 1.00 51.19 15 VAL D CA 1
ATOM 5948 C C . VAL D 1 18 ? 78.303 6.299 40.226 1.00 52.10 15 VAL D C 1
ATOM 5949 O O . VAL D 1 18 ? 79.363 6.700 39.729 1.00 51.54 15 VAL D O 1
ATOM 5953 N N . GLU D 1 19 ? 78.092 5.027 40.562 1.00 51.48 16 GLU D N 1
ATOM 5954 C CA . GLU D 1 19 ? 79.078 3.991 40.301 1.00 50.55 16 GLU D CA 1
ATOM 5955 C C . GLU D 1 19 ? 78.354 2.952 39.463 1.00 49.50 16 GLU D C 1
ATOM 5956 O O . GLU D 1 19 ? 77.411 2.316 39.926 1.00 50.31 16 GLU D O 1
ATOM 5962 N N . VAL D 1 20 ? 78.773 2.793 38.219 1.00 47.47 17 VAL D N 1
ATOM 5963 C CA . VAL D 1 20 ? 78.122 1.828 37.354 1.00 45.70 17 VAL D CA 1
ATOM 5964 C C . VAL D 1 20 ? 78.967 0.569 37.240 1.00 43.87 17 VAL D C 1
ATOM 5965 O O . VAL D 1 20 ? 80.170 0.633 36.970 1.00 43.82 17 VAL D O 1
ATOM 5969 N N . VAL D 1 21 ? 78.328 -0.576 37.459 1.00 41.54 18 VAL D N 1
ATOM 5970 C CA . VAL D 1 21 ? 79.000 -1.870 37.386 1.00 38.61 18 VAL D CA 1
ATOM 5971 C C . VAL D 1 21 ? 78.333 -2.750 36.341 1.00 38.50 18 VAL D C 1
ATOM 5972 O O . VAL D 1 21 ? 77.117 -2.835 36.299 1.00 40.65 18 VAL D O 1
ATOM 5976 N N . VAL D 1 22 ? 79.116 -3.393 35.485 1.00 39.49 19 VAL D N 1
ATOM 5977 C CA . VAL D 1 22 ? 78.537 -4.292 34.482 1.00 41.96 19 VAL D CA 1
ATOM 5978 C C . VAL D 1 22 ? 77.843 -5.449 35.220 1.00 43.47 19 VAL D C 1
ATOM 5979 O O . VAL D 1 22 ? 78.460 -6.131 36.036 1.00 47.79 19 VAL D O 1
ATOM 5983 N N . SER D 1 23 ? 76.566 -5.678 34.944 1.00 44.48 20 SER D N 1
ATOM 5984 C CA . SER D 1 23 ? 75.847 -6.761 35.611 1.00 44.10 20 SER D CA 1
ATOM 5985 C C . SER D 1 23 ? 76.420 -8.154 35.281 1.00 44.09 20 SER D C 1
ATOM 5986 O O . SER D 1 23 ? 76.930 -8.394 34.174 1.00 42.67 20 SER D O 1
ATOM 5989 N N . ASP D 1 24 ? 76.315 -9.060 36.254 1.00 44.37 21 ASP D N 1
ATOM 5990 C CA . ASP D 1 24 ? 76.818 -10.434 36.144 1.00 43.66 21 ASP D CA 1
ATOM 5991 C C . ASP D 1 24 ? 76.467 -11.152 34.860 1.00 43.28 21 ASP D C 1
ATOM 5992 O O . ASP D 1 24 ? 77.301 -11.864 34.301 1.00 43.41 21 ASP D O 1
ATOM 5997 N N . ALA D 1 25 ? 75.231 -10.968 34.403 1.00 42.62 22 ALA D N 1
ATOM 5998 C CA . ALA D 1 25 ? 74.737 -11.614 33.192 1.00 40.77 22 ALA D CA 1
ATOM 5999 C C . ALA D 1 25 ? 75.438 -11.256 31.894 1.00 41.51 22 ALA D C 1
ATOM 6000 O O . ALA D 1 25 ? 75.380 -12.031 30.943 1.00 42.95 22 ALA D O 1
ATOM 6002 N N . ILE D 1 26 ? 76.112 -10.111 31.825 1.00 41.27 23 ILE D N 1
ATOM 6003 C CA . ILE D 1 26 ? 76.740 -9.743 30.551 1.00 40.54 23 ILE D CA 1
ATOM 6004 C C . ILE D 1 26 ? 78.222 -9.419 30.587 1.00 40.03 23 ILE D C 1
ATOM 6005 O O . ILE D 1 26 ? 78.841 -9.218 29.537 1.00 40.01 23 ILE D O 1
ATOM 6010 N N . VAL D 1 27 ? 78.800 -9.368 31.780 1.00 38.93 24 VAL D N 1
ATOM 6011 C CA . VAL D 1 27 ? 80.217 -9.044 31.901 1.00 39.86 24 VAL D CA 1
ATOM 6012 C C . VAL D 1 27 ? 81.117 -10.202 31.435 1.00 39.93 24 VAL D C 1
ATOM 6013 O O . VAL D 1 27 ? 80.750 -11.361 31.613 1.00 39.71 24 VAL D O 1
ATOM 6017 N N . VAL D 1 28 ? 82.265 -9.906 30.814 1.00 38.61 25 VAL D N 1
ATOM 6018 C CA . VAL D 1 28 ? 83.155 -10.999 30.428 1.00 39.88 25 VAL D CA 1
ATOM 6019 C C . VAL D 1 28 ? 83.544 -11.568 31.791 1.00 39.88 25 VAL D C 1
ATOM 6020 O O . VAL D 1 28 ? 83.919 -10.828 32.706 1.00 42.34 25 VAL D O 1
ATOM 6024 N N . PRO D 1 29 ? 83.432 -12.890 31.951 1.00 39.47 26 PRO D N 1
ATOM 6025 C CA . PRO D 1 29 ? 83.753 -13.558 33.221 1.00 37.81 26 PRO D CA 1
ATOM 6026 C C . PRO D 1 29 ? 85.126 -13.287 33.820 1.00 36.35 26 PRO D C 1
ATOM 6027 O O . PRO D 1 29 ? 86.105 -13.137 33.102 1.00 38.04 26 PRO D O 1
ATOM 6031 N N . ASN D 1 30 ? 85.170 -13.213 35.146 1.00 36.12 27 ASN D N 1
ATOM 6032 C CA . ASN D 1 30 ? 86.409 -13.050 35.898 1.00 37.93 27 ASN D CA 1
ATOM 6033 C C . ASN D 1 30 ? 87.149 -11.755 35.673 1.00 40.04 27 ASN D C 1
ATOM 6034 O O . ASN D 1 30 ? 88.384 -11.697 35.722 1.00 40.35 27 ASN D O 1
ATOM 6039 N N . THR D 1 31 ? 86.380 -10.706 35.443 1.00 41.26 28 THR D N 1
ATOM 6040 C CA . THR D 1 31 ? 86.945 -9.401 35.238 1.00 42.20 28 THR D CA 1
ATOM 6041 C C . THR D 1 31 ? 87.097 -8.795 36.625 1.00 43.53 28 THR D C 1
ATOM 6042 O O . THR D 1 31 ? 86.285 -9.059 37.510 1.00 43.69 28 THR D O 1
ATOM 6046 N N . THR D 1 32 ? 88.163 -8.029 36.831 1.00 43.41 29 THR D N 1
ATOM 6047 C CA . THR D 1 32 ? 88.395 -7.402 38.121 1.00 44.81 29 THR D CA 1
ATOM 6048 C C . THR D 1 32 ? 87.252 -6.415 38.412 1.00 45.57 29 THR D C 1
ATOM 6049 O O . THR D 1 32 ? 86.621 -5.900 37.481 1.00 46.38 29 THR D O 1
ATOM 6053 N N . LEU D 1 33 ? 86.978 -6.153 39.687 1.00 44.69 30 LEU D N 1
ATOM 6054 C CA . LEU D 1 33 ? 85.904 -5.229 40.033 1.00 46.41 30 LEU D CA 1
ATOM 6055 C C . LEU D 1 33 ? 86.173 -3.866 39.410 1.00 47.46 30 LEU D C 1
ATOM 6056 O O . LEU D 1 33 ? 85.266 -3.219 38.867 1.00 46.87 30 LEU D O 1
ATOM 6061 N N . ALA D 1 34 ? 87.435 -3.452 39.488 1.00 47.15 31 ALA D N 1
ATOM 6062 C CA . ALA D 1 34 ? 87.883 -2.181 38.938 1.00 46.73 31 ALA D CA 1
ATOM 6063 C C . ALA D 1 34 ? 87.571 -2.061 37.449 1.00 46.13 31 ALA D C 1
ATOM 6064 O O . ALA D 1 34 ? 86.948 -1.093 37.018 1.00 47.40 31 ALA D O 1
ATOM 6066 N N . ASP D 1 35 ? 87.985 -3.047 36.663 1.00 44.34 32 ASP D N 1
ATOM 6067 C CA . ASP D 1 35 ? 87.742 -3.012 35.219 1.00 42.94 32 ASP D CA 1
ATOM 6068 C C . ASP D 1 35 ? 86.283 -2.990 34.758 1.00 41.77 32 ASP D C 1
ATOM 6069 O O . ASP D 1 35 ? 86.005 -2.554 33.645 1.00 41.63 32 ASP D O 1
ATOM 6074 N N . LYS D 1 36 ? 85.348 -3.463 35.575 1.00 39.59 33 LYS D N 1
ATOM 6075 C CA . LYS D 1 36 ? 83.958 -3.477 35.130 1.00 39.99 33 LYS D CA 1
ATOM 6076 C C . LYS D 1 36 ? 83.114 -2.394 35.791 1.00 40.17 33 LYS D C 1
ATOM 6077 O O . LYS D 1 36 ? 81.890 -2.422 35.724 1.00 39.03 33 LYS D O 1
ATOM 6083 N N . SER D 1 37 ? 83.779 -1.445 36.426 1.00 41.80 34 SER D N 1
ATOM 6084 C CA . SER D 1 37 ? 83.097 -0.353 37.097 1.00 46.33 34 SER D CA 1
ATOM 6085 C C . SER D 1 37 ? 83.607 0.996 36.623 1.00 46.74 34 SER D C 1
ATOM 6086 O O . SER D 1 37 ? 84.736 1.118 36.149 1.00 47.04 34 SER D O 1
ATOM 6089 N N . CYS D 1 38 ? 82.763 2.010 36.738 1.00 47.97 35 CYS D N 1
ATOM 6090 C CA . CYS D 1 38 ? 83.183 3.362 36.393 1.00 49.68 35 CYS D CA 1
ATOM 6091 C C . CYS D 1 38 ? 82.362 4.323 37.227 1.00 49.59 35 CYS D C 1
ATOM 6092 O O . CYS D 1 38 ? 81.199 4.065 37.534 1.00 48.82 35 CYS D O 1
ATOM 6095 N N . HIS D 1 39 ? 83.001 5.408 37.638 1.00 51.66 36 HIS D N 1
ATOM 6096 C CA . HIS D 1 39 ? 82.355 6.415 38.451 1.00 52.68 36 HIS D CA 1
ATOM 6097 C C . HIS D 1 39 ? 82.063 7.638 37.605 1.00 52.73 36 HIS D C 1
ATOM 6098 O O . HIS D 1 39 ? 82.949 8.152 36.923 1.00 53.22 36 HIS D O 1
ATOM 6105 N N . ILE D 1 40 ? 80.819 8.095 37.617 1.00 51.36 37 ILE D N 1
ATOM 6106 C CA . ILE D 1 40 ? 80.498 9.296 36.868 1.00 53.63 37 ILE D CA 1
ATOM 6107 C C . ILE D 1 40 ? 79.685 10.254 37.713 1.00 52.46 37 ILE D C 1
ATOM 6108 O O . ILE D 1 40 ? 78.879 9.851 38.542 1.00 50.11 37 ILE D O 1
ATOM 6113 N N . VAL D 1 41 ? 79.939 11.536 37.518 1.00 51.87 38 VAL D N 1
ATOM 6114 C CA . VAL D 1 41 ? 79.221 12.564 38.240 1.00 51.80 38 VAL D CA 1
ATOM 6115 C C . VAL D 1 41 ? 78.048 12.920 37.351 1.00 50.75 38 VAL D C 1
ATOM 6116 O O . VAL D 1 41 ? 78.244 13.370 36.233 1.00 53.39 38 VAL D O 1
ATOM 6120 N N . MET D 1 42 ? 76.832 12.694 37.826 1.00 49.29 39 MET D N 1
ATOM 6121 C CA . MET D 1 42 ? 75.654 13.005 37.021 1.00 48.96 39 MET D CA 1
ATOM 6122 C C . MET D 1 42 ? 74.958 14.237 37.536 1.00 48.00 39 MET D C 1
ATOM 6123 O O . MET D 1 42 ? 74.957 14.505 38.736 1.00 47.21 39 MET D O 1
ATOM 6128 N N . LEU D 1 43 ? 74.367 14.985 36.617 1.00 47.67 40 LEU D N 1
ATOM 6129 C CA . LEU D 1 43 ? 73.631 16.175 36.980 1.00 49.26 40 LEU D CA 1
ATOM 6130 C C . LEU D 1 43 ? 72.276 15.711 37.470 1.00 49.20 40 LEU D C 1
ATOM 6131 O O . LEU D 1 43 ? 71.613 14.930 36.800 1.00 51.16 40 LEU D O 1
ATOM 6136 N N . ARG D 1 44 ? 71.883 16.175 38.649 1.00 50.64 41 ARG D N 1
ATOM 6137 C CA . ARG D 1 44 ? 70.595 15.825 39.228 1.00 52.20 41 ARG D CA 1
ATOM 6138 C C . ARG D 1 44 ? 69.478 16.134 38.258 1.00 54.03 41 ARG D C 1
ATOM 6139 O O . ARG D 1 44 ? 68.532 15.360 38.121 1.00 56.19 41 ARG D O 1
ATOM 6147 N N . ASP D 1 45 ? 69.586 17.270 37.583 1.00 56.45 42 ASP D N 1
ATOM 6148 C CA . ASP D 1 45 ? 68.561 17.672 36.636 1.00 59.04 42 ASP D CA 1
ATOM 6149 C C . ASP D 1 45 ? 68.887 17.261 35.219 1.00 59.43 42 ASP D C 1
ATOM 6150 O O . ASP D 1 45 ? 69.135 18.097 34.350 1.00 61.34 42 ASP D O 1
ATOM 6155 N N . ALA D 1 46 ? 68.879 15.955 35.000 1.00 58.98 43 ALA D N 1
ATOM 6156 C CA . ALA D 1 46 ? 69.149 15.382 33.693 1.00 57.32 43 ALA D CA 1
ATOM 6157 C C . ALA D 1 46 ? 68.507 14.006 33.700 1.00 56.21 43 ALA D C 1
ATOM 6158 O O . ALA D 1 46 ? 67.958 13.583 34.704 1.00 53.95 43 ALA D O 1
ATOM 6160 N N . TYR D 1 47 ? 68.593 13.314 32.576 1.00 57.39 44 TYR D N 1
ATOM 6161 C CA . TYR D 1 47 ? 68.023 11.981 32.424 1.00 57.80 44 TYR D CA 1
ATOM 6162 C C . TYR D 1 47 ? 69.120 10.907 32.336 1.00 57.38 44 TYR D C 1
ATOM 6163 O O . TYR D 1 47 ? 70.088 11.065 31.590 1.00 54.81 44 TYR D O 1
ATOM 6172 N N . LEU D 1 48 ? 68.960 9.809 33.075 1.00 57.14 45 LEU D N 1
ATOM 6173 C CA . LEU D 1 48 ? 69.954 8.742 33.044 1.00 54.23 45 LEU D CA 1
ATOM 6174 C C . LEU D 1 48 ? 70.338 8.415 31.616 1.00 56.35 45 LEU D C 1
ATOM 6175 O O . LEU D 1 48 ? 71.515 8.164 31.311 1.00 57.07 45 LEU D O 1
ATOM 6180 N N . GLY D 1 49 ? 69.345 8.421 30.734 1.00 55.78 46 GLY D N 1
ATOM 6181 C CA . GLY D 1 49 ? 69.616 8.132 29.338 1.00 58.09 46 GLY D CA 1
ATOM 6182 C C . GLY D 1 49 ? 70.778 8.907 28.728 1.00 59.84 46 GLY D C 1
ATOM 6183 O O . GLY D 1 49 ? 71.417 8.420 27.792 1.00 59.08 46 GLY D O 1
ATOM 6184 N N . PHE D 1 50 ? 71.057 10.109 29.240 1.00 61.90 47 PHE D N 1
ATOM 6185 C CA . PHE D 1 50 ? 72.155 10.923 28.710 1.00 63.94 47 PHE D CA 1
ATOM 6186 C C . PHE D 1 50 ? 73.498 10.262 28.928 1.00 64.90 47 PHE D C 1
ATOM 6187 O O . PHE D 1 50 ? 74.429 10.448 28.141 1.00 67.07 47 PHE D O 1
ATOM 6195 N N . TYR D 1 51 ? 73.596 9.485 30.000 1.00 65.42 48 TYR D N 1
ATOM 6196 C CA . TYR D 1 51 ? 74.848 8.829 30.350 1.00 64.19 48 TYR D CA 1
ATOM 6197 C C . TYR D 1 51 ? 75.043 7.412 29.823 1.00 64.60 48 TYR D C 1
ATOM 6198 O O . TYR D 1 51 ? 76.165 6.910 29.809 1.00 64.88 48 TYR D O 1
ATOM 6207 N N . LEU D 1 52 ? 73.957 6.782 29.379 1.00 65.92 49 LEU D N 1
ATOM 6208 C CA . LEU D 1 52 ? 73.987 5.412 28.869 1.00 66.39 49 LEU D CA 1
ATOM 6209 C C . LEU D 1 52 ? 75.114 5.127 27.879 1.00 65.82 49 LEU D C 1
ATOM 6210 O O . LEU D 1 52 ? 75.972 4.288 28.139 1.00 66.37 49 LEU D O 1
ATOM 6215 N N . PRO D 1 53 ? 75.128 5.813 26.727 1.00 65.96 50 PRO D N 1
ATOM 6216 C CA . PRO D 1 53 ? 76.208 5.536 25.776 1.00 65.86 50 PRO D CA 1
ATOM 6217 C C . PRO D 1 53 ? 77.597 5.744 26.348 1.00 65.74 50 PRO D C 1
ATOM 6218 O O . PRO D 1 53 ? 78.558 5.103 25.925 1.00 66.65 50 PRO D O 1
ATOM 6222 N N . THR D 1 54 ? 77.704 6.641 27.318 1.00 65.13 51 THR D N 1
ATOM 6223 C CA . THR D 1 54 ? 78.995 6.938 27.924 1.00 63.25 51 THR D CA 1
ATOM 6224 C C . THR D 1 54 ? 79.510 5.781 28.764 1.00 61.89 51 THR D C 1
ATOM 6225 O O . THR D 1 54 ? 80.693 5.439 28.722 1.00 61.56 51 THR D O 1
ATOM 6229 N N . VAL D 1 55 ? 78.615 5.201 29.550 1.00 60.02 52 VAL D N 1
ATOM 6230 C CA . VAL D 1 55 ? 78.968 4.087 30.410 1.00 59.07 52 VAL D CA 1
ATOM 6231 C C . VAL D 1 55 ? 79.237 2.851 29.561 1.00 56.94 52 VAL D C 1
ATOM 6232 O O . VAL D 1 55 ? 80.200 2.122 29.798 1.00 56.06 52 VAL D O 1
ATOM 6236 N N . VAL D 1 56 ? 78.393 2.631 28.559 1.00 55.51 53 VAL D N 1
ATOM 6237 C CA . VAL D 1 56 ? 78.561 1.498 27.664 1.00 54.61 53 VAL D CA 1
ATOM 6238 C C . VAL D 1 56 ? 79.912 1.636 26.974 1.00 57.22 53 VAL D C 1
ATOM 6239 O O . VAL D 1 56 ? 80.576 0.647 26.654 1.00 57.58 53 VAL D O 1
ATOM 6243 N N . ARG D 1 57 ? 80.327 2.875 26.756 1.00 59.09 54 ARG D N 1
ATOM 6244 C CA . ARG D 1 57 ? 81.598 3.109 26.101 1.00 60.73 54 ARG D CA 1
ATOM 6245 C C . ARG D 1 57 ? 82.725 2.766 27.049 1.00 59.23 54 ARG D C 1
ATOM 6246 O O . ARG D 1 57 ? 83.620 2.000 26.711 1.00 60.03 54 ARG D O 1
ATOM 6254 N N . LYS D 1 58 ? 82.679 3.344 28.241 1.00 58.75 55 LYS D N 1
ATOM 6255 C CA . LYS D 1 58 ? 83.719 3.110 29.229 1.00 57.76 55 LYS D CA 1
ATOM 6256 C C . LYS D 1 58 ? 83.869 1.649 29.604 1.00 56.28 55 LYS D C 1
ATOM 6257 O O . LYS D 1 58 ? 84.982 1.161 29.776 1.00 56.65 55 LYS D O 1
ATOM 6263 N N . LEU D 1 59 ? 82.746 0.945 29.700 1.00 54.17 56 LEU D N 1
ATOM 6264 C CA . LEU D 1 59 ? 82.752 -0.455 30.111 1.00 50.84 56 LEU D CA 1
ATOM 6265 C C . LEU D 1 59 ? 82.754 -1.484 28.978 1.00 50.64 56 LEU D C 1
ATOM 6266 O O . LEU D 1 59 ? 82.710 -2.689 29.224 1.00 49.50 56 LEU D O 1
ATOM 6271 N N . ALA D 1 60 ? 82.831 -1.003 27.741 1.00 51.19 57 ALA D N 1
ATOM 6272 C CA . ALA D 1 60 ? 82.814 -1.857 26.550 1.00 52.01 57 ALA D CA 1
ATOM 6273 C C . ALA D 1 60 ? 83.638 -3.150 26.567 1.00 52.24 57 ALA D C 1
ATOM 6274 O O . ALA D 1 60 ? 83.105 -4.224 26.305 1.00 52.51 57 ALA D O 1
ATOM 6276 N N . ASP D 1 61 ? 84.930 -3.053 26.852 1.00 53.74 58 ASP D N 1
ATOM 6277 C CA . ASP D 1 61 ? 85.796 -4.235 26.861 1.00 55.12 58 ASP D CA 1
ATOM 6278 C C . ASP D 1 61 ? 85.457 -5.223 27.955 1.00 53.65 58 ASP D C 1
ATOM 6279 O O . ASP D 1 61 ? 86.101 -6.264 28.102 1.00 53.40 58 ASP D O 1
ATOM 6284 N N . THR D 1 62 ? 84.435 -4.898 28.723 1.00 51.79 59 THR D N 1
ATOM 6285 C CA . THR D 1 62 ? 84.050 -5.747 29.825 1.00 50.47 59 THR D CA 1
ATOM 6286 C C . THR D 1 62 ? 82.706 -6.402 29.582 1.00 48.73 59 THR D C 1
ATOM 6287 O O . THR D 1 62 ? 82.234 -7.192 30.391 1.00 49.66 59 THR D O 1
ATOM 6291 N N . ILE D 1 63 ? 82.097 -6.081 28.451 1.00 47.12 60 ILE D N 1
ATOM 6292 C CA . ILE D 1 63 ? 80.809 -6.654 28.106 1.00 47.70 60 ILE D CA 1
ATOM 6293 C C . ILE D 1 63 ? 81.045 -7.785 27.105 1.00 48.27 60 ILE D C 1
ATOM 6294 O O . ILE D 1 63 ? 81.725 -7.592 26.104 1.00 48.82 60 ILE D O 1
ATOM 6299 N N . LYS D 1 64 ? 80.488 -8.959 27.381 1.00 47.87 61 LYS D N 1
ATOM 6300 C CA . LYS D 1 64 ? 80.687 -10.127 26.519 1.00 49.54 61 LYS D CA 1
ATOM 6301 C C . LYS D 1 64 ? 79.594 -10.324 25.483 1.00 51.44 61 LYS D C 1
ATOM 6302 O O . LYS D 1 64 ? 79.840 -10.865 24.403 1.00 52.39 61 LYS D O 1
ATOM 6308 N N . VAL D 1 65 ? 78.376 -9.923 25.817 1.00 51.60 62 VAL D N 1
ATOM 6309 C CA . VAL D 1 65 ? 77.290 -10.089 24.877 1.00 51.93 62 VAL D CA 1
ATOM 6310 C C . VAL D 1 65 ? 77.495 -9.127 23.719 1.00 52.53 62 VAL D C 1
ATOM 6311 O O . VAL D 1 65 ? 78.111 -8.078 23.869 1.00 52.07 62 VAL D O 1
ATOM 6315 N N . PRO D 1 66 ? 77.040 -9.508 22.524 1.00 54.63 63 PRO D N 1
ATOM 6316 C CA . PRO D 1 66 ? 77.209 -8.590 21.394 1.00 55.99 63 PRO D CA 1
ATOM 6317 C C . PRO D 1 66 ? 76.010 -7.636 21.412 1.00 56.50 63 PRO D C 1
ATOM 6318 O O . PRO D 1 66 ? 74.914 -8.018 21.839 1.00 56.47 63 PRO D O 1
ATOM 6322 N N . TYR D 1 67 ? 76.206 -6.395 20.988 1.00 57.45 64 TYR D N 1
ATOM 6323 C CA . TYR D 1 67 ? 75.085 -5.474 20.972 1.00 59.77 64 TYR D CA 1
ATOM 6324 C C . TYR D 1 67 ? 75.013 -4.619 19.728 1.00 61.74 64 TYR D C 1
ATOM 6325 O O . TYR D 1 67 ? 76.026 -4.255 19.132 1.00 61.53 64 TYR D O 1
ATOM 6334 N N . GLU D 1 68 ? 73.778 -4.313 19.351 1.00 64.35 65 GLU D N 1
ATOM 6335 C CA . GLU D 1 68 ? 73.468 -3.511 18.179 1.00 65.14 65 GLU D CA 1
ATOM 6336 C C . GLU D 1 68 ? 73.944 -2.070 18.380 1.00 64.96 65 GLU D C 1
ATOM 6337 O O . GLU D 1 68 ? 74.825 -1.594 17.666 1.00 65.23 65 GLU D O 1
ATOM 6343 N N . SER D 1 69 ? 73.371 -1.392 19.370 1.00 64.46 66 SER D N 1
ATOM 6344 C CA . SER D 1 69 ? 73.717 -0.002 19.647 1.00 65.43 66 SER D CA 1
ATOM 6345 C C . SER D 1 69 ? 74.007 0.281 21.115 1.00 65.70 66 SER D C 1
ATOM 6346 O O . SER D 1 69 ? 73.981 -0.619 21.960 1.00 65.78 66 SER D O 1
ATOM 6349 N N . ASP D 1 70 ? 74.260 1.557 21.393 1.00 65.45 67 ASP D N 1
ATOM 6350 C CA . ASP D 1 70 ? 74.531 2.059 22.735 1.00 65.24 67 ASP D CA 1
ATOM 6351 C C . ASP D 1 70 ? 73.215 2.436 23.395 1.00 64.33 67 ASP D C 1
ATOM 6352 O O . ASP D 1 70 ? 73.204 2.947 24.517 1.00 64.48 67 ASP D O 1
ATOM 6357 N N . TYR D 1 71 ? 72.109 2.197 22.693 1.00 63.92 68 TYR D N 1
ATOM 6358 C CA . TYR D 1 71 ? 70.785 2.542 23.209 1.00 63.30 68 TYR D CA 1
ATOM 6359 C C . TYR D 1 71 ? 69.814 1.386 23.278 1.00 61.74 68 TYR D C 1
ATOM 6360 O O . TYR D 1 71 ? 69.320 1.042 24.352 1.00 61.18 68 TYR D O 1
ATOM 6369 N N . ARG D 1 72 ? 69.531 0.801 22.122 1.00 60.47 69 ARG D N 1
ATOM 6370 C CA . ARG D 1 72 ? 68.595 -0.305 22.051 1.00 59.39 69 ARG D CA 1
ATOM 6371 C C . ARG D 1 72 ? 68.992 -1.446 22.992 1.00 58.87 69 ARG D C 1
ATOM 6372 O O . ARG D 1 72 ? 70.147 -1.882 23.020 1.00 58.72 69 ARG D O 1
ATOM 6374 N N . ASN D 1 73 ? 68.022 -1.899 23.782 1.00 56.96 70 ASN D N 1
ATOM 6375 C CA . ASN D 1 73 ? 68.204 -3.011 24.710 1.00 54.98 70 ASN D CA 1
ATOM 6376 C C . ASN D 1 73 ? 69.072 -2.802 25.955 1.00 52.85 70 ASN D C 1
ATOM 6377 O O . ASN D 1 73 ? 69.506 -3.774 26.566 1.00 52.26 70 ASN D O 1
ATOM 6382 N N . TRP D 1 74 ? 69.336 -1.557 26.337 1.00 49.79 71 TRP D N 1
ATOM 6383 C CA . TRP D 1 74 ? 70.120 -1.312 27.541 1.00 46.12 71 TRP D CA 1
ATOM 6384 C C . TRP D 1 74 ? 69.215 -0.692 28.577 1.00 45.99 71 TRP D C 1
ATOM 6385 O O . TRP D 1 74 ? 68.183 -0.135 28.236 1.00 48.81 71 TRP D O 1
ATOM 6396 N N . TRP D 1 75 ? 69.602 -0.799 29.841 1.00 45.25 72 TRP D N 1
ATOM 6397 C CA . TRP D 1 75 ? 68.858 -0.209 30.943 1.00 43.59 72 TRP D CA 1
ATOM 6398 C C . TRP D 1 75 ? 69.712 -0.328 32.200 1.00 43.32 72 TRP D C 1
ATOM 6399 O O . TRP D 1 75 ? 70.704 -1.052 32.208 1.00 44.18 72 TRP D O 1
ATOM 6410 N N . PHE D 1 76 ? 69.341 0.405 33.243 1.00 43.21 73 PHE D N 1
ATOM 6411 C CA . PHE D 1 76 ? 70.064 0.388 34.501 1.00 41.80 73 PHE D CA 1
ATOM 6412 C C . PHE D 1 76 ? 69.224 -0.267 35.594 1.00 42.33 73 PHE D C 1
ATOM 6413 O O . PHE D 1 76 ? 67.989 -0.225 35.575 1.00 41.31 73 PHE D O 1
ATOM 6421 N N . GLU D 1 77 ? 69.902 -0.857 36.567 1.00 42.90 74 GLU D N 1
ATOM 6422 C CA . GLU D 1 77 ? 69.207 -1.497 37.664 1.00 43.07 74 GLU D CA 1
ATOM 6423 C C . GLU D 1 77 ? 69.746 -1.088 39.029 1.00 43.24 74 GLU D C 1
ATOM 6424 O O . GLU D 1 77 ? 70.933 -0.823 39.186 1.00 41.85 74 GLU D O 1
ATOM 6430 N N . TYR D 1 78 ? 68.851 -1.001 40.006 1.00 43.82 75 TYR D N 1
ATOM 6431 C CA . TYR D 1 78 ? 69.250 -0.685 41.369 1.00 47.60 75 TYR D CA 1
ATOM 6432 C C . TYR D 1 78 ? 68.600 -1.738 42.260 1.00 49.06 75 TYR D C 1
ATOM 6433 O O . TYR D 1 78 ? 67.381 -1.902 42.241 1.00 50.29 75 TYR D O 1
ATOM 6442 N N . ASN D 1 79 ? 69.415 -2.465 43.019 1.00 51.08 76 ASN D N 1
ATOM 6443 C CA . ASN D 1 79 ? 68.908 -3.518 43.891 1.00 52.98 76 ASN D CA 1
ATOM 6444 C C . ASN D 1 79 ? 68.047 -4.514 43.120 1.00 52.06 76 ASN D C 1
ATOM 6445 O O . ASN D 1 79 ? 67.007 -4.949 43.609 1.00 51.49 76 ASN D O 1
ATOM 6450 N N . GLY D 1 80 ? 68.474 -4.858 41.906 1.00 51.42 77 GLY D N 1
ATOM 6451 C CA . GLY D 1 80 ? 67.729 -5.807 41.096 1.00 51.11 77 GLY D CA 1
ATOM 6452 C C . GLY D 1 80 ? 66.513 -5.289 40.344 1.00 51.31 77 GLY D C 1
ATOM 6453 O O . GLY D 1 80 ? 65.956 -6.007 39.528 1.00 52.10 77 GLY D O 1
ATOM 6454 N N . GLU D 1 81 ? 66.087 -4.057 40.610 1.00 52.26 78 GLU D N 1
ATOM 6455 C CA . GLU D 1 81 ? 64.929 -3.487 39.916 1.00 52.54 78 GLU D CA 1
ATOM 6456 C C . GLU D 1 81 ? 65.376 -2.505 38.824 1.00 51.03 78 GLU D C 1
ATOM 6457 O O . GLU D 1 81 ? 66.330 -1.746 39.010 1.00 52.00 78 GLU D O 1
ATOM 6463 N N . GLY D 1 82 ? 64.690 -2.524 37.690 1.00 47.86 79 GLY D N 1
ATOM 6464 C CA . GLY D 1 82 ? 65.036 -1.617 36.613 1.00 46.98 79 GLY D CA 1
ATOM 6465 C C . GLY D 1 82 ? 64.764 -0.171 36.995 1.00 45.18 79 GLY D C 1
ATOM 6466 O O . GLY D 1 82 ? 63.805 0.116 37.701 1.00 43.14 79 GLY D O 1
ATOM 6467 N N . VAL D 1 83 ? 65.612 0.743 36.543 1.00 43.92 80 VAL D N 1
ATOM 6468 C CA . VAL D 1 83 ? 65.421 2.155 36.850 1.00 45.94 80 VAL D CA 1
ATOM 6469 C C . VAL D 1 83 ? 64.641 2.847 35.742 1.00 46.62 80 VAL D C 1
ATOM 6470 O O . VAL D 1 83 ? 65.035 2.800 34.580 1.00 48.43 80 VAL D O 1
ATOM 6474 N N . PRO D 1 84 ? 63.516 3.490 36.085 1.00 45.96 81 PRO D N 1
ATOM 6475 C CA . PRO D 1 84 ? 62.728 4.174 35.061 1.00 47.48 81 PRO D CA 1
ATOM 6476 C C . PRO D 1 84 ? 63.514 5.417 34.695 1.00 50.02 81 PRO D C 1
ATOM 6477 O O . PRO D 1 84 ? 63.522 6.383 35.456 1.00 52.78 81 PRO D O 1
ATOM 6481 N N . TRP D 1 85 ? 64.182 5.415 33.554 1.00 49.97 82 TRP D N 1
ATOM 6482 C CA . TRP D 1 85 ? 64.954 6.595 33.206 1.00 52.02 82 TRP D CA 1
ATOM 6483 C C . TRP D 1 85 ? 64.204 7.787 32.609 1.00 51.27 82 TRP D C 1
ATOM 6484 O O . TRP D 1 85 ? 64.840 8.746 32.178 1.00 50.90 82 TRP D O 1
ATOM 6495 N N . GLU D 1 86 ? 62.874 7.744 32.578 1.00 50.38 83 GLU D N 1
ATOM 6496 C CA . GLU D 1 86 ? 62.125 8.882 32.050 1.00 48.83 83 GLU D CA 1
ATOM 6497 C C . GLU D 1 86 ? 61.998 9.955 33.118 1.00 47.90 83 GLU D C 1
ATOM 6498 O O . GLU D 1 86 ? 61.344 10.961 32.901 1.00 49.39 83 GLU D O 1
ATOM 6504 N N . TYR D 1 87 ? 62.612 9.740 34.276 1.00 45.77 84 TYR D N 1
ATOM 6505 C CA . TYR D 1 87 ? 62.560 10.733 35.333 1.00 46.75 84 TYR D CA 1
ATOM 6506 C C . TYR D 1 87 ? 63.949 11.268 35.570 1.00 49.48 84 TYR D C 1
ATOM 6507 O O . TYR D 1 87 ? 64.931 10.556 35.410 1.00 52.94 84 TYR D O 1
ATOM 6516 N N . PRO D 1 88 ? 64.059 12.545 35.939 1.00 51.10 85 PRO D N 1
ATOM 6517 C CA . PRO D 1 88 ? 65.405 13.064 36.175 1.00 50.79 85 PRO D CA 1
ATOM 6518 C C . PRO D 1 88 ? 66.200 12.279 37.226 1.00 50.21 85 PRO D C 1
ATOM 6519 O O . PRO D 1 88 ? 65.662 11.873 38.262 1.00 49.87 85 PRO D O 1
ATOM 6523 N N . CYS D 1 89 ? 67.483 12.077 36.921 1.00 49.41 86 CYS D N 1
ATOM 6524 C CA . CYS D 1 89 ? 68.439 11.357 37.758 1.00 50.68 86 CYS D CA 1
ATOM 6525 C C . CYS D 1 89 ? 68.305 11.686 39.223 1.00 50.41 86 CYS D C 1
ATOM 6526 O O . CYS D 1 89 ? 68.300 10.793 40.066 1.00 49.93 86 CYS D O 1
ATOM 6529 N N . GLY D 1 90 ? 68.223 12.977 39.523 1.00 50.77 87 GLY D N 1
ATOM 6530 C CA . GLY D 1 90 ? 68.118 13.405 40.907 1.00 50.86 87 GLY D CA 1
ATOM 6531 C C . GLY D 1 90 ? 66.881 12.892 41.616 1.00 49.62 87 GLY D C 1
ATOM 6532 O O . GLY D 1 90 ? 66.942 12.478 42.772 1.00 47.95 87 GLY D O 1
ATOM 6533 N N . VAL D 1 91 ? 65.754 12.926 40.917 1.00 48.81 88 VAL D N 1
ATOM 6534 C CA . VAL D 1 91 ? 64.500 12.466 41.485 1.00 49.23 88 VAL D CA 1
ATOM 6535 C C . VAL D 1 91 ? 64.609 10.975 41.800 1.00 49.20 88 VAL D C 1
ATOM 6536 O O . VAL D 1 91 ? 64.230 10.530 42.885 1.00 49.91 88 VAL D O 1
ATOM 6540 N N . LEU D 1 92 ? 65.153 10.218 40.854 1.00 48.00 89 LEU D N 1
ATOM 6541 C CA . LEU D 1 92 ? 65.349 8.776 41.016 1.00 47.88 89 LEU D CA 1
ATOM 6542 C C . LEU D 1 92 ? 66.254 8.445 42.212 1.00 47.37 89 LEU D C 1
ATOM 6543 O O . LEU D 1 92 ? 65.951 7.541 42.990 1.00 46.41 89 LEU D O 1
ATOM 6548 N N . PHE D 1 93 ? 67.356 9.188 42.331 1.00 47.60 90 PHE D N 1
ATOM 6549 C CA . PHE D 1 93 ? 68.347 9.050 43.398 1.00 48.94 90 PHE D CA 1
ATOM 6550 C C . PHE D 1 93 ? 67.697 9.301 44.760 1.00 51.07 90 PHE D C 1
ATOM 6551 O O . PHE D 1 93 ? 67.914 8.558 45.723 1.00 49.48 90 PHE D O 1
ATOM 6559 N N . ASP D 1 94 ? 66.906 10.363 44.840 1.00 53.03 91 ASP D N 1
ATOM 6560 C CA . ASP D 1 94 ? 66.219 10.693 46.079 1.00 55.03 91 ASP D CA 1
ATOM 6561 C C . ASP D 1 94 ? 65.154 9.640 46.358 1.00 54.19 91 ASP D C 1
ATOM 6562 O O . ASP D 1 94 ? 64.833 9.342 47.501 1.00 52.77 91 ASP D O 1
ATOM 6567 N N . LEU D 1 95 ? 64.616 9.073 45.291 1.00 53.76 92 LEU D N 1
ATOM 6568 C CA . LEU D 1 95 ? 63.573 8.075 45.412 1.00 54.67 92 LEU D CA 1
ATOM 6569 C C . LEU D 1 95 ? 64.074 6.684 45.759 1.00 55.97 92 LEU D C 1
ATOM 6570 O O . LEU D 1 95 ? 63.429 5.964 46.511 1.00 54.77 92 LEU D O 1
ATOM 6575 N N . LEU D 1 96 ? 65.234 6.315 45.228 1.00 58.16 93 LEU D N 1
ATOM 6576 C CA . LEU D 1 96 ? 65.749 4.968 45.432 1.00 59.84 93 LEU D CA 1
ATOM 6577 C C . LEU D 1 96 ? 66.938 4.722 46.355 1.00 62.73 93 LEU D C 1
ATOM 6578 O O . LEU D 1 96 ? 66.983 3.681 47.011 1.00 63.57 93 LEU D O 1
ATOM 6583 N N . ASN D 1 97 ? 67.892 5.649 46.414 1.00 66.00 94 ASN D N 1
ATOM 6584 C CA . ASN D 1 97 ? 69.091 5.449 47.238 1.00 69.80 94 ASN D CA 1
ATOM 6585 C C . ASN D 1 97 ? 68.851 5.238 48.729 1.00 71.40 94 ASN D C 1
ATOM 6586 O O . ASN D 1 97 ? 67.961 5.841 49.322 1.00 71.46 94 ASN D O 1
ATOM 6591 N N . LYS D 1 98 ? 69.675 4.371 49.317 1.00 73.73 95 LYS D N 1
ATOM 6592 C CA . LYS D 1 98 ? 69.612 4.025 50.731 1.00 75.62 95 LYS D CA 1
ATOM 6593 C C . LYS D 1 98 ? 69.287 5.227 51.619 1.00 76.84 95 LYS D C 1
ATOM 6594 O O . LYS D 1 98 ? 68.468 5.131 52.539 1.00 77.29 95 LYS D O 1
ATOM 6596 N N . LEU D 1 112 ? 78.070 12.816 49.676 1.00 88.15 109 LEU D N 1
ATOM 6597 C CA . LEU D 1 112 ? 78.926 12.045 48.777 1.00 88.54 109 LEU D CA 1
ATOM 6598 C C . LEU D 1 112 ? 78.575 10.559 48.830 1.00 87.86 109 LEU D C 1
ATOM 6599 O O . LEU D 1 112 ? 79.465 9.702 48.830 1.00 88.48 109 LEU D O 1
ATOM 6601 N N . GLN D 1 113 ? 77.276 10.261 48.880 1.00 86.37 110 GLN D N 1
ATOM 6602 C CA . GLN D 1 113 ? 76.796 8.879 48.941 1.00 83.54 110 GLN D CA 1
ATOM 6603 C C . GLN D 1 113 ? 76.649 8.313 47.529 1.00 79.90 110 GLN D C 1
ATOM 6604 O O . GLN D 1 113 ? 75.683 8.608 46.826 1.00 79.11 110 GLN D O 1
ATOM 6610 N N . MET D 1 114 ? 77.625 7.505 47.128 1.00 75.87 111 MET D N 1
ATOM 6611 C CA . MET D 1 114 ? 77.643 6.885 45.810 1.00 71.65 111 MET D CA 1
ATOM 6612 C C . MET D 1 114 ? 76.375 6.061 45.583 1.00 69.17 111 MET D C 1
ATOM 6613 O O . MET D 1 114 ? 75.921 5.324 46.460 1.00 69.52 111 MET D O 1
ATOM 6618 N N . TRP D 1 115 ? 75.797 6.202 44.401 1.00 64.60 112 TRP D N 1
ATOM 6619 C CA . TRP D 1 115 ? 74.605 5.461 44.046 1.00 60.38 112 TRP D CA 1
ATOM 6620 C C . TRP D 1 115 ? 75.102 4.379 43.097 1.00 59.73 112 TRP D C 1
ATOM 6621 O O . TRP D 1 115 ? 75.580 4.688 42.007 1.00 61.06 112 TRP D O 1
ATOM 6632 N N . GLU D 1 116 ? 75.025 3.116 43.507 1.00 57.52 113 GLU D N 1
ATOM 6633 C CA . GLU D 1 116 ? 75.514 2.043 42.647 1.00 56.22 113 GLU D CA 1
ATOM 6634 C C . GLU D 1 116 ? 74.446 1.450 41.761 1.00 52.46 113 GLU D C 1
ATOM 6635 O O . GLU D 1 116 ? 73.396 1.033 42.229 1.00 51.10 113 GLU D O 1
ATOM 6641 N N . LEU D 1 117 ? 74.745 1.413 40.469 1.00 49.41 114 LEU D N 1
ATOM 6642 C CA . LEU D 1 117 ? 73.827 0.907 39.464 1.00 47.48 114 LEU D CA 1
ATOM 6643 C C . LEU D 1 117 ? 74.478 -0.216 38.678 1.00 46.07 114 LEU D C 1
ATOM 6644 O O . LEU D 1 117 ? 75.696 -0.318 38.648 1.00 47.20 114 LEU D O 1
ATOM 6649 N N . GLN D 1 118 ? 73.664 -1.044 38.033 1.00 45.45 115 GLN D N 1
ATOM 6650 C CA . GLN D 1 118 ? 74.183 -2.128 37.212 1.00 46.55 115 GLN D CA 1
ATOM 6651 C C . GLN D 1 118 ? 73.834 -1.834 35.756 1.00 44.57 115 GLN D C 1
ATOM 6652 O O . GLN D 1 118 ? 72.724 -1.417 35.445 1.00 43.73 115 GLN D O 1
ATOM 6658 N N . LEU D 1 119 ? 74.783 -2.050 34.865 1.00 41.84 116 LEU D N 1
ATOM 6659 C CA . LEU D 1 119 ? 74.521 -1.829 33.464 1.00 42.16 116 LEU D CA 1
ATOM 6660 C C . LEU D 1 119 ? 74.033 -3.184 32.943 1.00 46.22 116 LEU D C 1
ATOM 6661 O O . LEU D 1 119 ? 74.762 -4.177 32.990 1.00 48.59 116 LEU D O 1
ATOM 6666 N N . CYS D 1 120 ? 72.785 -3.222 32.480 1.00 48.29 117 CYS D N 1
ATOM 6667 C CA . CYS D 1 120 ? 72.171 -4.448 31.980 1.00 48.87 117 CYS D CA 1
ATOM 6668 C C . CYS D 1 120 ? 71.835 -4.357 30.511 1.00 51.59 117 CYS D C 1
ATOM 6669 O O . CYS D 1 120 ? 71.648 -3.273 29.972 1.00 55.66 117 CYS D O 1
ATOM 6672 N N . HIS D 1 121 ? 71.735 -5.510 29.873 1.00 52.66 118 HIS D N 1
ATOM 6673 C CA . HIS D 1 121 ? 71.411 -5.585 28.463 1.00 55.35 118 HIS D CA 1
ATOM 6674 C C . HIS D 1 121 ? 70.613 -6.866 28.287 1.00 57.87 118 HIS D C 1
ATOM 6675 O O . HIS D 1 121 ? 70.682 -7.761 29.136 1.00 58.45 118 HIS D O 1
ATOM 6682 N N . GLY D 1 122 ? 69.860 -6.951 27.195 1.00 59.24 119 GLY D N 1
ATOM 6683 C CA . GLY D 1 122 ? 69.057 -8.130 26.942 1.00 60.83 119 GLY D CA 1
ATOM 6684 C C . GLY D 1 122 ? 67.961 -7.866 25.933 1.00 62.56 119 GLY D C 1
ATOM 6685 O O . GLY D 1 122 ? 67.793 -6.742 25.467 1.00 61.49 119 GLY D O 1
ATOM 6686 N N . ASP D 1 123 ? 67.210 -8.904 25.586 1.00 64.49 120 ASP D N 1
ATOM 6687 C CA . ASP D 1 123 ? 66.136 -8.743 24.623 1.00 66.65 120 ASP D CA 1
ATOM 6688 C C . ASP D 1 123 ? 64.830 -8.372 25.293 1.00 65.34 120 ASP D C 1
ATOM 6689 O O . ASP D 1 123 ? 63.979 -7.723 24.688 1.00 66.98 120 ASP D O 1
ATOM 6694 N N . LYS D 1 124 ? 64.682 -8.764 26.551 1.00 63.16 121 LYS D N 1
ATOM 6695 C CA . LYS D 1 124 ? 63.472 -8.462 27.295 1.00 61.27 121 LYS D CA 1
ATOM 6696 C C . LYS D 1 124 ? 63.724 -7.449 28.407 1.00 60.90 121 LYS D C 1
ATOM 6697 O O . LYS D 1 124 ? 64.342 -7.770 29.433 1.00 60.73 121 LYS D O 1
ATOM 6699 N N . TYR D 1 125 ? 63.232 -6.227 28.196 1.00 59.07 122 TYR D N 1
ATOM 6700 C CA . TYR D 1 125 ? 63.373 -5.154 29.177 1.00 56.48 122 TYR D CA 1
ATOM 6701 C C . TYR D 1 125 ? 62.654 -5.507 30.456 1.00 53.63 122 TYR D C 1
ATOM 6702 O O . TYR D 1 125 ? 61.761 -6.343 30.470 1.00 52.04 122 TYR D O 1
ATOM 6711 N N . PRO D 1 126 ? 63.049 -4.879 31.560 1.00 52.88 123 PRO D N 1
ATOM 6712 C CA . PRO D 1 126 ? 62.324 -5.225 32.775 1.00 53.48 123 PRO D CA 1
ATOM 6713 C C . PRO D 1 126 ? 60.943 -4.616 32.691 1.00 55.79 123 PRO D C 1
ATOM 6714 O O . PRO D 1 126 ? 60.716 -3.552 32.108 1.00 55.84 123 PRO D O 1
ATOM 6718 N N . ARG D 1 127 ? 60.030 -5.322 33.313 1.00 57.28 124 ARG D N 1
ATOM 6719 C CA . ARG D 1 127 ? 58.635 -4.963 33.411 1.00 58.62 124 ARG D CA 1
ATOM 6720 C C . ARG D 1 127 ? 58.352 -3.450 33.622 1.00 58.38 124 ARG D C 1
ATOM 6721 O O . ARG D 1 127 ? 58.914 -2.819 34.508 1.00 59.01 124 ARG D O 1
ATOM 6729 N N . GLY D 1 128 ? 57.483 -2.887 32.786 1.00 58.09 125 GLY D N 1
ATOM 6730 C CA . GLY D 1 128 ? 57.119 -1.478 32.882 1.00 58.73 125 GLY D CA 1
ATOM 6731 C C . GLY D 1 128 ? 58.205 -0.433 32.634 1.00 60.05 125 GLY D C 1
ATOM 6732 O O . GLY D 1 128 ? 58.056 0.723 33.020 1.00 60.99 125 GLY D O 1
ATOM 6733 N N . ILE D 1 129 ? 59.294 -0.816 31.984 1.00 60.25 126 ILE D N 1
ATOM 6734 C CA . ILE D 1 129 ? 60.375 0.119 31.715 1.00 61.34 126 ILE D CA 1
ATOM 6735 C C . ILE D 1 129 ? 60.291 0.528 30.253 1.00 63.24 126 ILE D C 1
ATOM 6736 O O . ILE D 1 129 ? 60.255 -0.320 29.363 1.00 63.01 126 ILE D O 1
ATOM 6741 N N . LEU D 1 130 ? 60.238 1.831 30.012 1.00 64.23 127 LEU D N 1
ATOM 6742 C CA . LEU D 1 130 ? 60.167 2.328 28.653 1.00 64.75 127 LEU D CA 1
ATOM 6743 C C . LEU D 1 130 ? 61.500 2.107 27.982 1.00 64.94 127 LEU D C 1
ATOM 6744 O O . LEU D 1 130 ? 62.497 2.721 28.345 1.00 66.38 127 LEU D O 1
ATOM 6749 N N . PRO D 1 131 ? 61.541 1.210 26.994 1.00 64.93 128 PRO D N 1
ATOM 6750 C CA . PRO D 1 131 ? 62.798 0.952 26.295 1.00 65.05 128 PRO D CA 1
ATOM 6751 C C . PRO D 1 131 ? 63.325 2.176 25.548 1.00 66.53 128 PRO D C 1
ATOM 6752 O O . PRO D 1 131 ? 62.671 2.695 24.649 1.00 67.07 128 PRO D O 1
ATOM 6756 N N . LEU D 1 132 ? 64.503 2.647 25.931 1.00 68.13 129 LEU D N 1
ATOM 6757 C CA . LEU D 1 132 ? 65.092 3.786 25.244 1.00 69.61 129 LEU D CA 1
ATOM 6758 C C . LEU D 1 132 ? 65.636 3.152 23.982 1.00 70.95 129 LEU D C 1
ATOM 6759 O O . LEU D 1 132 ? 66.500 2.286 24.063 1.00 72.55 129 LEU D O 1
ATOM 6764 N N . VAL D 1 133 ? 65.139 3.568 22.822 1.00 72.99 130 VAL D N 1
ATOM 6765 C CA . VAL D 1 133 ? 65.594 2.985 21.566 1.00 74.10 130 VAL D CA 1
ATOM 6766 C C . VAL D 1 133 ? 66.358 3.923 20.642 1.00 76.48 130 VAL D C 1
ATOM 6767 O O . VAL D 1 133 ? 67.330 3.508 20.000 1.00 77.00 130 VAL D O 1
ATOM 6771 N N . ASP D 1 134 ? 65.930 5.178 20.557 1.00 77.96 131 ASP D N 1
ATOM 6772 C CA . ASP D 1 134 ? 66.621 6.115 19.681 1.00 79.46 131 ASP D CA 1
ATOM 6773 C C . ASP D 1 134 ? 67.454 7.154 20.414 1.00 78.95 131 ASP D C 1
ATOM 6774 O O . ASP D 1 134 ? 67.717 8.240 19.899 1.00 79.80 131 ASP D O 1
ATOM 6779 N N . GLY D 1 135 ? 67.872 6.802 21.624 1.00 77.25 132 GLY D N 1
ATOM 6780 C CA . GLY D 1 135 ? 68.701 7.689 22.416 1.00 74.04 132 GLY D CA 1
ATOM 6781 C C . GLY D 1 135 ? 68.214 9.101 22.658 1.00 72.30 132 GLY D C 1
ATOM 6782 O O . GLY D 1 135 ? 67.045 9.328 22.987 1.00 70.68 132 GLY D O 1
ATOM 6783 N N . HIS D 1 136 ? 69.139 10.046 22.509 1.00 70.36 133 HIS D N 1
ATOM 6784 C CA . HIS D 1 136 ? 68.865 11.457 22.720 1.00 68.66 133 HIS D CA 1
ATOM 6785 C C . HIS D 1 136 ? 67.626 11.946 21.994 1.00 66.70 133 HIS D C 1
ATOM 6786 O O . HIS D 1 136 ? 66.809 12.664 22.562 1.00 65.21 133 HIS D O 1
ATOM 6793 N N . SER D 1 137 ? 67.481 11.560 20.736 1.00 65.57 134 SER D N 1
ATOM 6794 C CA . SER D 1 137 ? 66.323 11.981 19.968 1.00 64.41 134 SER D CA 1
ATOM 6795 C C . SER D 1 137 ? 65.056 11.664 20.755 1.00 63.92 134 SER D C 1
ATOM 6796 O O . SER D 1 137 ? 64.235 12.548 21.026 1.00 62.93 134 SER D O 1
ATOM 6798 N N . GLN D 1 138 ? 64.924 10.394 21.132 1.00 62.92 135 GLN D N 1
ATOM 6799 C CA . GLN D 1 138 ? 63.765 9.901 21.879 1.00 60.95 135 GLN D CA 1
ATOM 6800 C C . GLN D 1 138 ? 63.581 10.605 23.214 1.00 58.64 135 GLN D C 1
ATOM 6801 O O . GLN D 1 138 ? 62.458 10.891 23.620 1.00 57.73 135 GLN D O 1
ATOM 6807 N N . ILE D 1 139 ? 64.685 10.877 23.897 1.00 58.28 136 ILE D N 1
ATOM 6808 C CA . ILE D 1 139 ? 64.626 11.552 25.186 1.00 58.88 136 ILE D CA 1
ATOM 6809 C C . ILE D 1 139 ? 64.081 12.962 25.018 1.00 59.91 136 ILE D C 1
ATOM 6810 O O . ILE D 1 139 ? 63.290 13.429 25.835 1.00 60.03 136 ILE D O 1
ATOM 6815 N N . LYS D 1 140 ? 64.501 13.634 23.949 1.00 61.00 137 LYS D N 1
ATOM 6816 C CA . LYS D 1 140 ? 64.046 14.992 23.667 1.00 61.06 137 LYS D CA 1
ATOM 6817 C C . LYS D 1 140 ? 62.549 14.966 23.395 1.00 60.01 137 LYS D C 1
ATOM 6818 O O . LYS D 1 140 ? 61.793 15.785 23.916 1.00 59.97 137 LYS D O 1
ATOM 6824 N N . ASP D 1 141 ? 62.121 14.017 22.576 1.00 60.14 138 ASP D N 1
ATOM 6825 C CA . ASP D 1 141 ? 60.710 13.899 22.250 1.00 61.19 138 ASP D CA 1
ATOM 6826 C C . ASP D 1 141 ? 59.895 13.696 23.519 1.00 59.12 138 ASP D C 1
ATOM 6827 O O . ASP D 1 141 ? 58.886 14.362 23.721 1.00 59.53 138 ASP D O 1
ATOM 6832 N N . TYR D 1 142 ? 60.350 12.790 24.382 1.00 56.99 139 TYR D N 1
ATOM 6833 C CA . TYR D 1 142 ? 59.648 12.502 25.624 1.00 55.33 139 TYR D CA 1
ATOM 6834 C C . TYR D 1 142 ? 59.602 13.712 26.543 1.00 55.75 139 TYR D C 1
ATOM 6835 O O . TYR D 1 142 ? 58.594 13.963 27.205 1.00 55.49 139 TYR D O 1
ATOM 6844 N N . TRP D 1 143 ? 60.703 14.451 26.587 1.00 57.20 140 TRP D N 1
ATOM 6845 C CA . TRP D 1 143 ? 60.814 15.642 27.424 1.00 58.87 140 TRP D CA 1
ATOM 6846 C C . TRP D 1 143 ? 59.920 16.764 26.896 1.00 61.70 140 TRP D C 1
ATOM 6847 O O . TRP D 1 143 ? 59.316 17.516 27.671 1.00 59.46 140 TRP D O 1
ATOM 6858 N N . ARG D 1 144 ? 59.847 16.875 25.572 1.00 65.00 141 ARG D N 1
ATOM 6859 C CA . ARG D 1 144 ? 59.016 17.894 24.954 1.00 69.43 141 ARG D CA 1
ATOM 6860 C C . ARG D 1 144 ? 57.579 17.753 25.446 1.00 70.71 141 ARG D C 1
ATOM 6861 O O . ARG D 1 144 ? 57.030 18.653 26.092 1.00 70.48 141 ARG D O 1
ATOM 6869 N N . HIS D 1 145 ? 56.980 16.609 25.135 1.00 71.90 142 HIS D N 1
ATOM 6870 C CA . HIS D 1 145 ? 55.612 16.330 25.528 1.00 72.33 142 HIS D CA 1
ATOM 6871 C C . HIS D 1 145 ? 55.427 16.495 27.023 1.00 70.45 142 HIS D C 1
ATOM 6872 O O . HIS D 1 145 ? 54.304 16.610 27.505 1.00 69.82 142 HIS D O 1
ATOM 6879 N N . GLN D 1 146 ? 56.529 16.540 27.758 1.00 69.36 143 GLN D N 1
ATOM 6880 C CA . GLN D 1 146 ? 56.432 16.716 29.196 1.00 70.06 143 GLN D CA 1
ATOM 6881 C C . GLN D 1 146 ? 56.208 18.199 29.530 1.00 70.30 143 GLN D C 1
ATOM 6882 O O . GLN D 1 146 ? 55.367 18.526 30.367 1.00 70.70 143 GLN D O 1
ATOM 6888 N N . TRP D 1 147 ? 56.946 19.098 28.878 1.00 71.00 144 TRP D N 1
ATOM 6889 C CA . TRP D 1 147 ? 56.758 20.529 29.120 1.00 70.32 144 TRP D CA 1
ATOM 6890 C C . TRP D 1 147 ? 55.407 20.928 28.543 1.00 70.56 144 TRP D C 1
ATOM 6891 O O . TRP D 1 147 ? 54.692 21.746 29.111 1.00 67.96 144 TRP D O 1
ATOM 6902 N N . LYS D 1 148 ? 55.072 20.335 27.404 1.00 72.52 145 LYS D N 1
ATOM 6903 C CA . LYS D 1 148 ? 53.804 20.585 26.745 1.00 75.50 145 LYS D CA 1
ATOM 6904 C C . LYS D 1 148 ? 52.742 20.399 27.827 1.00 77.90 145 LYS D C 1
ATOM 6905 O O . LYS D 1 148 ? 51.805 21.189 27.948 1.00 80.35 145 LYS D O 1
ATOM 6911 N N . GLN D 1 149 ? 52.929 19.356 28.632 1.00 79.00 146 GLN D N 1
ATOM 6912 C CA . GLN D 1 149 ? 51.991 19.028 29.691 1.00 78.84 146 GLN D CA 1
ATOM 6913 C C . GLN D 1 149 ? 52.076 19.932 30.904 1.00 78.81 146 GLN D C 1
ATOM 6914 O O . GLN D 1 149 ? 51.059 20.213 31.530 1.00 79.60 146 GLN D O 1
ATOM 6920 N N . ALA D 1 150 ? 53.272 20.375 31.262 1.00 79.75 147 ALA D N 1
ATOM 6921 C CA . ALA D 1 150 ? 53.400 21.263 32.411 1.00 81.34 147 ALA D CA 1
ATOM 6922 C C . ALA D 1 150 ? 52.674 22.570 32.087 1.00 82.53 147 ALA D C 1
ATOM 6923 O O . ALA D 1 150 ? 52.171 23.256 32.976 1.00 81.82 147 ALA D O 1
ATOM 6925 N N . CYS D 1 151 ? 52.616 22.897 30.799 1.00 83.73 148 CYS D N 1
ATOM 6926 C CA . CYS D 1 151 ? 51.938 24.100 30.340 1.00 86.35 148 CYS D CA 1
ATOM 6927 C C . CYS D 1 151 ? 50.427 23.990 30.500 1.00 86.39 148 CYS D C 1
ATOM 6928 O O . CYS D 1 151 ? 49.810 24.856 31.119 1.00 86.15 148 CYS D O 1
ATOM 6931 N N . PHE D 1 152 ? 49.837 22.937 29.934 1.00 86.26 149 PHE D N 1
ATOM 6932 C CA . PHE D 1 152 ? 48.393 22.711 30.044 1.00 85.83 149 PHE D CA 1
ATOM 6933 C C . PHE D 1 152 ? 47.965 22.924 31.495 1.00 84.95 149 PHE D C 1
ATOM 6934 O O . PHE D 1 152 ? 46.868 23.410 31.773 1.00 85.05 149 PHE D O 1
ATOM 6942 N N . ILE D 1 153 ? 48.854 22.547 32.408 1.00 84.00 150 ILE D N 1
ATOM 6943 C CA . ILE D 1 153 ? 48.634 22.660 33.848 1.00 83.04 150 ILE D CA 1
ATOM 6944 C C . ILE D 1 153 ? 48.784 24.097 34.357 1.00 83.60 150 ILE D C 1
ATOM 6945 O O . ILE D 1 153 ? 47.975 24.575 35.160 1.00 83.65 150 ILE D O 1
ATOM 6950 N N . LEU D 1 154 ? 49.826 24.774 33.885 1.00 83.27 151 LEU D N 1
ATOM 6951 C CA . LEU D 1 154 ? 50.109 26.147 34.279 1.00 82.23 151 LEU D CA 1
ATOM 6952 C C . LEU D 1 154 ? 49.201 27.176 33.609 1.00 82.93 151 LEU D C 1
ATOM 6953 O O . LEU D 1 154 ? 48.498 27.931 34.285 1.00 81.68 151 LEU D O 1
ATOM 6958 N N . ASN D 1 155 ? 49.218 27.195 32.278 1.00 84.39 152 ASN D N 1
ATOM 6959 C CA . ASN D 1 155 ? 48.422 28.141 31.502 1.00 86.22 152 ASN D CA 1
ATOM 6960 C C . ASN D 1 155 ? 46.956 27.765 31.340 1.00 87.96 152 ASN D C 1
ATOM 6961 O O . ASN D 1 155 ? 46.073 28.605 31.511 1.00 88.66 152 ASN D O 1
ATOM 6966 N N . GLY D 1 156 ? 46.700 26.506 31.003 1.00 89.50 153 GLY D N 1
ATOM 6967 C CA . GLY D 1 156 ? 45.335 26.055 30.814 1.00 91.02 153 GLY D CA 1
ATOM 6968 C C . GLY D 1 156 ? 45.154 25.659 29.366 1.00 93.42 153 GLY D C 1
ATOM 6969 O O . GLY D 1 156 ? 44.197 24.975 29.003 1.00 93.96 153 GLY D O 1
ATOM 6970 N N . SER D 1 157 ? 46.092 26.104 28.536 1.00 95.23 154 SER D N 1
ATOM 6971 C CA . SER D 1 157 ? 46.079 25.807 27.112 1.00 97.49 154 SER D CA 1
ATOM 6972 C C . SER D 1 157 ? 47.520 25.593 26.685 1.00 99.51 154 SER D C 1
ATOM 6973 O O . SER D 1 157 ? 48.449 26.018 27.380 1.00 99.83 154 SER D O 1
ATOM 6975 N N . ALA D 1 158 ? 47.705 24.934 25.545 1.00 101.20 155 ALA D N 1
ATOM 6976 C CA . ALA D 1 158 ? 49.042 24.673 25.021 1.00 103.31 155 ALA D CA 1
ATOM 6977 C C . ALA D 1 158 ? 49.493 25.826 24.120 1.00 104.49 155 ALA D C 1
ATOM 6978 O O . ALA D 1 158 ? 50.322 25.646 23.223 1.00 104.69 155 ALA D O 1
ATOM 6980 N N . LYS D 1 159 ? 48.942 27.010 24.374 1.00 105.08 156 LYS D N 1
ATOM 6981 C CA . LYS D 1 159 ? 49.257 28.202 23.597 1.00 105.20 156 LYS D CA 1
ATOM 6982 C C . LYS D 1 159 ? 50.749 28.529 23.590 1.00 105.28 156 LYS D C 1
ATOM 6983 O O . LYS D 1 159 ? 51.425 28.371 22.571 1.00 104.91 156 LYS D O 1
ATOM 6985 N N . ARG D 1 160 ? 51.252 28.984 24.733 1.00 105.14 157 ARG D N 1
ATOM 6986 C CA . ARG D 1 160 ? 52.650 29.358 24.873 1.00 105.63 157 ARG D CA 1
ATOM 6987 C C . ARG D 1 160 ? 53.605 28.473 24.078 1.00 106.41 157 ARG D C 1
ATOM 6988 O O . ARG D 1 160 ? 54.165 28.920 23.076 1.00 107.16 157 ARG D O 1
ATOM 6996 N N . ILE D 1 161 ? 53.776 27.221 24.507 1.00 106.46 158 ILE D N 1
ATOM 6997 C CA . ILE D 1 161 ? 54.696 26.294 23.842 1.00 106.22 158 ILE D CA 1
ATOM 6998 C C . ILE D 1 161 ? 54.421 26.023 22.368 1.00 106.27 158 ILE D C 1
ATOM 6999 O O . ILE D 1 161 ? 55.346 25.994 21.554 1.00 105.90 158 ILE D O 1
ATOM 7004 N N . MET D 1 162 ? 53.165 25.796 22.014 1.00 106.53 159 MET D N 1
ATOM 7005 C CA . MET D 1 162 ? 52.861 25.538 20.617 1.00 107.37 159 MET D CA 1
ATOM 7006 C C . MET D 1 162 ? 53.319 26.712 19.757 1.00 107.39 159 MET D C 1
ATOM 7007 O O . MET D 1 162 ? 53.687 26.540 18.599 1.00 107.55 159 MET D O 1
ATOM 7012 N N . SER D 1 163 ? 53.296 27.903 20.346 1.00 107.35 160 SER D N 1
ATOM 7013 C CA . SER D 1 163 ? 53.698 29.115 19.646 1.00 107.11 160 SER D CA 1
ATOM 7014 C C . SER D 1 163 ? 55.198 29.121 19.350 1.00 106.63 160 SER D C 1
ATOM 7015 O O . SER D 1 163 ? 55.604 29.118 18.185 1.00 106.28 160 SER D O 1
ATOM 7018 N N . LEU D 1 164 ? 56.014 29.152 20.405 1.00 105.68 161 LEU D N 1
ATOM 7019 C CA . LEU D 1 164 ? 57.473 29.157 20.286 1.00 104.21 161 LEU D CA 1
ATOM 7020 C C . LEU D 1 164 ? 57.988 28.472 19.013 1.00 103.02 161 LEU D C 1
ATOM 7021 O O . LEU D 1 164 ? 57.590 27.348 18.696 1.00 102.98 161 LEU D O 1
ATOM 7026 N N . SER D 1 165 ? 58.876 29.153 18.291 1.00 101.62 162 SER D N 1
ATOM 7027 C CA . SER D 1 165 ? 59.438 28.614 17.053 1.00 100.29 162 SER D CA 1
ATOM 7028 C C . SER D 1 165 ? 60.371 27.415 17.246 1.00 99.13 162 SER D C 1
ATOM 7029 O O . SER D 1 165 ? 60.885 27.170 18.342 1.00 98.08 162 SER D O 1
ATOM 7032 N N . ILE D 1 166 ? 60.568 26.675 16.155 1.00 97.99 163 ILE D N 1
ATOM 7033 C CA . ILE D 1 166 ? 61.442 25.508 16.124 1.00 96.65 163 ILE D CA 1
ATOM 7034 C C . ILE D 1 166 ? 62.797 25.853 16.732 1.00 95.63 163 ILE D C 1
ATOM 7035 O O . ILE D 1 166 ? 63.253 25.187 17.660 1.00 95.42 163 ILE D O 1
ATOM 7040 N N . PRO D 1 167 ? 63.462 26.900 16.216 1.00 94.80 164 PRO D N 1
ATOM 7041 C CA . PRO D 1 167 ? 64.765 27.266 16.776 1.00 94.00 164 PRO D CA 1
ATOM 7042 C C . PRO D 1 167 ? 64.664 27.663 18.248 1.00 92.14 164 PRO D C 1
ATOM 7043 O O . PRO D 1 167 ? 65.554 27.369 19.045 1.00 91.06 164 PRO D O 1
ATOM 7047 N N . ASP D 1 168 ? 63.564 28.322 18.592 1.00 91.25 165 ASP D N 1
ATOM 7048 C CA . ASP D 1 168 ? 63.314 28.770 19.953 1.00 90.31 165 ASP D CA 1
ATOM 7049 C C . ASP D 1 168 ? 63.270 27.570 20.897 1.00 88.52 165 ASP D C 1
ATOM 7050 O O . ASP D 1 168 ? 63.877 27.582 21.966 1.00 88.64 165 ASP D O 1
ATOM 7055 N N . PHE D 1 169 ? 62.559 26.530 20.475 1.00 86.18 166 PHE D N 1
ATOM 7056 C CA . PHE D 1 169 ? 62.406 25.310 21.258 1.00 83.16 166 PHE D CA 1
ATOM 7057 C C . PHE D 1 169 ? 63.691 24.495 21.350 1.00 81.04 166 PHE D C 1
ATOM 7058 O O . PHE D 1 169 ? 63.965 23.878 22.372 1.00 79.92 166 PHE D O 1
ATOM 7066 N N . GLU D 1 170 ? 64.463 24.492 20.273 1.00 78.88 167 GLU D N 1
ATOM 7067 C CA . GLU D 1 170 ? 65.731 23.780 20.222 1.00 77.23 167 GLU D CA 1
ATOM 7068 C C . GLU D 1 170 ? 66.753 24.413 21.158 1.00 75.83 167 GLU D C 1
ATOM 7069 O O . GLU D 1 170 ? 67.524 23.723 21.821 1.00 75.08 167 GLU D O 1
ATOM 7075 N N . ASN D 1 171 ? 66.763 25.737 21.191 1.00 74.81 168 ASN D N 1
ATOM 7076 C CA . ASN D 1 171 ? 67.684 26.468 22.043 1.00 73.97 168 ASN D CA 1
ATOM 7077 C C . ASN D 1 171 ? 67.369 26.049 23.475 1.00 71.54 168 ASN D C 1
ATOM 7078 O O . ASN D 1 171 ? 68.266 25.936 24.313 1.00 72.35 168 ASN D O 1
ATOM 7083 N N . PHE D 1 172 ? 66.086 25.788 23.730 1.00 68.30 169 PHE D N 1
ATOM 7084 C CA . PHE D 1 172 ? 65.611 25.382 25.054 1.00 65.57 169 PHE D CA 1
ATOM 7085 C C . PHE D 1 172 ? 66.182 24.018 25.425 1.00 64.50 169 PHE D C 1
ATOM 7086 O O . PHE D 1 172 ? 66.571 23.782 26.567 1.00 63.41 169 PHE D O 1
ATOM 7094 N N . TRP D 1 173 ? 66.225 23.125 24.445 1.00 64.90 170 TRP D N 1
ATOM 7095 C CA . TRP D 1 173 ? 66.765 21.786 24.636 1.00 65.06 170 TRP D CA 1
ATOM 7096 C C . TRP D 1 173 ? 68.266 21.928 24.828 1.00 63.70 170 TRP D C 1
ATOM 7097 O O . TRP D 1 173 ? 68.821 21.464 25.822 1.00 64.91 170 TRP D O 1
ATOM 7108 N N . VAL D 1 174 ? 68.909 22.600 23.878 1.00 62.06 171 VAL D N 1
ATOM 7109 C CA . VAL D 1 174 ? 70.351 22.805 23.915 1.00 61.29 171 VAL D CA 1
ATOM 7110 C C . VAL D 1 174 ? 70.832 23.409 25.222 1.00 61.80 171 VAL D C 1
ATOM 7111 O O . VAL D 1 174 ? 71.887 23.040 25.729 1.00 61.50 171 VAL D O 1
ATOM 7115 N N . SER D 1 175 ? 70.059 24.336 25.770 1.00 62.44 172 SER D N 1
ATOM 7116 C CA . SER D 1 175 ? 70.433 24.981 27.023 1.00 63.99 172 SER D CA 1
ATOM 7117 C C . SER D 1 175 ? 70.614 23.965 28.146 1.00 64.44 172 SER D C 1
ATOM 7118 O O . SER D 1 175 ? 71.357 24.204 29.093 1.00 65.05 172 SER D O 1
ATOM 7121 N N . ILE D 1 176 ? 69.922 22.837 28.048 1.00 64.00 173 ILE D N 1
ATOM 7122 C CA . ILE D 1 176 ? 70.029 21.811 29.066 1.00 65.22 173 ILE D CA 1
ATOM 7123 C C . ILE D 1 176 ? 71.283 20.981 28.839 1.00 66.03 173 ILE D C 1
ATOM 7124 O O . ILE D 1 176 ? 71.951 20.570 29.793 1.00 67.79 173 ILE D O 1
ATOM 7129 N N . LEU D 1 177 ? 71.608 20.744 27.574 1.00 64.50 174 LEU D N 1
ATOM 7130 C CA . LEU D 1 177 ? 72.787 19.971 27.232 1.00 62.57 174 LEU D CA 1
ATOM 7131 C C . LEU D 1 177 ? 74.019 20.831 27.451 1.00 63.29 174 LEU D C 1
ATOM 7132 O O . LEU D 1 177 ? 75.065 20.337 27.870 1.00 62.76 174 LEU D O 1
ATOM 7137 N N . SER D 1 178 ? 73.884 22.126 27.181 1.00 64.03 175 SER D N 1
ATOM 7138 C CA . SER D 1 178 ? 74.994 23.057 27.326 1.00 65.78 175 SER D CA 1
ATOM 7139 C C . SER D 1 178 ? 75.117 23.612 28.734 1.00 66.88 175 SER D C 1
ATOM 7140 O O . SER D 1 178 ? 76.124 24.240 29.072 1.00 67.78 175 SER D O 1
ATOM 7143 N N . ARG D 1 179 ? 74.094 23.383 29.553 1.00 68.01 176 ARG D N 1
ATOM 7144 C CA . ARG D 1 179 ? 74.097 23.854 30.937 1.00 69.71 176 ARG D CA 1
ATOM 7145 C C . ARG D 1 179 ? 74.095 25.384 31.063 1.00 70.56 176 ARG D C 1
ATOM 7146 O O . ARG D 1 179 ? 74.458 25.933 32.104 1.00 70.63 176 ARG D O 1
ATOM 7154 N N . ASN D 1 180 ? 73.688 26.065 29.996 1.00 71.68 177 ASN D N 1
ATOM 7155 C CA . ASN D 1 180 ? 73.612 27.522 29.987 1.00 72.22 177 ASN D CA 1
ATOM 7156 C C . ASN D 1 180 ? 72.274 27.898 30.633 1.00 71.83 177 ASN D C 1
ATOM 7157 O O . ASN D 1 180 ? 71.230 27.858 29.987 1.00 70.36 177 ASN D O 1
ATOM 7162 N N . ARG D 1 181 ? 72.304 28.274 31.903 1.00 72.58 178 ARG D N 1
ATOM 7163 C CA . ARG D 1 181 ? 71.068 28.597 32.604 1.00 74.76 178 ARG D CA 1
ATOM 7164 C C . ARG D 1 181 ? 70.292 29.815 32.097 1.00 75.50 178 ARG D C 1
ATOM 7165 O O . ARG D 1 181 ? 69.056 29.831 32.147 1.00 75.32 178 ARG D O 1
ATOM 7173 N N . SER D 1 182 ? 71.000 30.834 31.616 1.00 75.75 179 SER D N 1
ATOM 7174 C CA . SER D 1 182 ? 70.329 32.034 31.120 1.00 75.49 179 SER D CA 1
ATOM 7175 C C . SER D 1 182 ? 69.449 31.721 29.918 1.00 74.98 179 SER D C 1
ATOM 7176 O O . SER D 1 182 ? 68.308 32.171 29.852 1.00 75.30 179 SER D O 1
ATOM 7179 N N . ASP D 1 183 ? 69.976 30.959 28.965 1.00 74.92 180 ASP D N 1
ATOM 7180 C CA . ASP D 1 183 ? 69.194 30.595 27.789 1.00 75.59 180 ASP D CA 1
ATOM 7181 C C . ASP D 1 183 ? 68.028 29.723 28.226 1.00 76.07 180 ASP D C 1
ATOM 7182 O O . ASP D 1 183 ? 66.970 29.729 27.603 1.00 76.54 180 ASP D O 1
ATOM 7187 N N . PHE D 1 184 ? 68.220 28.972 29.305 1.00 76.80 181 PHE D N 1
ATOM 7188 C CA . PHE D 1 184 ? 67.158 28.112 29.806 1.00 77.94 181 PHE D CA 1
ATOM 7189 C C . PHE D 1 184 ? 66.023 28.966 30.350 1.00 77.79 181 PHE D C 1
ATOM 7190 O O . PHE D 1 184 ? 64.890 28.879 29.876 1.00 75.97 181 PHE D O 1
ATOM 7198 N N . MET D 1 185 ? 66.340 29.788 31.346 1.00 78.83 182 MET D N 1
ATOM 7199 C CA . MET D 1 185 ? 65.352 30.667 31.958 1.00 81.41 182 MET D CA 1
ATOM 7200 C C . MET D 1 185 ? 64.695 31.534 30.887 1.00 82.47 182 MET D C 1
ATOM 7201 O O . MET D 1 185 ? 63.501 31.826 30.952 1.00 82.49 182 MET D O 1
ATOM 7206 N N . ALA D 1 186 ? 65.485 31.926 29.894 1.00 83.82 183 ALA D N 1
ATOM 7207 C CA . ALA D 1 186 ? 65.001 32.753 28.801 1.00 85.19 183 ALA D CA 1
ATOM 7208 C C . ALA D 1 186 ? 63.700 32.206 28.236 1.00 86.74 183 ALA D C 1
ATOM 7209 O O . ALA D 1 186 ? 62.736 32.944 28.039 1.00 87.99 183 ALA D O 1
ATOM 7211 N N . VAL D 1 187 ? 63.673 30.906 27.973 1.00 88.69 184 VAL D N 1
ATOM 7212 C CA . VAL D 1 187 ? 62.475 30.269 27.437 1.00 89.79 184 VAL D CA 1
ATOM 7213 C C . VAL D 1 187 ? 61.467 29.919 28.524 1.00 91.45 184 VAL D C 1
ATOM 7214 O O . VAL D 1 187 ? 60.262 29.876 28.268 1.00 91.90 184 VAL D O 1
ATOM 7218 N N . ARG D 1 188 ? 61.959 29.681 29.738 1.00 92.74 185 ARG D N 1
ATOM 7219 C CA . ARG D 1 188 ? 61.090 29.316 30.858 1.00 94.34 185 ARG D CA 1
ATOM 7220 C C . ARG D 1 188 ? 60.313 30.512 31.393 1.00 95.76 185 ARG D C 1
ATOM 7221 O O . ARG D 1 188 ? 59.572 30.397 32.361 1.00 96.08 185 ARG D O 1
ATOM 7229 N N . SER D 1 189 ? 60.507 31.668 30.773 1.00 96.97 186 SER D N 1
ATOM 7230 C CA . SER D 1 189 ? 59.787 32.869 31.174 1.00 98.05 186 SER D CA 1
ATOM 7231 C C . SER D 1 189 ? 58.657 33.060 30.163 1.00 98.58 186 SER D C 1
ATOM 7232 O O . SER D 1 189 ? 57.596 33.598 30.480 1.00 98.61 186 SER D O 1
ATOM 7235 N N . LYS D 1 190 ? 58.915 32.612 28.937 1.00 99.31 187 LYS D N 1
ATOM 7236 C CA . LYS D 1 190 ? 57.961 32.698 27.838 1.00 99.87 187 LYS D CA 1
ATOM 7237 C C . LYS D 1 190 ? 56.786 31.764 28.072 1.00 101.17 187 LYS D C 1
ATOM 7238 O O . LYS D 1 190 ? 55.647 32.077 27.717 1.00 101.47 187 LYS D O 1
ATOM 7244 N N . LEU D 1 191 ? 57.076 30.610 28.664 1.00 102.02 188 LEU D N 1
ATOM 7245 C CA . LEU D 1 191 ? 56.058 29.608 28.930 1.00 102.31 188 LEU D CA 1
ATOM 7246 C C . LEU D 1 191 ? 55.091 30.012 30.026 1.00 102.67 188 LEU D C 1
ATOM 7247 O O . LEU D 1 191 ? 53.877 29.991 29.826 1.00 103.10 188 LEU D O 1
ATOM 7252 N N . PHE D 1 192 ? 55.618 30.394 31.181 1.00 102.78 189 PHE D N 1
ATOM 7253 C CA . PHE D 1 192 ? 54.740 30.788 32.277 1.00 103.64 189 PHE D CA 1
ATOM 7254 C C . PHE D 1 192 ? 55.341 31.861 33.188 1.00 104.07 189 PHE D C 1
ATOM 7255 O O . PHE D 1 192 ? 56.509 32.224 33.065 1.00 104.49 189 PHE D O 1
ATOM 7263 N N . SER D 1 193 ? 54.511 32.346 34.105 1.00 104.52 190 SER D N 1
ATOM 7264 C CA . SER D 1 193 ? 54.904 33.347 35.075 1.00 104.69 190 SER D CA 1
ATOM 7265 C C . SER D 1 193 ? 54.396 32.838 36.428 1.00 104.52 190 SER D C 1
ATOM 7266 O O . SER D 1 193 ? 53.200 32.553 36.570 1.00 104.37 190 SER D O 1
ATOM 7268 N N . MET D 1 194 ? 55.297 32.689 37.404 1.00 104.53 191 MET D N 1
ATOM 7269 C CA . MET D 1 194 ? 54.927 32.210 38.746 1.00 104.97 191 MET D CA 1
ATOM 7270 C C . MET D 1 194 ? 53.710 32.959 39.332 1.00 105.24 191 MET D C 1
ATOM 7271 O O . MET D 1 194 ? 52.780 32.342 39.849 1.00 105.45 191 MET D O 1
ATOM 7273 N N . ASN D 1 195 ? 53.722 34.289 39.217 1.00 105.42 192 ASN D N 1
ATOM 7274 C CA . ASN D 1 195 ? 52.629 35.151 39.702 1.00 104.75 192 ASN D CA 1
ATOM 7275 C C . ASN D 1 195 ? 51.407 35.163 38.767 1.00 104.32 192 ASN D C 1
ATOM 7276 O O . ASN D 1 195 ? 50.423 35.858 39.026 1.00 104.49 192 ASN D O 1
ATOM 7278 N N . LYS D 1 196 ? 51.467 34.399 37.682 1.00 103.53 193 LYS D N 1
ATOM 7279 C CA . LYS D 1 196 ? 50.359 34.354 36.730 1.00 102.70 193 LYS D CA 1
ATOM 7280 C C . LYS D 1 196 ? 50.046 32.938 36.247 1.00 102.43 193 LYS D C 1
ATOM 7281 O O . LYS D 1 196 ? 49.729 32.733 35.072 1.00 102.19 193 LYS D O 1
ATOM 7283 N N . ALA D 1 197 ? 50.128 31.963 37.149 1.00 101.73 194 ALA D N 1
ATOM 7284 C CA . ALA D 1 197 ? 49.849 30.569 36.797 1.00 100.46 194 ALA D CA 1
ATOM 7285 C C . ALA D 1 197 ? 48.679 29.984 37.581 1.00 99.35 194 ALA D C 1
ATOM 7286 O O . ALA D 1 197 ? 48.703 29.932 38.814 1.00 98.48 194 ALA D O 1
ATOM 7288 N N . LYS D 1 198 ? 47.661 29.537 36.850 1.00 98.20 195 LYS D N 1
ATOM 7289 C CA . LYS D 1 198 ? 46.470 28.944 37.450 1.00 97.04 195 LYS D CA 1
ATOM 7290 C C . LYS D 1 198 ? 46.862 27.824 38.415 1.00 96.33 195 LYS D C 1
ATOM 7291 O O . LYS D 1 198 ? 46.839 28.000 39.636 1.00 96.24 195 LYS D O 1
ATOM 7293 N N . SER D 1 199 ? 47.228 26.674 37.858 1.00 94.71 196 SER D N 1
ATOM 7294 C CA . SER D 1 199 ? 47.634 25.530 38.664 1.00 93.11 196 SER D CA 1
ATOM 7295 C C . SER D 1 199 ? 49.063 25.100 38.299 1.00 92.33 196 SER D C 1
ATOM 7296 O O . SER D 1 199 ? 49.491 25.246 37.146 1.00 92.64 196 SER D O 1
ATOM 7299 N N . LEU D 1 200 ? 49.796 24.574 39.280 1.00 89.79 197 LEU D N 1
ATOM 7300 C CA . LEU D 1 200 ? 51.172 24.136 39.051 1.00 87.55 197 LEU D CA 1
ATOM 7301 C C . LEU D 1 200 ? 51.377 22.615 39.029 1.00 84.45 197 LEU D C 1
ATOM 7302 O O . LEU D 1 200 ? 50.661 21.865 39.702 1.00 84.84 197 LEU D O 1
ATOM 7307 N N . PRO D 1 201 ? 52.354 22.143 38.229 1.00 80.47 198 PRO D N 1
ATOM 7308 C CA . PRO D 1 201 ? 52.703 20.725 38.072 1.00 76.57 198 PRO D CA 1
ATOM 7309 C C . PRO D 1 201 ? 53.501 20.153 39.244 1.00 73.54 198 PRO D C 1
ATOM 7310 O O . PRO D 1 201 ? 54.659 20.514 39.458 1.00 72.16 198 PRO D O 1
ATOM 7314 N N . VAL D 1 202 ? 52.879 19.259 40.002 1.00 70.20 199 VAL D N 1
ATOM 7315 C CA . VAL D 1 202 ? 53.551 18.640 41.133 1.00 66.96 199 VAL D CA 1
ATOM 7316 C C . VAL D 1 202 ? 53.442 17.124 41.053 1.00 65.11 199 VAL D C 1
ATOM 7317 O O . VAL D 1 202 ? 52.448 16.584 40.559 1.00 64.15 199 VAL D O 1
ATOM 7321 N N . ARG D 1 203 ? 54.481 16.448 41.534 1.00 63.21 200 ARG D N 1
ATOM 7322 C CA . ARG D 1 203 ? 54.527 14.992 41.548 1.00 61.08 200 ARG D CA 1
ATOM 7323 C C . ARG D 1 203 ? 55.068 14.499 42.877 1.00 60.84 200 ARG D C 1
ATOM 7324 O O . ARG D 1 203 ? 56.090 14.980 43.371 1.00 61.56 200 ARG D O 1
ATOM 7332 N N . VAL D 1 204 ? 54.349 13.548 43.462 1.00 60.06 201 VAL D N 1
ATOM 7333 C CA . VAL D 1 204 ? 54.725 12.982 44.746 1.00 58.41 201 VAL D CA 1
ATOM 7334 C C . VAL D 1 204 ? 54.916 11.482 44.643 1.00 56.87 201 VAL D C 1
ATOM 7335 O O . VAL D 1 204 ? 54.041 10.770 44.151 1.00 57.15 201 VAL D O 1
ATOM 7339 N N . TRP D 1 205 ? 56.062 11.001 45.105 1.00 54.22 202 TRP D N 1
ATOM 7340 C CA . TRP D 1 205 ? 56.310 9.576 45.076 1.00 51.61 202 TRP D CA 1
ATOM 7341 C C . TRP D 1 205 ? 55.887 8.989 46.408 1.00 51.70 202 TRP D C 1
ATOM 7342 O O . TRP D 1 205 ? 56.103 9.591 47.462 1.00 51.88 202 TRP D O 1
ATOM 7353 N N . THR D 1 206 ? 55.272 7.813 46.352 1.00 50.95 203 THR D N 1
ATOM 7354 C CA . THR D 1 206 ? 54.832 7.124 47.555 1.00 49.08 203 THR D CA 1
ATOM 7355 C C . THR D 1 206 ? 55.988 6.291 48.064 1.00 48.38 203 THR D C 1
ATOM 7356 O O . THR D 1 206 ? 57.004 6.135 47.378 1.00 46.99 203 THR D O 1
ATOM 7360 N N . SER D 1 207 ? 55.829 5.736 49.259 1.00 47.33 204 SER D N 1
ATOM 7361 C CA . SER D 1 207 ? 56.891 4.940 49.835 1.00 45.98 204 SER D CA 1
ATOM 7362 C C . SER D 1 207 ? 57.166 3.711 48.993 1.00 45.46 204 SER D C 1
ATOM 7363 O O . SER D 1 207 ? 58.307 3.268 48.925 1.00 46.09 204 SER D O 1
ATOM 7366 N N . ASN D 1 208 ? 56.134 3.174 48.335 1.00 43.62 205 ASN D N 1
ATOM 7367 C CA . ASN D 1 208 ? 56.306 1.978 47.506 1.00 42.28 205 ASN D CA 1
ATOM 7368 C C . ASN D 1 208 ? 56.647 2.267 46.032 1.00 42.44 205 ASN D C 1
ATOM 7369 O O . ASN D 1 208 ? 56.472 1.402 45.162 1.00 41.07 205 ASN D O 1
ATOM 7374 N N . TYR D 1 209 ? 57.110 3.485 45.752 1.00 43.15 206 TYR D N 1
ATOM 7375 C CA . TYR D 1 209 ? 57.538 3.871 44.401 1.00 44.21 206 TYR D CA 1
ATOM 7376 C C . TYR D 1 209 ? 56.488 4.109 43.326 1.00 44.54 206 TYR D C 1
ATOM 7377 O O . TYR D 1 209 ? 56.699 3.781 42.158 1.00 44.07 206 TYR D O 1
ATOM 7386 N N . ALA D 1 210 ? 55.352 4.670 43.709 1.00 45.15 207 ALA D N 1
ATOM 7387 C CA . ALA D 1 210 ? 54.330 4.984 42.726 1.00 45.22 207 ALA D CA 1
ATOM 7388 C C . ALA D 1 210 ? 54.318 6.509 42.657 1.00 45.59 207 ALA D C 1
ATOM 7389 O O . ALA D 1 210 ? 54.714 7.174 43.611 1.00 43.53 207 ALA D O 1
ATOM 7391 N N . VAL D 1 211 ? 53.876 7.060 41.535 1.00 48.89 208 VAL D N 1
ATOM 7392 C CA . VAL D 1 211 ? 53.838 8.510 41.378 1.00 52.95 208 VAL D CA 1
ATOM 7393 C C . VAL D 1 211 ? 52.429 9.058 41.194 1.00 55.55 208 VAL D C 1
ATOM 7394 O O . VAL D 1 211 ? 51.697 8.646 40.293 1.00 56.35 208 VAL D O 1
ATOM 7398 N N . LEU D 1 212 ? 52.049 9.982 42.066 1.00 58.47 209 LEU D N 1
ATOM 7399 C CA . LEU D 1 212 ? 50.740 10.617 41.982 1.00 61.98 209 LEU D CA 1
ATOM 7400 C C . LEU D 1 212 ? 50.950 12.022 41.418 1.00 64.78 209 LEU D C 1
ATOM 7401 O O . LEU D 1 212 ? 51.989 12.650 41.666 1.00 65.14 209 LEU D O 1
ATOM 7406 N N . GLN D 1 213 ? 49.982 12.510 40.648 1.00 67.06 210 GLN D N 1
ATOM 7407 C CA . GLN D 1 213 ? 50.076 13.851 40.095 1.00 68.82 210 GLN D CA 1
ATOM 7408 C C . GLN D 1 213 ? 48.891 14.645 40.625 1.00 70.35 210 GLN D C 1
ATOM 7409 O O . GLN D 1 213 ? 47.871 14.808 39.953 1.00 70.01 210 GLN D O 1
ATOM 7415 N N . PRO D 1 214 ? 49.018 15.145 41.862 1.00 72.89 211 PRO D N 1
ATOM 7416 C CA . PRO D 1 214 ? 47.990 15.930 42.547 1.00 75.64 211 PRO D CA 1
ATOM 7417 C C . PRO D 1 214 ? 47.663 17.214 41.802 1.00 78.60 211 PRO D C 1
ATOM 7418 O O . PRO D 1 214 ? 48.568 17.931 41.363 1.00 79.08 211 PRO D O 1
ATOM 7422 N N . THR D 1 215 ? 46.376 17.504 41.652 1.00 81.42 212 THR D N 1
ATOM 7423 C CA . THR D 1 215 ? 45.974 18.742 41.000 1.00 83.88 212 THR D CA 1
ATOM 7424 C C . THR D 1 215 ? 46.133 19.809 42.080 1.00 85.28 212 THR D C 1
ATOM 7425 O O . THR D 1 215 ? 45.445 19.760 43.103 1.00 86.03 212 THR D O 1
ATOM 7429 N N . VAL D 1 216 ? 47.052 20.750 41.877 1.00 86.42 213 VAL D N 1
ATOM 7430 C CA . VAL D 1 216 ? 47.275 21.804 42.870 1.00 87.23 213 VAL D CA 1
ATOM 7431 C C . VAL D 1 216 ? 47.108 23.202 42.275 1.00 88.49 213 VAL D C 1
ATOM 7432 O O . VAL D 1 216 ? 48.055 23.780 41.738 1.00 88.91 213 VAL D O 1
ATOM 7436 N N . PRO D 1 217 ? 45.892 23.767 42.365 1.00 89.44 214 PRO D N 1
ATOM 7437 C CA . PRO D 1 217 ? 45.640 25.104 41.822 1.00 89.78 214 PRO D CA 1
ATOM 7438 C C . PRO D 1 217 ? 46.173 26.201 42.744 1.00 90.16 214 PRO D C 1
ATOM 7439 O O . PRO D 1 217 ? 46.285 26.009 43.958 1.00 89.63 214 PRO D O 1
ATOM 7443 N N . VAL D 1 218 ? 46.515 27.345 42.163 1.00 90.92 215 VAL D N 1
ATOM 7444 C CA . VAL D 1 218 ? 47.027 28.465 42.947 1.00 91.61 215 VAL D CA 1
ATOM 7445 C C . VAL D 1 218 ? 45.884 29.271 43.577 1.00 91.73 215 VAL D C 1
ATOM 7446 O O . VAL D 1 218 ? 44.988 29.749 42.877 1.00 90.19 215 VAL D O 1
ATOM 7448 N N . THR D 1 219 ? 45.926 29.406 44.902 1.00 92.44 216 THR D N 1
ATOM 7449 C CA . THR D 1 219 ? 44.914 30.149 45.648 1.00 93.07 216 THR D CA 1
ATOM 7450 C C . THR D 1 219 ? 45.525 30.817 46.881 1.00 93.39 216 THR D C 1
ATOM 7451 O O . THR D 1 219 ? 45.462 32.039 47.037 1.00 93.57 216 THR D O 1
ATOM 7453 N N . GLU D 1 222 ? 48.239 30.877 50.577 1.00 93.62 219 GLU D N 1
ATOM 7454 C CA . GLU D 1 222 ? 49.338 29.965 50.266 1.00 93.41 219 GLU D CA 1
ATOM 7455 C C . GLU D 1 222 ? 48.863 28.523 50.374 1.00 93.88 219 GLU D C 1
ATOM 7456 O O . GLU D 1 222 ? 47.671 28.241 50.225 1.00 94.77 219 GLU D O 1
ATOM 7458 N N . LEU D 1 223 ? 49.798 27.615 50.637 1.00 94.33 220 LEU D N 1
ATOM 7459 C CA . LEU D 1 223 ? 49.488 26.189 50.764 1.00 93.86 220 LEU D CA 1
ATOM 7460 C C . LEU D 1 223 ? 50.759 25.443 51.173 1.00 93.55 220 LEU D C 1
ATOM 7461 O O . LEU D 1 223 ? 51.749 25.434 50.440 1.00 93.38 220 LEU D O 1
ATOM 7466 N N . SER D 1 224 ? 50.721 24.832 52.351 1.00 93.34 221 SER D N 1
ATOM 7467 C CA . SER D 1 224 ? 51.867 24.111 52.863 1.00 93.09 221 SER D CA 1
ATOM 7468 C C . SER D 1 224 ? 51.953 22.697 52.311 1.00 92.80 221 SER D C 1
ATOM 7469 O O . SER D 1 224 ? 51.002 22.194 51.708 1.00 92.46 221 SER D O 1
ATOM 7472 N N . VAL D 1 225 ? 53.108 22.067 52.529 1.00 92.06 222 VAL D N 1
ATOM 7473 C CA . VAL D 1 225 ? 53.382 20.706 52.073 1.00 91.82 222 VAL D CA 1
ATOM 7474 C C . VAL D 1 225 ? 52.508 19.701 52.815 1.00 92.03 222 VAL D C 1
ATOM 7475 O O . VAL D 1 225 ? 51.979 18.767 52.209 1.00 92.38 222 VAL D O 1
ATOM 7479 N N . ALA D 1 226 ? 52.368 19.879 54.127 1.00 91.72 223 ALA D N 1
ATOM 7480 C CA . ALA D 1 226 ? 51.545 18.967 54.919 1.00 91.81 223 ALA D CA 1
ATOM 7481 C C . ALA D 1 226 ? 50.122 18.995 54.374 1.00 91.80 223 ALA D C 1
ATOM 7482 O O . ALA D 1 226 ? 49.441 17.969 54.336 1.00 92.03 223 ALA D O 1
ATOM 7484 N N . GLU D 1 227 ? 49.677 20.178 53.957 1.00 92.07 224 GLU D N 1
ATOM 7485 C CA . GLU D 1 227 ? 48.339 20.339 53.404 1.00 92.72 224 GLU D CA 1
ATOM 7486 C C . GLU D 1 227 ? 48.179 19.379 52.234 1.00 92.87 224 GLU D C 1
ATOM 7487 O O . GLU D 1 227 ? 47.252 18.563 52.196 1.00 93.06 224 GLU D O 1
ATOM 7489 N N . LEU D 1 228 ? 49.110 19.478 51.289 1.00 92.76 225 LEU D N 1
ATOM 7490 C CA . LEU D 1 228 ? 49.102 18.636 50.100 1.00 91.95 225 LEU D CA 1
ATOM 7491 C C . LEU D 1 228 ? 49.195 17.152 50.430 1.00 91.36 225 LEU D C 1
ATOM 7492 O O . LEU D 1 228 ? 48.541 16.333 49.792 1.00 90.69 225 LEU D O 1
ATOM 7497 N N . LEU D 1 229 ? 50.009 16.808 51.423 1.00 90.96 226 LEU D N 1
ATOM 7498 C CA . LEU D 1 229 ? 50.169 15.413 51.813 1.00 90.96 226 LEU D CA 1
ATOM 7499 C C . LEU D 1 229 ? 48.900 14.873 52.453 1.00 91.11 226 LEU D C 1
ATOM 7500 O O . LEU D 1 229 ? 48.445 13.779 52.113 1.00 91.46 226 LEU D O 1
ATOM 7505 N N . ASP D 1 230 ? 48.329 15.635 53.381 1.00 91.13 227 ASP D N 1
ATOM 7506 C CA . ASP D 1 230 ? 47.100 15.213 54.040 1.00 90.48 227 ASP D CA 1
ATOM 7507 C C . ASP D 1 230 ? 46.053 14.997 52.960 1.00 89.56 227 ASP D C 1
ATOM 7508 O O . ASP D 1 230 ? 45.299 14.025 52.985 1.00 89.35 227 ASP D O 1
ATOM 7513 N N . SER D 1 231 ? 46.034 15.908 51.994 1.00 88.16 228 SER D N 1
ATOM 7514 C CA . SER D 1 231 ? 45.092 15.837 50.888 1.00 86.87 228 SER D CA 1
ATOM 7515 C C . SER D 1 231 ? 45.060 14.483 50.178 1.00 87.12 228 SER D C 1
ATOM 7516 O O . SER D 1 231 ? 43.997 14.018 49.772 1.00 87.37 228 SER D O 1
ATOM 7519 N N . ILE D 1 232 ? 46.217 13.849 50.024 1.00 86.96 229 ILE D N 1
ATOM 7520 C CA . ILE D 1 232 ? 46.278 12.572 49.323 1.00 86.06 229 ILE D CA 1
ATOM 7521 C C . ILE D 1 232 ? 46.596 11.362 50.180 1.00 85.83 229 ILE D C 1
ATOM 7522 O O . ILE D 1 232 ? 46.922 10.299 49.662 1.00 85.76 229 ILE D O 1
ATOM 7527 N N . LYS D 1 233 ? 46.486 11.534 51.494 1.00 85.72 230 LYS D N 1
ATOM 7528 C CA . LYS D 1 233 ? 46.736 10.452 52.447 1.00 85.53 230 LYS D CA 1
ATOM 7529 C C . LYS D 1 233 ? 48.188 10.000 52.399 1.00 85.22 230 LYS D C 1
ATOM 7530 O O . LYS D 1 233 ? 48.483 8.804 52.378 1.00 84.39 230 LYS D O 1
ATOM 7532 N N . LEU D 1 234 ? 49.089 10.970 52.401 1.00 85.04 231 LEU D N 1
ATOM 7533 C CA . LEU D 1 234 ? 50.508 10.681 52.357 1.00 85.68 231 LEU D CA 1
ATOM 7534 C C . LEU D 1 234 ? 51.291 11.384 53.456 1.00 87.01 231 LEU D C 1
ATOM 7535 O O . LEU D 1 234 ? 52.447 11.775 53.264 1.00 86.44 231 LEU D O 1
ATOM 7540 N N . SER D 1 235 ? 50.651 11.567 54.604 1.00 88.69 232 SER D N 1
ATOM 7541 C CA . SER D 1 235 ? 51.309 12.189 55.742 1.00 89.96 232 SER D CA 1
ATOM 7542 C C . SER D 1 235 ? 51.650 11.074 56.709 1.00 90.90 232 SER D C 1
ATOM 7543 O O . SER D 1 235 ? 51.117 9.969 56.609 1.00 90.90 232 SER D O 1
ATOM 7546 N N . SER D 1 236 ? 52.541 11.360 57.646 1.00 92.06 233 SER D N 1
ATOM 7547 C CA . SER D 1 236 ? 52.935 10.365 58.631 1.00 93.13 233 SER D CA 1
ATOM 7548 C C . SER D 1 236 ? 53.264 11.046 59.939 1.00 93.89 233 SER D C 1
ATOM 7549 O O . SER D 1 236 ? 53.463 12.261 59.983 1.00 94.05 233 SER D O 1
ATOM 7552 N N . ASP D 1 237 ? 53.329 10.255 61.003 1.00 94.13 234 ASP D N 1
ATOM 7553 C CA . ASP D 1 237 ? 53.624 10.793 62.318 1.00 94.59 234 ASP D CA 1
ATOM 7554 C C . ASP D 1 237 ? 54.953 11.537 62.359 1.00 94.30 234 ASP D C 1
ATOM 7555 O O . ASP D 1 237 ? 54.988 12.768 62.325 1.00 94.67 234 ASP D O 1
ATOM 7557 N N . GLY D 1 238 ? 56.042 10.777 62.427 1.00 93.31 235 GLY D N 1
ATOM 7558 C CA . GLY D 1 238 ? 57.382 11.353 62.494 1.00 93.02 235 GLY D CA 1
ATOM 7559 C C . GLY D 1 238 ? 57.772 12.160 61.245 1.00 92.93 235 GLY D C 1
ATOM 7560 O O . GLY D 1 238 ? 58.579 13.090 61.333 1.00 93.18 235 GLY D O 1
ATOM 7561 N N . VAL D 1 239 ? 57.202 11.807 60.093 1.00 91.97 236 VAL D N 1
ATOM 7562 C CA . VAL D 1 239 ? 57.507 12.501 58.845 1.00 90.27 236 VAL D CA 1
ATOM 7563 C C . VAL D 1 239 ? 57.246 14.004 58.955 1.00 89.83 236 VAL D C 1
ATOM 7564 O O . VAL D 1 239 ? 56.112 14.462 58.771 1.00 90.20 236 VAL D O 1
ATOM 7566 N N . LYS D 1 240 ? 58.299 14.764 59.249 1.00 88.70 237 LYS D N 1
ATOM 7567 C CA . LYS D 1 240 ? 58.205 16.213 59.374 1.00 87.91 237 LYS D CA 1
ATOM 7568 C C . LYS D 1 240 ? 58.816 16.897 58.150 1.00 87.53 237 LYS D C 1
ATOM 7569 O O . LYS D 1 240 ? 58.692 18.116 57.980 1.00 88.39 237 LYS D O 1
ATOM 7571 N N . SER D 1 241 ? 59.476 16.111 57.298 1.00 86.25 238 SER D N 1
ATOM 7572 C CA . SER D 1 241 ? 60.101 16.635 56.072 1.00 83.82 238 SER D CA 1
ATOM 7573 C C . SER D 1 241 ? 59.837 15.775 54.837 1.00 81.19 238 SER D C 1
ATOM 7574 O O . SER D 1 241 ? 59.492 14.597 54.926 1.00 80.96 238 SER D O 1
ATOM 7577 N N . VAL D 1 242 ? 60.015 16.381 53.675 1.00 78.72 239 VAL D N 1
ATOM 7578 C CA . VAL D 1 242 ? 59.825 15.700 52.410 1.00 75.12 239 VAL D CA 1
ATOM 7579 C C . VAL D 1 242 ? 61.154 15.917 51.683 1.00 73.74 239 VAL D C 1
ATOM 7580 O O . VAL D 1 242 ? 61.920 16.799 52.074 1.00 75.31 239 VAL D O 1
ATOM 7584 N N . ILE D 1 243 ? 61.459 15.122 50.660 1.00 71.34 240 ILE D N 1
ATOM 7585 C CA . ILE D 1 243 ? 62.723 15.306 49.943 1.00 68.75 240 ILE D CA 1
ATOM 7586 C C . ILE D 1 243 ? 62.564 15.923 48.548 1.00 67.96 240 ILE D C 1
ATOM 7587 O O . ILE D 1 243 ? 61.951 15.325 47.662 1.00 67.96 240 ILE D O 1
ATOM 7592 N N . ILE D 1 244 ? 63.132 17.113 48.355 1.00 65.71 241 ILE D N 1
ATOM 7593 C CA . ILE D 1 244 ? 63.059 17.804 47.068 1.00 64.84 241 ILE D CA 1
ATOM 7594 C C . ILE D 1 244 ? 64.452 18.190 46.576 1.00 64.53 241 ILE D C 1
ATOM 7595 O O . ILE D 1 244 ? 65.239 18.764 47.324 1.00 64.76 241 ILE D O 1
ATOM 7600 N N . GLN D 1 245 ? 64.751 17.878 45.318 1.00 63.91 242 GLN D N 1
ATOM 7601 C CA . GLN D 1 245 ? 66.055 18.186 44.742 1.00 63.65 242 GLN D CA 1
ATOM 7602 C C . GLN D 1 245 ? 67.175 17.835 45.717 1.00 65.25 242 GLN D C 1
ATOM 7603 O O . GLN D 1 245 ? 68.112 18.607 45.916 1.00 65.21 242 GLN D O 1
ATOM 7609 N N . GLY D 1 246 ? 67.054 16.668 46.339 1.00 66.84 243 GLY D N 1
ATOM 7610 C CA . GLY D 1 246 ? 68.069 16.201 47.265 1.00 67.49 243 GLY D CA 1
ATOM 7611 C C . GLY D 1 246 ? 68.074 16.764 48.672 1.00 68.92 243 GLY D C 1
ATOM 7612 O O . GLY D 1 246 ? 68.778 16.235 49.536 1.00 69.04 243 GLY D O 1
ATOM 7613 N N . ILE D 1 247 ? 67.307 17.819 48.921 1.00 70.00 244 ILE D N 1
ATOM 7614 C CA . ILE D 1 247 ? 67.276 18.425 50.254 1.00 72.79 244 ILE D CA 1
ATOM 7615 C C . ILE D 1 247 ? 65.950 18.231 50.977 1.00 74.08 244 ILE D C 1
ATOM 7616 O O . ILE D 1 247 ? 64.885 18.253 50.361 1.00 73.53 244 ILE D O 1
ATOM 7621 N N . ASP D 1 248 ? 66.029 18.034 52.290 1.00 76.13 245 ASP D N 1
ATOM 7622 C CA . ASP D 1 248 ? 64.843 17.833 53.115 1.00 78.26 245 ASP D CA 1
ATOM 7623 C C . ASP D 1 248 ? 64.163 19.160 53.409 1.00 79.10 245 ASP D C 1
ATOM 7624 O O . ASP D 1 248 ? 64.746 20.021 54.068 1.00 79.70 245 ASP D O 1
ATOM 7629 N N . VAL D 1 249 ? 62.943 19.340 52.914 1.00 79.76 246 VAL D N 1
ATOM 7630 C CA . VAL D 1 249 ? 62.222 20.573 53.189 1.00 81.38 246 VAL D CA 1
ATOM 7631 C C . VAL D 1 249 ? 61.231 20.250 54.296 1.00 83.50 246 VAL D C 1
ATOM 7632 O O . VAL D 1 249 ? 60.797 19.101 54.429 1.00 83.98 246 VAL D O 1
ATOM 7636 N N . SER D 1 250 ? 60.896 21.245 55.110 1.00 85.14 247 SER D N 1
ATOM 7637 C CA . SER D 1 250 ? 59.945 21.034 56.190 1.00 86.20 247 SER D CA 1
ATOM 7638 C C . SER D 1 250 ? 58.556 20.972 55.582 1.00 86.73 247 SER D C 1
ATOM 7639 O O . SER D 1 250 ? 58.224 21.740 54.679 1.00 85.64 247 SER D O 1
ATOM 7641 N N . ILE D 1 251 ? 57.747 20.044 56.074 1.00 87.95 248 ILE D N 1
ATOM 7642 C CA . ILE D 1 251 ? 56.384 19.881 55.581 1.00 88.98 248 ILE D CA 1
ATOM 7643 C C . ILE D 1 251 ? 55.527 21.149 55.688 1.00 90.39 248 ILE D C 1
ATOM 7644 O O . ILE D 1 251 ? 54.399 21.159 55.221 1.00 91.91 248 ILE D O 1
ATOM 7649 N N . GLU D 1 252 ? 56.064 22.213 56.289 1.00 91.05 249 GLU D N 1
ATOM 7650 C CA . GLU D 1 252 ? 55.328 23.476 56.474 1.00 91.96 249 GLU D CA 1
ATOM 7651 C C . GLU D 1 252 ? 55.610 24.578 55.438 1.00 92.43 249 GLU D C 1
ATOM 7652 O O . GLU D 1 252 ? 55.088 25.690 55.554 1.00 92.88 249 GLU D O 1
ATOM 7654 N N . ASP D 1 253 ? 56.429 24.290 54.428 1.00 92.55 250 ASP D N 1
ATOM 7655 C CA . ASP D 1 253 ? 56.746 25.308 53.421 1.00 92.81 250 ASP D CA 1
ATOM 7656 C C . ASP D 1 253 ? 55.690 25.393 52.329 1.00 92.83 250 ASP D C 1
ATOM 7657 O O . ASP D 1 253 ? 54.922 24.455 52.123 1.00 93.19 250 ASP D O 1
ATOM 7662 N N . ASN D 1 254 ? 55.655 26.528 51.639 1.00 93.37 251 ASN D N 1
ATOM 7663 C CA . ASN D 1 254 ? 54.684 26.785 50.580 1.00 93.45 251 ASN D CA 1
ATOM 7664 C C . ASN D 1 254 ? 55.049 26.118 49.253 1.00 92.21 251 ASN D C 1
ATOM 7665 O O . ASN D 1 254 ? 56.091 26.416 48.661 1.00 92.63 251 ASN D O 1
ATOM 7670 N N . ILE D 1 255 ? 54.192 25.210 48.795 1.00 90.45 252 ILE D N 1
ATOM 7671 C CA . ILE D 1 255 ? 54.442 24.508 47.552 1.00 89.74 252 ILE D CA 1
ATOM 7672 C C . ILE D 1 255 ? 54.716 25.486 46.410 1.00 89.82 252 ILE D C 1
ATOM 7673 O O . ILE D 1 255 ? 55.621 25.269 45.603 1.00 90.31 252 ILE D O 1
ATOM 7678 N N . PHE D 1 256 ? 53.934 26.561 46.352 1.00 89.47 253 PHE D N 1
ATOM 7679 C CA . PHE D 1 256 ? 54.094 27.576 45.321 1.00 89.33 253 PHE D CA 1
ATOM 7680 C C . PHE D 1 256 ? 55.541 28.037 45.284 1.00 88.00 253 PHE D C 1
ATOM 7681 O O . PHE D 1 256 ? 56.141 28.141 44.218 1.00 87.62 253 PHE D O 1
ATOM 7689 N N . GLU D 1 257 ? 56.097 28.309 46.457 1.00 86.75 254 GLU D N 1
ATOM 7690 C CA . GLU D 1 257 ? 57.478 28.749 46.553 1.00 85.52 254 GLU D CA 1
ATOM 7691 C C . GLU D 1 257 ? 58.371 27.612 46.074 1.00 85.15 254 GLU D C 1
ATOM 7692 O O . GLU D 1 257 ? 59.095 27.743 45.081 1.00 85.22 254 GLU D O 1
ATOM 7694 N N . LEU D 1 258 ? 58.297 26.490 46.783 1.00 83.81 255 LEU D N 1
ATOM 7695 C CA . LEU D 1 258 ? 59.083 25.308 46.457 1.00 82.49 255 LEU D CA 1
ATOM 7696 C C . LEU D 1 258 ? 59.169 25.035 44.959 1.00 81.12 255 LEU D C 1
ATOM 7697 O O . LEU D 1 258 ? 60.223 24.651 44.459 1.00 80.81 255 LEU D O 1
ATOM 7702 N N . TYR D 1 259 ? 58.066 25.231 44.244 1.00 79.59 256 TYR D N 1
ATOM 7703 C CA . TYR D 1 259 ? 58.064 24.989 42.808 1.00 78.56 256 TYR D CA 1
ATOM 7704 C C . TYR D 1 259 ? 59.008 25.929 42.073 1.00 80.51 256 TYR D C 1
ATOM 7705 O O . TYR D 1 259 ? 59.999 25.491 41.491 1.00 80.32 256 TYR D O 1
ATOM 7714 N N . ASP D 1 260 ? 58.690 27.222 42.108 1.00 82.95 257 ASP D N 1
ATOM 7715 C CA . ASP D 1 260 ? 59.476 28.247 41.418 1.00 84.09 257 ASP D CA 1
ATOM 7716 C C . ASP D 1 260 ? 60.986 28.056 41.532 1.00 82.78 257 ASP D C 1
ATOM 7717 O O . ASP D 1 260 ? 61.724 28.306 40.578 1.00 81.65 257 ASP D O 1
ATOM 7722 N N . ILE D 1 261 ? 61.441 27.608 42.695 1.00 81.07 258 ILE D N 1
ATOM 7723 C CA . ILE D 1 261 ? 62.862 27.380 42.904 1.00 80.19 258 ILE D CA 1
ATOM 7724 C C . ILE D 1 261 ? 63.331 25.947 42.627 1.00 78.85 258 ILE D C 1
ATOM 7725 O O . ILE D 1 261 ? 64.452 25.740 42.160 1.00 79.48 258 ILE D O 1
ATOM 7730 N N . PHE D 1 262 ? 62.483 24.959 42.901 1.00 76.24 259 PHE D N 1
ATOM 7731 C CA . PHE D 1 262 ? 62.894 23.574 42.724 1.00 73.12 259 PHE D CA 1
ATOM 7732 C C . PHE D 1 262 ? 62.370 22.740 41.566 1.00 70.70 259 PHE D C 1
ATOM 7733 O O . PHE D 1 262 ? 62.798 21.601 41.399 1.00 71.00 259 PHE D O 1
ATOM 7741 N N . ALA D 1 263 ? 61.460 23.279 40.766 1.00 68.22 260 ALA D N 1
ATOM 7742 C CA . ALA D 1 263 ? 60.941 22.520 39.632 1.00 66.76 260 ALA D CA 1
ATOM 7743 C C . ALA D 1 263 ? 62.115 21.877 38.873 1.00 66.21 260 ALA D C 1
ATOM 7744 O O . ALA D 1 263 ? 63.249 22.366 38.935 1.00 66.89 260 ALA D O 1
ATOM 7746 N N . SER D 1 264 ? 61.860 20.774 38.176 1.00 63.95 261 SER D N 1
ATOM 7747 C CA . SER D 1 264 ? 62.925 20.108 37.437 1.00 63.13 261 SER D CA 1
ATOM 7748 C C . SER D 1 264 ? 62.932 20.553 35.990 1.00 62.58 261 SER D C 1
ATOM 7749 O O . SER D 1 264 ? 62.001 21.206 35.541 1.00 64.43 261 SER D O 1
ATOM 7752 N N . ILE D 1 265 ? 63.975 20.201 35.252 1.00 61.96 262 ILE D N 1
ATOM 7753 C CA . ILE D 1 265 ? 64.052 20.639 33.873 1.00 62.33 262 ILE D CA 1
ATOM 7754 C C . ILE D 1 265 ? 62.961 20.102 32.969 1.00 63.18 262 ILE D C 1
ATOM 7755 O O . ILE D 1 265 ? 63.038 20.265 31.748 1.00 64.33 262 ILE D O 1
ATOM 7760 N N . ASP D 1 266 ? 61.947 19.459 33.548 1.00 62.80 263 ASP D N 1
ATOM 7761 C CA . ASP D 1 266 ? 60.843 18.951 32.731 1.00 61.51 263 ASP D CA 1
ATOM 7762 C C . ASP D 1 266 ? 59.545 19.705 33.042 1.00 60.69 263 ASP D C 1
ATOM 7763 O O . ASP D 1 266 ? 58.501 19.447 32.440 1.00 60.18 263 ASP D O 1
ATOM 7768 N N . GLY D 1 267 ? 59.621 20.645 33.982 1.00 58.63 264 GLY D N 1
ATOM 7769 C CA . GLY D 1 267 ? 58.452 21.437 34.305 1.00 58.74 264 GLY D CA 1
ATOM 7770 C C . GLY D 1 267 ? 57.665 21.053 35.542 1.00 59.94 264 GLY D C 1
ATOM 7771 O O . GLY D 1 267 ? 56.670 21.719 35.862 1.00 59.12 264 GLY D O 1
ATOM 7772 N N . PHE D 1 268 ? 58.088 19.992 36.236 1.00 58.78 265 PHE D N 1
ATOM 7773 C CA . PHE D 1 268 ? 57.395 19.560 37.446 1.00 55.40 265 PHE D CA 1
ATOM 7774 C C . PHE D 1 268 ? 58.228 19.680 38.703 1.00 55.91 265 PHE D C 1
ATOM 7775 O O . PHE D 1 268 ? 59.460 19.657 38.666 1.00 57.60 265 PHE D O 1
ATOM 7783 N N . LEU D 1 269 ? 57.528 19.795 39.823 1.00 55.25 266 LEU D N 1
ATOM 7784 C CA . LEU D 1 269 ? 58.162 19.859 41.122 1.00 55.94 266 LEU D CA 1
ATOM 7785 C C . LEU D 1 269 ? 58.002 18.426 41.620 1.00 55.64 266 LEU D C 1
ATOM 7786 O O . LEU D 1 269 ? 56.890 17.888 41.617 1.00 54.58 266 LEU D O 1
ATOM 7791 N N . TYR D 1 270 ? 59.103 17.809 42.037 1.00 54.27 267 TYR D N 1
ATOM 7792 C CA . TYR D 1 270 ? 59.054 16.437 42.522 1.00 52.50 267 TYR D CA 1
ATOM 7793 C C . TYR D 1 270 ? 59.231 16.319 44.025 1.00 52.72 267 TYR D C 1
ATOM 7794 O O . TYR D 1 270 ? 60.127 16.931 44.605 1.00 54.01 267 TYR D O 1
ATOM 7803 N N . LEU D 1 271 ? 58.371 15.530 44.656 1.00 52.99 268 LEU D N 1
ATOM 7804 C CA . LEU D 1 271 ? 58.479 15.313 46.085 1.00 54.37 268 LEU D CA 1
ATOM 7805 C C . LEU D 1 271 ? 58.579 13.825 46.370 1.00 56.19 268 LEU D C 1
ATOM 7806 O O . LEU D 1 271 ? 57.740 13.037 45.922 1.00 56.40 268 LEU D O 1
ATOM 7811 N N . VAL D 1 272 ? 59.612 13.450 47.112 1.00 57.46 269 VAL D N 1
ATOM 7812 C CA . VAL D 1 272 ? 59.804 12.077 47.527 1.00 58.87 269 VAL D CA 1
ATOM 7813 C C . VAL D 1 272 ? 59.447 12.084 49.005 1.00 61.71 269 VAL D C 1
ATOM 7814 O O . VAL D 1 272 ? 59.989 12.882 49.768 1.00 61.64 269 VAL D O 1
ATOM 7818 N N . THR D 1 273 ? 58.524 11.214 49.403 1.00 64.32 270 THR D N 1
ATOM 7819 C CA . THR D 1 273 ? 58.103 11.133 50.797 1.00 68.44 270 THR D CA 1
ATOM 7820 C C . THR D 1 273 ? 58.911 10.101 51.571 1.00 70.70 270 THR D C 1
ATOM 7821 O O . THR D 1 273 ? 59.536 9.216 50.984 1.00 71.57 270 THR D O 1
ATOM 7825 N N . LYS D 1 274 ? 58.891 10.218 52.894 1.00 72.83 271 LYS D N 1
ATOM 7826 C CA . LYS D 1 274 ? 59.622 9.298 53.759 1.00 74.40 271 LYS D CA 1
ATOM 7827 C C . LYS D 1 274 ? 58.741 8.808 54.913 1.00 75.31 271 LYS D C 1
ATOM 7828 O O . LYS D 1 274 ? 57.801 8.023 54.646 1.00 74.97 271 LYS D O 1
ATOM 7830 N N . MET E 1 4 ? 16.434 43.539 75.464 1.00 96.56 1 MET E N 1
ATOM 7831 C CA . MET E 1 4 ? 16.663 42.084 75.230 1.00 97.27 1 MET E CA 1
ATOM 7832 C C . MET E 1 4 ? 15.474 41.230 75.657 1.00 96.83 1 MET E C 1
ATOM 7833 O O . MET E 1 4 ? 14.702 40.764 74.818 1.00 96.78 1 MET E O 1
ATOM 7838 N N . GLU E 1 5 ? 15.337 41.007 76.959 1.00 96.14 2 GLU E N 1
ATOM 7839 C CA . GLU E 1 5 ? 14.227 40.213 77.471 1.00 95.08 2 GLU E CA 1
ATOM 7840 C C . GLU E 1 5 ? 12.904 40.866 77.090 1.00 93.68 2 GLU E C 1
ATOM 7841 O O . GLU E 1 5 ? 11.834 40.320 77.356 1.00 94.19 2 GLU E O 1
ATOM 7847 N N . GLU E 1 6 ? 12.987 42.042 76.474 1.00 91.48 3 GLU E N 1
ATOM 7848 C CA . GLU E 1 6 ? 11.798 42.761 76.031 1.00 89.77 3 GLU E CA 1
ATOM 7849 C C . GLU E 1 6 ? 11.440 42.249 74.633 1.00 88.32 3 GLU E C 1
ATOM 7850 O O . GLU E 1 6 ? 10.266 42.202 74.256 1.00 88.45 3 GLU E O 1
ATOM 7852 N N . LEU E 1 7 ? 12.466 41.861 73.876 1.00 85.92 4 LEU E N 1
ATOM 7853 C CA . LEU E 1 7 ? 12.288 41.336 72.523 1.00 83.22 4 LEU E CA 1
ATOM 7854 C C . LEU E 1 7 ? 11.778 39.903 72.610 1.00 80.86 4 LEU E C 1
ATOM 7855 O O . LEU E 1 7 ? 10.917 39.494 71.832 1.00 79.81 4 LEU E O 1
ATOM 7860 N N . ARG E 1 8 ? 12.315 39.144 73.559 1.00 78.88 5 ARG E N 1
ATOM 7861 C CA . ARG E 1 8 ? 11.882 37.765 73.753 1.00 77.62 5 ARG E CA 1
ATOM 7862 C C . ARG E 1 8 ? 10.414 37.774 74.163 1.00 75.88 5 ARG E C 1
ATOM 7863 O O . ARG E 1 8 ? 9.678 36.824 73.903 1.00 75.06 5 ARG E O 1
ATOM 7871 N N . GLU E 1 9 ? 10.006 38.864 74.807 1.00 73.43 6 GLU E N 1
ATOM 7872 C CA . GLU E 1 9 ? 8.640 39.034 75.273 1.00 71.05 6 GLU E CA 1
ATOM 7873 C C . GLU E 1 9 ? 7.713 39.327 74.098 1.00 68.50 6 GLU E C 1
ATOM 7874 O O . GLU E 1 9 ? 6.632 38.743 73.996 1.00 67.97 6 GLU E O 1
ATOM 7880 N N . ARG E 1 10 ? 8.137 40.233 73.219 1.00 65.54 7 ARG E N 1
ATOM 7881 C CA . ARG E 1 10 ? 7.343 40.595 72.043 1.00 63.57 7 ARG E CA 1
ATOM 7882 C C . ARG E 1 10 ? 7.055 39.365 71.196 1.00 59.78 7 ARG E C 1
ATOM 7883 O O . ARG E 1 10 ? 5.961 39.209 70.651 1.00 57.91 7 ARG E O 1
ATOM 7891 N N . VAL E 1 11 ? 8.058 38.501 71.097 1.00 55.98 8 VAL E N 1
ATOM 7892 C CA . VAL E 1 11 ? 7.960 37.287 70.319 1.00 52.92 8 VAL E CA 1
ATOM 7893 C C . VAL E 1 11 ? 7.064 36.247 70.978 1.00 51.01 8 VAL E C 1
ATOM 7894 O O . VAL E 1 11 ? 6.267 35.596 70.311 1.00 49.25 8 VAL E O 1
ATOM 7898 N N . TRP E 1 12 ? 7.197 36.089 72.286 1.00 49.29 9 TRP E N 1
ATOM 7899 C CA . TRP E 1 12 ? 6.377 35.123 72.997 1.00 48.89 9 TRP E CA 1
ATOM 7900 C C . TRP E 1 12 ? 4.921 35.569 72.898 1.00 49.07 9 TRP E C 1
ATOM 7901 O O . TRP E 1 12 ? 4.017 34.740 72.798 1.00 47.92 9 TRP E O 1
ATOM 7912 N N . ASN E 1 13 ? 4.714 36.884 72.883 1.00 48.77 10 ASN E N 1
ATOM 7913 C CA . ASN E 1 13 ? 3.381 37.473 72.790 1.00 49.83 10 ASN E CA 1
ATOM 7914 C C . ASN E 1 13 ? 2.976 37.946 71.391 1.00 50.43 10 ASN E C 1
ATOM 7915 O O . ASN E 1 13 ? 2.004 38.694 71.250 1.00 51.65 10 ASN E O 1
ATOM 7920 N N . GLY E 1 14 ? 3.717 37.528 70.363 1.00 48.94 11 GLY E N 1
ATOM 7921 C CA . GLY E 1 14 ? 3.372 37.918 69.006 1.00 48.29 11 GLY E CA 1
ATOM 7922 C C . GLY E 1 14 ? 1.995 37.417 68.574 1.00 48.43 11 GLY E C 1
ATOM 7923 O O . GLY E 1 14 ? 1.660 36.244 68.765 1.00 46.34 11 GLY E O 1
ATOM 7924 N N . THR E 1 15 ? 1.188 38.303 67.998 1.00 46.70 12 THR E N 1
ATOM 7925 C CA . THR E 1 15 ? -0.141 37.921 67.546 1.00 47.71 12 THR E CA 1
ATOM 7926 C C . THR E 1 15 ? -0.418 38.307 66.096 1.00 49.65 12 THR E C 1
ATOM 7927 O O . THR E 1 15 ? 0.313 39.099 65.497 1.00 51.02 12 THR E O 1
ATOM 7931 N N . ILE E 1 16 ? -1.473 37.726 65.529 1.00 49.56 13 ILE E N 1
ATOM 7932 C CA . ILE E 1 16 ? -1.883 38.040 64.168 1.00 48.34 13 ILE E CA 1
ATOM 7933 C C . ILE E 1 16 ? -3.388 38.124 64.128 1.00 48.42 13 ILE E C 1
ATOM 7934 O O . ILE E 1 16 ? -4.064 37.348 64.795 1.00 49.15 13 ILE E O 1
ATOM 7939 N N . ASN E 1 17 ? -3.910 39.068 63.351 1.00 49.10 14 ASN E N 1
ATOM 7940 C CA . ASN E 1 17 ? -5.351 39.236 63.213 1.00 48.19 14 ASN E CA 1
ATOM 7941 C C . ASN E 1 17 ? -5.883 38.285 62.156 1.00 46.81 14 ASN E C 1
ATOM 7942 O O . ASN E 1 17 ? -5.509 38.351 60.985 1.00 47.86 14 ASN E O 1
ATOM 7947 N N . VAL E 1 18 ? -6.767 37.403 62.591 1.00 45.41 15 VAL E N 1
ATOM 7948 C CA . VAL E 1 18 ? -7.352 36.394 61.730 1.00 43.99 15 VAL E CA 1
ATOM 7949 C C . VAL E 1 18 ? -8.853 36.545 61.611 1.00 45.05 15 VAL E C 1
ATOM 7950 O O . VAL E 1 18 ? -9.552 36.794 62.595 1.00 42.79 15 VAL E O 1
ATOM 7954 N N . GLU E 1 19 ? -9.334 36.383 60.385 1.00 45.78 16 GLU E N 1
ATOM 7955 C CA . GLU E 1 19 ? -10.747 36.461 60.086 1.00 46.19 16 GLU E CA 1
ATOM 7956 C C . GLU E 1 19 ? -11.111 35.140 59.449 1.00 44.99 16 GLU E C 1
ATOM 7957 O O . GLU E 1 19 ? -10.519 34.740 58.442 1.00 46.20 16 GLU E O 1
ATOM 7963 N N . VAL E 1 20 ? -12.067 34.451 60.053 1.00 42.96 17 VAL E N 1
ATOM 7964 C CA . VAL E 1 20 ? -12.506 33.169 59.538 1.00 40.02 17 VAL E CA 1
ATOM 7965 C C . VAL E 1 20 ? -13.892 33.349 58.979 1.00 40.65 17 VAL E C 1
ATOM 7966 O O . VAL E 1 20 ? -14.741 33.996 59.595 1.00 43.83 17 VAL E O 1
ATOM 7970 N N . VAL E 1 21 ? -14.116 32.771 57.809 1.00 38.66 18 VAL E N 1
ATOM 7971 C CA . VAL E 1 21 ? -15.393 32.860 57.135 1.00 37.45 18 VAL E CA 1
ATOM 7972 C C . VAL E 1 21 ? -15.786 31.446 56.787 1.00 36.46 18 VAL E C 1
ATOM 7973 O O . VAL E 1 21 ? -14.965 30.686 56.297 1.00 37.11 18 VAL E O 1
ATOM 7977 N N . VAL E 1 22 ? -17.033 31.087 57.051 1.00 35.55 19 VAL E N 1
ATOM 7978 C CA . VAL E 1 22 ? -17.513 29.748 56.736 1.00 37.40 19 VAL E CA 1
ATOM 7979 C C . VAL E 1 22 ? -17.401 29.563 55.229 1.00 39.21 19 VAL E C 1
ATOM 7980 O O . VAL E 1 22 ? -17.749 30.463 54.473 1.00 44.14 19 VAL E O 1
ATOM 7984 N N . SER E 1 23 ? -16.921 28.414 54.778 1.00 40.68 20 SER E N 1
ATOM 7985 C CA . SER E 1 23 ? -16.783 28.182 53.336 1.00 41.96 20 SER E CA 1
ATOM 7986 C C . SER E 1 23 ? -18.138 27.985 52.668 1.00 42.82 20 SER E C 1
ATOM 7987 O O . SER E 1 23 ? -19.107 27.582 53.314 1.00 43.55 20 SER E O 1
ATOM 7990 N N . ASP E 1 24 ? -18.194 28.267 51.369 1.00 42.98 21 ASP E N 1
ATOM 7991 C CA . ASP E 1 24 ? -19.431 28.151 50.600 1.00 42.76 21 ASP E CA 1
ATOM 7992 C C . ASP E 1 24 ? -20.045 26.770 50.607 1.00 40.12 21 ASP E C 1
ATOM 7993 O O . ASP E 1 24 ? -21.265 26.620 50.550 1.00 39.23 21 ASP E O 1
ATOM 7998 N N . ALA E 1 25 ? -19.205 25.756 50.705 1.00 38.99 22 ALA E N 1
ATOM 7999 C CA . ALA E 1 25 ? -19.714 24.400 50.710 1.00 38.71 22 ALA E CA 1
ATOM 8000 C C . ALA E 1 25 ? -20.584 24.050 51.926 1.00 39.36 22 ALA E C 1
ATOM 8001 O O . ALA E 1 25 ? -21.494 23.230 51.806 1.00 41.23 22 ALA E O 1
ATOM 8003 N N . ILE E 1 26 ? -20.335 24.660 53.084 1.00 38.50 23 ILE E N 1
ATOM 8004 C CA . ILE E 1 26 ? -21.118 24.312 54.279 1.00 39.37 23 ILE E CA 1
ATOM 8005 C C . ILE E 1 26 ? -21.920 25.429 54.940 1.00 40.22 23 ILE E C 1
ATOM 8006 O O . ILE E 1 26 ? -22.471 25.234 56.025 1.00 42.08 23 ILE E O 1
ATOM 8011 N N . VAL E 1 27 ? -21.989 26.595 54.312 1.00 39.99 24 VAL E N 1
ATOM 8012 C CA . VAL E 1 27 ? -22.740 27.702 54.902 1.00 40.90 24 VAL E CA 1
ATOM 8013 C C . VAL E 1 27 ? -24.242 27.556 54.607 1.00 40.69 24 VAL E C 1
ATOM 8014 O O . VAL E 1 27 ? -24.632 26.989 53.590 1.00 38.97 24 VAL E O 1
ATOM 8018 N N . VAL E 1 28 ? -25.084 28.001 55.531 1.00 42.45 25 VAL E N 1
ATOM 8019 C CA . VAL E 1 28 ? -26.527 27.964 55.297 1.00 42.69 25 VAL E CA 1
ATOM 8020 C C . VAL E 1 28 ? -26.697 29.039 54.217 1.00 40.06 25 VAL E C 1
ATOM 8021 O O . VAL E 1 28 ? -26.243 30.167 54.389 1.00 37.36 25 VAL E O 1
ATOM 8025 N N . PRO E 1 29 ? -27.321 28.697 53.083 1.00 39.12 26 PRO E N 1
ATOM 8026 C CA . PRO E 1 29 ? -27.501 29.677 52.008 1.00 39.71 26 PRO E CA 1
ATOM 8027 C C . PRO E 1 29 ? -28.069 31.022 52.428 1.00 40.02 26 PRO E C 1
ATOM 8028 O O . PRO E 1 29 ? -28.887 31.114 53.358 1.00 39.38 26 PRO E O 1
ATOM 8032 N N . ASN E 1 30 ? -27.597 32.053 51.731 1.00 41.01 27 ASN E N 1
ATOM 8033 C CA . ASN E 1 30 ? -28.042 33.438 51.891 1.00 41.14 27 ASN E CA 1
ATOM 8034 C C . ASN E 1 30 ? -27.818 34.034 53.272 1.00 43.50 27 ASN E C 1
ATOM 8035 O O . ASN E 1 30 ? -28.631 34.810 53.789 1.00 43.64 27 ASN E O 1
ATOM 8040 N N . THR E 1 31 ? -26.694 33.662 53.863 1.00 44.79 28 THR E N 1
ATOM 8041 C CA . THR E 1 31 ? -26.325 34.168 55.164 1.00 47.11 28 THR E CA 1
ATOM 8042 C C . THR E 1 31 ? -25.552 35.452 54.965 1.00 47.74 28 THR E C 1
ATOM 8043 O O . THR E 1 31 ? -24.790 35.583 54.015 1.00 50.22 28 THR E O 1
ATOM 8047 N N . THR E 1 32 ? -25.775 36.405 55.857 1.00 49.12 29 THR E N 1
ATOM 8048 C CA . THR E 1 32 ? -25.072 37.674 55.827 1.00 51.06 29 THR E CA 1
ATOM 8049 C C . THR E 1 32 ? -23.571 37.375 55.932 1.00 52.37 29 THR E C 1
ATOM 8050 O O . THR E 1 32 ? -23.169 36.348 56.495 1.00 52.74 29 THR E O 1
ATOM 8054 N N . LEU E 1 33 ? -22.744 38.256 55.386 1.00 51.63 30 LEU E N 1
ATOM 8055 C CA . LEU E 1 33 ? -21.310 38.057 55.473 1.00 51.83 30 LEU E CA 1
ATOM 8056 C C . LEU E 1 33 ? -20.906 38.143 56.948 1.00 52.32 30 LEU E C 1
ATOM 8057 O O . LEU E 1 33 ? -20.183 37.285 57.462 1.00 54.03 30 LEU E O 1
ATOM 8062 N N . ALA E 1 34 ? -21.391 39.174 57.629 1.00 50.55 31 ALA E N 1
ATOM 8063 C CA . ALA E 1 34 ? -21.073 39.372 59.035 1.00 49.21 31 ALA E CA 1
ATOM 8064 C C . ALA E 1 34 ? -21.437 38.159 59.886 1.00 48.83 31 ALA E C 1
ATOM 8065 O O . ALA E 1 34 ? -20.684 37.773 60.783 1.00 49.08 31 ALA E O 1
ATOM 8067 N N . ASP E 1 35 ? -22.583 37.553 59.597 1.00 48.67 32 ASP E N 1
ATOM 8068 C CA . ASP E 1 35 ? -23.042 36.391 60.351 1.00 48.72 32 ASP E CA 1
ATOM 8069 C C . ASP E 1 35 ? -22.165 35.155 60.209 1.00 47.50 32 ASP E C 1
ATOM 8070 O O . ASP E 1 35 ? -22.022 34.390 61.154 1.00 47.28 32 ASP E O 1
ATOM 8075 N N . LYS E 1 36 ? -21.583 34.957 59.032 1.00 44.23 33 LYS E N 1
ATOM 8076 C CA . LYS E 1 36 ? -20.759 33.781 58.794 1.00 43.13 33 LYS E CA 1
ATOM 8077 C C . LYS E 1 36 ? -19.283 34.090 58.964 1.00 43.24 33 LYS E C 1
ATOM 8078 O O . LYS E 1 36 ? -18.429 33.407 58.413 1.00 41.14 33 LYS E O 1
ATOM 8084 N N . SER E 1 37 ? -18.987 35.118 59.746 1.00 44.02 34 SER E N 1
ATOM 8085 C CA . SER E 1 37 ? -17.610 35.511 59.939 1.00 45.72 34 SER E CA 1
ATOM 8086 C C . SER E 1 37 ? -17.269 35.986 61.339 1.00 45.27 34 SER E C 1
ATOM 8087 O O . SER E 1 37 ? -18.114 36.502 62.061 1.00 45.38 34 SER E O 1
ATOM 8090 N N . CYS E 1 38 ? -16.012 35.800 61.710 1.00 45.96 35 CYS E N 1
ATOM 8091 C CA . CYS E 1 38 ? -15.535 36.221 63.013 1.00 47.50 35 CYS E CA 1
ATOM 8092 C C . CYS E 1 38 ? -14.082 36.624 62.908 1.00 47.18 35 CYS E C 1
ATOM 8093 O O . CYS E 1 38 ? -13.383 36.248 61.968 1.00 46.39 35 CYS E O 1
ATOM 8096 N N . HIS E 1 39 ? -13.640 37.413 63.874 1.00 48.31 36 HIS E N 1
ATOM 8097 C CA . HIS E 1 39 ? -12.268 37.870 63.904 1.00 50.28 36 HIS E CA 1
ATOM 8098 C C . HIS E 1 39 ? -11.662 37.393 65.205 1.00 49.52 36 HIS E C 1
ATOM 8099 O O . HIS E 1 39 ? -12.238 37.562 66.272 1.00 51.27 36 HIS E O 1
ATOM 8106 N N . ILE E 1 40 ? -10.511 36.749 65.102 1.00 48.78 37 ILE E N 1
ATOM 8107 C CA . ILE E 1 40 ? -9.829 36.233 66.266 1.00 48.36 37 ILE E CA 1
ATOM 8108 C C . ILE E 1 40 ? -8.408 36.753 66.266 1.00 48.81 37 ILE E C 1
ATOM 8109 O O . ILE E 1 40 ? -7.827 37.010 65.214 1.00 48.60 37 ILE E O 1
ATOM 8114 N N . VAL E 1 41 ? -7.858 36.929 67.457 1.00 47.71 38 VAL E N 1
ATOM 8115 C CA . VAL E 1 41 ? -6.476 37.344 67.587 1.00 46.29 38 VAL E CA 1
ATOM 8116 C C . VAL E 1 41 ? -5.739 36.056 67.966 1.00 45.91 38 VAL E C 1
ATOM 8117 O O . VAL E 1 41 ? -5.940 35.508 69.047 1.00 47.96 38 VAL E O 1
ATOM 8121 N N . MET E 1 42 ? -4.907 35.554 67.071 1.00 44.42 39 MET E N 1
ATOM 8122 C CA . MET E 1 42 ? -4.173 34.330 67.359 1.00 44.55 39 MET E CA 1
ATOM 8123 C C . MET E 1 42 ? -2.735 34.613 67.760 1.00 44.90 39 MET E C 1
ATOM 8124 O O . MET E 1 42 ? -2.150 35.628 67.357 1.00 44.57 39 MET E O 1
ATOM 8129 N N . LEU E 1 43 ? -2.173 33.718 68.571 1.00 44.47 40 LEU E N 1
ATOM 8130 C CA . LEU E 1 43 ? -0.790 33.845 68.988 1.00 42.57 40 LEU E CA 1
ATOM 8131 C C . LEU E 1 43 ? 0.045 33.251 67.869 1.00 43.05 40 LEU E C 1
ATOM 8132 O O . LEU E 1 43 ? -0.358 32.262 67.235 1.00 43.29 40 LEU E O 1
ATOM 8137 N N . ARG E 1 44 ? 1.189 33.864 67.602 1.00 41.68 41 ARG E N 1
ATOM 8138 C CA . ARG E 1 44 ? 2.067 33.371 66.559 1.00 40.66 41 ARG E CA 1
ATOM 8139 C C . ARG E 1 44 ? 2.611 32.024 66.989 1.00 41.42 41 ARG E C 1
ATOM 8140 O O . ARG E 1 44 ? 2.604 31.067 66.218 1.00 41.39 41 ARG E O 1
ATOM 8148 N N . ASP E 1 45 ? 3.064 31.934 68.230 1.00 43.56 42 ASP E N 1
ATOM 8149 C CA . ASP E 1 45 ? 3.600 30.671 68.684 1.00 47.20 42 ASP E CA 1
ATOM 8150 C C . ASP E 1 45 ? 2.544 29.790 69.279 1.00 46.89 42 ASP E C 1
ATOM 8151 O O . ASP E 1 45 ? 2.563 29.480 70.465 1.00 49.81 42 ASP E O 1
ATOM 8156 N N . ALA E 1 46 ? 1.631 29.379 68.414 1.00 44.06 43 ALA E N 1
ATOM 8157 C CA . ALA E 1 46 ? 0.529 28.524 68.791 1.00 43.71 43 ALA E CA 1
ATOM 8158 C C . ALA E 1 46 ? 0.155 27.661 67.585 1.00 41.26 43 ALA E C 1
ATOM 8159 O O . ALA E 1 46 ? 0.735 27.782 66.514 1.00 40.24 43 ALA E O 1
ATOM 8161 N N . TYR E 1 47 ? -0.822 26.794 67.764 1.00 41.26 44 TYR E N 1
ATOM 8162 C CA . TYR E 1 47 ? -1.270 25.942 66.676 1.00 41.50 44 TYR E CA 1
ATOM 8163 C C . TYR E 1 47 ? -2.706 26.284 66.308 1.00 41.92 44 TYR E C 1
ATOM 8164 O O . TYR E 1 47 ? -3.555 26.463 67.190 1.00 39.84 44 TYR E O 1
ATOM 8173 N N . LEU E 1 48 ? -2.960 26.396 65.004 1.00 41.45 45 LEU E N 1
ATOM 8174 C CA . LEU E 1 48 ? -4.283 26.713 64.491 1.00 41.23 45 LEU E CA 1
ATOM 8175 C C . LEU E 1 48 ? -5.365 25.889 65.176 1.00 40.53 45 LEU E C 1
ATOM 8176 O O . LEU E 1 48 ? -6.429 26.399 65.520 1.00 41.60 45 LEU E O 1
ATOM 8181 N N . GLY E 1 49 ? -5.079 24.615 65.388 1.00 38.83 46 GLY E N 1
ATOM 8182 C CA . GLY E 1 49 ? -6.035 23.739 66.040 1.00 39.05 46 GLY E CA 1
ATOM 8183 C C . GLY E 1 49 ? -6.473 24.211 67.418 1.00 39.81 46 GLY E C 1
ATOM 8184 O O . GLY E 1 49 ? -7.553 23.836 67.881 1.00 39.14 46 GLY E O 1
ATOM 8185 N N . PHE E 1 50 ? -5.643 25.011 68.088 1.00 39.06 47 PHE E N 1
ATOM 8186 C CA . PHE E 1 50 ? -6.008 25.514 69.406 1.00 39.60 47 PHE E CA 1
ATOM 8187 C C . PHE E 1 50 ? -7.242 26.402 69.296 1.00 40.76 47 PHE E C 1
ATOM 8188 O O . PHE E 1 50 ? -7.875 26.709 70.308 1.00 41.79 47 PHE E O 1
ATOM 8196 N N . TYR E 1 51 ? -7.577 26.819 68.076 1.00 38.42 48 TYR E N 1
ATOM 8197 C CA . TYR E 1 51 ? -8.700 27.721 67.875 1.00 38.48 48 TYR E CA 1
ATOM 8198 C C . TYR E 1 51 ? -9.938 27.144 67.222 1.00 39.22 48 TYR E C 1
ATOM 8199 O O . TYR E 1 51 ? -10.981 27.801 67.197 1.00 38.94 48 TYR E O 1
ATOM 8208 N N . LEU E 1 52 ? -9.821 25.932 66.688 1.00 41.17 49 LEU E N 1
ATOM 8209 C CA . LEU E 1 52 ? -10.933 25.276 66.014 1.00 42.00 49 LEU E CA 1
ATOM 8210 C C . LEU E 1 52 ? -12.258 25.311 66.776 1.00 44.20 49 LEU E C 1
ATOM 8211 O O . LEU E 1 52 ? -13.265 25.792 66.255 1.00 44.83 49 LEU E O 1
ATOM 8216 N N . PRO E 1 53 ? -12.281 24.800 68.020 1.00 45.03 50 PRO E N 1
ATOM 8217 C CA . PRO E 1 53 ? -13.555 24.827 68.747 1.00 44.82 50 PRO E CA 1
ATOM 8218 C C . PRO E 1 53 ? -14.144 26.216 68.939 1.00 44.59 50 PRO E C 1
ATOM 8219 O O . PRO E 1 53 ? -15.366 26.381 68.917 1.00 45.19 50 PRO E O 1
ATOM 8223 N N . THR E 1 54 ? -13.293 27.218 69.120 1.00 41.82 51 THR E N 1
ATOM 8224 C CA . THR E 1 54 ? -13.805 28.567 69.280 1.00 41.51 51 THR E CA 1
ATOM 8225 C C . THR E 1 54 ? -14.482 28.980 67.977 1.00 41.20 51 THR E C 1
ATOM 8226 O O . THR E 1 54 ? -15.644 29.386 67.971 1.00 42.42 51 THR E O 1
ATOM 8230 N N . VAL E 1 55 ? -13.751 28.854 66.874 1.00 38.08 52 VAL E N 1
ATOM 8231 C CA . VAL E 1 55 ? -14.263 29.217 65.565 1.00 37.26 52 VAL E CA 1
ATOM 8232 C C . VAL E 1 55 ? -15.546 28.453 65.209 1.00 38.16 52 VAL E C 1
ATOM 8233 O O . VAL E 1 55 ? -16.531 29.050 64.774 1.00 38.95 52 VAL E O 1
ATOM 8237 N N . VAL E 1 56 ? -15.551 27.140 65.411 1.00 39.38 53 VAL E N 1
ATOM 8238 C CA . VAL E 1 56 ? -16.739 26.347 65.114 1.00 40.85 53 VAL E CA 1
ATOM 8239 C C . VAL E 1 56 ? -17.944 26.825 65.939 1.00 42.57 53 VAL E C 1
ATOM 8240 O O . VAL E 1 56 ? -19.044 26.936 65.421 1.00 43.05 53 VAL E O 1
ATOM 8244 N N . ARG E 1 57 ? -17.731 27.110 67.221 1.00 43.25 54 ARG E N 1
ATOM 8245 C CA . ARG E 1 57 ? -18.817 27.566 68.084 1.00 43.53 54 ARG E CA 1
ATOM 8246 C C . ARG E 1 57 ? -19.385 28.911 67.626 1.00 43.60 54 ARG E C 1
ATOM 8247 O O . ARG E 1 57 ? -20.595 29.072 67.538 1.00 43.64 54 ARG E O 1
ATOM 8255 N N . LYS E 1 58 ? -18.512 29.873 67.346 1.00 42.31 55 LYS E N 1
ATOM 8256 C CA . LYS E 1 58 ? -18.956 31.189 66.914 1.00 43.53 55 LYS E CA 1
ATOM 8257 C C . LYS E 1 58 ? -19.748 31.181 65.620 1.00 43.96 55 LYS E C 1
ATOM 8258 O O . LYS E 1 58 ? -20.729 31.904 65.478 1.00 46.63 55 LYS E O 1
ATOM 8264 N N . LEU E 1 59 ? -19.334 30.362 64.671 1.00 42.29 56 LEU E N 1
ATOM 8265 C CA . LEU E 1 59 ? -20.010 30.331 63.393 1.00 40.60 56 LEU E CA 1
ATOM 8266 C C . LEU E 1 59 ? -21.008 29.190 63.273 1.00 41.64 56 LEU E C 1
ATOM 8267 O O . LEU E 1 59 ? -21.565 28.975 62.202 1.00 42.82 56 LEU E O 1
ATOM 8272 N N . ALA E 1 60 ? -21.244 28.473 64.368 1.00 41.24 57 ALA E N 1
ATOM 8273 C CA . ALA E 1 60 ? -22.156 27.325 64.355 1.00 44.97 57 ALA E CA 1
ATOM 8274 C C . ALA E 1 60 ? -23.490 27.562 63.669 1.00 46.31 57 ALA E C 1
ATOM 8275 O O . ALA E 1 60 ? -23.923 26.759 62.842 1.00 45.77 57 ALA E O 1
ATOM 8277 N N . ASP E 1 61 ? -24.136 28.667 64.017 1.00 48.76 58 ASP E N 1
ATOM 8278 C CA . ASP E 1 61 ? -25.438 28.998 63.453 1.00 51.73 58 ASP E CA 1
ATOM 8279 C C . ASP E 1 61 ? -25.501 29.160 61.934 1.00 50.57 58 ASP E C 1
ATOM 8280 O O . ASP E 1 61 ? -26.556 28.923 61.330 1.00 49.28 58 ASP E O 1
ATOM 8285 N N . THR E 1 62 ? -24.389 29.559 61.319 1.00 48.34 59 THR E N 1
ATOM 8286 C CA . THR E 1 62 ? -24.359 29.745 59.874 1.00 46.99 59 THR E CA 1
ATOM 8287 C C . THR E 1 62 ? -23.857 28.503 59.143 1.00 45.94 59 THR E C 1
ATOM 8288 O O . THR E 1 62 ? -23.647 28.540 57.931 1.00 47.35 59 THR E O 1
ATOM 8292 N N . ILE E 1 63 ? -23.683 27.408 59.877 1.00 43.89 60 ILE E N 1
ATOM 8293 C CA . ILE E 1 63 ? -23.204 26.157 59.299 1.00 43.70 60 ILE E CA 1
ATOM 8294 C C . ILE E 1 63 ? -24.342 25.180 59.055 1.00 43.88 60 ILE E C 1
ATOM 8295 O O . ILE E 1 63 ? -25.017 24.739 59.986 1.00 44.50 60 ILE E O 1
ATOM 8300 N N . LYS E 1 64 ? -24.552 24.828 57.795 1.00 44.17 61 LYS E N 1
ATOM 8301 C CA . LYS E 1 64 ? -25.644 23.933 57.465 1.00 44.54 61 LYS E CA 1
ATOM 8302 C C . LYS E 1 64 ? -25.357 22.456 57.685 1.00 46.76 61 LYS E C 1
ATOM 8303 O O . LYS E 1 64 ? -26.247 21.714 58.085 1.00 46.01 61 LYS E O 1
ATOM 8309 N N . VAL E 1 65 ? -24.131 22.018 57.402 1.00 48.34 62 VAL E N 1
ATOM 8310 C CA . VAL E 1 65 ? -23.815 20.610 57.582 1.00 50.05 62 VAL E CA 1
ATOM 8311 C C . VAL E 1 65 ? -23.874 20.187 59.034 1.00 49.48 62 VAL E C 1
ATOM 8312 O O . VAL E 1 65 ? -23.683 20.987 59.945 1.00 48.75 62 VAL E O 1
ATOM 8316 N N . PRO E 1 66 ? -24.192 18.910 59.254 1.00 50.59 63 PRO E N 1
ATOM 8317 C CA . PRO E 1 66 ? -24.276 18.292 60.581 1.00 51.44 63 PRO E CA 1
ATOM 8318 C C . PRO E 1 66 ? -22.861 17.787 60.917 1.00 51.34 63 PRO E C 1
ATOM 8319 O O . PRO E 1 66 ? -22.132 17.304 60.040 1.00 50.78 63 PRO E O 1
ATOM 8323 N N . TYR E 1 67 ? -22.461 17.910 62.173 1.00 50.00 64 TYR E N 1
ATOM 8324 C CA . TYR E 1 67 ? -21.153 17.421 62.549 1.00 48.83 64 TYR E CA 1
ATOM 8325 C C . TYR E 1 67 ? -21.107 16.810 63.942 1.00 52.44 64 TYR E C 1
ATOM 8326 O O . TYR E 1 67 ? -21.805 17.228 64.880 1.00 49.61 64 TYR E O 1
ATOM 8335 N N . GLU E 1 68 ? -20.236 15.810 64.033 1.00 54.35 65 GLU E N 1
ATOM 8336 C CA . GLU E 1 68 ? -19.993 15.014 65.210 1.00 54.97 65 GLU E CA 1
ATOM 8337 C C . GLU E 1 68 ? -19.055 15.679 66.221 1.00 54.82 65 GLU E C 1
ATOM 8338 O O . GLU E 1 68 ? -19.310 15.675 67.423 1.00 55.45 65 GLU E O 1
ATOM 8344 N N . SER E 1 69 ? -17.975 16.262 65.719 1.00 53.50 66 SER E N 1
ATOM 8345 C CA . SER E 1 69 ? -16.951 16.858 66.562 1.00 50.18 66 SER E CA 1
ATOM 8346 C C . SER E 1 69 ? -16.549 18.283 66.204 1.00 48.72 66 SER E C 1
ATOM 8347 O O . SER E 1 69 ? -16.960 18.827 65.182 1.00 47.55 66 SER E O 1
ATOM 8350 N N . ASP E 1 70 ? -15.734 18.871 67.073 1.00 47.17 67 ASP E N 1
ATOM 8351 C CA . ASP E 1 70 ? -15.187 20.204 66.873 1.00 45.98 67 ASP E CA 1
ATOM 8352 C C . ASP E 1 70 ? -13.828 20.037 66.183 1.00 43.14 67 ASP E C 1
ATOM 8353 O O . ASP E 1 70 ? -13.169 21.018 65.856 1.00 42.22 67 ASP E O 1
ATOM 8358 N N . TYR E 1 71 ? -13.394 18.799 65.984 1.00 41.70 68 TYR E N 1
ATOM 8359 C CA . TYR E 1 71 ? -12.092 18.572 65.357 1.00 43.91 68 TYR E CA 1
ATOM 8360 C C . TYR E 1 71 ? -12.189 17.762 64.086 1.00 44.97 68 TYR E C 1
ATOM 8361 O O . TYR E 1 71 ? -11.897 18.254 63.000 1.00 44.47 68 TYR E O 1
ATOM 8370 N N . ARG E 1 72 ? -12.597 16.510 64.243 1.00 46.70 69 ARG E N 1
ATOM 8371 C CA . ARG E 1 72 ? -12.735 15.584 63.132 1.00 47.55 69 ARG E CA 1
ATOM 8372 C C . ARG E 1 72 ? -13.470 16.176 61.914 1.00 45.27 69 ARG E C 1
ATOM 8373 O O . ARG E 1 72 ? -14.553 16.758 62.040 1.00 44.11 69 ARG E O 1
ATOM 8381 N N . ASN E 1 73 ? -12.846 16.031 60.747 1.00 42.11 70 ASN E N 1
ATOM 8382 C CA . ASN E 1 73 ? -13.387 16.497 59.474 1.00 43.07 70 ASN E CA 1
ATOM 8383 C C . ASN E 1 73 ? -13.433 18.007 59.222 1.00 42.02 70 ASN E C 1
ATOM 8384 O O . ASN E 1 73 ? -14.141 18.465 58.328 1.00 42.53 70 ASN E O 1
ATOM 8389 N N . TRP E 1 74 ? -12.697 18.777 60.012 1.00 39.92 71 TRP E N 1
ATOM 8390 C CA . TRP E 1 74 ? -12.637 20.217 59.823 1.00 37.63 71 TRP E CA 1
ATOM 8391 C C . TRP E 1 74 ? -11.218 20.564 59.372 1.00 37.15 71 TRP E C 1
ATOM 8392 O O . TRP E 1 74 ? -10.292 19.795 59.597 1.00 35.46 71 TRP E O 1
ATOM 8403 N N . TRP E 1 75 ? -11.061 21.712 58.720 1.00 34.85 72 TRP E N 1
ATOM 8404 C CA . TRP E 1 75 ? -9.745 22.193 58.334 1.00 35.05 72 TRP E CA 1
ATOM 8405 C C . TRP E 1 75 ? -9.887 23.641 57.908 1.00 35.41 72 TRP E C 1
ATOM 8406 O O . TRP E 1 75 ? -10.999 24.129 57.747 1.00 36.45 72 TRP E O 1
ATOM 8417 N N . PHE E 1 76 ? -8.770 24.344 57.779 1.00 35.17 73 PHE E N 1
ATOM 8418 C CA . PHE E 1 76 ? -8.805 25.727 57.349 1.00 35.26 73 PHE E CA 1
ATOM 8419 C C . PHE E 1 76 ? -8.271 25.808 55.924 1.00 38.24 73 PHE E C 1
ATOM 8420 O O . PHE E 1 76 ? -7.516 24.932 55.475 1.00 36.58 73 PHE E O 1
ATOM 8428 N N . GLU E 1 77 ? -8.699 26.844 55.204 1.00 38.75 74 GLU E N 1
ATOM 8429 C CA . GLU E 1 77 ? -8.252 27.062 53.839 1.00 39.06 74 GLU E CA 1
ATOM 8430 C C . GLU E 1 77 ? -7.909 28.531 53.643 1.00 40.33 74 GLU E C 1
ATOM 8431 O O . GLU E 1 77 ? -8.484 29.419 54.279 1.00 38.86 74 GLU E O 1
ATOM 8437 N N . TYR E 1 78 ? -6.928 28.764 52.784 1.00 40.60 75 TYR E N 1
ATOM 8438 C CA . TYR E 1 78 ? -6.480 30.100 52.445 1.00 42.03 75 TYR E CA 1
ATOM 8439 C C . TYR E 1 78 ? -6.395 30.073 50.914 1.00 45.82 75 TYR E C 1
ATOM 8440 O O . TYR E 1 78 ? -5.653 29.278 50.332 1.00 44.55 75 TYR E O 1
ATOM 8449 N N . ASN E 1 79 ? -7.189 30.929 50.274 1.00 49.11 76 ASN E N 1
ATOM 8450 C CA . ASN E 1 79 ? -7.264 30.988 48.824 1.00 50.58 76 ASN E CA 1
ATOM 8451 C C . ASN E 1 79 ? -7.560 29.625 48.233 1.00 49.74 76 ASN E C 1
ATOM 8452 O O . ASN E 1 79 ? -6.907 29.192 47.284 1.00 50.16 76 ASN E O 1
ATOM 8457 N N . GLY E 1 80 ? -8.556 28.954 48.800 1.00 48.73 77 GLY E N 1
ATOM 8458 C CA . GLY E 1 80 ? -8.941 27.645 48.308 1.00 48.15 77 GLY E CA 1
ATOM 8459 C C . GLY E 1 80 ? -7.926 26.542 48.575 1.00 48.61 77 GLY E C 1
ATOM 8460 O O . GLY E 1 80 ? -8.125 25.411 48.142 1.00 48.15 77 GLY E O 1
ATOM 8461 N N . GLU E 1 81 ? -6.848 26.859 49.290 1.00 47.03 78 GLU E N 1
ATOM 8462 C CA . GLU E 1 81 ? -5.825 25.870 49.594 1.00 46.38 78 GLU E CA 1
ATOM 8463 C C . GLU E 1 81 ? -5.826 25.488 51.063 1.00 43.90 78 GLU E C 1
ATOM 8464 O O . GLU E 1 81 ? -5.828 26.351 51.941 1.00 40.27 78 GLU E O 1
ATOM 8470 N N . GLY E 1 82 ? -5.810 24.187 51.330 1.00 43.06 79 GLY E N 1
ATOM 8471 C CA . GLY E 1 82 ? -5.797 23.735 52.706 1.00 40.53 79 GLY E CA 1
ATOM 8472 C C . GLY E 1 82 ? -4.551 24.244 53.401 1.00 39.63 79 GLY E C 1
ATOM 8473 O O . GLY E 1 82 ? -3.477 24.269 52.806 1.00 41.01 79 GLY E O 1
ATOM 8474 N N . VAL E 1 83 ? -4.691 24.670 54.650 1.00 37.41 80 VAL E N 1
ATOM 8475 C CA . VAL E 1 83 ? -3.561 25.160 55.407 1.00 38.33 80 VAL E CA 1
ATOM 8476 C C . VAL E 1 83 ? -2.898 24.037 56.223 1.00 38.83 80 VAL E C 1
ATOM 8477 O O . VAL E 1 83 ? -3.551 23.352 56.995 1.00 37.79 80 VAL E O 1
ATOM 8481 N N . PRO E 1 84 ? -1.587 23.826 56.038 1.00 40.14 81 PRO E N 1
ATOM 8482 C CA . PRO E 1 84 ? -0.880 22.770 56.782 1.00 40.70 81 PRO E CA 1
ATOM 8483 C C . PRO E 1 84 ? -0.666 23.256 58.195 1.00 41.67 81 PRO E C 1
ATOM 8484 O O . PRO E 1 84 ? 0.382 23.811 58.531 1.00 42.86 81 PRO E O 1
ATOM 8488 N N . TRP E 1 85 ? -1.686 23.045 59.021 1.00 42.98 82 TRP E N 1
ATOM 8489 C CA . TRP E 1 85 ? -1.665 23.496 60.396 1.00 40.62 82 TRP E CA 1
ATOM 8490 C C . TRP E 1 85 ? -0.749 22.795 61.391 1.00 40.64 82 TRP E C 1
ATOM 8491 O O . TRP E 1 85 ? -0.825 23.057 62.585 1.00 40.66 82 TRP E O 1
ATOM 8502 N N . GLU E 1 86 ? 0.114 21.906 60.924 1.00 42.12 83 GLU E N 1
ATOM 8503 C CA . GLU E 1 86 ? 1.042 21.269 61.845 1.00 41.10 83 GLU E CA 1
ATOM 8504 C C . GLU E 1 86 ? 2.224 22.215 62.067 1.00 40.48 83 GLU E C 1
ATOM 8505 O O . GLU E 1 86 ? 3.175 21.866 62.754 1.00 41.45 83 GLU E O 1
ATOM 8511 N N . TYR E 1 87 ? 2.158 23.417 61.484 1.00 38.75 84 TYR E N 1
ATOM 8512 C CA . TYR E 1 87 ? 3.206 24.427 61.670 1.00 38.62 84 TYR E CA 1
ATOM 8513 C C . TYR E 1 87 ? 2.571 25.550 62.475 1.00 38.26 84 TYR E C 1
ATOM 8514 O O . TYR E 1 87 ? 1.403 25.836 62.302 1.00 40.76 84 TYR E O 1
ATOM 8523 N N . PRO E 1 88 ? 3.330 26.195 63.378 1.00 39.36 85 PRO E N 1
ATOM 8524 C CA . PRO E 1 88 ? 2.733 27.277 64.173 1.00 38.16 85 PRO E CA 1
ATOM 8525 C C . PRO E 1 88 ? 2.118 28.392 63.351 1.00 38.73 85 PRO E C 1
ATOM 8526 O O . PRO E 1 88 ? 2.614 28.735 62.288 1.00 38.41 85 PRO E O 1
ATOM 8530 N N . CYS E 1 89 ? 1.021 28.943 63.859 1.00 40.24 86 CYS E N 1
ATOM 8531 C CA . CYS E 1 89 ? 0.281 29.998 63.183 1.00 41.85 86 CYS E CA 1
ATOM 8532 C C . CYS E 1 89 ? 1.188 31.063 62.613 1.00 41.67 86 CYS E C 1
ATOM 8533 O O . CYS E 1 89 ? 1.047 31.453 61.461 1.00 41.46 86 CYS E O 1
ATOM 8536 N N . GLY E 1 90 ? 2.105 31.550 63.438 1.00 42.07 87 GLY E N 1
ATOM 8537 C CA . GLY E 1 90 ? 3.022 32.585 62.992 1.00 41.61 87 GLY E CA 1
ATOM 8538 C C . GLY E 1 90 ? 3.757 32.206 61.724 1.00 41.16 87 GLY E C 1
ATOM 8539 O O . GLY E 1 90 ? 3.858 33.011 60.799 1.00 41.00 87 GLY E O 1
ATOM 8540 N N . VAL E 1 91 ? 4.278 30.983 61.683 1.00 39.98 88 VAL E N 1
ATOM 8541 C CA . VAL E 1 91 ? 4.990 30.504 60.509 1.00 40.36 88 VAL E CA 1
ATOM 8542 C C . VAL E 1 91 ? 4.049 30.527 59.319 1.00 40.59 88 VAL E C 1
ATOM 8543 O O . VAL E 1 91 ? 4.363 31.113 58.287 1.00 41.35 88 VAL E O 1
ATOM 8547 N N . LEU E 1 92 ? 2.888 29.895 59.462 1.00 40.93 89 LEU E N 1
ATOM 8548 C CA . LEU E 1 92 ? 1.915 29.858 58.370 1.00 42.28 89 LEU E CA 1
ATOM 8549 C C . LEU E 1 92 ? 1.492 31.253 57.861 1.00 42.23 89 LEU E C 1
ATOM 8550 O O . LEU E 1 92 ? 1.320 31.455 56.663 1.00 41.96 89 LEU E O 1
ATOM 8555 N N . PHE E 1 93 ? 1.339 32.210 58.768 1.00 42.14 90 PHE E N 1
ATOM 8556 C CA . PHE E 1 93 ? 0.954 33.570 58.399 1.00 42.86 90 PHE E CA 1
ATOM 8557 C C . PHE E 1 93 ? 2.033 34.225 57.525 1.00 42.98 90 PHE E C 1
ATOM 8558 O O . PHE E 1 93 ? 1.743 34.765 56.460 1.00 42.22 90 PHE E O 1
ATOM 8566 N N . ASP E 1 94 ? 3.274 34.186 57.999 1.00 43.75 91 ASP E N 1
ATOM 8567 C CA . ASP E 1 94 ? 4.393 34.765 57.268 1.00 44.99 91 ASP E CA 1
ATOM 8568 C C . ASP E 1 94 ? 4.533 34.115 55.907 1.00 43.93 91 ASP E C 1
ATOM 8569 O O . ASP E 1 94 ? 4.834 34.776 54.924 1.00 43.41 91 ASP E O 1
ATOM 8574 N N . LEU E 1 95 ? 4.294 32.813 55.870 1.00 42.93 92 LEU E N 1
ATOM 8575 C CA . LEU E 1 95 ? 4.405 32.027 54.658 1.00 43.09 92 LEU E CA 1
ATOM 8576 C C . LEU E 1 95 ? 3.368 32.258 53.581 1.00 44.89 92 LEU E C 1
ATOM 8577 O O . LEU E 1 95 ? 3.687 32.208 52.390 1.00 46.03 92 LEU E O 1
ATOM 8582 N N . LEU E 1 96 ? 2.132 32.510 53.997 1.00 45.72 93 LEU E N 1
ATOM 8583 C CA . LEU E 1 96 ? 1.024 32.633 53.065 1.00 45.86 93 LEU E CA 1
ATOM 8584 C C . LEU E 1 96 ? 0.321 33.942 52.791 1.00 49.25 93 LEU E C 1
ATOM 8585 O O . LEU E 1 96 ? -0.059 34.203 51.645 1.00 50.31 93 LEU E O 1
ATOM 8590 N N . ASN E 1 97 ? 0.109 34.747 53.829 1.00 52.53 94 ASN E N 1
ATOM 8591 C CA . ASN E 1 97 ? -0.645 35.989 53.676 1.00 55.11 94 ASN E CA 1
ATOM 8592 C C . ASN E 1 97 ? 0.003 37.047 52.804 1.00 56.84 94 ASN E C 1
ATOM 8593 O O . ASN E 1 97 ? 1.224 37.207 52.815 1.00 57.04 94 ASN E O 1
ATOM 8598 N N . LYS E 1 98 ? -0.839 37.757 52.049 1.00 57.78 95 LYS E N 1
ATOM 8599 C CA . LYS E 1 98 ? -0.409 38.825 51.146 1.00 58.56 95 LYS E CA 1
ATOM 8600 C C . LYS E 1 98 ? 0.171 40.028 51.898 1.00 58.21 95 LYS E C 1
ATOM 8601 O O . LYS E 1 98 ? 1.307 40.446 51.646 1.00 58.17 95 LYS E O 1
ATOM 8603 N N . LEU E 1 112 ? -0.142 44.429 61.238 1.00 79.74 109 LEU E N 1
ATOM 8604 C CA . LEU E 1 112 ? -1.418 44.057 61.839 1.00 79.64 109 LEU E CA 1
ATOM 8605 C C . LEU E 1 112 ? -2.464 43.781 60.751 1.00 79.65 109 LEU E C 1
ATOM 8606 O O . LEU E 1 112 ? -3.646 44.098 60.913 1.00 79.98 109 LEU E O 1
ATOM 8608 N N . GLN E 1 113 ? -2.018 43.179 59.649 1.00 78.33 110 GLN E N 1
ATOM 8609 C CA . GLN E 1 113 ? -2.897 42.866 58.528 1.00 76.42 110 GLN E CA 1
ATOM 8610 C C . GLN E 1 113 ? -3.705 41.575 58.736 1.00 73.92 110 GLN E C 1
ATOM 8611 O O . GLN E 1 113 ? -3.197 40.578 59.259 1.00 73.14 110 GLN E O 1
ATOM 8617 N N . MET E 1 114 ? -4.969 41.618 58.314 1.00 69.31 111 MET E N 1
ATOM 8618 C CA . MET E 1 114 ? -5.907 40.502 58.423 1.00 65.55 111 MET E CA 1
ATOM 8619 C C . MET E 1 114 ? -5.566 39.278 57.585 1.00 61.08 111 MET E C 1
ATOM 8620 O O . MET E 1 114 ? -5.300 39.378 56.392 1.00 60.66 111 MET E O 1
ATOM 8625 N N . TRP E 1 115 ? -5.596 38.115 58.217 1.00 55.75 112 TRP E N 1
ATOM 8626 C CA . TRP E 1 115 ? -5.345 36.878 57.510 1.00 50.06 112 TRP E CA 1
ATOM 8627 C C . TRP E 1 115 ? -6.726 36.242 57.351 1.00 49.14 112 TRP E C 1
ATOM 8628 O O . TRP E 1 115 ? -7.411 35.952 58.330 1.00 47.75 112 TRP E O 1
ATOM 8639 N N . GLU E 1 116 ? -7.149 36.058 56.108 1.00 48.74 113 GLU E N 1
ATOM 8640 C CA . GLU E 1 116 ? -8.461 35.501 55.834 1.00 48.31 113 GLU E CA 1
ATOM 8641 C C . GLU E 1 116 ? -8.415 34.016 55.548 1.00 46.44 113 GLU E C 1
ATOM 8642 O O . GLU E 1 116 ? -7.772 33.578 54.608 1.00 48.05 113 GLU E O 1
ATOM 8648 N N . LEU E 1 117 ? -9.108 33.247 56.377 1.00 43.69 114 LEU E N 1
ATOM 8649 C CA . LEU E 1 117 ? -9.159 31.802 56.240 1.00 40.68 114 LEU E CA 1
ATOM 8650 C C . LEU E 1 117 ? -10.605 31.339 56.096 1.00 40.63 114 LEU E C 1
ATOM 8651 O O . LEU E 1 117 ? -11.517 32.004 56.567 1.00 39.43 114 LEU E O 1
ATOM 8656 N N . GLN E 1 118 ? -10.815 30.204 55.439 1.00 40.84 115 GLN E N 1
ATOM 8657 C CA . GLN E 1 118 ? -12.155 29.663 55.289 1.00 42.27 115 GLN E CA 1
ATOM 8658 C C . GLN E 1 118 ? -12.294 28.466 56.220 1.00 42.13 115 GLN E C 1
ATOM 8659 O O . GLN E 1 118 ? -11.366 27.660 56.338 1.00 44.42 115 GLN E O 1
ATOM 8665 N N . LEU E 1 119 ? -13.443 28.352 56.880 1.00 38.54 116 LEU E N 1
ATOM 8666 C CA . LEU E 1 119 ? -13.685 27.232 57.776 1.00 38.84 116 LEU E CA 1
ATOM 8667 C C . LEU E 1 119 ? -14.301 26.145 56.910 1.00 39.58 116 LEU E C 1
ATOM 8668 O O . LEU E 1 119 ? -15.377 26.341 56.335 1.00 38.22 116 LEU E O 1
ATOM 8673 N N . CYS E 1 120 ? -13.633 25.002 56.816 1.00 38.16 117 CYS E N 1
ATOM 8674 C CA . CYS E 1 120 ? -14.141 23.926 55.974 1.00 40.03 117 CYS E CA 1
ATOM 8675 C C . CYS E 1 120 ? -14.447 22.651 56.733 1.00 38.92 117 CYS E C 1
ATOM 8676 O O . CYS E 1 120 ? -13.889 22.392 57.792 1.00 41.47 117 CYS E O 1
ATOM 8679 N N . HIS E 1 121 ? -15.338 21.850 56.173 1.00 38.75 118 HIS E N 1
ATOM 8680 C CA . HIS E 1 121 ? -15.722 20.590 56.781 1.00 39.86 118 HIS E CA 1
ATOM 8681 C C . HIS E 1 121 ? -16.074 19.660 55.648 1.00 40.67 118 HIS E C 1
ATOM 8682 O O . HIS E 1 121 ? -16.485 20.121 54.583 1.00 40.48 118 HIS E O 1
ATOM 8689 N N . GLY E 1 122 ? -15.893 18.360 55.859 1.00 41.02 119 GLY E N 1
ATOM 8690 C CA . GLY E 1 122 ? -16.202 17.409 54.803 1.00 40.10 119 GLY E CA 1
ATOM 8691 C C . GLY E 1 122 ? -15.578 16.043 55.017 1.00 41.04 119 GLY E C 1
ATOM 8692 O O . GLY E 1 122 ? -14.673 15.895 55.827 1.00 39.15 119 GLY E O 1
ATOM 8693 N N . ASP E 1 123 ? -16.066 15.048 54.279 1.00 42.35 120 ASP E N 1
ATOM 8694 C CA . ASP E 1 123 ? -15.578 13.683 54.397 1.00 45.09 120 ASP E CA 1
ATOM 8695 C C . ASP E 1 123 ? -14.236 13.426 53.701 1.00 46.02 120 ASP E C 1
ATOM 8696 O O . ASP E 1 123 ? -13.678 12.345 53.827 1.00 46.87 120 ASP E O 1
ATOM 8698 N N . LYS E 1 124 ? -13.717 14.412 52.980 1.00 44.78 121 LYS E N 1
ATOM 8699 C CA . LYS E 1 124 ? -12.444 14.250 52.285 1.00 44.20 121 LYS E CA 1
ATOM 8700 C C . LYS E 1 124 ? -11.531 15.464 52.501 1.00 43.23 121 LYS E C 1
ATOM 8701 O O . LYS E 1 124 ? -11.791 16.560 52.006 1.00 44.99 121 LYS E O 1
ATOM 8703 N N . TYR E 1 125 ? -10.456 15.269 53.248 1.00 41.19 122 TYR E N 1
ATOM 8704 C CA . TYR E 1 125 ? -9.545 16.366 53.509 1.00 39.36 122 TYR E CA 1
ATOM 8705 C C . TYR E 1 125 ? -8.791 16.736 52.236 1.00 38.91 122 TYR E C 1
ATOM 8706 O O . TYR E 1 125 ? -8.653 15.916 51.329 1.00 37.98 122 TYR E O 1
ATOM 8715 N N . PRO E 1 126 ? -8.312 17.988 52.144 1.00 37.71 123 PRO E N 1
ATOM 8716 C CA . PRO E 1 126 ? -7.564 18.455 50.974 1.00 37.72 123 PRO E CA 1
ATOM 8717 C C . PRO E 1 126 ? -6.231 17.716 50.947 1.00 39.25 123 PRO E C 1
ATOM 8718 O O . PRO E 1 126 ? -5.704 17.369 51.989 1.00 40.49 123 PRO E O 1
ATOM 8722 N N . ARG E 1 127 ? -5.692 17.491 49.756 1.00 42.68 124 ARG E N 1
ATOM 8723 C CA . ARG E 1 127 ? -4.419 16.788 49.581 1.00 42.66 124 ARG E CA 1
ATOM 8724 C C . ARG E 1 127 ? -3.313 17.255 50.534 1.00 40.33 124 ARG E C 1
ATOM 8725 O O . ARG E 1 127 ? -3.084 18.453 50.721 1.00 38.25 124 ARG E O 1
ATOM 8733 N N . GLY E 1 128 ? -2.627 16.291 51.135 1.00 39.14 125 GLY E N 1
ATOM 8734 C CA . GLY E 1 128 ? -1.542 16.626 52.036 1.00 40.65 125 GLY E CA 1
ATOM 8735 C C . GLY E 1 128 ? -1.890 17.098 53.439 1.00 42.11 125 GLY E C 1
ATOM 8736 O O . GLY E 1 128 ? -1.025 17.049 54.310 1.00 41.95 125 GLY E O 1
ATOM 8737 N N . ILE E 1 129 ? -3.119 17.552 53.683 1.00 40.05 126 ILE E N 1
ATOM 8738 C CA . ILE E 1 129 ? -3.470 18.015 55.025 1.00 40.68 126 ILE E CA 1
ATOM 8739 C C . ILE E 1 129 ? -3.649 16.893 56.072 1.00 38.80 126 ILE E C 1
ATOM 8740 O O . ILE E 1 129 ? -4.357 15.913 55.857 1.00 39.43 126 ILE E O 1
ATOM 8745 N N . LEU E 1 130 ? -2.989 17.046 57.208 1.00 39.61 127 LEU E N 1
ATOM 8746 C CA . LEU E 1 130 ? -3.079 16.062 58.285 1.00 40.04 127 LEU E CA 1
ATOM 8747 C C . LEU E 1 130 ? -4.376 16.249 59.056 1.00 41.97 127 LEU E C 1
ATOM 8748 O O . LEU E 1 130 ? -4.651 17.337 59.597 1.00 42.08 127 LEU E O 1
ATOM 8753 N N . PRO E 1 131 ? -5.203 15.202 59.111 1.00 41.32 128 PRO E N 1
ATOM 8754 C CA . PRO E 1 131 ? -6.456 15.336 59.848 1.00 42.94 128 PRO E CA 1
ATOM 8755 C C . PRO E 1 131 ? -6.213 15.498 61.348 1.00 43.77 128 PRO E C 1
ATOM 8756 O O . PRO E 1 131 ? -5.342 14.846 61.920 1.00 45.38 128 PRO E O 1
ATOM 8760 N N . LEU E 1 132 ? -6.955 16.405 61.966 1.00 43.42 129 LEU E N 1
ATOM 8761 C CA . LEU E 1 132 ? -6.844 16.631 63.391 1.00 45.47 129 LEU E CA 1
ATOM 8762 C C . LEU E 1 132 ? -8.079 15.941 63.947 1.00 47.52 129 LEU E C 1
ATOM 8763 O O . LEU E 1 132 ? -9.200 16.340 63.650 1.00 48.77 129 LEU E O 1
ATOM 8768 N N . VAL E 1 133 ? -7.877 14.916 64.764 1.00 49.51 130 VAL E N 1
ATOM 8769 C CA . VAL E 1 133 ? -8.995 14.156 65.304 1.00 50.08 130 VAL E CA 1
ATOM 8770 C C . VAL E 1 133 ? -9.198 14.174 66.818 1.00 51.71 130 VAL E C 1
ATOM 8771 O O . VAL E 1 133 ? -10.337 14.153 67.287 1.00 53.12 130 VAL E O 1
ATOM 8775 N N . ASP E 1 134 ? -8.115 14.221 67.588 1.00 51.69 131 ASP E N 1
ATOM 8776 C CA . ASP E 1 134 ? -8.245 14.189 69.041 1.00 51.06 131 ASP E CA 1
ATOM 8777 C C . ASP E 1 134 ? -7.941 15.478 69.788 1.00 50.64 131 ASP E C 1
ATOM 8778 O O . ASP E 1 134 ? -7.538 15.453 70.949 1.00 53.45 131 ASP E O 1
ATOM 8783 N N . GLY E 1 135 ? -8.145 16.609 69.136 1.00 49.61 132 GLY E N 1
ATOM 8784 C CA . GLY E 1 135 ? -7.876 17.868 69.792 1.00 47.54 132 GLY E CA 1
ATOM 8785 C C . GLY E 1 135 ? -6.468 17.960 70.347 1.00 47.54 132 GLY E C 1
ATOM 8786 O O . GLY E 1 135 ? -5.527 17.363 69.818 1.00 45.41 132 GLY E O 1
ATOM 8787 N N . HIS E 1 136 ? -6.348 18.728 71.423 1.00 47.41 133 HIS E N 1
ATOM 8788 C CA . HIS E 1 136 ? -5.091 18.988 72.112 1.00 47.55 133 HIS E CA 1
ATOM 8789 C C . HIS E 1 136 ? -4.195 17.777 72.296 1.00 47.08 133 HIS E C 1
ATOM 8790 O O . HIS E 1 136 ? -2.979 17.870 72.174 1.00 43.33 133 HIS E O 1
ATOM 8797 N N . SER E 1 137 ? -4.798 16.643 72.609 1.00 47.97 134 SER E N 1
ATOM 8798 C CA . SER E 1 137 ? -4.021 15.439 72.825 1.00 49.32 134 SER E CA 1
ATOM 8799 C C . SER E 1 137 ? -3.146 15.164 71.609 1.00 49.08 134 SER E C 1
ATOM 8800 O O . SER E 1 137 ? -1.928 14.978 71.724 1.00 48.01 134 SER E O 1
ATOM 8803 N N . GLN E 1 138 ? -3.774 15.165 70.439 1.00 48.87 135 GLN E N 1
ATOM 8804 C CA . GLN E 1 138 ? -3.065 14.898 69.192 1.00 47.36 135 GLN E CA 1
ATOM 8805 C C . GLN E 1 138 ? -2.006 15.945 68.895 1.00 46.88 135 GLN E C 1
ATOM 8806 O O . GLN E 1 138 ? -0.889 15.607 68.481 1.00 49.06 135 GLN E O 1
ATOM 8812 N N . ILE E 1 139 ? -2.360 17.210 69.106 1.00 44.29 136 ILE E N 1
ATOM 8813 C CA . ILE E 1 139 ? -1.446 18.319 68.870 1.00 42.94 136 ILE E CA 1
ATOM 8814 C C . ILE E 1 139 ? -0.236 18.194 69.790 1.00 45.67 136 ILE E C 1
ATOM 8815 O O . ILE E 1 139 ? 0.904 18.335 69.349 1.00 47.27 136 ILE E O 1
ATOM 8820 N N . LYS E 1 140 ? -0.485 17.916 71.067 1.00 47.69 137 LYS E N 1
ATOM 8821 C CA . LYS E 1 140 ? 0.588 17.758 72.044 1.00 48.82 137 LYS E CA 1
ATOM 8822 C C . LYS E 1 140 ? 1.526 16.634 71.628 1.00 49.19 137 LYS E C 1
ATOM 8823 O O . LYS E 1 140 ? 2.749 16.773 71.688 1.00 49.15 137 LYS E O 1
ATOM 8829 N N . ASP E 1 141 ? 0.951 15.520 71.192 1.00 50.05 138 ASP E N 1
ATOM 8830 C CA . ASP E 1 141 ? 1.760 14.379 70.792 1.00 51.57 138 ASP E CA 1
ATOM 8831 C C . ASP E 1 141 ? 2.673 14.680 69.606 1.00 50.78 138 ASP E C 1
ATOM 8832 O O . ASP E 1 141 ? 3.843 14.274 69.593 1.00 52.10 138 ASP E O 1
ATOM 8837 N N . TYR E 1 142 ? 2.145 15.391 68.613 1.00 47.99 139 TYR E N 1
ATOM 8838 C CA . TYR E 1 142 ? 2.923 15.754 67.432 1.00 44.94 139 TYR E CA 1
ATOM 8839 C C . TYR E 1 142 ? 3.990 16.781 67.812 1.00 45.55 139 TYR E C 1
ATOM 8840 O O . TYR E 1 142 ? 5.140 16.739 67.351 1.00 43.11 139 TYR E O 1
ATOM 8849 N N . TRP E 1 143 ? 3.581 17.713 68.662 1.00 45.61 140 TRP E N 1
ATOM 8850 C CA . TRP E 1 143 ? 4.466 18.758 69.147 1.00 45.23 140 TRP E CA 1
ATOM 8851 C C . TRP E 1 143 ? 5.618 18.125 69.923 1.00 45.87 140 TRP E C 1
ATOM 8852 O O . TRP E 1 143 ? 6.764 18.563 69.820 1.00 43.59 140 TRP E O 1
ATOM 8863 N N . ARG E 1 144 ? 5.302 17.095 70.700 1.00 46.90 141 ARG E N 1
ATOM 8864 C CA . ARG E 1 144 ? 6.314 16.402 71.480 1.00 49.13 141 ARG E CA 1
ATOM 8865 C C . ARG E 1 144 ? 7.375 15.791 70.565 1.00 49.28 141 ARG E C 1
ATOM 8866 O O . ARG E 1 144 ? 8.570 15.891 70.832 1.00 47.32 141 ARG E O 1
ATOM 8874 N N . HIS E 1 145 ? 6.946 15.173 69.471 1.00 50.30 142 HIS E N 1
ATOM 8875 C CA . HIS E 1 145 ? 7.911 14.563 68.575 1.00 52.21 142 HIS E CA 1
ATOM 8876 C C . HIS E 1 145 ? 8.719 15.563 67.793 1.00 50.02 142 HIS E C 1
ATOM 8877 O O . HIS E 1 145 ? 9.828 15.274 67.350 1.00 48.44 142 HIS E O 1
ATOM 8884 N N . GLN E 1 146 ? 8.178 16.760 67.661 1.00 48.92 143 GLN E N 1
ATOM 8885 C CA . GLN E 1 146 ? 8.884 17.820 66.970 1.00 48.53 143 GLN E CA 1
ATOM 8886 C C . GLN E 1 146 ? 10.088 18.224 67.844 1.00 49.63 143 GLN E C 1
ATOM 8887 O O . GLN E 1 146 ? 11.190 18.433 67.339 1.00 49.79 143 GLN E O 1
ATOM 8893 N N . TRP E 1 147 ? 9.864 18.318 69.158 1.00 49.80 144 TRP E N 1
ATOM 8894 C CA . TRP E 1 147 ? 10.910 18.680 70.117 1.00 49.89 144 TRP E CA 1
ATOM 8895 C C . TRP E 1 147 ? 11.934 17.563 70.241 1.00 51.41 144 TRP E C 1
ATOM 8896 O O . TRP E 1 147 ? 13.126 17.806 70.403 1.00 50.40 144 TRP E O 1
ATOM 8907 N N . LYS E 1 148 ? 11.443 16.335 70.175 1.00 53.23 145 LYS E N 1
ATOM 8908 C CA . LYS E 1 148 ? 12.287 15.167 70.268 1.00 56.18 145 LYS E CA 1
ATOM 8909 C C . LYS E 1 148 ? 13.249 15.176 69.068 1.00 57.55 145 LYS E C 1
ATOM 8910 O O . LYS E 1 148 ? 14.386 14.712 69.157 1.00 56.70 145 LYS E O 1
ATOM 8916 N N . GLN E 1 149 ? 12.794 15.735 67.950 1.00 58.50 146 GLN E N 1
ATOM 8917 C CA . GLN E 1 149 ? 13.622 15.801 66.754 1.00 58.66 146 GLN E CA 1
ATOM 8918 C C . GLN E 1 149 ? 14.616 16.950 66.844 1.00 58.90 146 GLN E C 1
ATOM 8919 O O . GLN E 1 149 ? 15.761 16.825 66.391 1.00 58.99 146 GLN E O 1
ATOM 8925 N N . ALA E 1 150 ? 14.184 18.067 67.422 1.00 56.84 147 ALA E N 1
ATOM 8926 C CA . ALA E 1 150 ? 15.066 19.214 67.563 1.00 57.72 147 ALA E CA 1
ATOM 8927 C C . ALA E 1 150 ? 16.094 18.864 68.635 1.00 59.15 147 ALA E C 1
ATOM 8928 O O . ALA E 1 150 ? 17.131 19.514 68.772 1.00 59.75 147 ALA E O 1
ATOM 8930 N N . CYS E 1 151 ? 15.793 17.820 69.392 1.00 60.32 148 CYS E N 1
ATOM 8931 C CA . CYS E 1 151 ? 16.687 17.371 70.439 1.00 62.57 148 CYS E CA 1
ATOM 8932 C C . CYS E 1 151 ? 17.850 16.611 69.797 1.00 61.43 148 CYS E C 1
ATOM 8933 O O . CYS E 1 151 ? 19.011 16.899 70.084 1.00 61.34 148 CYS E O 1
ATOM 8936 N N . PHE E 1 152 ? 17.541 15.647 68.927 1.00 60.46 149 PHE E N 1
ATOM 8937 C CA . PHE E 1 152 ? 18.584 14.878 68.238 1.00 59.70 149 PHE E CA 1
ATOM 8938 C C . PHE E 1 152 ? 19.549 15.837 67.535 1.00 58.83 149 PHE E C 1
ATOM 8939 O O . PHE E 1 152 ? 20.757 15.664 67.598 1.00 59.06 149 PHE E O 1
ATOM 8947 N N . ILE E 1 153 ? 19.001 16.839 66.855 1.00 58.77 150 ILE E N 1
ATOM 8948 C CA . ILE E 1 153 ? 19.801 17.813 66.116 1.00 58.27 150 ILE E CA 1
ATOM 8949 C C . ILE E 1 153 ? 20.676 18.675 67.016 1.00 59.09 150 ILE E C 1
ATOM 8950 O O . ILE E 1 153 ? 21.830 18.950 66.681 1.00 60.18 150 ILE E O 1
ATOM 8955 N N . LEU E 1 154 ? 20.136 19.095 68.156 1.00 58.77 151 LEU E N 1
ATOM 8956 C CA . LEU E 1 154 ? 20.890 19.931 69.084 1.00 58.44 151 LEU E CA 1
ATOM 8957 C C . LEU E 1 154 ? 21.956 19.176 69.909 1.00 59.46 151 LEU E C 1
ATOM 8958 O O . LEU E 1 154 ? 23.071 19.675 70.098 1.00 59.55 151 LEU E O 1
ATOM 8963 N N . ASN E 1 155 ? 21.629 17.973 70.375 1.00 59.45 152 ASN E N 1
ATOM 8964 C CA . ASN E 1 155 ? 22.558 17.208 71.199 1.00 60.31 152 ASN E CA 1
ATOM 8965 C C . ASN E 1 155 ? 22.965 15.829 70.677 1.00 60.70 152 ASN E C 1
ATOM 8966 O O . ASN E 1 155 ? 23.495 15.016 71.437 1.00 61.99 152 ASN E O 1
ATOM 8971 N N . GLY E 1 156 ? 22.717 15.553 69.401 1.00 59.83 153 GLY E N 1
ATOM 8972 C CA . GLY E 1 156 ? 23.082 14.257 68.852 1.00 59.97 153 GLY E CA 1
ATOM 8973 C C . GLY E 1 156 ? 22.330 13.093 69.477 1.00 60.85 153 GLY E C 1
ATOM 8974 O O . GLY E 1 156 ? 22.582 11.926 69.151 1.00 60.04 153 GLY E O 1
ATOM 8975 N N . SER E 1 157 ? 21.403 13.408 70.379 1.00 60.93 154 SER E N 1
ATOM 8976 C CA . SER E 1 157 ? 20.606 12.385 71.038 1.00 61.29 154 SER E CA 1
ATOM 8977 C C . SER E 1 157 ? 19.346 12.941 71.684 1.00 60.64 154 SER E C 1
ATOM 8978 O O . SER E 1 157 ? 19.220 14.141 71.902 1.00 59.43 154 SER E O 1
ATOM 8981 N N . ALA E 1 158 ? 18.419 12.049 72.001 1.00 60.43 155 ALA E N 1
ATOM 8982 C CA . ALA E 1 158 ? 17.170 12.445 72.623 1.00 62.77 155 ALA E CA 1
ATOM 8983 C C . ALA E 1 158 ? 17.157 12.140 74.125 1.00 63.49 155 ALA E C 1
ATOM 8984 O O . ALA E 1 158 ? 16.087 12.027 74.730 1.00 62.88 155 ALA E O 1
ATOM 8986 N N . LYS E 1 159 ? 18.341 12.019 74.723 1.00 64.22 156 LYS E N 1
ATOM 8987 C CA . LYS E 1 159 ? 18.448 11.726 76.152 1.00 65.54 156 LYS E CA 1
ATOM 8988 C C . LYS E 1 159 ? 17.834 12.828 77.023 1.00 66.03 156 LYS E C 1
ATOM 8989 O O . LYS E 1 159 ? 16.939 12.557 77.826 1.00 63.42 156 LYS E O 1
ATOM 8991 N N . ARG E 1 160 ? 18.308 14.062 76.851 1.00 67.66 157 ARG E N 1
ATOM 8992 C CA . ARG E 1 160 ? 17.819 15.199 77.631 1.00 70.31 157 ARG E CA 1
ATOM 8993 C C . ARG E 1 160 ? 16.291 15.197 77.728 1.00 71.49 157 ARG E C 1
ATOM 8994 O O . ARG E 1 160 ? 15.729 15.241 78.827 1.00 72.15 157 ARG E O 1
ATOM 9002 N N . ILE E 1 161 ? 15.620 15.140 76.580 1.00 71.47 158 ILE E N 1
ATOM 9003 C CA . ILE E 1 161 ? 14.164 15.165 76.561 1.00 71.83 158 ILE E CA 1
ATOM 9004 C C . ILE E 1 161 ? 13.518 13.885 77.089 1.00 72.09 158 ILE E C 1
ATOM 9005 O O . ILE E 1 161 ? 12.395 13.913 77.592 1.00 71.90 158 ILE E O 1
ATOM 9010 N N . MET E 1 162 ? 14.213 12.762 76.974 1.00 72.65 159 MET E N 1
ATOM 9011 C CA . MET E 1 162 ? 13.661 11.513 77.476 1.00 73.28 159 MET E CA 1
ATOM 9012 C C . MET E 1 162 ? 13.848 11.449 79.000 1.00 73.56 159 MET E C 1
ATOM 9013 O O . MET E 1 162 ? 13.217 10.637 79.684 1.00 73.62 159 MET E O 1
ATOM 9018 N N . SER E 1 163 ? 14.711 12.319 79.521 1.00 72.73 160 SER E N 1
ATOM 9019 C CA . SER E 1 163 ? 14.981 12.386 80.956 1.00 71.25 160 SER E CA 1
ATOM 9020 C C . SER E 1 163 ? 13.780 13.002 81.654 1.00 70.08 160 SER E C 1
ATOM 9021 O O . SER E 1 163 ? 13.254 12.438 82.615 1.00 70.44 160 SER E O 1
ATOM 9024 N N . LEU E 1 164 ? 13.361 14.163 81.150 1.00 67.14 161 LEU E N 1
ATOM 9025 C CA . LEU E 1 164 ? 12.229 14.910 81.691 1.00 63.00 161 LEU E CA 1
ATOM 9026 C C . LEU E 1 164 ? 11.163 13.990 82.243 1.00 60.47 161 LEU E C 1
ATOM 9027 O O . LEU E 1 164 ? 10.765 13.027 81.591 1.00 61.03 161 LEU E O 1
ATOM 9032 N N . SER E 1 165 ? 10.708 14.284 83.454 1.00 57.40 162 SER E N 1
ATOM 9033 C CA . SER E 1 165 ? 9.669 13.478 84.082 1.00 54.13 162 SER E CA 1
ATOM 9034 C C . SER E 1 165 ? 8.356 13.738 83.341 1.00 51.18 162 SER E C 1
ATOM 9035 O O . SER E 1 165 ? 8.214 14.762 82.670 1.00 49.19 162 SER E O 1
ATOM 9038 N N . ILE E 1 166 ? 7.400 12.827 83.471 1.00 48.44 163 ILE E N 1
ATOM 9039 C CA . ILE E 1 166 ? 6.121 13.013 82.814 1.00 48.58 163 ILE E CA 1
ATOM 9040 C C . ILE E 1 166 ? 5.488 14.352 83.208 1.00 50.03 163 ILE E C 1
ATOM 9041 O O . ILE E 1 166 ? 5.113 15.135 82.335 1.00 52.10 163 ILE E O 1
ATOM 9046 N N . PRO E 1 167 ? 5.373 14.646 84.520 1.00 49.10 164 PRO E N 1
ATOM 9047 C CA . PRO E 1 167 ? 4.770 15.930 84.888 1.00 47.15 164 PRO E CA 1
ATOM 9048 C C . PRO E 1 167 ? 5.626 17.130 84.489 1.00 46.28 164 PRO E C 1
ATOM 9049 O O . PRO E 1 167 ? 5.120 18.233 84.272 1.00 44.31 164 PRO E O 1
ATOM 9053 N N . ASP E 1 168 ? 6.928 16.920 84.377 1.00 48.00 165 ASP E N 1
ATOM 9054 C CA . ASP E 1 168 ? 7.804 18.013 83.963 1.00 51.15 165 ASP E CA 1
ATOM 9055 C C . ASP E 1 168 ? 7.448 18.382 82.525 1.00 50.45 165 ASP E C 1
ATOM 9056 O O . ASP E 1 168 ? 7.321 19.555 82.181 1.00 47.97 165 ASP E O 1
ATOM 9061 N N . PHE E 1 169 ? 7.276 17.363 81.692 1.00 50.90 166 PHE E N 1
ATOM 9062 C CA . PHE E 1 169 ? 6.936 17.583 80.295 1.00 52.19 166 PHE E CA 1
ATOM 9063 C C . PHE E 1 169 ? 5.521 18.142 80.154 1.00 52.13 166 PHE E C 1
ATOM 9064 O O . PHE E 1 169 ? 5.262 18.956 79.264 1.00 48.52 166 PHE E O 1
ATOM 9072 N N . GLU E 1 170 ? 4.615 17.710 81.035 1.00 52.05 167 GLU E N 1
ATOM 9073 C CA . GLU E 1 170 ? 3.250 18.213 81.013 1.00 52.13 167 GLU E CA 1
ATOM 9074 C C . GLU E 1 170 ? 3.325 19.705 81.263 1.00 51.26 167 GLU E C 1
ATOM 9075 O O . GLU E 1 170 ? 2.621 20.487 80.628 1.00 50.94 167 GLU E O 1
ATOM 9081 N N . ASN E 1 171 ? 4.196 20.104 82.185 1.00 49.98 168 ASN E N 1
ATOM 9082 C CA . ASN E 1 171 ? 4.351 21.520 82.489 1.00 49.64 168 ASN E CA 1
ATOM 9083 C C . ASN E 1 171 ? 4.908 22.242 81.251 1.00 46.10 168 ASN E C 1
ATOM 9084 O O . ASN E 1 171 ? 4.494 23.355 80.932 1.00 43.40 168 ASN E O 1
ATOM 9089 N N . PHE E 1 172 ? 5.831 21.598 80.544 1.00 43.72 169 PHE E N 1
ATOM 9090 C CA . PHE E 1 172 ? 6.404 22.196 79.341 1.00 43.58 169 PHE E CA 1
ATOM 9091 C C . PHE E 1 172 ? 5.240 22.519 78.389 1.00 43.65 169 PHE E C 1
ATOM 9092 O O . PHE E 1 172 ? 5.097 23.640 77.914 1.00 40.94 169 PHE E O 1
ATOM 9100 N N . TRP E 1 173 ? 4.382 21.530 78.165 1.00 45.25 170 TRP E N 1
ATOM 9101 C CA . TRP E 1 173 ? 3.221 21.681 77.296 1.00 44.36 170 TRP E CA 1
ATOM 9102 C C . TRP E 1 173 ? 2.233 22.723 77.796 1.00 42.59 170 TRP E C 1
ATOM 9103 O O . TRP E 1 173 ? 1.751 23.536 77.027 1.00 42.33 170 TRP E O 1
ATOM 9114 N N . VAL E 1 174 ? 1.927 22.693 79.086 1.00 43.34 171 VAL E N 1
ATOM 9115 C CA . VAL E 1 174 ? 0.979 23.641 79.656 1.00 42.90 171 VAL E CA 1
ATOM 9116 C C . VAL E 1 174 ? 1.420 25.091 79.514 1.00 44.40 171 VAL E C 1
ATOM 9117 O O . VAL E 1 174 ? 0.587 25.982 79.329 1.00 45.30 171 VAL E O 1
ATOM 9121 N N . SER E 1 175 ? 2.726 25.331 79.592 1.00 44.65 172 SER E N 1
ATOM 9122 C CA . SER E 1 175 ? 3.243 26.689 79.498 1.00 45.93 172 SER E CA 1
ATOM 9123 C C . SER E 1 175 ? 2.839 27.335 78.179 1.00 46.89 172 SER E C 1
ATOM 9124 O O . SER E 1 175 ? 2.691 28.559 78.095 1.00 48.04 172 SER E O 1
ATOM 9127 N N . ILE E 1 176 ? 2.645 26.510 77.155 1.00 45.05 173 ILE E N 1
ATOM 9128 C CA . ILE E 1 176 ? 2.274 27.014 75.847 1.00 46.07 173 ILE E CA 1
ATOM 9129 C C . ILE E 1 176 ? 0.813 27.427 75.840 1.00 46.98 173 ILE E C 1
ATOM 9130 O O . ILE E 1 176 ? 0.418 28.355 75.136 1.00 45.70 173 ILE E O 1
ATOM 9135 N N . LEU E 1 177 ? 0.018 26.752 76.659 1.00 48.67 174 LEU E N 1
ATOM 9136 C CA . LEU E 1 177 ? -1.400 27.062 76.776 1.00 46.70 174 LEU E CA 1
ATOM 9137 C C . LEU E 1 177 ? -1.616 28.235 77.726 1.00 46.87 174 LEU E C 1
ATOM 9138 O O . LEU E 1 177 ? -2.393 29.137 77.434 1.00 47.28 174 LEU E O 1
ATOM 9143 N N . SER E 1 178 ? -0.919 28.220 78.860 1.00 46.66 175 SER E N 1
ATOM 9144 C CA . SER E 1 178 ? -1.065 29.268 79.866 1.00 46.53 175 SER E CA 1
ATOM 9145 C C . SER E 1 178 ? -0.228 30.489 79.556 1.00 46.82 175 SER E C 1
ATOM 9146 O O . SER E 1 178 ? -0.327 31.501 80.247 1.00 44.84 175 SER E O 1
ATOM 9149 N N . ARG E 1 179 ? 0.621 30.377 78.535 1.00 47.75 176 ARG E N 1
ATOM 9150 C CA . ARG E 1 179 ? 1.478 31.484 78.117 1.00 48.00 176 ARG E CA 1
ATOM 9151 C C . ARG E 1 179 ? 2.515 31.906 79.160 1.00 48.42 176 ARG E C 1
ATOM 9152 O O . ARG E 1 179 ? 2.928 33.062 79.200 1.00 48.84 176 ARG E O 1
ATOM 9160 N N . ASN E 1 180 ? 2.936 30.962 79.995 1.00 48.14 177 ASN E N 1
ATOM 9161 C CA . ASN E 1 180 ? 3.940 31.216 81.021 1.00 47.57 177 ASN E CA 1
ATOM 9162 C C . ASN E 1 180 ? 5.329 31.056 80.373 1.00 47.06 177 ASN E C 1
ATOM 9163 O O . ASN E 1 180 ? 5.868 29.950 80.320 1.00 45.84 177 ASN E O 1
ATOM 9168 N N . ARG E 1 181 ? 5.919 32.146 79.893 1.00 46.76 178 ARG E N 1
ATOM 9169 C CA . ARG E 1 181 ? 7.222 32.042 79.235 1.00 49.57 178 ARG E CA 1
ATOM 9170 C C . ARG E 1 181 ? 8.359 31.452 80.078 1.00 50.42 178 ARG E C 1
ATOM 9171 O O . ARG E 1 181 ? 9.229 30.748 79.557 1.00 49.67 178 ARG E O 1
ATOM 9179 N N . SER E 1 182 ? 8.354 31.741 81.375 1.00 51.27 179 SER E N 1
ATOM 9180 C CA . SER E 1 182 ? 9.383 31.237 82.268 1.00 50.59 179 SER E CA 1
ATOM 9181 C C . SER E 1 182 ? 9.283 29.737 82.498 1.00 50.15 179 SER E C 1
ATOM 9182 O O . SER E 1 182 ? 10.307 29.042 82.556 1.00 49.55 179 SER E O 1
ATOM 9185 N N . ASP E 1 183 ? 8.072 29.215 82.647 1.00 48.91 180 ASP E N 1
ATOM 9186 C CA . ASP E 1 183 ? 7.979 27.775 82.824 1.00 50.46 180 ASP E CA 1
ATOM 9187 C C . ASP E 1 183 ? 8.488 27.160 81.526 1.00 50.47 180 ASP E C 1
ATOM 9188 O O . ASP E 1 183 ? 9.166 26.135 81.536 1.00 50.64 180 ASP E O 1
ATOM 9193 N N . PHE E 1 184 ? 8.178 27.815 80.411 1.00 49.82 181 PHE E N 1
ATOM 9194 C CA . PHE E 1 184 ? 8.610 27.341 79.110 1.00 50.22 181 PHE E CA 1
ATOM 9195 C C . PHE E 1 184 ? 10.124 27.389 78.986 1.00 51.38 181 PHE E C 1
ATOM 9196 O O . PHE E 1 184 ? 10.761 26.383 78.669 1.00 49.39 181 PHE E O 1
ATOM 9204 N N . MET E 1 185 ? 10.690 28.570 79.222 1.00 53.21 182 MET E N 1
ATOM 9205 C CA . MET E 1 185 ? 12.135 28.750 79.155 1.00 53.95 182 MET E CA 1
ATOM 9206 C C . MET E 1 185 ? 12.828 27.777 80.104 1.00 54.49 182 MET E C 1
ATOM 9207 O O . MET E 1 185 ? 13.894 27.246 79.798 1.00 54.22 182 MET E O 1
ATOM 9212 N N . ALA E 1 186 ? 12.209 27.537 81.254 1.00 55.53 183 ALA E N 1
ATOM 9213 C CA . ALA E 1 186 ? 12.783 26.630 82.231 1.00 56.87 183 ALA E CA 1
ATOM 9214 C C . ALA E 1 186 ? 13.100 25.294 81.574 1.00 57.91 183 ALA E C 1
ATOM 9215 O O . ALA E 1 186 ? 14.263 24.889 81.511 1.00 58.04 183 ALA E O 1
ATOM 9217 N N . VAL E 1 187 ? 12.068 24.620 81.072 1.00 58.28 184 VAL E N 1
ATOM 9218 C CA . VAL E 1 187 ? 12.257 23.323 80.442 1.00 59.19 184 VAL E CA 1
ATOM 9219 C C . VAL E 1 187 ? 13.104 23.403 79.175 1.00 60.52 184 VAL E C 1
ATOM 9220 O O . VAL E 1 187 ? 13.963 22.552 78.943 1.00 59.87 184 VAL E O 1
ATOM 9224 N N . ARG E 1 188 ? 12.867 24.421 78.360 1.00 61.75 185 ARG E N 1
ATOM 9225 C CA . ARG E 1 188 ? 13.628 24.586 77.131 1.00 65.21 185 ARG E CA 1
ATOM 9226 C C . ARG E 1 188 ? 15.120 24.554 77.450 1.00 67.98 185 ARG E C 1
ATOM 9227 O O . ARG E 1 188 ? 15.935 24.077 76.654 1.00 67.93 185 ARG E O 1
ATOM 9235 N N . SER E 1 189 ? 15.462 25.076 78.623 1.00 70.49 186 SER E N 1
ATOM 9236 C CA . SER E 1 189 ? 16.848 25.134 79.066 1.00 72.24 186 SER E CA 1
ATOM 9237 C C . SER E 1 189 ? 17.378 23.771 79.464 1.00 72.59 186 SER E C 1
ATOM 9238 O O . SER E 1 189 ? 18.557 23.493 79.284 1.00 72.90 186 SER E O 1
ATOM 9241 N N . LYS E 1 190 ? 16.514 22.923 80.009 1.00 73.47 187 LYS E N 1
ATOM 9242 C CA . LYS E 1 190 ? 16.940 21.586 80.400 1.00 75.73 187 LYS E CA 1
ATOM 9243 C C . LYS E 1 190 ? 17.270 20.814 79.130 1.00 77.20 187 LYS E C 1
ATOM 9244 O O . LYS E 1 190 ? 18.140 19.941 79.119 1.00 78.17 187 LYS E O 1
ATOM 9250 N N . LEU E 1 191 ? 16.579 21.172 78.054 1.00 78.19 188 LEU E N 1
ATOM 9251 C CA . LEU E 1 191 ? 16.755 20.511 76.778 1.00 79.18 188 LEU E CA 1
ATOM 9252 C C . LEU E 1 191 ? 18.032 20.864 76.039 1.00 80.89 188 LEU E C 1
ATOM 9253 O O . LEU E 1 191 ? 18.719 19.970 75.543 1.00 82.63 188 LEU E O 1
ATOM 9258 N N . PHE E 1 192 ? 18.368 22.147 75.956 1.00 80.99 189 PHE E N 1
ATOM 9259 C CA . PHE E 1 192 ? 19.581 22.516 75.238 1.00 80.69 189 PHE E CA 1
ATOM 9260 C C . PHE E 1 192 ? 20.266 23.810 75.676 1.00 81.34 189 PHE E C 1
ATOM 9261 O O . PHE E 1 192 ? 19.622 24.748 76.149 1.00 81.99 189 PHE E O 1
ATOM 9269 N N . SER E 1 193 ? 21.582 23.853 75.486 1.00 81.11 190 SER E N 1
ATOM 9270 C CA . SER E 1 193 ? 22.377 25.030 75.814 1.00 81.26 190 SER E CA 1
ATOM 9271 C C . SER E 1 193 ? 22.930 25.551 74.494 1.00 80.80 190 SER E C 1
ATOM 9272 O O . SER E 1 193 ? 23.616 24.823 73.776 1.00 81.06 190 SER E O 1
ATOM 9274 N N . MET E 1 194 ? 22.620 26.800 74.166 1.00 80.60 191 MET E N 1
ATOM 9275 C CA . MET E 1 194 ? 23.096 27.397 72.922 1.00 81.35 191 MET E CA 1
ATOM 9276 C C . MET E 1 194 ? 24.603 27.210 72.788 1.00 81.82 191 MET E C 1
ATOM 9277 O O . MET E 1 194 ? 25.131 27.072 71.683 1.00 81.13 191 MET E O 1
ATOM 9279 N N . ASN E 1 195 ? 25.283 27.198 73.933 1.00 82.28 192 ASN E N 1
ATOM 9280 C CA . ASN E 1 195 ? 26.732 27.037 73.992 1.00 81.47 192 ASN E CA 1
ATOM 9281 C C . ASN E 1 195 ? 27.187 25.606 73.720 1.00 80.31 192 ASN E C 1
ATOM 9282 O O . ASN E 1 195 ? 28.333 25.380 73.341 1.00 80.20 192 ASN E O 1
ATOM 9284 N N . LYS E 1 196 ? 26.293 24.642 73.911 1.00 78.83 193 LYS E N 1
ATOM 9285 C CA . LYS E 1 196 ? 26.639 23.242 73.697 1.00 78.14 193 LYS E CA 1
ATOM 9286 C C . LYS E 1 196 ? 25.948 22.631 72.474 1.00 77.33 193 LYS E C 1
ATOM 9287 O O . LYS E 1 196 ? 26.031 21.423 72.238 1.00 75.87 193 LYS E O 1
ATOM 9289 N N . ALA E 1 197 ? 25.279 23.474 71.694 1.00 76.61 194 ALA E N 1
ATOM 9290 C CA . ALA E 1 197 ? 24.557 23.025 70.507 1.00 75.76 194 ALA E CA 1
ATOM 9291 C C . ALA E 1 197 ? 25.458 22.513 69.394 1.00 75.08 194 ALA E C 1
ATOM 9292 O O . ALA E 1 197 ? 26.311 23.244 68.889 1.00 75.46 194 ALA E O 1
ATOM 9294 N N . LYS E 1 198 ? 25.263 21.256 69.009 1.00 73.44 195 LYS E N 1
ATOM 9295 C CA . LYS E 1 198 ? 26.042 20.670 67.925 1.00 73.30 195 LYS E CA 1
ATOM 9296 C C . LYS E 1 198 ? 25.515 21.256 66.605 1.00 73.44 195 LYS E C 1
ATOM 9297 O O . LYS E 1 198 ? 26.116 22.174 66.037 1.00 72.40 195 LYS E O 1
ATOM 9303 N N . SER E 1 199 ? 24.392 20.722 66.126 1.00 73.53 196 SER E N 1
ATOM 9304 C CA . SER E 1 199 ? 23.747 21.217 64.907 1.00 72.19 196 SER E CA 1
ATOM 9305 C C . SER E 1 199 ? 22.430 21.851 65.374 1.00 71.08 196 SER E C 1
ATOM 9306 O O . SER E 1 199 ? 21.840 21.402 66.360 1.00 71.52 196 SER E O 1
ATOM 9308 N N . LEU E 1 200 ? 21.971 22.899 64.699 1.00 68.86 197 LEU E N 1
ATOM 9309 C CA . LEU E 1 200 ? 20.732 23.530 65.129 1.00 66.19 197 LEU E CA 1
ATOM 9310 C C . LEU E 1 200 ? 19.544 23.341 64.177 1.00 63.26 197 LEU E C 1
ATOM 9311 O O . LEU E 1 200 ? 19.710 23.315 62.954 1.00 62.80 197 LEU E O 1
ATOM 9316 N N . PRO E 1 201 ? 18.329 23.185 64.747 1.00 59.70 198 PRO E N 1
ATOM 9317 C CA . PRO E 1 201 ? 17.036 22.981 64.075 1.00 56.83 198 PRO E CA 1
ATOM 9318 C C . PRO E 1 201 ? 16.546 24.191 63.296 1.00 53.38 198 PRO E C 1
ATOM 9319 O O . PRO E 1 201 ? 16.094 25.173 63.881 1.00 50.87 198 PRO E O 1
ATOM 9323 N N . VAL E 1 202 ? 16.633 24.106 61.973 1.00 51.10 199 VAL E N 1
ATOM 9324 C CA . VAL E 1 202 ? 16.202 25.191 61.104 1.00 48.74 199 VAL E CA 1
ATOM 9325 C C . VAL E 1 202 ? 15.386 24.682 59.920 1.00 47.69 199 VAL E C 1
ATOM 9326 O O . VAL E 1 202 ? 15.614 23.582 59.399 1.00 47.63 199 VAL E O 1
ATOM 9330 N N . ARG E 1 203 ? 14.423 25.495 59.510 1.00 46.11 200 ARG E N 1
ATOM 9331 C CA . ARG E 1 203 ? 13.581 25.178 58.372 1.00 45.20 200 ARG E CA 1
ATOM 9332 C C . ARG E 1 203 ? 13.410 26.440 57.552 1.00 45.97 200 ARG E C 1
ATOM 9333 O O . ARG E 1 203 ? 13.185 27.524 58.091 1.00 46.43 200 ARG E O 1
ATOM 9341 N N . VAL E 1 204 ? 13.562 26.288 56.241 1.00 46.64 201 VAL E N 1
ATOM 9342 C CA . VAL E 1 204 ? 13.453 27.392 55.305 1.00 45.10 201 VAL E CA 1
ATOM 9343 C C . VAL E 1 204 ? 12.346 27.066 54.314 1.00 46.33 201 VAL E C 1
ATOM 9344 O O . VAL E 1 204 ? 12.320 25.975 53.740 1.00 46.33 201 VAL E O 1
ATOM 9348 N N . TRP E 1 205 ? 11.427 28.007 54.127 1.00 44.32 202 TRP E N 1
ATOM 9349 C CA . TRP E 1 205 ? 10.340 27.809 53.191 1.00 43.36 202 TRP E CA 1
ATOM 9350 C C . TRP E 1 205 ? 10.778 28.429 51.879 1.00 44.52 202 TRP E C 1
ATOM 9351 O O . TRP E 1 205 ? 11.347 29.529 51.869 1.00 43.97 202 TRP E O 1
ATOM 9362 N N . THR E 1 206 ? 10.511 27.722 50.782 1.00 42.45 203 THR E N 1
ATOM 9363 C CA . THR E 1 206 ? 10.851 28.205 49.449 1.00 42.95 203 THR E CA 1
ATOM 9364 C C . THR E 1 206 ? 9.753 29.154 48.972 1.00 43.43 203 THR E C 1
ATOM 9365 O O . THR E 1 206 ? 8.717 29.297 49.625 1.00 47.31 203 THR E O 1
ATOM 9369 N N . SER E 1 207 ? 9.981 29.811 47.846 1.00 41.35 204 SER E N 1
ATOM 9370 C CA . SER E 1 207 ? 8.993 30.725 47.290 1.00 40.33 204 SER E CA 1
ATOM 9371 C C . SER E 1 207 ? 7.754 29.934 46.870 1.00 41.07 204 SER E C 1
ATOM 9372 O O . SER E 1 207 ? 6.679 30.505 46.736 1.00 42.91 204 SER E O 1
ATOM 9374 N N . ASN E 1 208 ? 7.895 28.625 46.647 1.00 38.63 205 ASN E N 1
ATOM 9375 C CA . ASN E 1 208 ? 6.732 27.839 46.253 1.00 37.23 205 ASN E CA 1
ATOM 9376 C C . ASN E 1 208 ? 6.124 26.964 47.363 1.00 36.61 205 ASN E C 1
ATOM 9377 O O . ASN E 1 208 ? 5.553 25.905 47.091 1.00 35.67 205 ASN E O 1
ATOM 9382 N N . TYR E 1 209 ? 6.262 27.408 48.607 1.00 36.83 206 TYR E N 1
ATOM 9383 C CA . TYR E 1 209 ? 5.685 26.705 49.758 1.00 40.69 206 TYR E CA 1
ATOM 9384 C C . TYR E 1 209 ? 6.199 25.294 50.054 1.00 42.59 206 TYR E C 1
ATOM 9385 O O . TYR E 1 209 ? 5.451 24.451 50.532 1.00 45.62 206 TYR E O 1
ATOM 9394 N N . ALA E 1 210 ? 7.467 25.047 49.761 1.00 44.18 207 ALA E N 1
ATOM 9395 C CA . ALA E 1 210 ? 8.068 23.766 50.034 1.00 43.49 207 ALA E CA 1
ATOM 9396 C C . ALA E 1 210 ? 8.933 24.068 51.238 1.00 44.02 207 ALA E C 1
ATOM 9397 O O . ALA E 1 210 ? 9.412 25.193 51.402 1.00 45.01 207 ALA E O 1
ATOM 9399 N N . VAL E 1 211 ? 9.115 23.090 52.116 1.00 44.37 208 VAL E N 1
ATOM 9400 C CA . VAL E 1 211 ? 9.913 23.313 53.323 1.00 44.70 208 VAL E CA 1
ATOM 9401 C C . VAL E 1 211 ? 11.222 22.514 53.301 1.00 45.93 208 VAL E C 1
ATOM 9402 O O . VAL E 1 211 ? 11.226 21.304 53.081 1.00 45.61 208 VAL E O 1
ATOM 9406 N N . LEU E 1 212 ? 12.336 23.203 53.517 1.00 45.98 209 LEU E N 1
ATOM 9407 C CA . LEU E 1 212 ? 13.641 22.559 53.526 1.00 48.02 209 LEU E CA 1
ATOM 9408 C C . LEU E 1 212 ? 14.140 22.532 54.957 1.00 50.31 209 LEU E C 1
ATOM 9409 O O . LEU E 1 212 ? 13.837 23.435 55.740 1.00 51.75 209 LEU E O 1
ATOM 9414 N N . GLN E 1 213 ? 14.859 21.471 55.305 1.00 52.16 210 GLN E N 1
ATOM 9415 C CA . GLN E 1 213 ? 15.426 21.337 56.638 1.00 52.13 210 GLN E CA 1
ATOM 9416 C C . GLN E 1 213 ? 16.928 21.080 56.506 1.00 52.61 210 GLN E C 1
ATOM 9417 O O . GLN E 1 213 ? 17.396 19.951 56.660 1.00 50.02 210 GLN E O 1
ATOM 9423 N N . PRO E 1 214 ? 17.701 22.144 56.229 1.00 54.71 211 PRO E N 1
ATOM 9424 C CA . PRO E 1 214 ? 19.157 22.143 56.056 1.00 56.41 211 PRO E CA 1
ATOM 9425 C C . PRO E 1 214 ? 19.905 21.780 57.332 1.00 59.84 211 PRO E C 1
ATOM 9426 O O . PRO E 1 214 ? 19.542 22.231 58.423 1.00 60.55 211 PRO E O 1
ATOM 9430 N N . THR E 1 215 ? 20.952 20.972 57.203 1.00 62.29 212 THR E N 1
ATOM 9431 C CA . THR E 1 215 ? 21.748 20.617 58.368 1.00 63.95 212 THR E CA 1
ATOM 9432 C C . THR E 1 215 ? 22.668 21.798 58.614 1.00 64.26 212 THR E C 1
ATOM 9433 O O . THR E 1 215 ? 23.502 22.123 57.772 1.00 64.06 212 THR E O 1
ATOM 9437 N N . VAL E 1 216 ? 22.496 22.447 59.760 1.00 64.88 213 VAL E N 1
ATOM 9438 C CA . VAL E 1 216 ? 23.300 23.605 60.111 1.00 66.22 213 VAL E CA 1
ATOM 9439 C C . VAL E 1 216 ? 24.111 23.326 61.376 1.00 68.36 213 VAL E C 1
ATOM 9440 O O . VAL E 1 216 ? 23.620 23.491 62.495 1.00 69.88 213 VAL E O 1
ATOM 9444 N N . PRO E 1 217 ? 25.372 22.891 61.213 1.00 69.79 214 PRO E N 1
ATOM 9445 C CA . PRO E 1 217 ? 26.229 22.597 62.367 1.00 69.87 214 PRO E CA 1
ATOM 9446 C C . PRO E 1 217 ? 26.707 23.913 62.976 1.00 70.38 214 PRO E C 1
ATOM 9447 O O . PRO E 1 217 ? 26.898 24.898 62.254 1.00 69.05 214 PRO E O 1
ATOM 9451 N N . VAL E 1 218 ? 26.889 23.931 64.295 1.00 71.42 215 VAL E N 1
ATOM 9452 C CA . VAL E 1 218 ? 27.363 25.129 64.981 1.00 73.40 215 VAL E CA 1
ATOM 9453 C C . VAL E 1 218 ? 28.881 25.274 64.765 1.00 74.73 215 VAL E C 1
ATOM 9454 O O . VAL E 1 218 ? 29.651 24.339 65.034 1.00 72.88 215 VAL E O 1
ATOM 9456 N N . THR E 1 219 ? 29.294 26.444 64.269 1.00 75.43 216 THR E N 1
ATOM 9457 C CA . THR E 1 219 ? 30.701 26.741 63.987 1.00 75.55 216 THR E CA 1
ATOM 9458 C C . THR E 1 219 ? 31.456 27.242 65.217 1.00 75.23 216 THR E C 1
ATOM 9459 O O . THR E 1 219 ? 32.512 27.871 65.098 1.00 75.00 216 THR E O 1
ATOM 9461 N N . GLU E 1 222 ? 31.038 32.250 63.068 1.00 81.68 219 GLU E N 1
ATOM 9462 C CA . GLU E 1 222 ? 29.597 32.455 62.984 1.00 82.02 219 GLU E CA 1
ATOM 9463 C C . GLU E 1 222 ? 29.064 31.887 61.673 1.00 82.46 219 GLU E C 1
ATOM 9464 O O . GLU E 1 222 ? 29.672 30.990 61.090 1.00 83.96 219 GLU E O 1
ATOM 9466 N N . LEU E 1 223 ? 27.927 32.413 61.223 1.00 82.44 220 LEU E N 1
ATOM 9467 C CA . LEU E 1 223 ? 27.285 31.986 59.974 1.00 81.40 220 LEU E CA 1
ATOM 9468 C C . LEU E 1 223 ? 26.093 32.911 59.678 1.00 80.65 220 LEU E C 1
ATOM 9469 O O . LEU E 1 223 ? 25.157 33.001 60.472 1.00 81.11 220 LEU E O 1
ATOM 9474 N N . SER E 1 224 ? 26.138 33.608 58.546 1.00 78.85 221 SER E N 1
ATOM 9475 C CA . SER E 1 224 ? 25.065 34.526 58.179 1.00 77.68 221 SER E CA 1
ATOM 9476 C C . SER E 1 224 ? 23.938 33.800 57.460 1.00 76.89 221 SER E C 1
ATOM 9477 O O . SER E 1 224 ? 24.130 32.701 56.935 1.00 77.17 221 SER E O 1
ATOM 9480 N N . VAL E 1 225 ? 22.761 34.418 57.439 1.00 74.70 222 VAL E N 1
ATOM 9481 C CA . VAL E 1 225 ? 21.618 33.819 56.774 1.00 72.49 222 VAL E CA 1
ATOM 9482 C C . VAL E 1 225 ? 21.942 33.643 55.298 1.00 72.30 222 VAL E C 1
ATOM 9483 O O . VAL E 1 225 ? 21.627 32.608 54.707 1.00 70.92 222 VAL E O 1
ATOM 9487 N N . ALA E 1 226 ? 22.589 34.649 54.714 1.00 72.06 223 ALA E N 1
ATOM 9488 C CA . ALA E 1 226 ? 22.968 34.600 53.306 1.00 72.08 223 ALA E CA 1
ATOM 9489 C C . ALA E 1 226 ? 23.778 33.340 53.009 1.00 71.93 223 ALA E C 1
ATOM 9490 O O . ALA E 1 226 ? 23.571 32.684 51.983 1.00 71.75 223 ALA E O 1
ATOM 9492 N N . GLU E 1 227 ? 24.693 32.996 53.910 1.00 71.21 224 GLU E N 1
ATOM 9493 C CA . GLU E 1 227 ? 25.514 31.803 53.722 1.00 71.71 224 GLU E CA 1
ATOM 9494 C C . GLU E 1 227 ? 24.623 30.560 53.604 1.00 71.28 224 GLU E C 1
ATOM 9495 O O . GLU E 1 227 ? 24.717 29.809 52.624 1.00 71.65 224 GLU E O 1
ATOM 9497 N N . LEU E 1 228 ? 23.755 30.356 54.595 1.00 69.04 225 LEU E N 1
ATOM 9498 C CA . LEU E 1 228 ? 22.837 29.220 54.591 1.00 66.97 225 LEU E CA 1
ATOM 9499 C C . LEU E 1 228 ? 22.045 29.169 53.280 1.00 65.91 225 LEU E C 1
ATOM 9500 O O . LEU E 1 228 ? 22.061 28.160 52.577 1.00 64.84 225 LEU E O 1
ATOM 9505 N N . LEU E 1 229 ? 21.358 30.260 52.953 1.00 64.82 226 LEU E N 1
ATOM 9506 C CA . LEU E 1 229 ? 20.565 30.314 51.732 1.00 65.46 226 LEU E CA 1
ATOM 9507 C C . LEU E 1 229 ? 21.402 29.959 50.510 1.00 66.90 226 LEU E C 1
ATOM 9508 O O . LEU E 1 229 ? 21.011 29.097 49.722 1.00 67.14 226 LEU E O 1
ATOM 9513 N N . ASP E 1 230 ? 22.549 30.618 50.344 1.00 68.06 227 ASP E N 1
ATOM 9514 C CA . ASP E 1 230 ? 23.417 30.298 49.215 1.00 68.99 227 ASP E CA 1
ATOM 9515 C C . ASP E 1 230 ? 23.671 28.794 49.264 1.00 69.06 227 ASP E C 1
ATOM 9516 O O . ASP E 1 230 ? 23.497 28.087 48.273 1.00 68.54 227 ASP E O 1
ATOM 9521 N N . SER E 1 231 ? 24.070 28.310 50.436 1.00 68.95 228 SER E N 1
ATOM 9522 C CA . SER E 1 231 ? 24.354 26.895 50.618 1.00 69.85 228 SER E CA 1
ATOM 9523 C C . SER E 1 231 ? 23.247 26.005 50.066 1.00 70.84 228 SER E C 1
ATOM 9524 O O . SER E 1 231 ? 23.494 24.844 49.745 1.00 71.37 228 SER E O 1
ATOM 9526 N N . ILE E 1 232 ? 22.031 26.540 49.959 1.00 71.32 229 ILE E N 1
ATOM 9527 C CA . ILE E 1 232 ? 20.906 25.758 49.451 1.00 71.14 229 ILE E CA 1
ATOM 9528 C C . ILE E 1 232 ? 20.248 26.385 48.227 1.00 71.83 229 ILE E C 1
ATOM 9529 O O . ILE E 1 232 ? 19.081 26.129 47.935 1.00 71.52 229 ILE E O 1
ATOM 9534 N N . LYS E 1 233 ? 21.015 27.202 47.514 1.00 73.93 230 LYS E N 1
ATOM 9535 C CA . LYS E 1 233 ? 20.550 27.880 46.306 1.00 74.62 230 LYS E CA 1
ATOM 9536 C C . LYS E 1 233 ? 19.173 28.520 46.450 1.00 75.08 230 LYS E C 1
ATOM 9537 O O . LYS E 1 233 ? 18.299 28.326 45.603 1.00 74.19 230 LYS E O 1
ATOM 9539 N N . LEU E 1 234 ? 18.982 29.273 47.530 1.00 75.41 231 LEU E N 1
ATOM 9540 C CA . LEU E 1 234 ? 17.717 29.962 47.765 1.00 76.51 231 LEU E CA 1
ATOM 9541 C C . LEU E 1 234 ? 17.967 31.458 47.922 1.00 78.18 231 LEU E C 1
ATOM 9542 O O . LEU E 1 234 ? 17.219 32.160 48.602 1.00 78.72 231 LEU E O 1
ATOM 9547 N N . SER E 1 235 ? 19.026 31.941 47.279 1.00 79.62 232 SER E N 1
ATOM 9548 C CA . SER E 1 235 ? 19.380 33.356 47.338 1.00 81.02 232 SER E CA 1
ATOM 9549 C C . SER E 1 235 ? 18.934 34.104 46.065 1.00 81.87 232 SER E C 1
ATOM 9550 O O . SER E 1 235 ? 19.088 33.595 44.960 1.00 83.02 232 SER E O 1
ATOM 9553 N N . SER E 1 236 ? 18.376 35.303 46.227 1.00 82.70 233 SER E N 1
ATOM 9554 C CA . SER E 1 236 ? 17.928 36.088 45.078 1.00 84.69 233 SER E CA 1
ATOM 9555 C C . SER E 1 236 ? 18.543 37.492 45.054 1.00 86.10 233 SER E C 1
ATOM 9556 O O . SER E 1 236 ? 18.894 38.050 46.101 1.00 87.32 233 SER E O 1
ATOM 9559 N N . ASP E 1 237 ? 18.666 38.043 43.846 1.00 86.77 234 ASP E N 1
ATOM 9560 C CA . ASP E 1 237 ? 19.238 39.364 43.611 1.00 86.69 234 ASP E CA 1
ATOM 9561 C C . ASP E 1 237 ? 18.779 40.401 44.623 1.00 86.83 234 ASP E C 1
ATOM 9562 O O . ASP E 1 237 ? 19.506 40.727 45.560 1.00 86.82 234 ASP E O 1
ATOM 9564 N N . GLY E 1 238 ? 17.565 40.908 44.427 1.00 86.71 235 GLY E N 1
ATOM 9565 C CA . GLY E 1 238 ? 17.001 41.915 45.319 1.00 87.09 235 GLY E CA 1
ATOM 9566 C C . GLY E 1 238 ? 16.835 41.421 46.761 1.00 87.05 235 GLY E C 1
ATOM 9567 O O . GLY E 1 238 ? 17.062 42.181 47.704 1.00 88.05 235 GLY E O 1
ATOM 9568 N N . VAL E 1 239 ? 16.446 40.158 46.929 1.00 86.09 236 VAL E N 1
ATOM 9569 C CA . VAL E 1 239 ? 16.241 39.590 48.260 1.00 84.99 236 VAL E CA 1
ATOM 9570 C C . VAL E 1 239 ? 17.411 39.885 49.194 1.00 83.48 236 VAL E C 1
ATOM 9571 O O . VAL E 1 239 ? 18.445 39.219 49.139 1.00 83.61 236 VAL E O 1
ATOM 9573 N N . LYS E 1 240 ? 17.242 40.886 50.050 1.00 82.11 237 LYS E N 1
ATOM 9574 C CA . LYS E 1 240 ? 18.277 41.268 51.003 1.00 80.88 237 LYS E CA 1
ATOM 9575 C C . LYS E 1 240 ? 17.803 40.941 52.418 1.00 79.70 237 LYS E C 1
ATOM 9576 O O . LYS E 1 240 ? 18.557 41.065 53.387 1.00 79.85 237 LYS E O 1
ATOM 9578 N N . SER E 1 241 ? 16.547 40.514 52.529 1.00 77.87 238 SER E N 1
ATOM 9579 C CA . SER E 1 241 ? 15.977 40.155 53.824 1.00 74.65 238 SER E CA 1
ATOM 9580 C C . SER E 1 241 ? 15.161 38.871 53.770 1.00 71.54 238 SER E C 1
ATOM 9581 O O . SER E 1 241 ? 14.803 38.370 52.705 1.00 72.07 238 SER E O 1
ATOM 9584 N N . VAL E 1 242 ? 14.871 38.359 54.954 1.00 68.80 239 VAL E N 1
ATOM 9585 C CA . VAL E 1 242 ? 14.111 37.137 55.146 1.00 64.04 239 VAL E CA 1
ATOM 9586 C C . VAL E 1 242 ? 13.052 37.436 56.220 1.00 61.12 239 VAL E C 1
ATOM 9587 O O . VAL E 1 242 ? 13.204 38.382 56.992 1.00 59.86 239 VAL E O 1
ATOM 9591 N N . ILE E 1 243 ? 11.967 36.668 56.257 1.00 57.43 240 ILE E N 1
ATOM 9592 C CA . ILE E 1 243 ? 10.956 36.902 57.279 1.00 54.36 240 ILE E CA 1
ATOM 9593 C C . ILE E 1 243 ? 11.070 35.853 58.369 1.00 53.46 240 ILE E C 1
ATOM 9594 O O . ILE E 1 243 ? 11.010 34.662 58.091 1.00 54.07 240 ILE E O 1
ATOM 9599 N N . ILE E 1 244 ? 11.255 36.299 59.605 1.00 53.18 241 ILE E N 1
ATOM 9600 C CA . ILE E 1 244 ? 11.328 35.393 60.747 1.00 52.85 241 ILE E CA 1
ATOM 9601 C C . ILE E 1 244 ? 10.406 35.955 61.819 1.00 52.89 241 ILE E C 1
ATOM 9602 O O . ILE E 1 244 ? 10.443 37.144 62.116 1.00 52.52 241 ILE E O 1
ATOM 9607 N N . GLN E 1 245 ? 9.571 35.099 62.395 1.00 53.65 242 GLN E N 1
ATOM 9608 C CA . GLN E 1 245 ? 8.646 35.523 63.437 1.00 52.02 242 GLN E CA 1
ATOM 9609 C C . GLN E 1 245 ? 7.956 36.843 63.111 1.00 52.47 242 GLN E C 1
ATOM 9610 O O . GLN E 1 245 ? 7.786 37.700 63.978 1.00 53.33 242 GLN E O 1
ATOM 9616 N N . GLY E 1 246 ? 7.570 37.001 61.850 1.00 53.30 243 GLY E N 1
ATOM 9617 C CA . GLY E 1 246 ? 6.863 38.197 61.431 1.00 54.04 243 GLY E CA 1
ATOM 9618 C C . GLY E 1 246 ? 7.684 39.449 61.195 1.00 56.19 243 GLY E C 1
ATOM 9619 O O . GLY E 1 246 ? 7.124 40.506 60.903 1.00 55.60 243 GLY E O 1
ATOM 9620 N N . ILE E 1 247 ? 9.001 39.357 61.319 1.00 57.25 244 ILE E N 1
ATOM 9621 C CA . ILE E 1 247 ? 9.834 40.531 61.091 1.00 59.50 244 ILE E CA 1
ATOM 9622 C C . ILE E 1 247 ? 10.886 40.301 60.019 1.00 60.74 244 ILE E C 1
ATOM 9623 O O . ILE E 1 247 ? 11.422 39.202 59.872 1.00 59.14 244 ILE E O 1
ATOM 9628 N N . ASP E 1 248 ? 11.157 41.352 59.255 1.00 62.76 245 ASP E N 1
ATOM 9629 C CA . ASP E 1 248 ? 12.137 41.283 58.185 1.00 64.59 245 ASP E CA 1
ATOM 9630 C C . ASP E 1 248 ? 13.551 41.390 58.716 1.00 64.51 245 ASP E C 1
ATOM 9631 O O . ASP E 1 248 ? 13.979 42.457 59.142 1.00 64.99 245 ASP E O 1
ATOM 9636 N N . VAL E 1 249 ? 14.266 40.270 58.688 1.00 64.47 246 VAL E N 1
ATOM 9637 C CA . VAL E 1 249 ? 15.640 40.201 59.154 1.00 65.50 246 VAL E CA 1
ATOM 9638 C C . VAL E 1 249 ? 16.603 40.196 57.968 1.00 67.19 246 VAL E C 1
ATOM 9639 O O . VAL E 1 249 ? 16.356 39.511 56.975 1.00 66.63 246 VAL E O 1
ATOM 9643 N N . SER E 1 250 ? 17.697 40.954 58.070 1.00 68.59 247 SER E N 1
ATOM 9644 C CA . SER E 1 250 ? 18.688 41.032 56.990 1.00 69.70 247 SER E CA 1
ATOM 9645 C C . SER E 1 250 ? 19.372 39.691 56.758 1.00 70.23 247 SER E C 1
ATOM 9646 O O . SER E 1 250 ? 19.638 38.952 57.702 1.00 69.87 247 SER E O 1
ATOM 9648 N N . ILE E 1 251 ? 19.667 39.384 55.500 1.00 71.86 248 ILE E N 1
ATOM 9649 C CA . ILE E 1 251 ? 20.314 38.118 55.157 1.00 73.48 248 ILE E CA 1
ATOM 9650 C C . ILE E 1 251 ? 21.717 37.996 55.745 1.00 75.03 248 ILE E C 1
ATOM 9651 O O . ILE E 1 251 ? 22.351 36.940 55.652 1.00 74.81 248 ILE E O 1
ATOM 9656 N N . GLU E 1 252 ? 22.192 39.067 56.372 1.00 76.53 249 GLU E N 1
ATOM 9657 C CA . GLU E 1 252 ? 23.537 39.068 56.933 1.00 79.69 249 GLU E CA 1
ATOM 9658 C C . GLU E 1 252 ? 23.695 38.813 58.431 1.00 80.03 249 GLU E C 1
ATOM 9659 O O . GLU E 1 252 ? 24.804 38.926 58.956 1.00 80.43 249 GLU E O 1
ATOM 9665 N N . ASP E 1 253 ? 22.610 38.458 59.116 1.00 79.69 250 ASP E N 1
ATOM 9666 C CA . ASP E 1 253 ? 22.681 38.202 60.555 1.00 78.98 250 ASP E CA 1
ATOM 9667 C C . ASP E 1 253 ? 23.072 36.765 60.890 1.00 77.78 250 ASP E C 1
ATOM 9668 O O . ASP E 1 253 ? 22.891 35.856 60.080 1.00 77.05 250 ASP E O 1
ATOM 9673 N N . ASN E 1 254 ? 23.609 36.568 62.090 1.00 76.40 251 ASN E N 1
ATOM 9674 C CA . ASN E 1 254 ? 24.033 35.243 62.519 1.00 75.90 251 ASN E CA 1
ATOM 9675 C C . ASN E 1 254 ? 22.860 34.329 62.873 1.00 74.33 251 ASN E C 1
ATOM 9676 O O . ASN E 1 254 ? 22.064 34.628 63.767 1.00 73.99 251 ASN E O 1
ATOM 9681 N N . ILE E 1 255 ? 22.770 33.212 62.158 1.00 72.12 252 ILE E N 1
ATOM 9682 C CA . ILE E 1 255 ? 21.720 32.221 62.366 1.00 70.51 252 ILE E CA 1
ATOM 9683 C C . ILE E 1 255 ? 21.730 31.700 63.808 1.00 69.53 252 ILE E C 1
ATOM 9684 O O . ILE E 1 255 ? 20.676 31.413 64.376 1.00 69.33 252 ILE E O 1
ATOM 9689 N N . PHE E 1 256 ? 22.918 31.576 64.396 1.00 68.30 253 PHE E N 1
ATOM 9690 C CA . PHE E 1 256 ? 23.029 31.086 65.763 1.00 67.43 253 PHE E CA 1
ATOM 9691 C C . PHE E 1 256 ? 22.251 31.985 66.711 1.00 65.35 253 PHE E C 1
ATOM 9692 O O . PHE E 1 256 ? 21.452 31.501 67.500 1.00 64.95 253 PHE E O 1
ATOM 9700 N N . GLU E 1 257 ? 22.487 33.290 66.638 1.00 63.02 254 GLU E N 1
ATOM 9701 C CA . GLU E 1 257 ? 21.773 34.222 67.503 1.00 61.97 254 GLU E CA 1
ATOM 9702 C C . GLU E 1 257 ? 20.286 34.173 67.152 1.00 61.54 254 GLU E C 1
ATOM 9703 O O . GLU E 1 257 ? 19.414 34.235 68.028 1.00 60.84 254 GLU E O 1
ATOM 9705 N N . LEU E 1 258 ? 20.006 34.049 65.858 1.00 60.52 255 LEU E N 1
ATOM 9706 C CA . LEU E 1 258 ? 18.638 33.988 65.368 1.00 57.98 255 LEU E CA 1
ATOM 9707 C C . LEU E 1 258 ? 17.850 32.843 65.985 1.00 57.19 255 LEU E C 1
ATOM 9708 O O . LEU E 1 258 ? 16.682 33.013 66.333 1.00 57.46 255 LEU E O 1
ATOM 9713 N N . TYR E 1 259 ? 18.476 31.678 66.120 1.00 55.12 256 TYR E N 1
ATOM 9714 C CA . TYR E 1 259 ? 17.783 30.544 66.714 1.00 55.93 256 TYR E CA 1
ATOM 9715 C C . TYR E 1 259 ? 17.599 30.782 68.208 1.00 58.25 256 TYR E C 1
ATOM 9716 O O . TYR E 1 259 ? 16.576 30.429 68.793 1.00 57.71 256 TYR E O 1
ATOM 9725 N N . ASP E 1 260 ? 18.613 31.376 68.818 1.00 60.06 257 ASP E N 1
ATOM 9726 C CA . ASP E 1 260 ? 18.593 31.648 70.241 1.00 62.15 257 ASP E CA 1
ATOM 9727 C C . ASP E 1 260 ? 17.401 32.508 70.639 1.00 61.70 257 ASP E C 1
ATOM 9728 O O . ASP E 1 260 ? 16.743 32.250 71.654 1.00 61.93 257 ASP E O 1
ATOM 9733 N N . ILE E 1 261 ? 17.106 33.512 69.825 1.00 59.22 258 ILE E N 1
ATOM 9734 C CA . ILE E 1 261 ? 15.999 34.405 70.124 1.00 58.07 258 ILE E CA 1
ATOM 9735 C C . ILE E 1 261 ? 14.682 34.142 69.391 1.00 57.70 258 ILE E C 1
ATOM 9736 O O . ILE E 1 261 ? 13.611 34.374 69.952 1.00 60.09 258 ILE E O 1
ATOM 9741 N N . PHE E 1 262 ? 14.743 33.639 68.162 1.00 55.59 259 PHE E N 1
ATOM 9742 C CA . PHE E 1 262 ? 13.526 33.441 67.382 1.00 51.64 259 PHE E CA 1
ATOM 9743 C C . PHE E 1 262 ? 12.952 32.043 67.146 1.00 50.11 259 PHE E C 1
ATOM 9744 O O . PHE E 1 262 ? 11.914 31.911 66.498 1.00 47.53 259 PHE E O 1
ATOM 9752 N N . ALA E 1 263 ? 13.599 31.006 67.667 1.00 47.66 260 ALA E N 1
ATOM 9753 C CA . ALA E 1 263 ? 13.084 29.656 67.485 1.00 48.13 260 ALA E CA 1
ATOM 9754 C C . ALA E 1 263 ? 11.622 29.584 67.911 1.00 48.07 260 ALA E C 1
ATOM 9755 O O . ALA E 1 263 ? 11.223 30.172 68.923 1.00 49.90 260 ALA E O 1
ATOM 9757 N N . SER E 1 264 ? 10.822 28.856 67.146 1.00 46.29 261 SER E N 1
ATOM 9758 C CA . SER E 1 264 ? 9.409 28.716 67.467 1.00 45.45 261 SER E CA 1
ATOM 9759 C C . SER E 1 264 ? 9.180 27.746 68.617 1.00 44.91 261 SER E C 1
ATOM 9760 O O . SER E 1 264 ? 10.123 27.113 69.099 1.00 45.29 261 SER E O 1
ATOM 9763 N N . ILE E 1 265 ? 7.927 27.622 69.047 1.00 44.87 262 ILE E N 1
ATOM 9764 C CA . ILE E 1 265 ? 7.599 26.750 70.171 1.00 44.08 262 ILE E CA 1
ATOM 9765 C C . ILE E 1 265 ? 7.788 25.275 69.899 1.00 44.06 262 ILE E C 1
ATOM 9766 O O . ILE E 1 265 ? 7.743 24.468 70.823 1.00 43.29 262 ILE E O 1
ATOM 9771 N N . ASP E 1 266 ? 7.986 24.900 68.642 1.00 42.99 263 ASP E N 1
ATOM 9772 C CA . ASP E 1 266 ? 8.179 23.489 68.384 1.00 42.78 263 ASP E CA 1
ATOM 9773 C C . ASP E 1 266 ? 9.665 23.142 68.388 1.00 43.60 263 ASP E C 1
ATOM 9774 O O . ASP E 1 266 ? 10.049 21.995 68.178 1.00 44.80 263 ASP E O 1
ATOM 9779 N N . GLY E 1 267 ? 10.504 24.135 68.649 1.00 43.45 264 GLY E N 1
ATOM 9780 C CA . GLY E 1 267 ? 11.930 23.870 68.691 1.00 44.88 264 GLY E CA 1
ATOM 9781 C C . GLY E 1 267 ? 12.715 24.188 67.432 1.00 45.57 264 GLY E C 1
ATOM 9782 O O . GLY E 1 267 ? 13.934 24.028 67.419 1.00 45.83 264 GLY E O 1
ATOM 9783 N N . PHE E 1 268 ? 12.028 24.630 66.379 1.00 45.23 265 PHE E N 1
ATOM 9784 C CA . PHE E 1 268 ? 12.692 24.974 65.125 1.00 45.12 265 PHE E CA 1
ATOM 9785 C C . PHE E 1 268 ? 12.650 26.470 64.791 1.00 45.57 265 PHE E C 1
ATOM 9786 O O . PHE E 1 268 ? 11.686 27.172 65.101 1.00 46.43 265 PHE E O 1
ATOM 9794 N N . LEU E 1 269 ? 13.716 26.950 64.161 1.00 44.38 266 LEU E N 1
ATOM 9795 C CA . LEU E 1 269 ? 13.793 28.333 63.729 1.00 45.16 266 LEU E CA 1
ATOM 9796 C C . LEU E 1 269 ? 13.261 28.241 62.306 1.00 44.84 266 LEU E C 1
ATOM 9797 O O . LEU E 1 269 ? 13.676 27.361 61.572 1.00 46.44 266 LEU E O 1
ATOM 9802 N N . TYR E 1 270 ? 12.340 29.125 61.929 1.00 44.35 267 TYR E N 1
ATOM 9803 C CA . TYR E 1 270 ? 11.761 29.118 60.592 1.00 43.61 267 TYR E CA 1
ATOM 9804 C C . TYR E 1 270 ? 12.109 30.386 59.840 1.00 46.52 267 TYR E C 1
ATOM 9805 O O . TYR E 1 270 ? 12.041 31.484 60.405 1.00 47.46 267 TYR E O 1
ATOM 9814 N N . LEU E 1 271 ? 12.467 30.232 58.565 1.00 45.85 268 LEU E N 1
ATOM 9815 C CA . LEU E 1 271 ? 12.764 31.373 57.708 1.00 48.27 268 LEU E CA 1
ATOM 9816 C C . LEU E 1 271 ? 11.841 31.284 56.494 1.00 48.08 268 LEU E C 1
ATOM 9817 O O . LEU E 1 271 ? 11.766 30.240 55.842 1.00 48.65 268 LEU E O 1
ATOM 9822 N N . VAL E 1 272 ? 11.139 32.366 56.194 1.00 47.34 269 VAL E N 1
ATOM 9823 C CA . VAL E 1 272 ? 10.268 32.390 55.033 1.00 50.32 269 VAL E CA 1
ATOM 9824 C C . VAL E 1 272 ? 10.998 33.238 53.998 1.00 53.68 269 VAL E C 1
ATOM 9825 O O . VAL E 1 272 ? 11.213 34.431 54.214 1.00 55.31 269 VAL E O 1
ATOM 9829 N N . THR E 1 273 ? 11.407 32.618 52.890 1.00 56.64 270 THR E N 1
ATOM 9830 C CA . THR E 1 273 ? 12.150 33.332 51.849 1.00 60.54 270 THR E CA 1
ATOM 9831 C C . THR E 1 273 ? 11.262 34.077 50.881 1.00 62.71 270 THR E C 1
ATOM 9832 O O . THR E 1 273 ? 10.322 33.511 50.329 1.00 63.51 270 THR E O 1
ATOM 9836 N N . LYS E 1 274 ? 11.584 35.350 50.672 1.00 66.19 271 LYS E N 1
ATOM 9837 C CA . LYS E 1 274 ? 10.831 36.214 49.765 1.00 69.08 271 LYS E CA 1
ATOM 9838 C C . LYS E 1 274 ? 11.181 35.912 48.306 1.00 69.40 271 LYS E C 1
ATOM 9839 O O . LYS E 1 274 ? 10.941 34.760 47.881 1.00 70.84 271 LYS E O 1
#

Radius of gyration: 37.46 Å; Cα contacts (8 Å, |Δi|>4): 2239; chains: 5; bounding box: 116×82×89 Å

CATH classification: 3.10.20.620 (+2 more: 1.10.246.190, 3.10.20.90)

Foldseek 3Di:
DCVQLVCLLQPKAKEKEFADPVFFDPDDDRVLRIDIDIDRQQAFPLLCQQVNCVSNVVGGNDDDDDSFFQKFKAAPRHTQQRLDGNNLSCLADDPVYGYIHIDGDPDDPPPHDGGDPGPVVSVVSLLVLLCPQLCLFAVHSPLVVPQDPVLVVLCSVCSVVVVVVSNVVSVVSRHDLVRGFWGFEWEAANVGDIDGDTGTPVAFQLRRCVVVVGDDAQFKAWSRDTDGSGHDPSVQQVRGAHSSRYTYIYGD/DVVQLVCLLQQKAKEKEFADPVFFDPPDDRVQRIDIDIDRQQDFVLVCQLVNCVSNVVGGNDDDDDSFFQKFKAAPNHTQQRLDGPNLSCQQDDPVDDGYGYIHIDGDPDDPPPHDGGDPGPVVSLVSLLVLLCVQLCLFQVHSVLVVVDDPVLVVQCVVCSVVSVVVSVVVSVVSSHDLVSGQWGFEWEAANVGDIDTDTGGRQAFQQRVCVVVVQDDPVQQWWDWSNDTHGSGDRPSVQLVRGAHSSRYTYTYRD/DVVQLVCLLADKAKEKEFADPVFFDPPDDRVQRIDIDIGRQQDFPLLCQLVSCVSNVVRGDDDDDGSFFQKFKAAPRHTQARLGGNNLSCVQDDPVDGGYGYIYIDGDDDDDPPRPGGDDGVVVSVVSLVVLLVVQVVLFDADPVSVVQCVVCSVVSVVVSNVVVDLPRTFWGFEWEAANVGDIDTDTGGPVAFLLGVCVVVVHDDDQFKDWSRDTHGSGHDPSCCLVRRPRSSRYTYIYD/DVVLLLCLLQAKAKEKEFADPVFFDPPDDRVLRIDIDIGRQQDFVLVCQLVSCVSNVVGGHDDDDDSAFFKFKDAPRHTQQRLDGNNLSCLQDPPVDYGYIYIDGDDDDPPPHDRGDPGPVVSLVSLLVLLCVQLCLWPVHSPQVVPQDPVLVVLCVVCSVVSVVVSNVVSVVSRHDLVRTFWGWEWEAANVGDIDTDTGTDPFAFQVRVCVVVVNDDDVFQWWAWSRDTDGRGDGVSVQCVRGPHSSRYTYTYGD/DVVLLVCLLAPKAKEKEFADPVFFDPPDDRVLRMDIDIGRQQAFPLVCQQVNCVSNVVRGHDDDDDSFFFKFKAAPNHTQQRLHGNLQSCQQDDPVDYGYIYIDGDPDDDPPHDGGDPGPVVSLVSLLVLLCVQLCQFQVHSCLVVVQDPVLVVQCVVCSVVSVVVSVVVSVVSRHDLVRGAWGAEWEAANVGDIDTDTGGPDFAFQLRVCVVVVRDDDVFQWWAWSRDTHGRGDGVSVQLVRGAHSSRHTYTYGD

Solvent-accessible surface area: 53757 Å² total; per-residue (Å²): 129,89,53,78,63,88,155,22,16,78,10,70,9,60,1,34,0,10,4,15,124,79,6,20,35,111,115,48,90,104,77,98,40,14,14,110,21,92,0,45,22,5,2,4,0,3,30,36,0,4,14,0,2,71,116,2,40,139,7,15,113,44,110,67,131,39,35,5,24,28,0,17,0,33,27,116,53,80,9,1,23,14,34,26,0,0,2,10,0,25,17,16,13,46,131,106,99,0,83,0,41,0,7,17,18,143,162,24,30,103,37,14,35,21,10,53,59,0,3,26,63,18,39,81,72,0,73,57,13,4,47,45,0,1,29,35,3,43,28,26,15,52,98,4,125,90,25,59,127,16,11,12,13,1,0,4,7,0,4,13,46,52,34,39,80,6,12,42,27,1,36,61,95,1,10,46,30,108,82,15,62,22,6,0,1,19,0,8,7,92,22,77,5,47,31,75,18,70,4,75,63,132,110,34,0,39,40,6,13,91,97,41,66,40,60,94,80,80,27,3,40,0,25,35,78,99,9,55,19,79,56,67,4,84,43,8,11,39,35,16,30,5,4,1,0,0,0,8,0,10,20,118,113,112,85,72,69,66,57,16,18,77,11,67,2,24,0,1,0,6,2,12,120,78,5,16,57,98,115,35,85,28,50,87,36,9,8,11,3,42,0,41,29,7,1,4,0,2,25,27,0,0,19,0,0,63,104,3,34,153,8,18,113,42,114,68,114,35,15,6,98,21,0,15,0,35,31,122,60,78,16,0,32,13,33,29,1,0,3,11,0,18,21,13,15,65,116,98,82,15,74,22,0,43,0,52,0,8,16,20,152,162,22,31,101,36,14,34,22,8,37,69,0,4,34,59,15,40,75,70,0,77,64,15,2,40,44,0,0,25,35,1,37,28,28,11,63,87,10,131,88,27,57,123,14,17,14,16,10,0,6,6,1,3,12,51,50,49,45,52,6,13,48,30,4,21,74,101,0,18,42,41,111,62,12,67,20,8,0,1,19,0,10,4,82,22,70,2,50,38,84,22,68,5,94,88,134,56,18,0,14,98,7,5,94,92,48,53,27,45,72,119,66,32,65,25,1,36,1,25,35,74,95,9,49,26,127,56,42,1,70,101,5,6,47,29,14,19,7,5,1,0,0,0,9,0,12,18,105,138,83,148,74,64,73,63,24,24,77,18,57,2,24,0,0,0,9,3,17,124,76,9,14,59,90,160,37,83,33,58,79,34,16,13,13,3,42,0,42,28,16,3,4,0,1,24,31,0,19,68,0,0,63,91,1,30,141,8,16,113,45,114,73,166,29,51,51,18,47,0,17,0,37,25,108,58,127,15,2,31,13,32,29,0,0,2,12,0,14,20,15,31,82,117,89,72,25,70,21,1,38,0,55,0,6,31,22,148,84,51,36,235,81,18,79,50,4,81,93,5,68,71,54,13,23,57,66,3,98,116,21,55,43,66,0,72,159,45,61,178,63,60,162,80,78,61,109,88,14,18,72,4,5,93,64,67,69,53,71,68,34,102,86,80,112,70,105,87,33,69,11,17,1,0,15,13,12,24,93,108,118,42,60,41,70,16,105,7,91,78,136,53,45,11,45,37,20,18,98,73,79,81,50,69,109,91,81,57,16,48,2,26,27,80,101,19,57,32,92,35,57,5,64,55,19,25,54,26,13,25,5,5,1,1,0,0,9,15,15,83,189,68,80,39,24,76,65,21,15,78,15,69,5,55,1,37,0,20,1,15,126,78,6,12,48,87,156,30,72,117,76,92,35,19,14,105,18,95,0,44,29,5,5,2,0,1,28,34,0,26,52,0,2,159,103,3,37,145,7,16,114,37,120,70,126,41,55,43,23,30,0,18,1,31,26,125,58,76,12,2,31,13,31,30,0,0,3,11,0,14,22,16,18,35,138,122,122,81,0,99,0,57,0,8,23,20,139,85,26,31,92,36,12,32,24,6,56,98,0,66,66,60,13,66,77,66,0,67,50,18,2,28,45,0,0,29,38,2,46,29,33,10,57,97,4,116,86,33,58,145,91,38,23,62,59,2,15,70,2,7,84,65,50,69,55,89,50,4,65,50,2,37,77,87,1,12,49,28,106,78,15,67,17,12,1,0,19,0,10,6,86,10,71,4,49,35,76,16,67,6,77,59,132,118,62,37,0,30,46,9,6,94,86,46,61,32,52,69,114,72,29,63,42,0,42,1,28,31,85,103,15,54,42,80,61,39,2,82,51,10,6,59,49,18,12,5,4,2,0,0,0,9,0,11,21,93,148,110,63,62,45,73,176,17,14,71,13,69,7,44,0,38,0,20,2,13,119,77,4,15,59,85,156,33,83,118,75,91,35,22,13,108,18,95,0,39,24,5,2,4,0,2,32,33,0,31,38,0,3,155,114,2,33,141,10,14,105,41,118,74,130,34,55,34,106,28,0,18,0,31,24,112,59,71,11,2,31,15,32,29,1,0,4,10,0,30,19,16,20,32,124,130,125,71,0,91,0,54,0,6,24,22,111,79,31,30,119,34,11,29,26,10,28,95,2,76,70,64,16,63,79,72,0,61,54,15,3,42,42,0,2,26,36,2,30,20,33,9,61,109,1,114,89,24,53,147,92,47,19,65,70,0,8,60,1,3,80,70,48,59,35,83,51,10,47,51,6,24,71,109,2,16,43,29,108,65,12,131,19,5,0,0,18,0,9,5,78,13,80,3,48,33,77,18,68,2,84,48,116,113,49,35,0,22,45,10,7,89,83,43,63,35,58,74,115,69,33,63,26,2,40,1,25,33,74,98,18,50,35,140,62,43,3,77,51,9,7,38,28,15,19,8,3,1,0,0,0,9,0,13,17,113

Nearest PDB structures (foldseek):
  3vqi-assembly2_B  TM=1.004E+00  e=1.685E-57  Kluyveromyces marxianus
  3vqi-assembly5_E  TM=9.928E-01  e=4.121E-54  Kluyveromyces marxianus
  3vqi-assembly1_A  TM=9.957E-01  e=2.382E-52  Kluyveromyces marxianus
  3vqi-assembly3_C  TM=9.940E-01  e=6.241E-48  Kluyveromyces marxianus
  3w1s-assembly1_A  TM=8.784E-01  e=9.357E-25  Saccharomyces cerevisiae S288C

B-factor: mean 62.93, std 19.88, range [25.7, 146.85]

Sequence (1262 aa):
MEELRERVWNGTINVEVVVSDAIVVPNTTLADKSCHIVMLRDAYLGFYLPTVVRKLADTIKVPYESDYRNWWFEYNGEGVPWEYPCGVLFDLLNKQMWELQLCHGDKYPRGILPLVDGHSQIKDYWRHQWKQACFILNGSAKRIMSLSIPDFENFWVSILSRNRSDFMAVRSKLFSMNKAKSLPVRVWTSNYAVLQPTVPVTLSVAELLDSIKLSSVKSVIIQGIDVSIEDNIFELYDIFASIDGFLYLVTKMEELRERVWNGTINVEVVVSDAIVVPNTTLADKSCHIVMLRDAYLGFYLPTVVRKLADTIKVPYESDYRNWWFEYNGEGVPWEYPCGVLFDLLNKTSLQMWELQLCHGDKYPRGILPLVDGHSQIKDYWRHQWKQACFILNGSAKRIMSLSIPDFENFWVSILSRNRSDFMAVRSKLFSMNKAKSLPVRVWTSNYAVLQPTVPVELSVAELLDSIKLSSDGVKSVIIQGIDVSIEDNIFELYDIFASIDGFLYLVTKMEELRERVWNGTINVEVVVSDAIVVPNTTLADKSCHIVMLRDAYLGFYLPTVVRKLADTIKVPYESDYRNWWFEYNGEGVPWEYPCGVLFDLLNKTSLQMWELQLCHGDKYPRGILPLVDGHSQIKDYWRHQWKQACFILSLSIPDFENFWVSILSRNRSDFMAVSMNKAKSLPVRVWTSNYAVLQPTVPVTLSVAELLDSIKLSSVKSVIIQGIDVSIEDNIFELYDIFASIDGFLYLVTMEELRERVWNGTINVEVVVSDAIVVPNTTLADKSCHIVMLRDAYLGFYLPTVVRKLADTIKVPYESDYRNWWFEYNGEGVPWEYPCGVLFDLLNKLQMWELQLCHGDKYPRGILPLVDGHSQIKDYWRHQWKQACFILNGSAKRIMSLSIPDFENFWVSILSRNRSDFMAVRSKLFSMNKAKSLPVRVWTSNYAVLQPTVPVTELSVAELLDSIKLSSDGVKSVIIQGIDVSIEDNIFELYDIFASIDGFLYLVTKMEELRERVWNGTINVEVVVSDAIVVPNTTLADKSCHIVMLRDAYLGFYLPTVVRKLADTIKVPYESDYRNWWFEYNGEGVPWEYPCGVLFDLLNKLQMWELQLCHGDKYPRGILPLVDGHSQIKDYWRHQWKQACFILNGSAKRIMSLSIPDFENFWVSILSRNRSDFMAVRSKLFSMNKAKSLPVRVWTSNYAVLQPTVPVTELSVAELLDSIKLSSDGVKSVIIQGIDVSIEDNIFELYDIFASIDGFLYLVTK

Secondary structure (DSSP, 8-state):
--HHHHHHHT-EEEEEEEE-TTTB-SS--TGGGEEEEEEETTS-HHHHHHHHHHHHGGGB-S--S-SSTTEEEEETTEE--TTS-HHHHHHHH---EEEEEEEE-SSPPTTPPP--SHHHHHHHHHHHHHHHHHHHHHSBS-TTTTS-HHHHHHHHHHHHHT-HHHHHHHHHTT--GGG-SB--EEEE-TTS-EE----B---BHHHHHHTTT-----EEEETTEEEETTSBHHHHHHHH--TTS-EEEE--/-HHHHHHHHT-EEEEEEEE-TTTB-SS--HHHHEEEEEEETTS-GGGTHHHHHHHHGGGB-S--S-SSTTEEEEETTEE--TTS-HHHHHHHH---B---EEEEEEE-SSPPTTPPP--SHHHHHHHHHHHHHHHHHHHHHSBSHHHHHS-HHHHHHHHHHHHHT-HHHHHHHHHHH--GGG-SB--EEEE-TTS-EE----B---BHHHHHHTTT---SS--EEEETTEEEETTSBHHHHHHHH--TTS-EEEE--/-TTHHHHHHT-EEEEEEEE-TTTBPSS--TTTSEEEEEEETTSBHHHHHHHHHHHHGGGB-S--S-SSTTEEEEETTEE--TTSBHHHHHHHH---B---EEEEEEE-SSPPTT-----SHHHHHHHHHHHHHHHHHHH----HHHHHHHHHHHHTT-SHHHHH---SS-SEEEEEEE-TTS-EE--EEE----HHHHHHHTT-----EEEETTEEEETTS-HHHHHHHH--TTS-EEEE-/-HHHHHHHHT-EEEEEEEE-TTTBPTT--TGGGEEEEEEESSSBGGGTHHHHHHHTGGGB-S--S-SSTTEEEEETTEEP-TTSBHHHHHHHH-----EEEEEEE-SS--TT-----SHHHHHHHHHHHHHHHHHHHHTSBSHHHHHS-HHHHHHHHHHHHHT-HHHHHHHHHHH--GGG-SEEEEEEE-TTS-EE--EEE----BHHHHHHHTT---SS--EEEETTEEEETTSBHHHHHHHH--TTS-EEEE--/-TTHHHHHHT-EEEEEEEE-TTTBPTT--TGGGEEEEEEESSS-GGGGHHHHHHHHGGGB-S--S-SSTTEEEEETTEE--TTS-HHHHHHHH-----EEEEEEE-SS--TTPPPP-STHHHHHHHHHHHHHHHHHHHHSBSHHHHHS-HHHHHHHHHHHHHT-HHHHHHHHHHH--GGG-SEE-EEEE-TTS-EE---EE----BHHHHHHHTT---SS--EEEETTEEEETTSBHHHHHHHH--TTS-EEEEE-

InterPro domains:
  IPR007239 Autophagy-related protein 5 [PTHR13040] (2-269)
  IPR042526 Autophagy protein Atg5, helix rich domain [G3DSA:1.10.246.190] (123-194)
  IPR042527 Autophagy protein Atg5, UblA domain superfamily [G3DSA:3.10.20.620] (1-122)
  IPR048318 Autophagy protein ATG5, UblB domain [PF04106] (197-269)
  IPR048939 Autophagy protein ATG5, UblA domain [PF20638] (8-98)
  IPR048940 Autophagy protein ATG5, alpha-helical bundle region [PF20637] (134-189)